Protein AF-A0A521USN4-F1 (afdb_monomer_lite)

pLDDT: mean 89.78, std 14.03, range [25.05, 98.94]

Radius of gyration: 35.13 Å; chains: 1; bounding box: 88×109×79 Å

Structure (mmCIF, N/CA/C/O backbone):
data_AF-A0A521USN4-F1
#
_entry.id   AF-A0A521USN4-F1
#
loop_
_atom_site.group_PDB
_atom_site.id
_atom_site.type_symbol
_atom_site.label_atom_id
_atom_site.label_alt_id
_atom_site.label_comp_id
_atom_site.label_asym_id
_atom_site.label_entity_id
_atom_site.label_seq_id
_atom_site.pdbx_PDB_ins_code
_atom_site.Cartn_x
_atom_site.Cartn_y
_atom_site.Cartn_z
_atom_site.occupancy
_atom_site.B_iso_or_equiv
_atom_site.auth_seq_id
_atom_site.auth_comp_id
_atom_site.auth_asym_id
_atom_site.auth_atom_id
_atom_site.pdbx_PDB_model_num
ATOM 1 N N . MET A 1 1 ? -50.699 -48.872 31.062 1.00 31.91 1 MET A N 1
ATOM 2 C CA . MET A 1 1 ? -50.151 -48.509 32.383 1.00 31.91 1 MET A CA 1
ATOM 3 C C . MET A 1 1 ? -49.277 -47.285 32.178 1.00 31.91 1 MET A C 1
ATOM 5 O O . MET A 1 1 ? -48.330 -47.391 31.420 1.00 31.91 1 MET A O 1
ATOM 9 N N . ASN A 1 2 ? -49.696 -46.182 32.805 1.00 30.45 2 ASN A N 1
ATOM 10 C CA . ASN A 1 2 ? -48.983 -44.952 33.186 1.00 30.45 2 ASN A CA 1
ATOM 11 C C . ASN A 1 2 ? -48.237 -44.115 32.123 1.00 30.45 2 ASN A C 1
ATOM 13 O O . ASN A 1 2 ? -47.092 -44.393 31.802 1.00 30.45 2 ASN A O 1
ATOM 17 N N . ASP A 1 3 ? -48.957 -43.113 31.604 1.00 34.69 3 ASP A N 1
ATOM 18 C CA . ASP A 1 3 ? -48.807 -41.648 31.800 1.00 34.69 3 ASP A CA 1
ATOM 19 C C . ASP A 1 3 ? -47.428 -40.933 31.844 1.00 34.69 3 ASP A C 1
ATOM 21 O O . ASP A 1 3 ? -46.483 -41.421 32.460 1.00 34.69 3 ASP A O 1
ATOM 25 N N . ALA A 1 4 ? -47.447 -39.692 31.312 1.00 32.06 4 ALA A N 1
ATOM 26 C CA . ALA A 1 4 ? -46.415 -38.640 31.146 1.00 32.06 4 ALA A CA 1
ATOM 27 C C . ALA A 1 4 ? -45.389 -38.851 29.996 1.00 32.06 4 ALA A C 1
ATOM 29 O O . ALA A 1 4 ? -44.797 -39.912 29.873 1.00 32.06 4 ALA A O 1
ATOM 30 N N . SER A 1 5 ? -45.138 -37.893 29.089 1.00 29.30 5 SER A N 1
ATOM 31 C CA . SER A 1 5 ? -44.662 -36.540 29.400 1.00 29.30 5 SER A CA 1
ATOM 32 C C . SER A 1 5 ? -45.128 -35.434 28.436 1.00 29.30 5 SER A C 1
ATOM 34 O O . SER A 1 5 ? -45.090 -35.574 27.215 1.00 29.30 5 SER A O 1
ATOM 36 N N . GLU A 1 6 ? -45.494 -34.313 29.055 1.00 32.50 6 GLU A N 1
ATOM 37 C CA . GLU A 1 6 ? -45.453 -32.920 28.597 1.00 32.50 6 GLU A CA 1
ATOM 38 C C . GLU A 1 6 ? -44.482 -32.631 27.439 1.00 32.50 6 GLU A C 1
ATOM 40 O O . GLU A 1 6 ? -43.382 -33.181 27.381 1.00 32.50 6 GLU A O 1
ATOM 45 N N . GLY A 1 7 ? -44.864 -31.706 26.549 1.00 40.09 7 GLY A N 1
ATOM 46 C CA . GLY A 1 7 ? -43.957 -31.142 25.550 1.00 40.09 7 GLY A CA 1
ATOM 47 C C . GLY A 1 7 ? -42.698 -30.616 26.235 1.00 40.09 7 GLY A C 1
ATOM 48 O O . GLY A 1 7 ? -42.749 -29.599 26.924 1.00 40.09 7 GLY A O 1
ATOM 49 N N . ALA A 1 8 ? -41.592 -31.346 26.084 1.00 50.34 8 ALA A N 1
ATOM 50 C CA . ALA A 1 8 ? -40.338 -31.034 26.746 1.00 50.34 8 ALA A CA 1
ATOM 51 C C . ALA A 1 8 ? -39.885 -29.632 26.325 1.00 50.34 8 ALA A C 1
ATOM 53 O O . ALA A 1 8 ? -39.522 -29.401 25.163 1.00 50.34 8 ALA A O 1
ATOM 54 N N . VAL A 1 9 ? -39.955 -28.702 27.278 1.00 65.38 9 VAL A N 1
ATOM 55 C CA . VAL A 1 9 ? -39.498 -27.320 27.135 1.00 65.38 9 VAL A CA 1
ATOM 56 C C . VAL A 1 9 ? -38.045 -27.346 26.673 1.00 65.38 9 VAL A C 1
ATOM 58 O O . VAL A 1 9 ? -37.218 -28.068 27.231 1.00 65.38 9 VAL A O 1
ATOM 61 N N . MET A 1 10 ? -37.748 -26.597 25.613 1.00 79.25 10 MET A N 1
ATOM 62 C CA . MET A 1 10 ? -36.393 -26.500 25.076 1.00 79.25 10 MET A CA 1
ATOM 63 C C . MET A 1 10 ? -35.467 -25.891 26.145 1.00 79.25 10 MET A C 1
ATOM 65 O O . MET A 1 10 ? -35.863 -24.914 26.787 1.00 79.25 10 MET A O 1
ATOM 69 N N . PRO A 1 11 ? -34.270 -26.460 26.381 1.00 85.06 11 PRO A N 1
ATOM 70 C CA . PRO A 1 11 ? -33.346 -25.969 27.399 1.00 85.06 11 PRO A CA 1
ATOM 71 C C . PRO A 1 11 ? -33.044 -24.474 27.255 1.00 85.06 11 PRO A C 1
ATOM 73 O O . PRO A 1 11 ? -32.921 -23.965 26.142 1.00 85.06 11 PRO A O 1
ATOM 76 N N . ALA A 1 12 ? -32.879 -23.774 28.380 1.00 80.44 12 ALA A N 1
ATOM 77 C CA . ALA A 1 12 ? -32.628 -22.330 28.394 1.00 80.44 12 ALA A CA 1
ATOM 78 C C . ALA A 1 12 ? -31.400 -21.925 27.554 1.00 80.44 12 ALA A C 1
ATOM 80 O O . ALA A 1 12 ? -31.422 -20.888 26.896 1.00 80.44 12 ALA A O 1
ATOM 81 N N . ASP A 1 13 ? -30.379 -22.783 27.497 1.00 82.38 13 ASP A N 1
ATOM 82 C CA . ASP A 1 13 ? -29.128 -22.541 26.767 1.00 82.38 13 ASP A CA 1
ATOM 83 C C . ASP A 1 13 ? -29.318 -22.404 25.246 1.00 82.38 13 ASP A C 1
ATOM 85 O O . ASP A 1 13 ? -28.495 -21.787 24.568 1.00 82.38 13 ASP A O 1
ATOM 89 N N . ILE A 1 14 ? -30.421 -22.938 24.706 1.00 90.56 14 ILE A N 1
ATOM 90 C CA . ILE A 1 14 ? -30.793 -22.820 23.288 1.00 90.56 14 ILE A CA 1
ATOM 91 C C . ILE A 1 14 ? -31.979 -21.867 23.058 1.00 90.56 14 ILE A C 1
ATOM 93 O O . ILE A 1 14 ? -32.424 -21.693 21.924 1.00 90.56 14 ILE A O 1
ATOM 97 N N . MET A 1 15 ? -32.476 -21.203 24.110 1.00 89.69 15 MET A N 1
ATOM 98 C CA . MET A 1 15 ? -33.532 -20.177 24.056 1.00 89.69 15 MET A CA 1
ATOM 99 C C . MET A 1 15 ? -32.970 -18.778 23.736 1.00 89.69 15 MET A C 1
ATOM 101 O O . MET A 1 15 ? -33.425 -17.773 24.280 1.00 89.69 15 MET A O 1
ATOM 105 N N . ARG A 1 16 ? -31.983 -18.703 22.840 1.00 91.31 16 ARG A N 1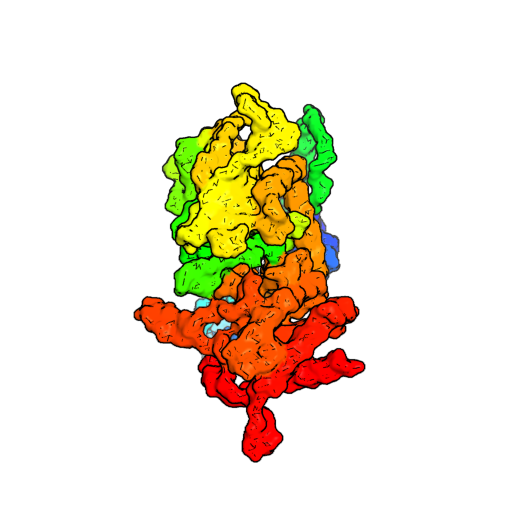
ATOM 106 C CA . ARG A 1 16 ? -31.381 -17.460 22.334 1.00 91.31 16 ARG A CA 1
ATOM 107 C C . ARG A 1 16 ? -31.164 -17.549 20.820 1.00 91.31 16 ARG A C 1
ATOM 109 O O . ARG A 1 16 ? -31.024 -18.668 20.319 1.00 91.31 16 ARG A O 1
ATOM 116 N N . PRO A 1 17 ? -31.171 -16.421 20.090 1.00 93.88 17 PRO A N 1
ATOM 117 C CA . PRO A 1 17 ? -30.853 -16.433 18.669 1.00 93.88 17 PRO A CA 1
ATOM 118 C C . PRO A 1 17 ? -29.375 -16.784 18.461 1.00 93.88 17 PRO A C 1
ATOM 120 O O . PRO A 1 17 ? -28.505 -16.222 19.123 1.00 93.88 17 PRO A O 1
ATOM 123 N N . PHE A 1 18 ? -29.098 -17.702 17.536 1.00 96.94 18 PHE A N 1
ATOM 124 C CA . PHE A 1 18 ? -27.741 -17.997 17.069 1.00 96.94 18 PHE A CA 1
ATOM 125 C C . PHE A 1 18 ? -27.511 -17.389 15.685 1.00 96.94 18 PHE A C 1
ATOM 127 O O . PHE A 1 18 ? -28.355 -17.519 14.794 1.00 96.94 18 PHE A O 1
ATOM 134 N N . SER A 1 19 ? -26.364 -16.741 15.505 1.00 96.38 19 SER A N 1
ATOM 135 C CA . SER A 1 19 ? -25.973 -16.084 14.251 1.00 96.38 19 SER A CA 1
ATOM 136 C C . SER A 1 19 ? -25.435 -17.077 13.218 1.00 96.38 19 SER A C 1
ATOM 138 O O . SER A 1 19 ? -25.495 -16.812 12.013 1.00 96.38 19 SER A O 1
ATOM 140 N N . LEU A 1 20 ? -24.949 -18.237 13.672 1.00 98.25 20 LEU A N 1
ATOM 141 C CA . LEU A 1 20 ? -24.483 -19.330 12.824 1.00 98.25 20 LEU A CA 1
ATOM 142 C C . LEU A 1 20 ? -25.002 -20.675 13.339 1.00 98.25 20 LEU A C 1
ATOM 144 O O . LEU A 1 20 ? -24.865 -20.993 14.519 1.00 98.25 20 LEU A O 1
ATOM 148 N N . ILE A 1 21 ? -25.556 -21.486 12.436 1.00 98.31 21 ILE A N 1
ATOM 149 C CA . ILE A 1 21 ? -26.008 -22.849 12.723 1.00 98.31 21 ILE A CA 1
ATOM 150 C C . ILE A 1 21 ? -25.279 -23.819 11.793 1.00 98.31 21 ILE A C 1
ATOM 152 O O . ILE A 1 21 ? -25.450 -23.780 10.573 1.00 98.31 21 ILE A O 1
ATOM 156 N N . ALA A 1 22 ? -24.486 -24.709 12.379 1.00 98.06 22 ALA A N 1
ATOM 157 C CA . ALA A 1 22 ? -23.833 -25.812 11.696 1.00 98.06 22 ALA A CA 1
ATOM 158 C C . ALA A 1 22 ? -24.490 -27.135 12.082 1.00 98.06 22 ALA A C 1
ATOM 160 O O . ALA A 1 22 ? -24.839 -27.330 13.245 1.00 98.06 22 ALA A O 1
ATOM 161 N N . PHE A 1 23 ? -24.672 -28.058 11.143 1.00 97.38 23 PHE A N 1
ATOM 162 C CA . PHE A 1 23 ? -25.257 -29.353 11.483 1.00 97.38 23 PHE A CA 1
ATOM 163 C C . PHE A 1 23 ? -24.863 -30.477 10.533 1.00 97.38 23 PHE A C 1
ATOM 165 O O . PHE A 1 23 ? -24.560 -30.235 9.362 1.00 97.38 23 PHE A O 1
ATOM 172 N N . ASP A 1 24 ? -24.891 -31.712 11.038 1.00 94.62 24 ASP A N 1
ATOM 173 C CA . ASP A 1 24 ? -24.753 -32.894 10.191 1.00 94.62 24 ASP A CA 1
ATOM 174 C C . ASP A 1 24 ? -25.992 -33.104 9.315 1.00 94.62 24 ASP A C 1
ATOM 176 O O . ASP A 1 24 ? -27.122 -32.910 9.747 1.00 94.62 24 ASP A O 1
ATOM 180 N N . TRP A 1 25 ? -25.814 -33.510 8.063 1.00 93.25 25 TRP A N 1
ATOM 181 C CA . TRP A 1 25 ? -26.953 -33.720 7.169 1.00 93.25 25 TRP A CA 1
ATOM 182 C C . TRP A 1 25 ? -27.672 -35.049 7.434 1.00 93.25 25 TRP A C 1
ATOM 184 O O . TRP A 1 25 ? -28.890 -35.094 7.627 1.00 93.25 25 TRP A O 1
ATOM 194 N N . ASP A 1 26 ? -26.918 -36.148 7.402 1.00 85.25 26 ASP A N 1
ATOM 195 C CA . ASP A 1 26 ? -27.457 -37.503 7.360 1.00 85.25 26 ASP A CA 1
ATOM 196 C C . ASP A 1 26 ? -27.798 -37.993 8.777 1.00 85.25 26 ASP A C 1
ATOM 198 O O . ASP A 1 26 ? -26.909 -38.423 9.494 1.00 85.25 26 ASP A O 1
ATOM 202 N N . GLY A 1 27 ? -29.079 -38.102 9.131 1.00 78.44 27 GLY A N 1
ATOM 203 C CA . GLY A 1 27 ? -29.556 -38.597 10.434 1.00 78.44 27 GLY A CA 1
ATOM 204 C C . GLY A 1 27 ? -30.070 -37.492 11.361 1.00 78.44 27 GLY A C 1
ATOM 205 O O . GLY A 1 27 ? -31.069 -37.691 12.053 1.00 78.44 27 GLY A O 1
ATOM 206 N N . THR A 1 28 ? -29.490 -36.297 11.260 1.00 87.56 28 THR A N 1
ATOM 207 C CA . THR A 1 28 ? -29.962 -35.087 11.947 1.00 87.56 28 THR A CA 1
ATOM 208 C C . THR A 1 28 ? -31.041 -34.351 11.149 1.00 87.56 28 THR A C 1
ATOM 210 O O . THR A 1 28 ? -32.119 -34.092 11.677 1.00 87.56 28 THR A O 1
ATOM 213 N N . ALA A 1 29 ? -30.791 -34.027 9.874 1.00 87.38 29 ALA A N 1
ATOM 214 C CA . ALA A 1 29 ? -31.736 -33.262 9.052 1.00 87.38 29 ALA A CA 1
ATOM 215 C C . ALA A 1 29 ? -32.694 -34.150 8.248 1.00 87.38 29 ALA A C 1
ATOM 217 O O . ALA A 1 29 ? -33.861 -33.804 8.070 1.00 87.38 29 ALA A O 1
ATOM 218 N N . VAL A 1 30 ? -32.210 -35.299 7.774 1.00 85.44 30 VAL A N 1
ATOM 219 C CA . VAL A 1 30 ? -32.991 -36.285 7.012 1.00 85.44 30 VAL A CA 1
ATOM 220 C C . VAL A 1 30 ? -32.639 -37.704 7.458 1.00 85.44 30 VAL A C 1
ATOM 222 O O . VAL A 1 30 ? -31.483 -38.006 7.738 1.00 85.44 30 VAL A O 1
ATOM 225 N N . THR A 1 31 ? -33.612 -38.610 7.493 1.00 76.06 31 THR A N 1
ATOM 226 C CA . THR A 1 31 ? -33.414 -40.033 7.828 1.00 76.06 31 THR A CA 1
ATOM 227 C C . THR A 1 31 ? -32.753 -40.820 6.694 1.00 76.06 31 THR A C 1
ATOM 229 O O . THR A 1 31 ? -32.118 -41.851 6.930 1.00 76.06 31 THR A O 1
ATOM 232 N N . SER A 1 32 ? -32.880 -40.345 5.450 1.00 71.06 32 SER A N 1
ATOM 233 C CA . SER A 1 32 ? -32.235 -40.943 4.281 1.00 71.06 32 SER A CA 1
ATOM 234 C C . SER A 1 32 ? -31.993 -39.928 3.159 1.00 71.06 32 SER A C 1
ATOM 236 O O . SER A 1 32 ? -32.643 -38.888 3.069 1.00 71.06 32 SER A O 1
ATOM 238 N N . ARG A 1 33 ? -31.095 -40.275 2.231 1.00 67.12 33 ARG A N 1
ATOM 239 C CA . ARG A 1 33 ? -30.746 -39.451 1.055 1.00 67.12 33 ARG A CA 1
ATOM 240 C C . ARG A 1 33 ? -31.872 -39.303 0.021 1.00 67.12 33 ARG A C 1
ATOM 242 O O . ARG A 1 33 ? -31.719 -38.551 -0.935 1.00 67.12 33 ARG A O 1
ATOM 249 N N . TRP A 1 34 ? -32.968 -40.042 0.190 1.00 67.88 34 TRP A N 1
ATOM 250 C CA . TRP A 1 34 ? -34.129 -40.043 -0.706 1.00 67.88 34 TRP A CA 1
ATOM 251 C C . TRP A 1 34 ? -35.366 -39.405 -0.071 1.00 67.88 34 TRP A C 1
ATOM 253 O O . TRP A 1 34 ? -36.409 -39.323 -0.715 1.00 67.88 34 TRP A O 1
ATOM 263 N N . GLU A 1 35 ? -35.267 -38.983 1.189 1.00 76.38 35 GLU A N 1
ATOM 264 C CA . GLU A 1 35 ? -36.361 -38.324 1.891 1.00 76.38 35 GLU A CA 1
ATOM 265 C C . GLU A 1 35 ? -36.576 -36.902 1.358 1.00 76.38 35 GLU A C 1
ATOM 267 O O . GLU A 1 35 ? -35.627 -36.219 0.952 1.00 76.38 35 GLU A O 1
ATOM 272 N N . ASP A 1 36 ? -37.837 -36.463 1.363 1.00 80.50 36 ASP A N 1
ATOM 273 C CA . ASP A 1 36 ? -38.212 -35.105 0.987 1.00 80.50 36 ASP A CA 1
ATOM 274 C C . ASP A 1 36 ? -37.627 -34.097 1.985 1.00 80.50 36 ASP A C 1
ATOM 276 O O . ASP A 1 36 ? -38.101 -33.953 3.110 1.00 80.50 36 ASP A O 1
ATOM 280 N N . ALA A 1 37 ? -36.602 -33.363 1.552 1.00 88.25 37 ALA A N 1
ATOM 281 C CA . ALA A 1 37 ? -35.961 -32.329 2.355 1.00 88.25 37 ALA A CA 1
ATOM 282 C C . ALA A 1 37 ? -36.737 -30.997 2.364 1.00 88.25 37 ALA A C 1
ATOM 284 O O . ALA A 1 37 ? -36.256 -30.015 2.931 1.00 88.25 37 ALA A O 1
ATOM 285 N N . THR A 1 38 ? -37.933 -30.922 1.763 1.00 87.81 38 THR A N 1
ATOM 286 C CA . THR A 1 38 ? -38.750 -29.698 1.721 1.00 87.81 38 THR A CA 1
ATOM 287 C C . THR A 1 38 ? -39.015 -29.083 3.101 1.00 87.81 38 THR A C 1
ATOM 289 O O . THR A 1 38 ? -38.838 -27.865 3.218 1.00 87.81 38 THR A O 1
ATOM 292 N N . PRO A 1 39 ? -39.370 -29.846 4.157 1.00 91.44 39 PRO A N 1
ATOM 293 C CA . PRO A 1 39 ? -39.597 -29.271 5.483 1.00 91.44 39 PRO A CA 1
ATOM 294 C C . PRO A 1 39 ? -38.356 -28.583 6.063 1.00 91.44 39 PRO A C 1
ATOM 296 O O . PRO A 1 39 ? -38.468 -27.489 6.620 1.00 91.44 39 PRO A O 1
ATOM 299 N N . VAL A 1 40 ? -37.175 -29.187 5.897 1.00 93.31 40 VAL A N 1
ATOM 300 C CA . VAL A 1 40 ? -35.894 -28.607 6.331 1.00 93.31 40 VAL A CA 1
ATOM 301 C C . VAL A 1 40 ? -35.566 -27.382 5.479 1.00 93.31 40 VAL A C 1
ATOM 303 O O . VAL A 1 40 ? -35.283 -26.313 6.015 1.00 93.31 40 VAL A O 1
ATOM 306 N N . ARG A 1 41 ? -35.684 -27.502 4.150 1.00 93.88 41 ARG A N 1
ATOM 307 C CA . ARG A 1 41 ? -35.405 -26.429 3.186 1.00 93.88 41 ARG A CA 1
ATOM 308 C C . ARG A 1 41 ? -36.134 -25.136 3.524 1.00 93.88 41 ARG A C 1
ATOM 310 O O . ARG A 1 41 ? -35.502 -24.088 3.554 1.00 93.88 41 ARG A O 1
ATOM 317 N N . GLN A 1 42 ? -37.439 -25.210 3.789 1.00 93.25 42 GLN A N 1
ATOM 318 C CA . GLN A 1 42 ? -38.258 -24.032 4.093 1.00 93.25 42 GLN A CA 1
ATOM 319 C C . GLN A 1 42 ? -37.740 -23.269 5.319 1.00 93.25 42 GLN A C 1
ATOM 321 O O . GLN A 1 42 ? -37.717 -22.040 5.318 1.00 93.25 42 GLN A O 1
ATOM 326 N N . ARG A 1 43 ? -37.279 -23.992 6.345 1.00 97.00 43 ARG A N 1
ATOM 327 C CA . ARG A 1 43 ? -36.740 -23.403 7.577 1.00 97.00 43 ARG A CA 1
ATOM 328 C C . ARG A 1 43 ? -35.351 -22.817 7.374 1.00 97.00 43 ARG A C 1
ATOM 330 O O . ARG A 1 43 ? -35.092 -21.706 7.826 1.00 97.00 43 ARG A O 1
ATOM 337 N N . LEU A 1 44 ? -34.478 -23.521 6.651 1.00 96.50 44 LEU A N 1
ATOM 338 C CA . LEU A 1 44 ? -33.160 -22.991 6.297 1.00 96.50 44 LEU A CA 1
ATOM 339 C C . LEU A 1 44 ? -33.292 -21.721 5.456 1.00 96.50 44 LEU A C 1
ATOM 341 O O . LEU A 1 44 ? -32.611 -20.740 5.722 1.00 96.50 44 LEU A O 1
ATOM 345 N N . GLU A 1 45 ? -34.201 -21.704 4.482 1.00 95.00 45 GLU A N 1
ATOM 346 C CA . GLU A 1 45 ? -34.447 -20.524 3.656 1.00 95.00 45 GLU A CA 1
ATOM 347 C C . GLU A 1 45 ? -34.959 -19.338 4.489 1.00 95.00 45 GLU A C 1
ATOM 349 O O . GLU A 1 45 ? -34.489 -18.214 4.306 1.00 95.00 45 GLU A O 1
ATOM 354 N N . ALA A 1 46 ? -35.861 -19.580 5.446 1.00 95.56 46 ALA A N 1
ATOM 355 C CA . ALA A 1 46 ? -36.318 -18.552 6.380 1.00 95.56 46 ALA A CA 1
ATOM 356 C C . ALA A 1 46 ? -35.159 -17.980 7.218 1.00 95.56 46 ALA A C 1
ATOM 358 O O . ALA A 1 46 ? -34.984 -16.764 7.274 1.00 95.56 46 ALA A O 1
ATOM 359 N N . LEU A 1 47 ? -34.314 -18.838 7.795 1.00 96.94 47 LEU A N 1
ATOM 360 C CA . LEU A 1 47 ? -33.150 -18.425 8.590 1.00 96.94 47 LEU A CA 1
ATOM 361 C C . LEU A 1 47 ? -32.111 -17.655 7.759 1.00 96.94 47 LEU A C 1
ATOM 363 O O . LEU A 1 47 ? -31.637 -16.602 8.182 1.00 96.94 47 LEU A O 1
ATOM 367 N N . LEU A 1 48 ? -31.813 -18.115 6.540 1.00 96.38 48 LEU A N 1
ATOM 368 C CA . LEU A 1 48 ? -30.905 -17.427 5.615 1.00 96.38 48 LEU A CA 1
ATOM 369 C C . LEU A 1 48 ? -31.407 -16.013 5.270 1.00 96.38 48 LEU A C 1
ATOM 371 O O . LEU A 1 48 ? -30.608 -15.077 5.153 1.00 96.38 48 LEU A O 1
ATOM 375 N N . ARG A 1 49 ? -32.729 -15.841 5.111 1.00 94.25 49 ARG A N 1
ATOM 376 C CA . ARG A 1 49 ? -33.366 -14.529 4.885 1.00 94.25 49 ARG A CA 1
ATOM 377 C C . ARG A 1 49 ? -33.312 -13.634 6.121 1.00 94.25 49 ARG A C 1
ATOM 379 O O . ARG A 1 49 ? -33.133 -12.431 5.961 1.00 94.25 49 ARG A O 1
ATOM 386 N N . LEU A 1 50 ? -33.399 -14.215 7.317 1.00 93.88 50 LEU A N 1
ATOM 387 C CA . LEU A 1 50 ? -33.210 -13.523 8.599 1.00 93.88 50 LEU A CA 1
ATOM 388 C C . LEU A 1 50 ? -31.735 -13.189 8.893 1.00 93.88 50 LEU A C 1
ATOM 390 O O . LEU A 1 50 ? -31.443 -12.531 9.883 1.00 93.88 50 LEU A O 1
ATOM 394 N N . GLY A 1 51 ? -30.806 -13.584 8.016 1.00 94.25 51 GLY A N 1
ATOM 395 C CA . GLY A 1 51 ? -29.389 -13.229 8.109 1.00 94.25 51 GLY A CA 1
ATOM 396 C C . GLY A 1 51 ? -28.510 -14.270 8.801 1.00 94.25 51 GLY A C 1
ATOM 397 O O . GLY A 1 51 ? -27.307 -14.039 8.912 1.00 94.25 51 GLY A O 1
ATOM 398 N N . VAL A 1 52 ? -29.072 -15.414 9.194 1.00 97.19 52 VAL A N 1
ATOM 399 C CA . VAL A 1 52 ? -28.349 -16.510 9.852 1.00 97.19 52 VAL A CA 1
ATOM 400 C C . VAL A 1 52 ? -27.459 -17.241 8.849 1.00 97.19 52 VAL A C 1
ATOM 402 O O . VAL A 1 52 ? -27.874 -17.532 7.723 1.00 97.19 52 VAL A O 1
ATOM 405 N N . TRP A 1 53 ? -26.234 -17.558 9.261 1.00 97.94 53 TRP A N 1
ATOM 406 C CA . TRP A 1 53 ? -25.313 -18.389 8.488 1.00 97.94 53 TRP A CA 1
ATOM 407 C C . TRP A 1 53 ? -25.607 -19.866 8.718 1.00 97.94 53 TRP A C 1
ATOM 409 O O . TRP A 1 53 ? -25.739 -20.305 9.857 1.00 97.94 53 TRP A O 1
ATOM 419 N N . ILE A 1 54 ? -25.691 -20.639 7.638 1.00 98.38 54 ILE A N 1
ATOM 420 C CA . ILE A 1 54 ? -25.976 -22.072 7.694 1.00 98.38 54 ILE A CA 1
ATOM 421 C C . ILE A 1 54 ? -24.788 -22.852 7.141 1.00 98.38 54 ILE A C 1
ATOM 423 O O . ILE A 1 54 ? -24.356 -22.602 6.016 1.00 98.38 54 ILE A O 1
ATOM 427 N N . VAL A 1 55 ? -24.300 -23.831 7.901 1.00 98.31 55 VAL A N 1
ATOM 428 C CA . VAL A 1 55 ? -23.228 -24.741 7.480 1.00 98.31 55 VAL A CA 1
ATOM 429 C C . VAL A 1 55 ? -23.717 -26.183 7.550 1.00 98.31 55 VAL A C 1
ATOM 431 O O . VAL A 1 55 ? -23.979 -26.718 8.622 1.00 98.31 55 VAL A O 1
ATOM 434 N N . ILE A 1 56 ? -23.824 -26.836 6.400 1.00 97.81 56 ILE A N 1
ATOM 435 C CA . ILE A 1 56 ? -24.186 -28.251 6.310 1.00 97.81 56 ILE A CA 1
ATOM 436 C C . ILE A 1 56 ? -22.908 -29.073 6.268 1.00 97.81 56 ILE A C 1
ATOM 438 O O . ILE A 1 56 ? -22.073 -28.870 5.390 1.00 97.81 56 ILE A O 1
ATOM 442 N N . ILE A 1 57 ? -22.769 -30.024 7.180 1.00 96.19 57 ILE A N 1
ATOM 443 C CA . ILE A 1 57 ? -21.641 -30.951 7.245 1.00 96.19 57 ILE A CA 1
ATOM 444 C C . ILE A 1 57 ? -22.139 -32.324 6.801 1.00 96.19 57 ILE A C 1
ATOM 446 O O . ILE A 1 57 ? -23.196 -32.782 7.218 1.00 96.19 57 ILE A O 1
ATOM 450 N N . THR A 1 58 ? -21.417 -32.987 5.900 1.00 91.88 58 THR A N 1
ATOM 451 C CA . THR A 1 58 ? -21.792 -34.331 5.447 1.00 91.88 58 THR A CA 1
ATOM 452 C C . THR A 1 58 ? -20.590 -35.159 4.993 1.00 91.88 58 THR A C 1
ATOM 454 O O . THR A 1 58 ? -19.560 -34.659 4.527 1.00 91.88 58 THR A O 1
ATOM 457 N N . GLY A 1 59 ? -20.737 -36.481 5.093 1.00 87.06 59 GLY A N 1
ATOM 458 C CA . GLY A 1 59 ? -19.813 -37.443 4.499 1.00 87.06 59 GLY A CA 1
ATOM 459 C C . GLY A 1 59 ? -20.041 -37.714 3.008 1.00 87.06 59 GLY A C 1
ATOM 460 O O . GLY A 1 59 ? -19.235 -38.420 2.401 1.00 87.06 59 GLY A O 1
ATOM 461 N N . THR A 1 60 ? -21.120 -37.200 2.411 1.00 87.12 60 THR A N 1
ATOM 462 C CA . THR A 1 60 ? -21.444 -37.412 0.991 1.00 87.12 60 THR A CA 1
ATOM 463 C C . THR A 1 60 ? -20.809 -36.353 0.078 1.00 87.12 60 THR A C 1
ATOM 465 O O . THR A 1 60 ? -20.163 -35.424 0.558 1.00 87.12 60 THR A O 1
ATOM 468 N N . ASN A 1 61 ? -20.950 -36.508 -1.243 1.00 88.62 61 ASN A N 1
ATOM 469 C CA . ASN A 1 61 ? -20.481 -35.521 -2.223 1.00 88.62 61 ASN A CA 1
ATOM 470 C C . ASN A 1 61 ? -21.484 -34.370 -2.411 1.00 88.62 61 ASN A C 1
ATOM 472 O O . ASN A 1 61 ? -22.667 -34.493 -2.089 1.00 88.62 61 ASN A O 1
ATOM 476 N N . PHE A 1 62 ? -21.016 -33.261 -2.980 1.00 92.50 62 PHE A N 1
ATOM 477 C CA . PHE A 1 62 ? -21.837 -32.071 -3.193 1.00 92.50 62 PHE A CA 1
ATOM 478 C C . PHE A 1 62 ? -23.095 -32.331 -4.030 1.00 92.50 62 PHE A C 1
ATOM 480 O O . PHE A 1 62 ? -24.169 -31.869 -3.659 1.00 92.50 62 PHE A O 1
ATOM 487 N N . GLN A 1 63 ? -23.006 -33.121 -5.107 1.00 89.56 63 GLN A N 1
ATOM 488 C CA . GLN A 1 63 ? -24.140 -33.347 -6.015 1.00 89.56 63 GLN A CA 1
ATOM 489 C C . GLN A 1 63 ? -25.352 -33.977 -5.316 1.00 89.56 63 GLN A C 1
ATOM 491 O O . GLN A 1 63 ? -26.488 -33.747 -5.732 1.00 89.56 63 GLN A O 1
ATOM 496 N N . ASN A 1 64 ? -25.124 -34.767 -4.265 1.00 88.31 64 ASN A N 1
ATOM 497 C CA . ASN A 1 64 ? -26.205 -35.366 -3.490 1.00 88.31 64 ASN A CA 1
ATOM 498 C C . ASN A 1 64 ? -26.962 -34.315 -2.668 1.00 88.31 64 ASN A C 1
ATOM 500 O O . ASN A 1 64 ? -28.191 -34.297 -2.709 1.00 88.31 64 ASN A O 1
ATOM 504 N N . ILE A 1 65 ? -26.248 -33.413 -1.987 1.00 92.19 65 ILE A N 1
ATOM 505 C CA . ILE A 1 65 ? -26.882 -32.319 -1.236 1.00 92.19 65 ILE A CA 1
ATOM 506 C C . ILE A 1 65 ? -27.510 -31.304 -2.188 1.00 92.19 65 ILE A C 1
ATOM 508 O O . ILE A 1 65 ? -28.597 -30.796 -1.921 1.00 92.19 65 ILE A O 1
ATOM 512 N N . ASP A 1 66 ? -26.874 -31.047 -3.329 1.00 92.00 66 ASP A N 1
ATOM 513 C CA . ASP A 1 66 ? -27.386 -30.084 -4.293 1.00 92.00 66 ASP A CA 1
ATOM 514 C C . ASP A 1 66 ? -28.715 -30.515 -4.897 1.00 92.00 66 ASP A C 1
ATOM 516 O O . ASP A 1 66 ? -29.686 -29.757 -4.862 1.00 92.00 66 ASP A O 1
ATOM 520 N N . ARG A 1 67 ? -28.804 -31.777 -5.326 1.00 88.25 67 ARG A N 1
ATOM 521 C CA . ARG A 1 67 ? -30.053 -32.361 -5.820 1.00 88.25 67 ARG A CA 1
ATOM 522 C C . ARG A 1 67 ? -31.152 -32.370 -4.757 1.00 88.25 67 ARG A C 1
ATOM 524 O O . ARG A 1 67 ? -32.311 -32.159 -5.100 1.00 88.25 67 ARG A O 1
ATOM 531 N N . GLN A 1 68 ? -30.805 -32.663 -3.504 1.00 87.25 68 GLN A N 1
ATOM 532 C CA . GLN A 1 68 ? -31.786 -32.842 -2.434 1.00 87.25 68 GLN A CA 1
ATOM 533 C C . GLN A 1 68 ? -32.251 -31.510 -1.825 1.00 87.25 68 GLN A C 1
ATOM 535 O O . GLN A 1 68 ? -33.405 -31.395 -1.420 1.00 87.25 68 GLN A O 1
ATOM 540 N N . LEU A 1 69 ? -31.376 -30.502 -1.766 1.00 91.38 69 LEU A N 1
ATOM 541 C CA . LEU A 1 69 ? -31.611 -29.261 -1.033 1.00 91.38 69 LEU A CA 1
ATOM 542 C C . LEU A 1 69 ? -31.222 -28.014 -1.835 1.00 91.38 69 LEU A C 1
ATOM 544 O O . LEU A 1 69 ? -32.093 -27.198 -2.154 1.00 91.38 69 LEU A O 1
ATOM 548 N N . SER A 1 70 ? -29.926 -27.807 -2.095 1.00 88.25 70 SER A N 1
ATOM 549 C CA . SER A 1 70 ? -29.449 -26.459 -2.427 1.00 88.25 70 SER A CA 1
ATOM 550 C C . SER A 1 70 ? -29.861 -25.978 -3.809 1.00 88.25 70 SER A C 1
ATOM 552 O O . SER A 1 70 ? -30.067 -24.777 -3.962 1.00 88.25 70 SER A O 1
ATOM 554 N N . ALA A 1 71 ? -30.082 -26.856 -4.791 1.00 88.38 71 ALA A N 1
ATOM 555 C CA . ALA A 1 71 ? -30.566 -26.456 -6.115 1.00 88.38 71 ALA A CA 1
ATOM 556 C C . ALA A 1 71 ? -31.945 -25.771 -6.061 1.00 88.38 71 ALA A C 1
ATOM 558 O O . ALA A 1 71 ? -32.278 -24.970 -6.931 1.00 88.38 71 ALA A O 1
ATOM 559 N N . SER A 1 72 ? -32.735 -26.053 -5.019 1.00 87.44 72 SER A N 1
ATOM 560 C CA . SER A 1 72 ? -34.086 -25.510 -4.839 1.00 87.44 72 SER A CA 1
ATOM 561 C C . SER A 1 72 ? -34.144 -24.236 -3.985 1.00 87.44 72 SER A C 1
ATOM 563 O O . SER A 1 72 ? -35.239 -23.716 -3.769 1.00 87.44 72 SER A O 1
ATOM 565 N N . ILE A 1 73 ? -33.006 -23.756 -3.472 1.00 89.69 73 ILE A N 1
ATOM 566 C CA . ILE A 1 73 ? -32.883 -22.467 -2.775 1.00 89.69 73 ILE A CA 1
ATOM 567 C C . ILE A 1 73 ? -32.332 -21.457 -3.782 1.00 89.69 73 ILE A C 1
ATOM 569 O O . ILE A 1 73 ? -31.297 -21.706 -4.410 1.00 89.69 73 ILE A O 1
ATOM 573 N N . VAL A 1 74 ? -33.016 -20.323 -3.939 1.00 87.75 74 VAL A N 1
ATOM 574 C CA . VAL A 1 74 ? -32.670 -19.286 -4.920 1.00 87.75 74 VAL A CA 1
ATOM 575 C C . VAL A 1 74 ? -32.724 -17.894 -4.303 1.00 87.75 74 VAL A C 1
ATOM 577 O O . VAL A 1 74 ? -33.600 -17.583 -3.501 1.00 87.75 74 VAL A O 1
ATOM 580 N N . GLY A 1 75 ? -31.806 -17.032 -4.729 1.00 85.44 75 GLY A N 1
ATOM 581 C CA . GLY A 1 75 ? -31.747 -15.630 -4.333 1.00 85.44 75 GLY A CA 1
ATOM 582 C C . GLY A 1 75 ? -30.511 -15.279 -3.499 1.00 85.44 75 GLY A C 1
ATOM 583 O O . GLY A 1 75 ? -29.756 -16.154 -3.073 1.00 85.44 75 GLY A O 1
ATOM 584 N N . PRO A 1 76 ? -30.297 -13.980 -3.230 1.00 81.12 76 PRO A N 1
ATOM 585 C CA . PRO A 1 76 ? -29.037 -13.474 -2.681 1.00 81.12 76 PRO A CA 1
ATOM 586 C C . PRO A 1 76 ? -28.751 -13.945 -1.250 1.00 81.12 76 PRO A C 1
ATOM 588 O O . PRO A 1 76 ? -27.602 -13.932 -0.819 1.00 81.12 76 PRO A O 1
ATOM 591 N N . HIS A 1 77 ? -29.769 -14.381 -0.502 1.00 89.44 77 HIS A N 1
ATOM 592 C CA . HIS A 1 77 ? -29.606 -14.918 0.852 1.00 89.44 77 HIS A CA 1
ATOM 593 C C . HIS A 1 77 ? -28.870 -16.268 0.867 1.00 89.44 77 HIS A C 1
ATOM 595 O O . HIS A 1 77 ? -28.248 -16.606 1.872 1.00 89.44 77 HIS A O 1
ATOM 601 N N . LYS A 1 78 ? -28.866 -17.004 -0.256 1.00 93.88 78 LYS A N 1
ATOM 602 C CA . LYS A 1 78 ? -28.181 -18.295 -0.399 1.00 93.88 78 LYS A CA 1
ATOM 603 C C . LYS A 1 78 ? -26.664 -18.202 -0.207 1.00 93.88 78 LYS A C 1
ATOM 605 O O . LYS A 1 78 ? -26.057 -19.185 0.192 1.00 93.88 78 LYS A O 1
ATOM 610 N N . ARG A 1 79 ? -26.057 -17.021 -0.378 1.00 93.25 79 ARG A N 1
ATOM 611 C CA . ARG A 1 79 ? -24.626 -16.783 -0.086 1.00 93.25 79 ARG A CA 1
ATOM 612 C C . ARG A 1 79 ? -24.231 -17.062 1.371 1.00 93.25 79 ARG A C 1
ATOM 614 O O . ARG A 1 79 ? -23.051 -17.131 1.689 1.00 93.25 79 ARG A O 1
ATOM 621 N N . ARG A 1 80 ? -25.222 -17.173 2.266 1.00 96.00 80 ARG A N 1
ATOM 622 C CA . ARG A 1 80 ? -25.032 -17.539 3.674 1.00 96.00 80 ARG A CA 1
ATOM 623 C C . ARG A 1 80 ? -25.083 -19.048 3.938 1.00 96.00 80 ARG A C 1
ATOM 625 O O . ARG A 1 80 ? -24.978 -19.454 5.090 1.00 96.00 80 ARG A O 1
ATOM 632 N N . LEU A 1 81 ? -25.250 -19.866 2.896 1.00 97.56 81 LEU A N 1
ATOM 633 C CA . LEU A 1 81 ? -25.264 -21.323 2.969 1.00 97.56 81 LEU A CA 1
ATOM 634 C C . LEU A 1 81 ? -23.916 -21.894 2.522 1.00 97.56 81 LEU A C 1
ATOM 636 O O . LEU A 1 81 ? -23.517 -21.714 1.373 1.00 97.56 81 LEU A O 1
ATOM 640 N N . TYR A 1 82 ? -23.275 -22.651 3.408 1.00 98.00 82 TYR A N 1
ATOM 641 C CA . TYR A 1 82 ? -22.072 -23.422 3.119 1.00 98.00 82 TYR A CA 1
ATOM 642 C C . TYR A 1 82 ? -22.335 -24.916 3.254 1.00 98.00 82 TYR A C 1
ATOM 644 O O . TYR A 1 82 ? -23.096 -25.350 4.117 1.00 98.00 82 TYR A O 1
ATOM 652 N N . ILE A 1 83 ? -21.697 -25.711 2.397 1.00 97.69 83 ILE A N 1
ATOM 653 C CA . ILE A 1 83 ? -21.847 -27.167 2.367 1.00 97.69 83 ILE A CA 1
ATOM 654 C C . ILE A 1 83 ? -20.461 -27.811 2.400 1.00 97.69 83 ILE A C 1
ATOM 656 O O . ILE A 1 83 ? -19.741 -27.832 1.400 1.00 97.69 83 ILE A O 1
ATOM 660 N N . CYS A 1 84 ? -20.097 -28.336 3.566 1.00 97.00 84 CYS A N 1
ATOM 661 C CA . CYS A 1 84 ? -18.877 -29.080 3.837 1.00 97.00 84 CYS A CA 1
ATOM 662 C C . CYS A 1 84 ? -19.106 -30.560 3.513 1.00 97.00 84 CYS A C 1
ATOM 664 O O . CYS A 1 84 ? -19.876 -31.255 4.174 1.00 97.00 84 CYS A O 1
ATOM 666 N N . THR A 1 85 ? -18.435 -31.053 2.480 1.00 93.75 85 THR A N 1
ATOM 667 C CA . THR A 1 85 ? -18.676 -32.375 1.891 1.00 93.75 85 THR A CA 1
ATOM 668 C C . THR A 1 85 ? -17.461 -33.283 2.024 1.00 93.75 85 THR A C 1
ATOM 670 O O . THR A 1 85 ? -16.357 -32.850 2.377 1.00 93.75 85 THR A O 1
ATOM 673 N N . ASN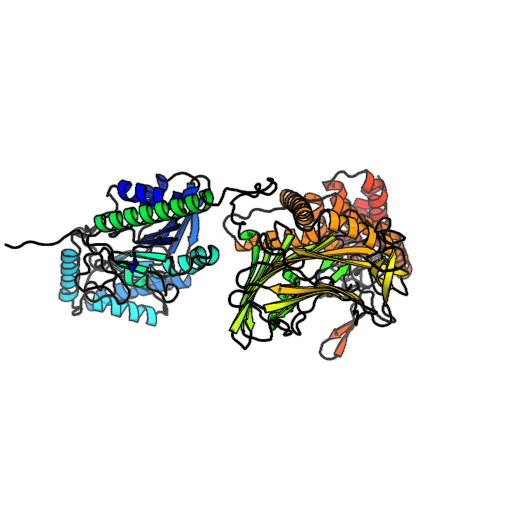 A 1 86 ? -17.665 -34.574 1.749 1.00 89.44 86 ASN A N 1
ATOM 674 C CA . ASN A 1 86 ? -16.617 -35.592 1.778 1.00 89.44 86 ASN A CA 1
ATOM 675 C C . ASN A 1 86 ? -15.845 -35.614 3.117 1.00 89.44 86 ASN A C 1
ATOM 677 O O . ASN A 1 86 ? -14.627 -35.809 3.135 1.00 89.44 86 ASN A O 1
ATOM 681 N N . ARG A 1 87 ? -16.573 -35.415 4.233 1.00 88.12 87 ARG A N 1
ATOM 682 C CA . ARG A 1 87 ? -16.043 -35.302 5.606 1.00 88.12 87 ARG A CA 1
ATOM 683 C C . ARG A 1 87 ? -14.927 -34.253 5.689 1.00 88.12 87 ARG A C 1
ATOM 685 O O . ARG A 1 87 ? -13.772 -34.584 5.957 1.00 88.12 87 ARG A O 1
ATOM 692 N N . GLY A 1 88 ? -15.275 -33.010 5.364 1.00 90.25 88 GLY A N 1
ATOM 693 C CA . GLY A 1 88 ? -14.354 -31.879 5.428 1.00 90.25 88 GLY A CA 1
ATOM 694 C C . GLY A 1 88 ? -13.233 -31.943 4.403 1.00 90.25 88 GLY A C 1
ATOM 695 O O . GLY A 1 88 ? -12.140 -31.507 4.710 1.00 90.25 88 GLY A O 1
ATOM 696 N N . SER A 1 89 ? -13.457 -32.513 3.215 1.00 92.44 89 SER A N 1
ATOM 697 C CA . SER A 1 89 ? -12.481 -32.464 2.110 1.00 92.44 89 SER A CA 1
ATOM 698 C C . SER A 1 89 ? -12.781 -31.361 1.100 1.00 92.44 89 SER A C 1
ATOM 700 O O . SER A 1 89 ? -11.878 -30.948 0.377 1.00 92.44 89 SER A O 1
ATOM 702 N N . GLU A 1 90 ? -14.020 -30.877 1.043 1.00 95.06 90 GLU A N 1
ATOM 703 C CA . GLU A 1 90 ? -14.430 -29.792 0.151 1.00 95.06 90 GLU A CA 1
ATOM 704 C C . GLU A 1 90 ? -15.503 -28.928 0.809 1.00 95.06 90 GLU A C 1
ATOM 706 O O . GLU A 1 90 ? -16.351 -29.453 1.532 1.00 95.06 90 GLU A O 1
ATOM 711 N N . VAL A 1 91 ? -15.506 -27.629 0.519 1.00 96.69 91 VAL A N 1
ATOM 712 C CA . VAL A 1 91 ? -16.528 -26.686 0.984 1.00 96.69 91 VAL A CA 1
ATOM 713 C C . VAL A 1 91 ? -17.075 -25.909 -0.207 1.00 96.69 91 VAL A C 1
ATOM 715 O O . VAL A 1 91 ? -16.314 -25.368 -1.013 1.00 96.69 91 VAL A O 1
ATOM 718 N N . TYR A 1 92 ? -18.400 -25.841 -0.295 1.00 96.69 92 TYR A N 1
ATOM 719 C CA . TYR A 1 92 ? -19.123 -25.123 -1.338 1.00 96.69 92 TYR A CA 1
ATOM 720 C C . TYR A 1 92 ? -19.949 -23.981 -0.740 1.00 96.69 92 TYR A C 1
ATOM 722 O O . TYR A 1 92 ? -20.526 -24.142 0.331 1.00 96.69 92 TYR A O 1
ATOM 730 N N . THR A 1 93 ? -20.028 -22.858 -1.451 1.00 96.56 93 THR A N 1
ATOM 731 C CA . THR A 1 93 ? -20.969 -21.747 -1.223 1.00 96.56 93 THR A CA 1
ATOM 732 C C . THR A 1 93 ? -21.702 -21.422 -2.525 1.00 96.56 93 THR A C 1
ATOM 734 O O . THR A 1 93 ? -21.597 -22.179 -3.493 1.00 96.56 93 THR A O 1
ATOM 737 N N . PHE A 1 94 ? -22.443 -20.315 -2.574 1.00 93.94 94 PHE A N 1
ATOM 738 C CA . PHE A 1 94 ? -23.194 -19.896 -3.753 1.00 93.94 94 PHE A CA 1
ATOM 739 C C . PHE A 1 94 ? -22.965 -18.426 -4.103 1.00 93.94 94 PHE A C 1
ATOM 741 O O . PHE A 1 94 ? -22.901 -17.573 -3.217 1.00 93.94 94 PHE A O 1
ATOM 748 N N . ASP A 1 95 ? -22.876 -18.134 -5.402 1.00 83.44 95 ASP A N 1
ATOM 749 C CA . ASP A 1 95 ? -22.773 -16.768 -5.920 1.00 83.44 95 ASP A CA 1
ATOM 750 C C . ASP A 1 95 ? -24.121 -16.014 -5.892 1.00 83.44 95 ASP A C 1
ATOM 752 O O . ASP A 1 95 ? -25.158 -16.526 -5.450 1.00 83.44 95 ASP A O 1
ATOM 756 N N . ALA A 1 96 ? -24.124 -14.769 -6.379 1.00 78.00 96 ALA A N 1
ATOM 757 C CA . ALA A 1 96 ? -25.328 -13.938 -6.442 1.00 78.00 96 ALA A CA 1
ATOM 758 C C . ALA A 1 96 ? -26.434 -14.536 -7.339 1.00 78.00 96 ALA A C 1
ATOM 760 O O . ALA A 1 96 ? -27.615 -14.248 -7.138 1.00 78.00 96 ALA A O 1
ATOM 761 N N . GLN A 1 97 ? -26.069 -15.399 -8.291 1.00 79.88 97 GLN A N 1
ATOM 762 C CA . GLN A 1 97 ? -26.954 -16.123 -9.204 1.00 79.88 97 GLN A CA 1
ATOM 763 C C . GLN A 1 97 ? -27.312 -17.525 -8.677 1.00 79.88 97 GLN A C 1
ATOM 765 O O . GLN A 1 97 ? -27.904 -18.334 -9.398 1.00 79.88 97 GLN A O 1
ATOM 770 N N . SER A 1 98 ? -27.009 -17.809 -7.404 1.00 87.62 98 SER A N 1
ATOM 771 C CA . SER A 1 98 ? -27.275 -19.084 -6.731 1.00 87.62 98 SER A CA 1
ATOM 772 C C . SER A 1 98 ? -26.538 -20.292 -7.326 1.00 87.62 98 SER A C 1
ATOM 774 O O . SER A 1 98 ? -26.939 -21.428 -7.042 1.00 87.62 98 SER A O 1
ATOM 776 N N . GLN A 1 99 ? -25.474 -20.066 -8.107 1.00 87.38 99 GLN A N 1
ATOM 777 C CA . GLN A 1 99 ? -24.622 -21.116 -8.664 1.00 87.38 99 GLN A CA 1
ATOM 778 C C . GLN A 1 99 ? -23.597 -21.596 -7.634 1.00 87.38 99 GLN A C 1
ATOM 780 O O . GLN A 1 99 ? -23.086 -20.784 -6.860 1.00 87.38 99 GLN A O 1
ATOM 785 N N . PRO A 1 100 ? -23.291 -22.904 -7.599 1.00 92.56 100 PRO A N 1
ATOM 786 C CA . PRO A 1 100 ? -22.356 -23.459 -6.632 1.00 92.56 100 PRO A CA 1
ATOM 787 C C . PRO A 1 100 ? -20.909 -23.052 -6.927 1.00 92.56 100 PRO A C 1
ATOM 789 O O . PRO A 1 100 ? -20.421 -23.196 -8.046 1.00 92.56 100 PRO A O 1
ATOM 792 N N . LEU A 1 101 ? -20.201 -22.618 -5.887 1.00 91.50 101 LEU A N 1
ATOM 793 C CA . LEU A 1 101 ? -18.792 -22.239 -5.908 1.00 91.50 101 LEU A CA 1
ATOM 794 C C . LEU A 1 101 ? -18.021 -23.092 -4.894 1.00 91.50 101 LEU A C 1
ATOM 796 O O . LEU A 1 101 ? -18.299 -23.031 -3.699 1.00 91.50 101 LEU A O 1
ATOM 800 N N . ALA A 1 102 ? -17.032 -23.864 -5.349 1.00 92.62 102 ALA A N 1
ATOM 801 C CA . ALA A 1 102 ? -16.108 -24.561 -4.455 1.00 92.62 102 ALA A CA 1
ATOM 802 C C . ALA A 1 102 ? -15.094 -23.555 -3.886 1.00 92.62 102 ALA A C 1
ATOM 804 O O . ALA A 1 102 ? -14.225 -23.083 -4.615 1.00 92.62 102 ALA A O 1
ATOM 805 N N . VAL A 1 103 ? -15.209 -23.223 -2.600 1.00 90.75 103 VAL A N 1
ATOM 806 C CA . VAL A 1 103 ? -14.340 -22.236 -1.925 1.00 90.75 103 VAL A CA 1
ATOM 807 C C . VAL A 1 103 ? -13.152 -22.871 -1.223 1.00 90.75 103 VAL A C 1
ATOM 809 O O . VAL A 1 103 ? -12.180 -22.190 -0.911 1.00 90.75 103 VAL A O 1
ATOM 812 N N . TRP A 1 104 ? -13.207 -24.179 -0.976 1.00 91.69 104 TRP A N 1
ATOM 813 C CA . TRP A 1 104 ? -12.096 -24.903 -0.383 1.00 91.69 104 TRP A CA 1
ATOM 814 C C . TRP A 1 104 ? -12.091 -26.366 -0.820 1.00 91.69 104 TRP A C 1
ATOM 816 O O . TRP A 1 104 ? -13.142 -26.998 -0.939 1.00 91.69 104 TRP A O 1
ATOM 826 N N . ARG A 1 105 ? -10.893 -26.912 -1.041 1.00 93.44 105 ARG A N 1
ATOM 827 C CA . ARG A 1 105 ? -10.664 -28.332 -1.314 1.00 93.44 105 ARG A CA 1
ATOM 828 C C . ARG A 1 105 ? -9.321 -28.751 -0.730 1.00 93.44 105 ARG A C 1
ATOM 830 O O . ARG A 1 105 ? -8.288 -28.197 -1.099 1.00 93.44 105 ARG A O 1
ATOM 837 N N . ARG A 1 106 ? -9.311 -29.779 0.118 1.00 91.31 106 ARG A N 1
ATOM 838 C CA . ARG A 1 106 ? -8.068 -30.457 0.493 1.00 91.31 106 ARG A CA 1
ATOM 839 C C . ARG A 1 106 ? -7.600 -31.300 -0.687 1.00 91.31 106 ARG A C 1
ATOM 841 O O . ARG A 1 106 ? -8.326 -32.177 -1.147 1.00 91.31 106 ARG A O 1
ATOM 848 N N . VAL A 1 107 ? -6.390 -31.044 -1.167 1.00 89.19 107 VAL A N 1
ATOM 849 C CA . VAL A 1 107 ? -5.748 -31.848 -2.213 1.00 89.19 107 VAL A CA 1
ATOM 850 C C . VAL A 1 107 ? -4.628 -32.649 -1.566 1.00 89.19 107 VAL A C 1
ATOM 852 O O . VAL A 1 107 ? -3.679 -32.052 -1.066 1.00 89.19 107 VAL A O 1
ATOM 855 N N . ALA A 1 108 ? -4.756 -33.976 -1.520 1.00 88.81 108 ALA A N 1
ATOM 856 C CA . ALA A 1 108 ? -3.687 -34.861 -1.060 1.00 88.81 108 ALA A CA 1
ATOM 857 C C . ALA A 1 108 ? -2.450 -34.735 -1.963 1.00 88.81 108 ALA A C 1
ATOM 859 O O . ALA A 1 108 ? -2.574 -34.767 -3.191 1.00 88.81 108 ALA A O 1
ATOM 860 N N . THR A 1 109 ? -1.258 -34.648 -1.371 1.00 91.75 109 THR A N 1
ATOM 861 C CA . THR A 1 109 ? -0.009 -34.748 -2.137 1.00 91.75 109 THR A CA 1
ATOM 862 C C . THR A 1 109 ? 0.130 -36.152 -2.745 1.00 91.75 109 THR A C 1
ATOM 864 O O . THR A 1 109 ? -0.502 -37.104 -2.269 1.00 91.75 109 THR A O 1
ATOM 867 N N . PRO A 1 110 ? 0.963 -36.339 -3.789 1.00 90.56 110 PRO A N 1
ATOM 868 C CA . PRO A 1 110 ? 1.228 -37.670 -4.334 1.00 90.56 110 PRO A CA 1
ATOM 869 C C . PRO A 1 110 ? 1.697 -38.667 -3.266 1.00 90.56 110 PRO A C 1
ATOM 871 O O . PRO A 1 110 ? 1.259 -39.816 -3.273 1.00 90.56 110 PRO A O 1
ATOM 874 N N . GLU A 1 111 ? 2.522 -38.210 -2.323 1.00 92.19 111 GLU A N 1
ATOM 875 C CA . GLU A 1 111 ? 3.006 -39.003 -1.192 1.00 92.19 111 GLU A CA 1
ATOM 876 C C . GLU A 1 111 ? 1.872 -39.373 -0.229 1.00 92.19 111 GLU A C 1
ATOM 878 O O . GLU A 1 111 ? 1.679 -40.550 0.061 1.00 92.19 111 GLU A O 1
ATOM 883 N N . GLU A 1 112 ? 1.050 -38.412 0.203 1.00 92.88 112 GLU A N 1
ATOM 884 C CA . GLU A 1 112 ? -0.105 -38.683 1.070 1.00 92.88 112 GLU A CA 1
ATOM 885 C C . GLU A 1 112 ? -1.078 -39.676 0.420 1.00 92.88 112 GLU A C 1
ATOM 887 O O . GLU A 1 112 ? -1.581 -40.595 1.067 1.00 92.88 112 GLU A O 1
ATOM 892 N N . ASN A 1 113 ? -1.319 -39.533 -0.884 1.00 91.75 113 ASN A N 1
ATOM 893 C CA . ASN A 1 113 ? -2.202 -40.418 -1.634 1.00 91.75 113 ASN A CA 1
ATOM 894 C C . ASN A 1 113 ? -1.629 -41.844 -1.763 1.00 91.75 113 ASN A C 1
ATOM 896 O O . ASN A 1 113 ? -2.373 -42.832 -1.679 1.00 91.75 113 ASN A O 1
ATOM 900 N N . GLN A 1 114 ? -0.309 -41.963 -1.937 1.00 92.69 114 GLN A N 1
ATOM 901 C CA . GLN A 1 114 ? 0.404 -43.241 -1.892 1.00 92.69 114 GLN A CA 1
ATOM 902 C C . GLN A 1 114 ? 0.332 -43.862 -0.496 1.00 92.69 114 GLN A C 1
ATOM 904 O O . GLN A 1 114 ? 0.004 -45.041 -0.386 1.00 92.69 114 GLN A O 1
ATOM 909 N N . LEU A 1 115 ? 0.541 -43.079 0.565 1.00 94.62 115 LEU A N 1
ATOM 910 C CA . LEU A 1 115 ? 0.463 -43.535 1.953 1.00 94.62 115 LEU A CA 1
ATOM 911 C C . LEU A 1 115 ? -0.937 -44.033 2.323 1.00 94.62 115 LEU A C 1
ATOM 913 O O . LEU A 1 115 ? -1.063 -45.130 2.860 1.00 94.62 115 LEU A O 1
ATOM 917 N N . LEU A 1 116 ? -1.997 -43.297 1.975 1.00 94.62 116 LEU A N 1
ATOM 918 C CA . LEU A 1 116 ? -3.385 -43.738 2.174 1.00 94.62 116 LEU A CA 1
ATOM 919 C C . LEU A 1 116 ? -3.647 -45.104 1.525 1.00 94.62 116 LEU A C 1
ATOM 921 O O . LEU A 1 116 ? -4.272 -45.983 2.121 1.00 94.62 116 LEU A O 1
ATOM 925 N N . THR A 1 117 ? -3.154 -45.278 0.299 1.00 94.56 117 THR A N 1
ATOM 926 C CA . THR A 1 117 ? -3.286 -46.525 -0.465 1.00 94.56 117 THR A CA 1
ATOM 927 C C . THR A 1 117 ? -2.480 -47.648 0.187 1.00 94.56 117 THR A C 1
ATOM 929 O O . THR A 1 117 ? -3.018 -48.726 0.420 1.00 94.56 117 THR A O 1
ATOM 932 N N . ALA A 1 118 ? -1.230 -47.373 0.567 1.00 95.00 118 ALA A N 1
ATOM 933 C CA . ALA A 1 118 ? -0.341 -48.328 1.216 1.00 95.00 118 ALA A CA 1
ATOM 934 C C . ALA A 1 118 ? -0.881 -48.804 2.571 1.00 95.00 118 ALA A C 1
ATOM 936 O O . ALA A 1 118 ? -0.782 -49.990 2.880 1.00 95.00 118 ALA A O 1
ATOM 937 N N . VAL A 1 119 ? -1.482 -47.910 3.363 1.00 96.06 119 VAL A N 1
ATOM 938 C CA . VAL A 1 119 ? -2.133 -48.263 4.632 1.00 96.06 119 VAL A CA 1
ATOM 939 C C . VAL A 1 119 ? -3.332 -49.173 4.376 1.00 96.06 119 VAL A C 1
ATOM 941 O O . VAL A 1 119 ? -3.404 -50.254 4.955 1.00 96.06 119 VAL A O 1
ATOM 944 N N . ALA A 1 120 ? -4.247 -48.791 3.479 1.00 94.81 120 ALA A N 1
ATOM 945 C CA . ALA A 1 120 ? -5.431 -49.599 3.185 1.00 94.81 120 ALA A CA 1
ATOM 946 C C . ALA A 1 120 ? -5.071 -50.991 2.627 1.00 94.81 120 ALA A C 1
ATOM 948 O O . ALA A 1 120 ? -5.655 -51.998 3.036 1.00 94.81 120 ALA A O 1
ATOM 949 N N . ASP A 1 121 ? -4.070 -51.064 1.746 1.00 95.25 121 ASP A N 1
ATOM 950 C CA . ASP A 1 121 ? -3.571 -52.324 1.198 1.00 95.25 121 ASP A CA 1
ATOM 951 C C . ASP A 1 121 ? -2.904 -53.199 2.257 1.00 95.25 121 ASP A C 1
ATOM 953 O O . ASP A 1 121 ? -3.160 -54.403 2.292 1.00 95.25 121 ASP A O 1
ATOM 957 N N . ALA A 1 122 ? -2.104 -52.607 3.147 1.00 94.94 122 ALA A N 1
ATOM 958 C CA . ALA A 1 122 ? -1.480 -53.326 4.250 1.00 94.94 122 ALA A CA 1
ATOM 959 C C . ALA A 1 122 ? -2.525 -53.908 5.213 1.00 94.94 122 ALA A C 1
ATOM 961 O O . ALA A 1 122 ? -2.374 -55.050 5.643 1.00 94.94 122 ALA A O 1
ATOM 962 N N . ILE A 1 123 ? -3.615 -53.187 5.502 1.00 93.75 123 ILE A N 1
ATOM 963 C CA . ILE A 1 123 ? -4.712 -53.715 6.328 1.00 93.75 123 ILE A CA 1
ATOM 964 C C . ILE A 1 123 ? -5.399 -54.893 5.647 1.00 93.75 123 ILE A C 1
ATOM 966 O O . ILE A 1 123 ? -5.545 -55.951 6.262 1.00 93.75 123 ILE A O 1
ATOM 970 N N . ARG A 1 124 ? -5.759 -54.749 4.366 1.00 94.12 124 ARG A N 1
ATOM 971 C CA . ARG A 1 124 ? -6.354 -55.838 3.582 1.00 94.12 124 ARG A CA 1
ATOM 972 C C . ARG A 1 124 ? -5.457 -57.078 3.585 1.00 94.12 124 ARG A C 1
ATOM 974 O O . ARG A 1 124 ? -5.941 -58.164 3.887 1.00 94.12 124 ARG A O 1
ATOM 981 N N . GLN A 1 125 ? -4.168 -56.914 3.281 1.00 92.69 125 GLN A N 1
ATOM 982 C CA . GLN A 1 125 ? -3.196 -58.011 3.243 1.00 92.69 125 GLN A CA 1
ATOM 983 C C . GLN A 1 125 ? -3.023 -58.663 4.614 1.00 92.69 125 GLN A C 1
ATOM 985 O O . GLN A 1 125 ? -3.012 -59.886 4.709 1.00 92.69 125 GLN A O 1
ATOM 990 N N . THR A 1 126 ? -2.933 -57.860 5.676 1.00 91.12 126 THR A N 1
ATOM 991 C CA . THR A 1 126 ? -2.777 -58.359 7.046 1.00 91.12 126 THR A CA 1
ATOM 992 C C . THR A 1 126 ? -3.985 -59.194 7.450 1.00 91.12 126 THR A C 1
ATOM 994 O O . THR A 1 126 ? -3.816 -60.345 7.844 1.00 91.12 126 THR A O 1
ATOM 997 N N . ILE A 1 127 ? -5.205 -58.676 7.285 1.00 90.50 127 ILE A N 1
ATOM 998 C CA . ILE A 1 127 ? -6.427 -59.411 7.635 1.00 90.50 127 ILE A CA 1
ATOM 999 C C . ILE A 1 127 ? -6.548 -60.682 6.788 1.00 90.50 127 ILE A C 1
ATOM 1001 O O . ILE A 1 127 ? -6.744 -61.761 7.344 1.00 90.50 127 ILE A O 1
ATOM 1005 N N . GLN A 1 128 ? -6.352 -60.599 5.469 1.00 90.88 128 GLN A N 1
ATOM 1006 C CA . GLN A 1 128 ? -6.416 -61.761 4.575 1.00 90.88 128 GLN A CA 1
ATOM 1007 C C . GLN A 1 128 ? -5.388 -62.841 4.931 1.00 90.88 128 GLN A C 1
ATOM 1009 O O . GLN A 1 128 ? -5.735 -64.019 4.946 1.00 90.88 128 GLN A O 1
ATOM 1014 N N . ALA A 1 129 ? -4.146 -62.466 5.247 1.00 88.81 129 ALA A N 1
ATOM 1015 C CA . ALA A 1 129 ? -3.093 -63.419 5.592 1.00 88.81 129 ALA A CA 1
ATOM 1016 C C . ALA A 1 129 ? -3.341 -64.119 6.938 1.00 88.81 129 ALA A C 1
ATOM 1018 O O . ALA A 1 129 ? -3.036 -65.302 7.069 1.00 88.81 129 ALA A O 1
ATOM 1019 N N . HIS A 1 130 ? -3.901 -63.410 7.923 1.00 87.00 130 HIS A N 1
ATOM 1020 C CA . HIS A 1 130 ? -4.140 -63.958 9.262 1.00 87.00 130 HIS A CA 1
ATOM 1021 C C . HIS A 1 130 ? -5.438 -64.769 9.363 1.00 87.00 130 HIS A C 1
ATOM 1023 O O . HIS A 1 130 ? -5.507 -65.703 10.155 1.00 87.00 130 HIS A O 1
ATOM 1029 N N . THR A 1 131 ? -6.460 -64.420 8.577 1.00 88.12 131 THR A N 1
ATOM 1030 C CA . THR A 1 131 ? -7.835 -64.925 8.769 1.00 88.12 131 THR A CA 1
ATOM 1031 C C . THR A 1 131 ? -8.436 -65.598 7.533 1.00 88.12 131 THR A C 1
ATOM 1033 O O . THR A 1 131 ? -9.454 -66.277 7.624 1.00 88.12 131 THR A O 1
ATOM 1036 N N . GLY A 1 132 ? -7.855 -65.380 6.347 1.00 85.44 132 GLY A N 1
ATOM 1037 C CA . GLY A 1 132 ? -8.460 -65.757 5.065 1.00 85.44 132 GLY A CA 1
ATOM 1038 C C . GLY A 1 132 ? -9.684 -64.916 4.669 1.00 85.44 132 GLY A C 1
ATOM 1039 O O . GLY A 1 132 ? -10.292 -65.175 3.627 1.00 85.44 132 GLY A O 1
ATOM 1040 N N . LEU A 1 133 ? -10.066 -63.909 5.464 1.00 88.62 133 LEU A N 1
ATOM 1041 C CA . LEU A 1 133 ? -11.263 -63.107 5.233 1.00 88.62 133 LEU A CA 1
ATOM 1042 C C . LEU A 1 133 ? -11.099 -62.199 4.011 1.00 88.62 133 LEU A C 1
ATOM 1044 O O . LEU A 1 133 ? -10.179 -61.385 3.937 1.00 88.62 133 LEU A O 1
ATOM 1048 N N . ARG A 1 134 ? -12.035 -62.280 3.058 1.00 88.75 134 ARG A N 1
ATOM 1049 C CA . ARG A 1 134 ? -12.074 -61.341 1.931 1.00 88.75 134 ARG A CA 1
ATOM 1050 C C . ARG A 1 134 ? -12.484 -59.943 2.408 1.00 88.75 134 ARG A C 1
ATOM 1052 O O . ARG A 1 134 ? -13.593 -59.775 2.919 1.00 88.75 134 ARG A O 1
ATOM 1059 N N . ILE A 1 135 ? -11.599 -58.986 2.133 1.00 90.88 135 ILE A N 1
ATOM 1060 C CA . ILE A 1 135 ? -11.714 -57.544 2.355 1.00 90.88 135 ILE A CA 1
ATOM 1061 C C . ILE A 1 135 ? -11.472 -56.839 1.016 1.00 90.88 135 ILE A C 1
ATOM 1063 O O . ILE A 1 135 ? -10.473 -57.128 0.348 1.00 90.88 135 ILE A O 1
ATOM 1067 N N . ASP A 1 136 ? -12.352 -55.911 0.649 1.00 91.69 136 ASP A N 1
ATOM 1068 C CA . ASP A 1 136 ? -12.208 -55.082 -0.553 1.00 91.69 136 ASP A CA 1
ATOM 1069 C C . ASP A 1 136 ? -11.860 -53.634 -0.141 1.00 91.69 136 ASP A C 1
ATOM 1071 O O . ASP A 1 136 ? -12.165 -53.201 0.971 1.00 91.69 136 ASP A O 1
ATOM 1075 N N . VAL A 1 137 ? -11.183 -52.876 -1.011 1.00 91.50 137 VAL A N 1
ATOM 1076 C CA . VAL A 1 137 ? -10.811 -51.473 -0.749 1.00 91.50 137 VAL A CA 1
ATOM 1077 C C . VAL A 1 137 ? -11.377 -50.581 -1.845 1.00 91.50 137 VAL A C 1
ATOM 1079 O O . VAL A 1 137 ? -11.210 -50.852 -3.034 1.00 91.50 137 VAL A O 1
ATOM 1082 N N . ILE A 1 138 ? -12.031 -49.494 -1.441 1.00 89.56 138 ILE A N 1
ATOM 1083 C CA . ILE A 1 138 ? -12.547 -48.463 -2.341 1.00 89.56 138 ILE A CA 1
ATOM 1084 C C . ILE A 1 138 ? -11.526 -47.328 -2.400 1.00 89.56 138 ILE A C 1
ATOM 1086 O O . ILE A 1 138 ? -11.308 -46.621 -1.409 1.00 89.56 138 ILE A O 1
ATOM 1090 N N . TYR A 1 139 ? -10.916 -47.160 -3.574 1.00 86.88 139 TYR A N 1
ATOM 1091 C CA . TYR A 1 139 ? -9.841 -46.190 -3.800 1.00 86.88 139 TYR A CA 1
ATOM 1092 C C . TYR A 1 139 ? -10.324 -44.840 -4.331 1.00 86.88 139 TYR A C 1
ATOM 1094 O O . TYR A 1 139 ? -9.699 -43.823 -4.041 1.00 86.88 139 TYR A O 1
ATOM 1102 N N . ASP A 1 140 ? -11.428 -44.823 -5.084 1.00 79.50 140 ASP A N 1
ATOM 1103 C CA . ASP A 1 140 ? -11.936 -43.628 -5.767 1.00 79.50 140 ASP A CA 1
ATOM 1104 C C . ASP A 1 140 ? -12.705 -42.708 -4.809 1.00 79.50 140 ASP A C 1
ATOM 1106 O O . ASP A 1 140 ? -13.936 -42.611 -4.826 1.00 79.50 140 ASP A O 1
ATOM 1110 N N . ARG A 1 141 ? -11.965 -42.105 -3.873 1.00 79.62 141 ARG A N 1
ATOM 1111 C CA . ARG A 1 141 ? -12.471 -41.113 -2.927 1.00 79.62 141 ARG A CA 1
ATOM 1112 C C . ARG A 1 141 ? -11.414 -40.036 -2.657 1.00 79.62 141 ARG A C 1
ATOM 1114 O O . ARG A 1 141 ? -10.275 -40.379 -2.323 1.00 79.62 141 ARG A O 1
ATOM 1121 N N . PRO A 1 142 ? -11.779 -38.742 -2.727 1.00 81.56 142 PRO A N 1
ATOM 1122 C CA . PRO A 1 142 ? -10.880 -37.656 -2.354 1.00 81.56 142 PRO A CA 1
ATOM 1123 C C . PRO A 1 142 ? -10.357 -37.828 -0.924 1.00 81.56 142 PRO A C 1
ATOM 1125 O O . PRO A 1 142 ? -11.141 -37.993 0.012 1.00 81.56 142 PRO A O 1
ATOM 1128 N N . ASN A 1 143 ? -9.030 -37.800 -0.771 1.00 91.06 143 ASN A N 1
ATOM 1129 C CA . ASN A 1 143 ? -8.309 -37.811 0.509 1.00 91.06 143 ASN A CA 1
ATOM 1130 C C . ASN A 1 143 ? -8.602 -38.993 1.452 1.00 91.06 143 ASN A C 1
ATOM 1132 O O . ASN A 1 143 ? -8.344 -38.876 2.652 1.00 91.06 143 ASN A O 1
ATOM 1136 N N . ARG A 1 144 ? -9.150 -40.115 0.959 1.00 91.69 144 ARG A N 1
ATOM 1137 C CA . ARG A 1 144 ? -9.480 -41.276 1.806 1.00 91.69 144 ARG A CA 1
ATOM 1138 C C . ARG A 1 144 ? -9.520 -42.607 1.065 1.00 91.69 144 ARG A C 1
ATOM 1140 O O . ARG A 1 144 ? -9.651 -42.655 -0.157 1.00 91.69 144 ARG A O 1
ATOM 1147 N N . ARG A 1 145 ? -9.456 -43.697 1.827 1.00 93.38 145 ARG A N 1
ATOM 1148 C CA . ARG A 1 145 ? -9.706 -45.076 1.382 1.00 93.38 145 ARG A CA 1
ATOM 1149 C C . ARG A 1 145 ? -10.708 -45.729 2.321 1.00 93.38 145 ARG A C 1
ATOM 1151 O O . ARG A 1 145 ? -10.569 -45.599 3.536 1.00 93.38 145 ARG A O 1
ATOM 1158 N N . LYS A 1 146 ? -11.704 -46.428 1.767 1.00 91.06 146 LYS A N 1
ATOM 1159 C CA . LYS A 1 146 ? -12.635 -47.240 2.566 1.00 91.06 146 LYS A CA 1
ATOM 1160 C C . LYS A 1 146 ? -12.238 -48.706 2.492 1.00 91.06 146 LYS A C 1
ATOM 1162 O O . LYS A 1 146 ? -12.099 -49.237 1.393 1.00 91.06 146 LYS A O 1
ATOM 1167 N N . ILE A 1 147 ? -12.095 -49.346 3.641 1.00 92.62 147 ILE A N 1
ATOM 1168 C CA . ILE A 1 147 ? -11.816 -50.773 3.782 1.00 92.62 147 ILE A CA 1
ATOM 1169 C C . ILE A 1 147 ? -13.155 -51.457 4.071 1.00 92.62 147 ILE A C 1
ATOM 1171 O O . ILE A 1 147 ? -13.697 -51.278 5.158 1.00 92.62 147 ILE A O 1
ATOM 1175 N N . ASP A 1 148 ? -13.713 -52.177 3.097 1.00 91.12 148 ASP A N 1
ATOM 1176 C CA . ASP A 1 148 ? -15.001 -52.875 3.211 1.00 91.12 148 ASP A CA 1
ATOM 1177 C C . ASP A 1 148 ? -14.814 -54.218 3.929 1.00 91.12 148 ASP A C 1
ATOM 1179 O O . ASP A 1 148 ? -14.169 -55.138 3.411 1.00 91.12 148 ASP A O 1
ATOM 1183 N N . LEU A 1 149 ? -15.377 -54.320 5.135 1.00 89.50 149 LEU A N 1
ATOM 1184 C CA . LEU A 1 149 ? -15.264 -55.500 5.992 1.00 89.50 149 LEU A CA 1
ATOM 1185 C C . LEU A 1 149 ? -16.260 -56.604 5.620 1.00 89.50 149 LEU A C 1
ATOM 1187 O O . LEU A 1 149 ? -16.084 -57.769 5.996 1.00 89.50 149 LEU A O 1
ATOM 1191 N N . ILE A 1 150 ? -17.299 -56.267 4.855 1.00 87.69 150 ILE A N 1
ATOM 1192 C CA . ILE A 1 150 ? -18.348 -57.194 4.437 1.00 87.69 150 ILE A CA 1
ATOM 1193 C C . ILE A 1 150 ? -18.752 -56.941 2.972 1.00 87.69 150 ILE A C 1
ATOM 1195 O O . ILE A 1 150 ? -19.897 -56.579 2.694 1.00 87.69 150 ILE A O 1
ATOM 1199 N N . PRO A 1 151 ? -17.852 -57.209 1.998 1.00 85.19 151 PRO A N 1
ATOM 1200 C CA . PRO A 1 151 ? -18.110 -57.013 0.567 1.00 85.19 151 PRO A CA 1
ATOM 1201 C C . PRO A 1 151 ? -19.005 -58.131 -0.005 1.00 85.19 151 PRO A C 1
ATOM 1203 O O . PRO A 1 151 ? -18.667 -58.824 -0.966 1.00 85.19 151 PRO A O 1
ATOM 1206 N N . LEU A 1 152 ? -20.147 -58.368 0.641 1.00 84.75 152 LEU A N 1
ATOM 1207 C CA . LEU A 1 152 ? -21.158 -59.344 0.261 1.00 84.75 152 LEU A CA 1
ATOM 1208 C C . LEU A 1 152 ? -22.323 -58.615 -0.426 1.00 84.75 152 LEU A C 1
ATOM 1210 O O . LEU A 1 152 ? -22.759 -57.581 0.080 1.00 84.75 152 LEU A O 1
ATOM 1214 N N . PRO A 1 153 ? -22.899 -59.156 -1.518 1.00 79.38 153 PRO A N 1
ATOM 1215 C CA . PRO A 1 153 ? -24.006 -58.511 -2.232 1.00 79.38 153 PRO A CA 1
ATOM 1216 C C . PRO A 1 153 ? -25.210 -58.148 -1.349 1.00 79.38 153 PRO A C 1
ATOM 1218 O O . PRO A 1 153 ? -25.838 -57.119 -1.569 1.00 79.38 153 PRO A O 1
ATOM 1221 N N . ALA A 1 154 ? -25.495 -58.954 -0.317 1.00 79.62 154 ALA A N 1
ATOM 1222 C CA . ALA A 1 154 ? -26.574 -58.706 0.644 1.00 79.62 154 ALA A CA 1
ATOM 1223 C C . ALA A 1 154 ? -26.388 -57.417 1.472 1.00 79.62 154 ALA A C 1
ATOM 1225 O O . ALA A 1 154 ? -27.357 -56.891 2.006 1.00 79.62 154 ALA A O 1
ATOM 1226 N N . TRP A 1 155 ? -25.158 -56.901 1.551 1.00 79.81 155 TRP A N 1
ATOM 1227 C CA . TRP A 1 155 ? -24.779 -55.717 2.322 1.00 79.81 155 TRP A CA 1
ATOM 1228 C C . TRP A 1 155 ? -24.257 -54.585 1.429 1.00 79.81 155 TRP A C 1
ATOM 1230 O O . TRP A 1 155 ? -23.501 -53.732 1.890 1.00 79.81 155 TRP A O 1
ATOM 1240 N N . ALA A 1 156 ? -24.612 -54.564 0.139 1.00 67.06 156 ALA A N 1
ATOM 1241 C CA . ALA A 1 156 ? -24.116 -53.555 -0.798 1.00 67.06 156 ALA A CA 1
ATOM 1242 C C . ALA A 1 156 ? -24.508 -52.117 -0.394 1.00 67.06 156 ALA A C 1
ATOM 1244 O O . ALA A 1 156 ? -23.639 -51.245 -0.415 1.00 67.06 156 ALA A O 1
ATOM 1245 N N . ASP A 1 157 ? -25.756 -51.902 0.044 1.00 64.81 157 ASP A N 1
ATOM 1246 C CA . ASP A 1 157 ? -26.294 -50.600 0.480 1.00 64.81 157 ASP A CA 1
ATOM 1247 C C . ASP A 1 157 ? -27.290 -50.769 1.654 1.00 64.81 157 ASP A C 1
ATOM 1249 O O . ASP A 1 157 ? -28.506 -50.815 1.446 1.00 64.81 157 ASP A O 1
ATOM 1253 N N . PRO A 1 158 ? -26.805 -50.986 2.891 1.00 65.94 158 PRO A N 1
ATOM 1254 C CA . PRO A 1 158 ? -27.678 -51.233 4.033 1.00 65.94 158 PRO A CA 1
ATOM 1255 C C . PRO A 1 158 ? -28.414 -49.959 4.482 1.00 65.94 158 PRO A C 1
ATOM 1257 O O . PRO A 1 158 ? -27.780 -48.915 4.651 1.00 65.94 158 PRO A O 1
ATOM 1260 N N . PRO A 1 159 ? -29.730 -50.019 4.755 1.00 59.16 159 PRO A N 1
ATOM 1261 C CA . PRO A 1 159 ? -30.460 -48.881 5.306 1.00 59.16 159 PRO A CA 1
ATOM 1262 C C . PRO A 1 159 ? -29.979 -48.552 6.730 1.00 59.16 159 PRO A C 1
ATOM 1264 O O . PRO A 1 159 ? -29.756 -49.461 7.530 1.00 59.16 159 PRO A O 1
ATOM 1267 N N . LYS A 1 160 ? -29.893 -47.257 7.088 1.00 56.12 160 LYS A N 1
ATOM 1268 C CA . LYS A 1 160 ? -29.475 -46.794 8.434 1.00 56.12 160 LYS A CA 1
ATOM 1269 C C . LYS A 1 160 ? -30.275 -47.449 9.576 1.00 56.12 160 LYS A C 1
ATOM 1271 O O . LYS A 1 160 ? -29.716 -47.731 10.628 1.00 56.12 160 LYS A O 1
ATOM 1276 N N . ALA A 1 161 ? -31.553 -47.771 9.357 1.00 54.59 161 ALA A N 1
ATOM 1277 C CA . ALA A 1 161 ? -32.402 -48.462 10.336 1.00 54.59 161 ALA A CA 1
ATOM 1278 C C . ALA A 1 161 ? -31.912 -49.880 10.713 1.00 54.59 161 ALA A C 1
ATOM 1280 O O . ALA A 1 161 ? -32.295 -50.403 11.756 1.00 54.59 161 ALA A O 1
ATOM 1281 N N . ALA A 1 162 ? -31.049 -50.490 9.895 1.00 64.75 162 ALA A N 1
ATOM 1282 C CA . ALA A 1 162 ? -30.474 -51.814 10.117 1.00 64.75 162 ALA A CA 1
ATOM 1283 C C . ALA A 1 162 ? -29.055 -51.768 10.723 1.00 64.75 162 ALA A C 1
ATOM 1285 O O . ALA A 1 162 ? -28.372 -52.791 10.733 1.00 64.75 162 ALA A O 1
ATOM 1286 N N . LEU A 1 163 ? -28.590 -50.623 11.252 1.00 67.06 163 LEU A N 1
ATOM 1287 C CA . LEU A 1 163 ? -27.222 -50.472 11.784 1.00 67.06 163 LEU A CA 1
ATOM 1288 C C . LEU A 1 163 ? -26.868 -51.539 12.837 1.00 67.06 163 LEU A C 1
ATOM 1290 O O . LEU A 1 163 ? -25.756 -52.057 12.851 1.00 67.06 163 LEU A O 1
ATOM 1294 N N . GLY A 1 164 ? -27.828 -51.909 13.693 1.00 72.94 164 GLY A N 1
ATOM 1295 C CA . GLY A 1 164 ? -27.640 -52.947 14.712 1.00 72.94 164 GLY A CA 1
ATOM 1296 C C . GLY A 1 164 ? -27.595 -54.377 14.157 1.00 72.94 164 GLY A C 1
ATOM 1297 O O . GLY A 1 164 ? -27.001 -55.260 14.773 1.00 72.94 164 GLY A O 1
ATOM 1298 N N . GLU A 1 165 ? -28.215 -54.640 13.006 1.00 78.81 165 GLU A N 1
ATOM 1299 C CA . GLU A 1 165 ? -28.082 -55.915 12.285 1.00 78.81 165 GLU A CA 1
ATOM 1300 C C . GLU A 1 165 ? -26.766 -55.967 11.512 1.00 78.81 165 GLU A C 1
ATOM 1302 O O . GLU A 1 165 ? -26.051 -56.962 11.601 1.00 78.81 165 GLU A O 1
ATOM 1307 N N . LEU A 1 166 ? -26.405 -54.867 10.846 1.00 80.62 166 LEU A N 1
ATOM 1308 C CA . LEU A 1 166 ? -25.127 -54.702 10.159 1.00 80.62 166 LEU A CA 1
ATOM 1309 C C . LEU A 1 166 ? -23.949 -54.864 11.126 1.00 80.62 166 LEU A C 1
ATOM 1311 O O . LEU A 1 166 ? -23.018 -55.605 10.830 1.00 80.62 166 LEU A O 1
ATOM 1315 N N . LEU A 1 167 ? -24.006 -54.228 12.300 1.00 82.75 167 LEU A N 1
ATOM 1316 C CA . LEU A 1 167 ? -22.972 -54.355 13.326 1.00 82.75 167 LEU A CA 1
ATOM 1317 C C . LEU A 1 167 ? -22.839 -55.791 13.808 1.00 82.75 167 LEU A C 1
ATOM 1319 O O . LEU A 1 167 ? -21.723 -56.291 13.891 1.00 82.75 167 LEU A O 1
ATOM 1323 N N . ARG A 1 168 ? -23.957 -56.476 14.076 1.00 83.69 168 ARG A N 1
ATOM 1324 C CA . ARG A 1 168 ? -23.927 -57.895 14.451 1.00 83.69 168 ARG A CA 1
ATOM 1325 C C . ARG A 1 168 ? -23.294 -58.748 13.355 1.00 83.69 168 ARG A C 1
ATOM 1327 O O . ARG A 1 168 ? -22.417 -59.541 13.670 1.00 83.69 168 ARG A O 1
ATOM 1334 N N . ALA A 1 169 ? -23.668 -58.535 12.094 1.00 86.44 169 ALA A N 1
ATOM 1335 C CA . ALA A 1 169 ? -23.126 -59.281 10.962 1.00 86.44 169 ALA A CA 1
ATOM 1336 C C . ALA A 1 169 ? -21.624 -59.030 10.742 1.00 86.44 169 ALA A C 1
ATOM 1338 O O . ALA A 1 169 ? -20.880 -59.969 10.466 1.00 86.44 169 ALA A O 1
ATOM 1339 N N . VAL A 1 170 ? -21.159 -57.782 10.877 1.00 86.38 170 VAL A N 1
ATOM 1340 C CA . VAL A 1 170 ? -19.730 -57.436 10.783 1.00 86.38 170 VAL A CA 1
ATOM 1341 C C . VAL A 1 170 ? -18.954 -58.024 11.964 1.00 86.38 170 VAL A C 1
ATOM 1343 O O . VAL A 1 170 ? -17.923 -58.654 11.755 1.00 86.38 170 VAL A O 1
ATOM 1346 N N . GLU A 1 171 ? -19.452 -57.876 13.192 1.00 87.19 171 GLU A N 1
ATOM 1347 C CA . GLU A 1 171 ? -18.819 -58.422 14.399 1.00 87.19 171 GLU A CA 1
ATOM 1348 C C . GLU A 1 171 ? -18.732 -59.953 14.370 1.00 87.19 171 GLU A C 1
ATOM 1350 O O . GLU A 1 171 ? -17.681 -60.511 14.679 1.00 87.19 171 GLU A O 1
ATOM 1355 N N . GLU A 1 172 ? -19.804 -60.640 13.971 1.00 87.81 172 GLU A N 1
ATOM 1356 C CA . GLU A 1 172 ? -19.832 -62.098 13.813 1.00 87.81 172 GLU A CA 1
ATOM 1357 C C . GLU A 1 172 ? -18.825 -62.545 12.750 1.00 87.81 172 GLU A C 1
ATOM 1359 O O . GLU A 1 172 ? -17.950 -63.360 13.040 1.00 87.81 172 GLU A O 1
ATOM 1364 N N . ARG A 1 173 ? -18.842 -61.906 11.573 1.00 89.69 173 ARG A N 1
ATOM 1365 C CA . ARG A 1 173 ? -17.895 -62.175 10.482 1.00 89.69 173 ARG A CA 1
ATOM 1366 C C . ARG A 1 173 ? -16.436 -61.997 10.907 1.00 89.69 173 ARG A C 1
ATOM 1368 O O . ARG A 1 173 ? -15.590 -62.811 10.540 1.00 89.69 173 ARG A O 1
ATOM 1375 N N . LEU A 1 174 ? -16.125 -60.941 11.659 1.00 89.62 174 LEU A N 1
ATOM 1376 C CA . LEU A 1 174 ? -14.771 -60.687 12.151 1.00 89.62 174 LEU A CA 1
ATOM 1377 C C . LEU A 1 174 ? -14.359 -61.739 13.192 1.00 89.62 174 LEU A C 1
ATOM 1379 O O . LEU A 1 174 ? -13.287 -62.335 13.061 1.00 89.62 174 LEU A O 1
ATOM 1383 N N . ARG A 1 175 ? -15.221 -62.046 14.168 1.00 88.69 175 ARG A N 1
ATOM 1384 C CA . ARG A 1 175 ? -14.918 -63.018 15.233 1.00 88.69 175 ARG A CA 1
ATOM 1385 C C . ARG A 1 175 ? -14.765 -64.442 14.714 1.00 88.69 175 ARG A C 1
ATOM 1387 O O . ARG A 1 175 ? -13.821 -65.117 15.114 1.00 88.69 175 ARG A O 1
ATOM 1394 N N . GLU A 1 176 ? -15.632 -64.882 13.803 1.00 88.38 176 GLU A N 1
ATOM 1395 C CA . GLU A 1 176 ? -15.533 -66.204 13.165 1.00 88.38 176 GLU A CA 1
ATOM 1396 C C . GLU A 1 176 ? -14.235 -66.370 12.368 1.00 88.38 176 GLU A C 1
ATOM 1398 O O . GLU A 1 176 ? -13.694 -67.471 12.277 1.00 88.38 176 GLU A O 1
ATOM 1403 N N . SER A 1 177 ? -13.705 -65.270 11.828 1.00 85.38 177 SER A N 1
ATOM 1404 C CA . SER A 1 177 ? -12.447 -65.258 11.079 1.00 85.38 177 SER A CA 1
ATOM 1405 C C . SER A 1 177 ? -11.191 -65.214 11.968 1.00 85.38 177 SER A C 1
ATOM 1407 O O . SER A 1 177 ? -10.080 -65.351 11.465 1.00 85.38 177 SER A O 1
ATOM 1409 N N . GLY A 1 178 ? -11.344 -65.060 13.289 1.00 83.62 178 GLY A N 1
ATOM 1410 C CA . GLY A 1 178 ? -10.234 -65.012 14.249 1.00 83.62 178 GLY A CA 1
ATOM 1411 C C . GLY A 1 178 ? -9.904 -63.620 14.802 1.00 83.62 178 GLY A C 1
ATOM 1412 O O . GLY A 1 178 ? -9.004 -63.507 15.630 1.00 83.62 178 GLY A O 1
ATOM 1413 N N . ILE A 1 179 ? -10.645 -62.575 14.416 1.00 87.38 179 ILE A N 1
ATOM 1414 C CA . ILE A 1 179 ? -10.515 -61.205 14.949 1.00 87.38 179 ILE A CA 1
ATOM 1415 C C . ILE A 1 179 ? -11.432 -61.076 16.171 1.00 87.38 179 ILE A C 1
ATOM 1417 O O . ILE A 1 179 ? -12.581 -60.633 16.091 1.00 87.38 179 ILE A O 1
ATOM 1421 N N . SER A 1 180 ? -10.942 -61.558 17.313 1.00 82.69 180 SER A N 1
ATOM 1422 C CA . SER A 1 180 ? -11.737 -61.749 18.535 1.00 82.69 180 SER A CA 1
ATOM 1423 C C . SER A 1 180 ? -12.302 -60.454 19.133 1.00 82.69 180 SER A C 1
ATOM 1425 O O . SER A 1 180 ? -13.392 -60.480 19.710 1.00 82.69 180 SER A O 1
ATOM 1427 N N . ALA A 1 181 ? -11.614 -59.319 18.960 1.00 82.88 181 ALA A N 1
ATOM 1428 C CA . ALA A 1 181 ? -12.083 -58.008 19.411 1.00 82.88 181 ALA A CA 1
ATOM 1429 C C . ALA A 1 181 ? -12.890 -57.250 18.334 1.00 82.88 181 ALA A C 1
ATOM 1431 O O . ALA A 1 181 ? -13.186 -56.065 18.507 1.00 82.88 181 ALA A O 1
ATOM 1432 N N . GLY A 1 182 ? -13.271 -57.929 17.244 1.00 87.25 182 GLY A N 1
ATOM 1433 C CA . GLY A 1 182 ? -14.204 -57.426 16.239 1.00 87.25 182 GLY A CA 1
ATOM 1434 C C . GLY A 1 182 ? -13.724 -56.157 15.539 1.00 87.25 182 GLY A C 1
ATOM 1435 O O . GLY A 1 182 ? -12.540 -56.001 15.228 1.00 87.25 182 GLY A O 1
ATOM 1436 N N . LEU A 1 183 ? -14.641 -55.216 15.301 1.00 86.06 183 LEU A N 1
ATOM 1437 C CA . LEU A 1 183 ? -14.353 -53.963 14.595 1.00 86.06 183 LEU A CA 1
ATOM 1438 C C . LEU A 1 183 ? -13.282 -53.126 15.315 1.00 86.06 183 LEU A C 1
ATOM 1440 O O . LEU A 1 183 ? -12.513 -52.394 14.686 1.00 86.06 183 LEU A O 1
ATOM 1444 N N . ARG A 1 184 ? -13.189 -53.267 16.643 1.00 85.94 184 ARG A N 1
ATOM 1445 C CA . ARG A 1 184 ? -12.240 -52.513 17.471 1.00 85.94 184 ARG A CA 1
ATOM 1446 C C . ARG A 1 184 ? -10.808 -52.901 17.164 1.00 85.94 184 ARG A C 1
ATOM 1448 O O . ARG A 1 184 ? -9.943 -52.030 17.101 1.00 85.94 184 ARG A O 1
ATOM 1455 N N . GLU A 1 185 ? -10.576 -54.186 16.944 1.00 88.56 185 GLU A N 1
ATOM 1456 C CA . GLU A 1 185 ? -9.273 -54.710 16.554 1.00 88.56 185 GLU A CA 1
ATOM 1457 C C . GLU A 1 185 ? -8.837 -54.141 15.202 1.00 88.56 185 GLU A C 1
ATOM 1459 O O . GLU A 1 185 ? -7.713 -53.666 15.069 1.00 88.56 185 GLU A O 1
ATOM 1464 N N . VAL A 1 186 ? -9.755 -54.081 14.231 1.00 90.56 186 VAL A N 1
ATOM 1465 C CA . VAL A 1 186 ? -9.479 -53.543 12.889 1.00 90.56 186 VAL A CA 1
ATOM 1466 C C . VAL A 1 186 ? -9.134 -52.053 12.935 1.00 90.56 186 VAL A C 1
ATOM 1468 O O . VAL A 1 186 ? -8.199 -51.612 12.266 1.00 90.56 186 VAL A O 1
ATOM 1471 N N . ILE A 1 187 ? -9.837 -51.259 13.746 1.00 89.12 187 ILE A N 1
ATOM 1472 C CA . ILE A 1 187 ? -9.537 -49.827 13.911 1.00 89.12 187 ILE A CA 1
ATOM 1473 C C . ILE A 1 187 ? -8.177 -49.619 14.589 1.00 89.12 187 ILE A C 1
ATOM 1475 O O . ILE A 1 187 ? -7.410 -48.756 14.160 1.00 89.12 187 ILE A O 1
ATOM 1479 N N . GLN A 1 188 ? -7.847 -50.412 15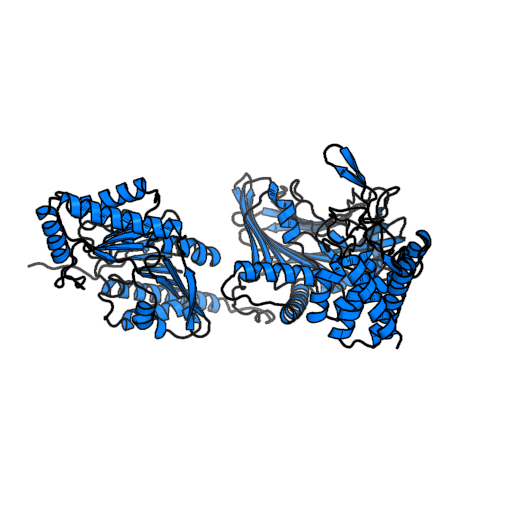.614 1.00 89.25 188 GLN A N 1
ATOM 1480 C CA . GLN A 1 188 ? -6.537 -50.337 16.273 1.00 89.25 188 GLN A CA 1
ATOM 1481 C C . GLN A 1 188 ? -5.406 -50.767 15.341 1.00 89.25 188 GLN A C 1
ATOM 1483 O O . GLN A 1 188 ? -4.376 -50.096 15.276 1.00 89.25 188 GLN A O 1
ATOM 1488 N N . LEU A 1 189 ? -5.627 -51.820 14.555 1.00 91.38 189 LEU A N 1
ATOM 1489 C CA . LEU A 1 189 ? -4.704 -52.243 13.511 1.00 91.38 189 LEU A CA 1
ATOM 1490 C C . LEU A 1 189 ? -4.502 -51.126 12.476 1.00 91.38 189 LEU A C 1
ATOM 1492 O O . LEU A 1 189 ? -3.369 -50.809 12.132 1.00 91.38 189 LEU A O 1
ATOM 1496 N N . THR A 1 190 ? -5.580 -50.468 12.042 1.00 92.75 190 THR A N 1
ATOM 1497 C CA . THR A 1 190 ? -5.516 -49.338 11.097 1.00 92.75 190 THR A CA 1
ATOM 1498 C C . THR A 1 190 ? -4.693 -48.179 11.658 1.00 92.75 190 THR A C 1
ATOM 1500 O O . THR A 1 190 ? -3.851 -47.635 10.946 1.00 92.75 190 THR A O 1
ATOM 1503 N N . LYS A 1 191 ? -4.860 -47.842 12.945 1.00 91.25 191 LYS A N 1
ATOM 1504 C CA . LYS A 1 191 ? -4.049 -46.822 13.634 1.00 91.25 191 LYS A CA 1
ATOM 1505 C C . LYS A 1 191 ? -2.569 -47.204 13.686 1.00 91.25 191 LYS A C 1
ATOM 1507 O O . LYS A 1 191 ? -1.716 -46.378 13.369 1.00 91.25 191 LYS A O 1
ATOM 1512 N N . ALA A 1 192 ? -2.267 -48.449 14.053 1.00 92.44 192 ALA A N 1
ATOM 1513 C CA . ALA A 1 192 ? -0.896 -48.942 14.149 1.00 92.44 192 ALA A CA 1
ATOM 1514 C C . ALA A 1 192 ? -0.188 -48.938 12.785 1.00 92.44 192 ALA A C 1
ATOM 1516 O O . ALA A 1 192 ? 0.917 -48.411 12.668 1.00 92.44 192 ALA A O 1
ATOM 1517 N N . VAL A 1 193 ? -0.852 -49.443 11.742 1.00 94.94 193 VAL A N 1
ATOM 1518 C CA . VAL A 1 193 ? -0.308 -49.477 10.376 1.00 94.94 193 VAL A CA 1
ATOM 1519 C C . VAL A 1 193 ? -0.150 -48.069 9.804 1.00 94.94 193 VAL A C 1
ATOM 1521 O O . VAL A 1 193 ? 0.855 -47.791 9.156 1.00 94.94 193 VAL A O 1
ATOM 1524 N N . ALA A 1 194 ? -1.093 -47.154 10.056 1.00 93.75 194 ALA A N 1
ATOM 1525 C CA . ALA A 1 194 ? -0.952 -45.760 9.635 1.00 93.75 194 ALA A CA 1
ATOM 1526 C C . ALA A 1 194 ? 0.305 -45.113 10.234 1.00 93.75 194 ALA A C 1
ATOM 1528 O O . ALA A 1 194 ? 1.083 -44.497 9.507 1.00 93.75 194 ALA A O 1
ATOM 1529 N N . LEU A 1 195 ? 0.548 -45.323 11.532 1.00 92.25 195 LEU A N 1
ATOM 1530 C CA . LEU A 1 195 ? 1.738 -44.819 12.210 1.00 92.25 195 LEU A CA 1
ATOM 1531 C C . LEU A 1 195 ? 3.029 -45.451 11.666 1.00 92.25 195 LEU A C 1
ATOM 1533 O O . LEU A 1 195 ? 3.987 -44.728 11.400 1.00 92.25 195 LEU A O 1
ATOM 1537 N N . GLU A 1 196 ? 3.042 -46.772 11.457 1.00 94.00 196 GLU A N 1
ATOM 1538 C CA . GLU A 1 196 ? 4.182 -47.511 10.891 1.00 94.00 196 GLU A CA 1
ATOM 1539 C C . GLU A 1 196 ? 4.549 -47.009 9.489 1.00 94.00 196 GLU A C 1
ATOM 1541 O O . GLU A 1 196 ? 5.723 -46.809 9.181 1.00 94.00 196 GLU A O 1
ATOM 1546 N N . LYS A 1 197 ? 3.544 -46.763 8.641 1.00 91.81 197 LYS A N 1
ATOM 1547 C CA . LYS A 1 197 ? 3.738 -46.258 7.275 1.00 91.81 197 LYS A CA 1
ATOM 1548 C C . LYS A 1 197 ? 4.062 -44.764 7.218 1.00 91.81 197 LYS A C 1
ATOM 1550 O O . LYS A 1 197 ? 4.384 -44.275 6.144 1.00 91.81 197 LYS A O 1
ATOM 1555 N N . GLY A 1 198 ? 4.005 -44.045 8.340 1.00 91.19 198 GLY A N 1
ATOM 1556 C CA . GLY A 1 198 ? 4.343 -42.621 8.418 1.00 91.19 198 GLY A CA 1
ATOM 1557 C C . GLY A 1 198 ? 3.159 -41.658 8.275 1.00 91.19 198 GLY A C 1
ATOM 1558 O O . GLY A 1 198 ? 3.363 -40.448 8.323 1.00 91.19 198 GLY A O 1
ATOM 1559 N N . LEU A 1 199 ? 1.919 -42.149 8.186 1.00 90.50 199 LEU A N 1
ATOM 1560 C CA . LEU A 1 199 ? 0.709 -41.320 8.168 1.00 90.50 199 LEU A CA 1
ATOM 1561 C C . LEU A 1 199 ? 0.269 -40.970 9.604 1.00 90.50 199 LEU A C 1
ATOM 1563 O O . LEU A 1 199 ? -0.726 -41.481 10.119 1.00 90.50 199 LEU A O 1
ATOM 1567 N N . ARG A 1 200 ? 1.049 -40.109 10.270 1.00 83.44 200 ARG A N 1
ATOM 1568 C CA . ARG A 1 200 ? 0.924 -39.811 11.714 1.00 83.44 200 ARG A CA 1
ATOM 1569 C C . ARG A 1 200 ? -0.402 -39.166 12.122 1.00 83.44 200 ARG A C 1
ATOM 1571 O O . ARG A 1 200 ? -0.861 -39.393 13.235 1.00 83.44 200 ARG A O 1
ATOM 1578 N N . GLU A 1 201 ? -1.022 -38.398 11.231 1.00 85.25 201 GLU A N 1
ATOM 1579 C CA . GLU A 1 201 ? -2.270 -37.669 11.497 1.00 85.25 201 GLU A CA 1
ATOM 1580 C C . GLU A 1 201 ? -3.504 -38.297 10.824 1.00 85.25 201 GLU A C 1
ATOM 1582 O O . GLU A 1 201 ? -4.504 -37.620 10.581 1.00 85.25 201 GLU A O 1
ATOM 1587 N N . ALA A 1 202 ? -3.459 -39.595 10.510 1.00 89.62 202 ALA A N 1
ATOM 1588 C CA . ALA A 1 202 ? -4.569 -40.292 9.865 1.00 89.62 202 ALA A CA 1
ATOM 1589 C C . ALA A 1 202 ? -5.900 -40.114 10.623 1.00 89.62 202 ALA A C 1
ATOM 1591 O O . ALA A 1 202 ? -6.034 -40.500 11.787 1.00 89.62 202 ALA A O 1
ATOM 1592 N N . ARG A 1 203 ? -6.919 -39.593 9.933 1.00 89.94 203 ARG A N 1
ATOM 1593 C CA . ARG A 1 203 ? -8.302 -39.553 10.416 1.00 89.94 203 ARG A CA 1
ATOM 1594 C C . ARG A 1 203 ? -8.941 -40.908 10.150 1.00 89.94 203 ARG A C 1
ATOM 1596 O O . ARG A 1 203 ? -9.218 -41.256 9.001 1.00 89.94 203 ARG A O 1
ATOM 1603 N N . ILE A 1 204 ? -9.127 -41.695 11.207 1.00 88.25 204 ILE A N 1
ATOM 1604 C CA . ILE A 1 204 ? -9.686 -43.047 11.116 1.00 88.25 204 ILE A CA 1
ATOM 1605 C C . ILE A 1 204 ? -11.115 -43.033 11.646 1.00 88.25 204 ILE A C 1
ATOM 1607 O O . ILE A 1 204 ? -11.344 -42.695 12.806 1.00 88.25 204 ILE A O 1
ATOM 1611 N N . THR A 1 205 ? -12.067 -43.402 10.791 1.00 82.44 205 THR A N 1
ATOM 1612 C CA . THR A 1 205 ? -13.506 -43.419 11.107 1.00 82.44 205 THR A CA 1
ATOM 1613 C C . THR A 1 205 ? -14.133 -44.743 10.685 1.00 82.44 205 THR A C 1
ATOM 1615 O O . THR A 1 205 ? -13.511 -45.520 9.960 1.00 82.44 205 THR A O 1
ATOM 1618 N N . SER A 1 206 ? -15.349 -45.029 11.147 1.00 81.88 206 SER A N 1
ATOM 1619 C CA . SER A 1 206 ? -16.082 -46.225 10.734 1.00 81.88 206 SER A CA 1
ATOM 1620 C C . SER A 1 206 ? -17.574 -45.947 10.614 1.00 81.88 206 SER A C 1
ATOM 1622 O O . SER A 1 206 ? -18.133 -45.232 11.439 1.00 81.88 206 SER A O 1
ATOM 1624 N N . ASP A 1 207 ? -18.205 -46.520 9.588 1.00 73.25 207 ASP A N 1
ATOM 1625 C CA . ASP A 1 207 ? -19.665 -46.597 9.428 1.00 73.25 207 ASP A CA 1
ATOM 1626 C C . ASP A 1 207 ? -20.177 -48.030 9.668 1.00 73.25 207 ASP A C 1
ATOM 1628 O O . ASP A 1 207 ? -21.185 -48.453 9.104 1.00 73.25 207 ASP A O 1
ATOM 1632 N N . VAL A 1 208 ? -19.456 -48.789 10.505 1.00 79.88 208 VAL A N 1
ATOM 1633 C CA . VAL A 1 208 ? -19.625 -50.224 10.780 1.00 79.88 208 VAL A CA 1
ATOM 1634 C C . VAL A 1 208 ? -19.170 -51.108 9.620 1.00 79.88 208 VAL A C 1
ATOM 1636 O O . VAL A 1 208 ? -18.296 -51.953 9.810 1.00 79.88 208 VAL A O 1
ATOM 1639 N N . LYS A 1 209 ? -19.729 -50.916 8.420 1.00 84.69 209 LYS A N 1
ATOM 1640 C CA . LYS A 1 209 ? -19.361 -51.698 7.228 1.00 84.69 209 LYS A CA 1
ATOM 1641 C C . LYS A 1 209 ? -17.927 -51.407 6.788 1.00 84.69 209 LYS A C 1
ATOM 1643 O O . LYS A 1 209 ? -17.199 -52.331 6.418 1.00 84.69 209 LYS A O 1
ATOM 1648 N N . HIS A 1 210 ? -17.541 -50.136 6.806 1.00 87.75 210 HIS A N 1
ATOM 1649 C CA . HIS A 1 210 ? -16.233 -49.691 6.365 1.00 87.75 210 HIS A CA 1
ATOM 1650 C C . HIS A 1 210 ? -15.428 -49.114 7.515 1.00 87.75 210 HIS A C 1
ATOM 1652 O O . HIS A 1 210 ? -15.935 -48.310 8.292 1.00 87.75 210 HIS A O 1
ATOM 1658 N N . VAL A 1 211 ? -14.134 -49.426 7.530 1.00 89.25 211 VAL A N 1
ATOM 1659 C CA . VAL A 1 211 ? -13.139 -48.605 8.226 1.00 89.25 211 VAL A CA 1
ATOM 1660 C C . VAL A 1 211 ? -12.521 -47.667 7.199 1.00 89.25 211 VAL A C 1
ATOM 1662 O O . VAL A 1 211 ? -11.997 -48.104 6.175 1.00 89.25 211 VAL A O 1
ATOM 1665 N N . GLU A 1 212 ? -12.614 -46.366 7.439 1.00 89.56 212 GLU A N 1
ATOM 1666 C CA . GLU A 1 212 ? -12.029 -45.350 6.573 1.00 89.56 212 GLU A CA 1
ATOM 1667 C C . GLU A 1 212 ? -10.716 -44.847 7.158 1.00 89.56 212 GLU A C 1
ATOM 1669 O O . GLU A 1 212 ? -10.655 -44.494 8.334 1.00 89.56 212 GLU A O 1
ATOM 1674 N N . VAL A 1 213 ? -9.697 -44.739 6.309 1.00 92.44 213 VAL A N 1
ATOM 1675 C CA . VAL A 1 213 ? -8.483 -43.967 6.582 1.00 92.44 213 VAL A CA 1
ATOM 1676 C C . VAL A 1 213 ? -8.484 -42.747 5.669 1.00 92.44 213 VAL A C 1
ATOM 1678 O O . VAL A 1 213 ? -8.622 -42.882 4.451 1.00 92.44 213 VAL A O 1
ATOM 1681 N N . GLY A 1 214 ? -8.376 -41.550 6.240 1.00 93.06 214 GLY A N 1
ATOM 1682 C CA . GLY A 1 214 ? -8.396 -40.303 5.482 1.00 93.06 214 GLY A CA 1
ATOM 1683 C C . GLY A 1 214 ? -7.512 -39.211 6.069 1.00 93.06 214 GLY A C 1
ATOM 1684 O O . GLY A 1 214 ? -6.931 -39.369 7.140 1.00 93.06 214 GLY A O 1
ATOM 1685 N N . LEU A 1 215 ? -7.411 -38.099 5.341 1.00 92.88 215 LEU A N 1
ATOM 1686 C CA . LEU A 1 215 ? -6.686 -36.897 5.779 1.00 92.88 215 LEU A CA 1
ATOM 1687 C C . LEU A 1 215 ? -7.591 -35.883 6.489 1.00 92.88 215 LEU A C 1
ATOM 1689 O O . LEU A 1 215 ? -7.077 -34.999 7.161 1.00 92.88 215 LEU A O 1
ATOM 1693 N N . THR A 1 216 ? -8.914 -35.998 6.322 1.00 92.88 216 THR A N 1
ATOM 1694 C CA . THR A 1 216 ? -9.900 -35.056 6.875 1.00 92.88 216 THR A CA 1
ATOM 1695 C C . THR A 1 216 ? -11.097 -35.771 7.505 1.00 92.88 216 THR A C 1
ATOM 1697 O O . THR A 1 216 ? -11.469 -36.876 7.076 1.00 92.88 216 THR A O 1
ATOM 1700 N N . ASP A 1 217 ? -11.737 -35.124 8.478 1.00 90.88 217 ASP A N 1
ATOM 1701 C CA . ASP A 1 217 ? -13.008 -35.526 9.085 1.00 90.88 217 ASP A CA 1
ATOM 1702 C C . ASP A 1 217 ? -13.982 -34.340 9.315 1.00 90.88 217 ASP A C 1
ATOM 1704 O O . ASP A 1 217 ? -13.842 -33.261 8.735 1.00 90.88 217 ASP A O 1
ATOM 1708 N N . LYS A 1 218 ? -15.054 -34.551 10.099 1.00 91.88 218 LYS A N 1
ATOM 1709 C CA . LYS A 1 218 ? -16.043 -33.494 10.394 1.00 91.88 218 LYS A CA 1
ATOM 1710 C C . LYS A 1 218 ? -15.434 -32.346 11.218 1.00 91.88 218 LYS A C 1
ATOM 1712 O O . LYS A 1 218 ? -15.875 -31.209 11.074 1.00 91.88 218 LYS A O 1
ATOM 1717 N N . GLY A 1 219 ? -14.391 -32.607 12.006 1.00 93.06 219 GLY A N 1
ATOM 1718 C CA . GLY A 1 219 ? -13.653 -31.589 12.749 1.00 93.06 219 GLY A CA 1
ATOM 1719 C C . GLY A 1 219 ? -12.942 -30.601 11.832 1.00 93.06 219 GLY A C 1
ATOM 1720 O O . GLY A 1 219 ? -12.963 -29.406 12.105 1.00 93.06 219 GLY A O 1
ATOM 1721 N N . ASP A 1 220 ? -12.422 -31.050 10.686 1.00 94.25 220 ASP A N 1
ATOM 1722 C CA . ASP A 1 220 ? -11.855 -30.147 9.672 1.00 94.25 220 ASP A CA 1
ATOM 1723 C C . ASP A 1 220 ? -12.913 -29.197 9.086 1.00 94.25 220 ASP A C 1
ATOM 1725 O O . ASP A 1 220 ? -12.606 -28.049 8.767 1.00 94.25 220 ASP A O 1
ATOM 1729 N N . SER A 1 221 ? -14.179 -29.631 9.012 1.00 95.94 221 SER A N 1
ATOM 1730 C CA . SER A 1 221 ? -15.293 -28.765 8.588 1.00 95.94 221 SER A CA 1
ATOM 1731 C C . SER A 1 221 ? -15.571 -27.666 9.614 1.00 95.94 221 SER A C 1
ATOM 1733 O O . SER A 1 221 ? -15.782 -26.516 9.236 1.00 95.94 221 SER A O 1
ATOM 1735 N N . ILE A 1 222 ? -15.523 -27.999 10.908 1.00 96.88 222 ILE A N 1
ATOM 1736 C CA . ILE A 1 222 ? -15.667 -27.023 11.996 1.00 96.88 222 ILE A CA 1
ATOM 1737 C C . ILE A 1 222 ? -14.447 -26.102 12.067 1.00 96.88 222 ILE A C 1
ATOM 1739 O O . ILE A 1 222 ? -14.611 -24.898 12.218 1.00 96.88 222 ILE A O 1
ATOM 1743 N N . ALA A 1 223 ? -13.230 -26.620 11.900 1.00 95.38 223 ALA A N 1
ATOM 1744 C CA . ALA A 1 223 ? -12.015 -25.808 11.885 1.00 95.38 223 ALA A CA 1
ATOM 1745 C C . ALA A 1 223 ? -12.034 -24.796 10.733 1.00 95.38 223 ALA A C 1
ATOM 1747 O O . ALA A 1 223 ? -11.721 -23.622 10.936 1.00 95.38 223 ALA A O 1
ATOM 1748 N N . TRP A 1 224 ? -12.444 -25.243 9.541 1.00 96.81 224 TRP A N 1
ATOM 1749 C CA . TRP A 1 224 ? -12.667 -24.370 8.393 1.00 96.81 224 TRP A CA 1
ATOM 1750 C C . TRP A 1 224 ? -13.743 -23.326 8.703 1.00 96.81 224 TRP A C 1
ATOM 1752 O O . TRP A 1 224 ? -13.495 -22.140 8.534 1.00 96.81 224 TRP A O 1
ATOM 1762 N N . MET A 1 225 ? -14.896 -23.738 9.236 1.00 97.31 225 MET A N 1
ATOM 1763 C CA . MET A 1 225 ? -15.981 -22.825 9.597 1.00 97.31 225 MET A CA 1
ATOM 1764 C C . MET A 1 225 ? -15.525 -21.765 10.605 1.00 97.31 225 MET A C 1
ATOM 1766 O O . MET A 1 225 ? -15.784 -20.587 10.397 1.00 97.31 225 MET A O 1
ATOM 1770 N N . MET A 1 226 ? -14.834 -22.149 11.679 1.00 96.69 226 MET A N 1
ATOM 1771 C CA . MET A 1 226 ? -14.375 -21.201 12.697 1.00 96.69 226 MET A CA 1
ATOM 1772 C C . MET A 1 226 ? -13.400 -20.174 12.109 1.00 96.69 226 MET A C 1
ATOM 1774 O O . MET A 1 226 ? -13.517 -18.982 12.388 1.00 96.69 226 MET A O 1
ATOM 1778 N N . ARG A 1 227 ? -12.455 -20.625 11.275 1.00 93.69 227 ARG A N 1
ATOM 1779 C CA . ARG A 1 227 ? -11.374 -19.784 10.745 1.00 93.69 227 ARG A CA 1
ATOM 1780 C C . ARG A 1 227 ? -11.784 -18.943 9.538 1.00 93.69 227 ARG A C 1
ATOM 1782 O O . ARG A 1 227 ? -11.406 -17.783 9.459 1.00 93.69 227 ARG A O 1
ATOM 1789 N N . GLU A 1 228 ? -12.515 -19.532 8.601 1.00 93.81 228 GLU A N 1
ATOM 1790 C CA . GLU A 1 228 ? -12.800 -18.941 7.286 1.00 93.81 228 GLU A CA 1
ATOM 1791 C C . GLU A 1 228 ? -14.199 -18.320 7.209 1.00 93.81 228 GLU A C 1
ATOM 1793 O O . GLU A 1 228 ? -14.458 -17.505 6.326 1.00 93.81 228 GLU A O 1
ATOM 1798 N N . LEU A 1 229 ? -15.109 -18.690 8.120 1.00 92.94 229 LEU A N 1
ATOM 1799 C CA . LEU A 1 229 ? -16.470 -18.155 8.156 1.00 92.94 229 LEU A CA 1
ATOM 1800 C C . LEU A 1 229 ? -16.757 -17.358 9.431 1.00 92.94 229 LEU A C 1
ATOM 1802 O O . LEU A 1 229 ? -17.103 -16.191 9.331 1.00 92.94 229 LEU A O 1
ATOM 1806 N N . ALA A 1 230 ? -16.618 -17.932 10.624 1.00 90.94 230 ALA A N 1
ATOM 1807 C CA . ALA A 1 230 ? -16.996 -17.241 11.856 1.00 90.94 230 ALA A CA 1
ATOM 1808 C C . ALA A 1 230 ? -16.084 -16.037 12.144 1.00 90.94 230 ALA A C 1
ATOM 1810 O O . ALA A 1 230 ? -16.588 -14.927 12.309 1.00 90.94 230 ALA A O 1
ATOM 1811 N N . ALA A 1 231 ? -14.758 -16.230 12.126 1.00 85.06 231 ALA A N 1
ATOM 1812 C CA . ALA A 1 231 ? -13.803 -15.163 12.430 1.00 85.06 231 ALA A CA 1
ATOM 1813 C C . ALA A 1 231 ? -13.884 -13.964 11.458 1.00 85.06 231 ALA A C 1
ATOM 1815 O O . ALA A 1 231 ? -13.981 -12.841 11.940 1.00 85.06 231 ALA A O 1
ATOM 1816 N N . PRO A 1 232 ? -13.947 -14.133 10.120 1.00 84.56 232 PRO A N 1
ATOM 1817 C CA . PRO A 1 232 ? -14.067 -12.993 9.204 1.00 84.56 232 PRO A CA 1
ATOM 1818 C C . PRO A 1 232 ? -15.427 -12.287 9.252 1.00 84.56 232 PRO A C 1
ATOM 1820 O O . PRO A 1 232 ? -15.569 -11.203 8.693 1.00 84.56 232 PRO A O 1
ATOM 1823 N N . GLN A 1 233 ? -16.450 -12.920 9.834 1.00 83.00 233 GLN A N 1
ATOM 1824 C CA . GLN A 1 233 ? -17.779 -12.329 10.002 1.00 83.00 233 GLN A CA 1
ATOM 1825 C C . GLN A 1 233 ? -18.004 -11.769 11.420 1.00 83.00 233 GLN A C 1
ATOM 1827 O O . GLN A 1 233 ? -19.133 -11.349 11.697 1.00 83.00 233 GLN A O 1
ATOM 1832 N N . ASP A 1 234 ? -16.962 -11.773 12.267 1.00 87.31 234 ASP A N 1
ATOM 1833 C CA . ASP A 1 234 ? -16.963 -11.387 13.686 1.00 87.31 234 ASP A CA 1
ATOM 1834 C C . ASP A 1 234 ? -18.032 -12.122 14.517 1.00 87.31 234 ASP A C 1
ATOM 1836 O O . ASP A 1 234 ? -18.651 -11.549 15.409 1.00 87.31 234 ASP A O 1
ATOM 1840 N N . ILE A 1 235 ? -18.280 -13.404 14.215 1.00 90.50 235 ILE A N 1
ATOM 1841 C CA . ILE A 1 235 ? -19.255 -14.226 14.947 1.00 90.50 235 ILE A CA 1
ATOM 1842 C C . ILE A 1 235 ? -18.545 -14.893 16.134 1.00 90.50 235 ILE A C 1
ATOM 1844 O O . ILE A 1 235 ? -17.719 -15.790 15.918 1.00 90.50 235 ILE A O 1
ATOM 1848 N N . PRO A 1 236 ? -18.845 -14.502 17.385 1.00 91.62 236 PRO A N 1
ATOM 1849 C CA . PRO A 1 236 ? -18.218 -15.103 18.552 1.00 91.62 236 PRO A CA 1
ATOM 1850 C C . PRO A 1 236 ? -18.708 -16.544 18.739 1.00 91.62 236 PRO A C 1
ATOM 1852 O O . PRO A 1 236 ? -19.837 -16.886 18.388 1.00 91.62 236 PRO A O 1
ATOM 1855 N N . ALA A 1 237 ? -17.880 -17.403 19.343 1.00 92.38 237 ALA A N 1
ATOM 1856 C CA . ALA A 1 237 ? -18.203 -18.823 19.502 1.00 92.38 237 ALA A CA 1
ATOM 1857 C C . ALA A 1 237 ? -19.545 -19.057 20.223 1.00 92.38 237 ALA A C 1
ATOM 1859 O O . ALA A 1 237 ? -20.257 -19.995 19.890 1.00 92.38 237 ALA A O 1
ATOM 1860 N N . GLN A 1 238 ? -19.941 -18.180 21.153 1.00 94.00 238 GLN A N 1
ATOM 1861 C CA . GLN A 1 238 ? -21.207 -18.286 21.889 1.00 94.00 238 GLN A CA 1
ATOM 1862 C C . GLN A 1 238 ? -22.455 -18.091 21.012 1.00 94.00 238 GLN A C 1
ATOM 1864 O O . GLN A 1 238 ? -23.546 -18.487 21.421 1.00 94.00 238 GLN A O 1
ATOM 1869 N N . GLU A 1 239 ? -22.308 -17.510 19.820 1.00 96.00 239 GLU A N 1
ATOM 1870 C CA . GLU A 1 239 ? -23.375 -17.331 18.829 1.00 96.00 239 GLU A CA 1
ATOM 1871 C C . GLU A 1 239 ? -23.418 -18.454 17.781 1.00 96.00 239 GLU A C 1
ATOM 1873 O O . GLU A 1 239 ? -24.165 -18.370 16.801 1.00 96.00 239 GLU A O 1
ATOM 1878 N N . ILE A 1 240 ? -22.659 -19.530 18.006 1.00 97.88 240 ILE A N 1
ATOM 1879 C CA . ILE A 1 240 ? -22.583 -20.696 17.128 1.00 97.88 240 ILE A CA 1
ATOM 1880 C C . ILE A 1 240 ? -23.331 -21.872 17.758 1.00 97.88 240 ILE A C 1
ATOM 1882 O O . ILE A 1 240 ? -23.038 -22.293 18.881 1.00 97.88 240 ILE A O 1
ATOM 1886 N N . LEU A 1 241 ? -24.268 -22.433 16.998 1.00 98.06 241 LEU A N 1
ATOM 1887 C CA . LEU A 1 241 ? -24.980 -23.667 17.320 1.00 98.06 241 LEU A CA 1
ATOM 1888 C C . LEU A 1 241 ? -24.496 -24.796 16.406 1.00 98.06 241 LEU A C 1
ATOM 1890 O O . LEU A 1 241 ? -24.543 -24.655 15.187 1.00 98.06 241 LEU A O 1
ATOM 1894 N N . VAL A 1 242 ? -24.071 -25.919 16.983 1.00 97.88 242 VAL A N 1
ATOM 1895 C CA . VAL A 1 242 ? -23.656 -27.125 16.249 1.00 97.88 242 VAL A CA 1
ATOM 1896 C C . VAL A 1 242 ? -24.594 -28.282 16.592 1.00 97.88 242 VAL A C 1
ATOM 1898 O O . VAL A 1 242 ? -24.739 -28.621 17.766 1.00 97.88 242 VAL A O 1
ATOM 1901 N N . VAL A 1 243 ? -25.231 -28.894 15.590 1.00 97.50 243 VAL A N 1
ATOM 1902 C CA . VAL A 1 243 ? -26.233 -29.959 15.782 1.00 97.50 243 VAL A CA 1
ATOM 1903 C C . VAL A 1 243 ? -25.834 -31.260 15.080 1.00 97.50 243 VAL A C 1
ATOM 1905 O O . VAL A 1 243 ? -25.345 -31.245 13.954 1.00 97.50 243 VAL A O 1
ATOM 1908 N N . GLY A 1 244 ? -26.060 -32.394 15.733 1.00 94.88 244 GLY A N 1
ATOM 1909 C CA . GLY A 1 244 ? -25.729 -33.729 15.228 1.00 94.88 244 GLY A CA 1
ATOM 1910 C C . GLY A 1 244 ? -26.638 -34.807 15.819 1.00 94.88 244 GLY A C 1
ATOM 1911 O O . GLY A 1 244 ? -27.520 -34.512 16.631 1.00 94.88 244 GLY A O 1
ATOM 1912 N N . ASP A 1 245 ? -26.424 -36.058 15.428 1.00 90.38 245 ASP A N 1
ATOM 1913 C CA . ASP A 1 245 ? -27.188 -37.226 15.885 1.00 90.38 245 ASP A CA 1
ATOM 1914 C C . ASP A 1 245 ? -26.311 -38.386 16.376 1.00 90.38 245 ASP A C 1
ATOM 1916 O O . ASP A 1 245 ? -26.834 -39.352 16.935 1.00 90.38 245 ASP A O 1
ATOM 1920 N N . GLU A 1 246 ? -24.989 -38.277 16.225 1.00 87.94 246 GLU A N 1
ATOM 1921 C CA . GLU A 1 246 ? -24.021 -39.302 16.621 1.00 87.94 246 GLU A CA 1
ATOM 1922 C C . GLU A 1 246 ? -22.849 -38.691 17.418 1.00 87.94 246 GLU A C 1
ATOM 1924 O O . GLU A 1 246 ? -21.682 -38.848 17.044 1.00 87.94 246 GLU A O 1
ATOM 1929 N N . PHE A 1 247 ? -23.135 -37.951 18.496 1.00 89.62 247 PHE A N 1
ATOM 1930 C CA . PHE A 1 247 ? -22.117 -37.427 19.423 1.00 89.62 247 PHE A CA 1
ATOM 1931 C C . PHE A 1 247 ? -21.685 -38.468 20.457 1.00 89.62 247 PHE A C 1
ATOM 1933 O O . PHE A 1 247 ? -20.532 -38.471 20.882 1.00 89.62 247 PHE A O 1
ATOM 1940 N N . GLY A 1 248 ? -22.608 -39.315 20.905 1.00 83.31 248 GLY A N 1
ATOM 1941 C CA . GLY A 1 248 ? -22.349 -40.366 21.877 1.00 83.31 248 GLY A CA 1
ATOM 1942 C C . GLY A 1 248 ? -21.610 -41.561 21.274 1.00 83.31 248 GLY A C 1
ATOM 1943 O O . GLY A 1 248 ? -21.633 -41.782 20.060 1.00 83.31 248 GLY A O 1
ATOM 1944 N N . PRO A 1 249 ? -20.956 -42.382 22.112 1.00 78.94 249 PRO A N 1
ATOM 1945 C CA . PRO A 1 249 ? -20.193 -43.509 21.617 1.00 78.94 249 PRO A CA 1
ATOM 1946 C C . PRO A 1 249 ? -21.106 -44.616 21.075 1.00 78.94 249 PRO A C 1
ATOM 1948 O O . PRO A 1 249 ? -22.029 -45.082 21.754 1.00 78.94 249 PRO A O 1
ATOM 1951 N N . ILE A 1 250 ? -20.800 -45.117 19.879 1.00 66.75 250 ILE A N 1
ATOM 1952 C CA . ILE A 1 250 ? -21.511 -46.229 19.235 1.00 66.75 250 ILE A CA 1
ATOM 1953 C C . ILE A 1 250 ? -20.584 -47.441 19.201 1.00 66.75 250 ILE A C 1
ATOM 1955 O O . ILE A 1 250 ? -19.462 -47.370 18.711 1.00 66.75 250 ILE A O 1
ATOM 1959 N N . ALA A 1 251 ? -21.047 -48.575 19.735 1.00 61.62 251 ALA A N 1
ATOM 1960 C CA . ALA A 1 251 ? -20.308 -49.844 19.723 1.00 61.62 251 ALA A CA 1
ATOM 1961 C C . ALA A 1 251 ? -18.880 -49.775 20.319 1.00 61.62 251 ALA A C 1
ATOM 1963 O O . ALA A 1 251 ? -18.005 -50.550 19.941 1.00 61.62 251 ALA A O 1
ATOM 1964 N N . GLY A 1 252 ? -18.646 -48.868 21.276 1.00 63.41 252 GLY A N 1
ATOM 1965 C CA . GLY A 1 252 ? -17.338 -48.680 21.915 1.00 63.41 252 GLY A CA 1
ATOM 1966 C C . GLY A 1 252 ? -16.368 -47.770 21.150 1.00 63.41 252 GLY A C 1
ATOM 1967 O O . GLY A 1 252 ? -15.179 -47.770 21.476 1.00 63.41 252 GLY A O 1
ATOM 1968 N N . PHE A 1 253 ? -16.861 -47.012 20.166 1.00 68.81 253 PHE A N 1
ATOM 1969 C CA . PHE A 1 253 ? -16.130 -45.970 19.441 1.00 68.81 253 PHE A CA 1
ATOM 1970 C C . PHE A 1 253 ? -16.740 -44.600 19.699 1.00 68.81 253 PHE A C 1
ATOM 1972 O O . PHE A 1 253 ? -17.956 -44.508 19.841 1.00 68.81 253 PHE A O 1
ATOM 1979 N N . ASP A 1 254 ? -15.900 -43.567 19.692 1.00 75.62 254 ASP A N 1
ATOM 1980 C CA . ASP A 1 254 ? -16.299 -42.159 19.617 1.00 75.62 254 ASP A CA 1
ATOM 1981 C C . ASP A 1 254 ? -17.342 -41.960 18.506 1.00 75.62 254 ASP A C 1
ATOM 1983 O O . ASP A 1 254 ? -17.198 -42.515 17.406 1.00 75.62 254 ASP A O 1
ATOM 1987 N N . GLY A 1 255 ? -18.373 -41.167 18.787 1.00 79.25 255 GLY A N 1
ATOM 1988 C CA . GLY A 1 255 ? -19.405 -40.840 17.808 1.00 79.25 255 GLY A CA 1
ATOM 1989 C C . GLY A 1 255 ? -18.823 -40.089 16.603 1.00 79.25 255 GLY A C 1
ATOM 1990 O O . GLY A 1 255 ? -17.806 -39.395 16.712 1.00 79.25 255 GLY A O 1
ATOM 1991 N N . SER A 1 256 ? -19.435 -40.203 15.416 1.00 82.06 256 SER A N 1
ATOM 1992 C CA . SER A 1 256 ? -18.915 -39.480 14.244 1.00 82.06 256 SER A CA 1
ATOM 1993 C C . SER A 1 256 ? -19.004 -37.959 14.414 1.00 82.06 256 SER A C 1
ATOM 1995 O O . SER A 1 256 ? -18.188 -37.254 13.810 1.00 82.06 256 SER A O 1
ATOM 1997 N N . ASP A 1 257 ? -19.972 -37.464 15.184 1.00 88.62 257 ASP A N 1
ATOM 1998 C CA . ASP A 1 257 ? -20.205 -36.037 15.423 1.00 88.62 257 ASP A CA 1
ATOM 1999 C C . ASP A 1 257 ? -19.386 -35.498 16.589 1.00 88.62 257 ASP A C 1
ATOM 2001 O O . ASP A 1 257 ? -19.102 -34.304 16.631 1.00 88.62 257 ASP A O 1
ATOM 2005 N N . GLU A 1 258 ? -18.877 -36.372 17.460 1.00 89.06 258 GLU A N 1
ATOM 2006 C CA . GLU A 1 258 ? -17.917 -36.000 18.504 1.00 89.06 258 GLU A CA 1
ATOM 2007 C C . GLU A 1 258 ? -16.685 -35.294 17.911 1.00 89.06 258 GLU A C 1
ATOM 2009 O O . GLU A 1 258 ? -16.131 -34.376 18.508 1.00 89.06 258 GLU A O 1
ATOM 2014 N N . ARG A 1 259 ? -16.305 -35.629 16.668 1.00 89.25 259 ARG A N 1
ATOM 2015 C CA . ARG A 1 259 ? -15.211 -34.968 15.931 1.00 89.25 259 ARG A CA 1
ATOM 2016 C C . ARG A 1 259 ? -15.459 -33.485 15.657 1.00 89.25 259 ARG A C 1
ATOM 2018 O O . ARG A 1 259 ? -14.502 -32.762 15.406 1.00 89.25 259 ARG A O 1
ATOM 2025 N N . MET A 1 260 ? -16.707 -33.022 15.699 1.00 93.19 260 MET A N 1
ATOM 2026 C CA . MET A 1 260 ? -17.035 -31.601 15.571 1.00 93.19 260 MET A CA 1
ATOM 2027 C C . MET A 1 260 ? -16.658 -30.801 16.828 1.00 93.19 260 MET A C 1
ATOM 2029 O O . MET A 1 260 ? -16.519 -29.580 16.758 1.00 93.19 260 MET A O 1
ATOM 2033 N N . MET A 1 261 ? -16.423 -31.471 17.962 1.00 93.38 261 MET A N 1
ATOM 2034 C CA . MET A 1 261 ? -15.970 -30.852 19.208 1.00 93.38 261 MET A CA 1
ATOM 2035 C C . MET A 1 261 ? -14.449 -30.668 19.204 1.00 93.38 261 MET A C 1
ATOM 2037 O O . MET A 1 261 ? -13.695 -31.433 19.804 1.00 93.38 261 MET A O 1
ATOM 2041 N N . ILE A 1 262 ? -13.986 -29.634 18.506 1.00 93.56 262 ILE A N 1
ATOM 2042 C CA . ILE A 1 262 ? -12.566 -29.266 18.454 1.00 93.56 262 ILE A CA 1
ATOM 2043 C C . ILE A 1 262 ? -12.258 -28.092 19.398 1.00 93.56 262 ILE A C 1
ATOM 2045 O O . ILE A 1 262 ? -13.136 -27.259 19.634 1.00 93.56 262 ILE A O 1
ATOM 2049 N N . PRO A 1 263 ? -11.005 -27.931 19.871 1.00 91.69 263 PRO A N 1
ATOM 2050 C CA . PRO A 1 263 ? -10.627 -26.813 20.741 1.00 91.69 263 PRO A CA 1
ATOM 2051 C C . PRO A 1 263 ? -10.977 -25.431 20.171 1.00 91.69 263 PRO A C 1
ATOM 2053 O O . PRO A 1 263 ? -11.379 -24.541 20.915 1.00 91.69 263 PRO A O 1
ATOM 2056 N N . ALA A 1 264 ? -10.888 -25.263 18.847 1.00 88.75 264 ALA A N 1
ATOM 2057 C CA . ALA A 1 264 ? -11.216 -24.007 18.172 1.00 88.75 264 ALA A CA 1
ATOM 2058 C C . ALA A 1 264 ? -12.703 -23.617 18.269 1.00 88.75 264 ALA A C 1
ATOM 2060 O O . ALA A 1 264 ? -13.020 -22.450 18.086 1.00 88.75 264 ALA A O 1
ATOM 2061 N N . ALA A 1 265 ? -13.599 -24.563 18.567 1.00 91.88 265 ALA A N 1
ATOM 2062 C CA . ALA A 1 265 ? -15.033 -24.328 18.744 1.00 91.88 265 ALA A CA 1
ATOM 2063 C C . ALA A 1 265 ? -15.441 -24.224 20.227 1.00 91.88 265 ALA A C 1
ATOM 2065 O O . ALA A 1 265 ? -16.623 -24.313 20.564 1.00 91.88 265 ALA A O 1
ATOM 2066 N N . THR A 1 266 ? -14.475 -24.036 21.134 1.00 92.31 266 THR A N 1
ATOM 2067 C CA . THR A 1 266 ? -14.756 -23.833 22.561 1.00 92.31 266 THR A CA 1
ATOM 2068 C C . THR A 1 266 ? -15.640 -22.598 22.749 1.00 92.31 266 THR A C 1
ATOM 2070 O O . THR A 1 266 ? -15.275 -21.499 22.342 1.00 92.31 266 THR A O 1
ATOM 2073 N N . GLY A 1 267 ? -16.801 -22.779 23.383 1.00 90.94 267 GLY A N 1
ATOM 2074 C CA . GLY A 1 267 ? -17.804 -21.729 23.590 1.00 90.94 267 GLY A CA 1
ATOM 2075 C C . GLY A 1 267 ? -19.042 -21.855 22.698 1.00 90.94 267 GLY A C 1
ATOM 2076 O O . GLY A 1 267 ? -20.064 -21.262 23.040 1.00 90.94 267 GLY A O 1
ATOM 2077 N N . ALA A 1 268 ? -18.982 -22.656 21.628 1.00 95.88 268 ALA A N 1
ATOM 2078 C CA . ALA A 1 268 ? -20.156 -23.017 20.836 1.00 95.88 268 ALA A CA 1
ATOM 2079 C C . ALA A 1 268 ? -21.114 -23.923 21.616 1.00 95.88 268 ALA A C 1
ATOM 2081 O O . ALA A 1 268 ? -20.713 -24.674 22.509 1.00 95.88 268 ALA A O 1
ATOM 2082 N N . THR A 1 269 ? -22.398 -23.851 21.272 1.00 97.31 269 THR A N 1
ATOM 2083 C CA . THR A 1 269 ? -23.433 -24.711 21.849 1.00 97.31 269 THR A CA 1
ATOM 2084 C C . THR A 1 269 ? -23.586 -25.964 20.990 1.00 97.31 269 THR A C 1
ATOM 2086 O O . THR A 1 269 ? -23.942 -25.865 19.819 1.00 97.31 269 THR A O 1
ATOM 2089 N N . PHE A 1 270 ? -23.336 -27.142 21.566 1.00 97.06 270 PHE A N 1
ATOM 2090 C CA . PHE A 1 270 ? -23.465 -28.431 20.879 1.00 97.06 270 PHE A CA 1
ATOM 2091 C C . PHE A 1 270 ? -24.758 -29.136 21.289 1.00 97.06 270 PHE A C 1
ATOM 2093 O O . PHE A 1 270 ? -25.070 -29.228 22.477 1.00 97.06 270 PHE A O 1
ATOM 2100 N N . VAL A 1 271 ? -25.505 -29.652 20.315 1.00 96.62 271 VAL A N 1
ATOM 2101 C CA . VAL A 1 271 ? -26.802 -30.305 20.526 1.00 96.62 271 VAL A CA 1
ATOM 2102 C C . VAL A 1 271 ? -26.846 -31.640 19.791 1.00 96.62 271 VAL A C 1
ATOM 2104 O O . VAL A 1 271 ? -26.611 -31.689 18.587 1.00 96.62 271 VAL A O 1
ATOM 2107 N N . SER A 1 272 ? -27.225 -32.710 20.490 1.00 95.06 272 SER A N 1
ATOM 2108 C CA . SER A 1 272 ? -27.570 -33.987 19.861 1.00 95.06 272 SER A CA 1
ATOM 2109 C C . SER A 1 272 ? -29.085 -34.179 19.795 1.00 95.06 272 SER A C 1
ATOM 2111 O O . SER A 1 272 ? -29.769 -34.144 20.823 1.00 95.06 272 SER A O 1
ATOM 2113 N N . VAL A 1 273 ? -29.618 -34.432 18.598 1.00 94.56 273 VAL A N 1
ATOM 2114 C CA . VAL A 1 273 ? -31.008 -34.884 18.383 1.00 94.56 273 VAL A CA 1
ATOM 2115 C C . VAL A 1 273 ? -31.105 -36.408 18.244 1.00 94.56 273 VAL A C 1
ATOM 2117 O O . VAL A 1 273 ? -32.199 -36.951 18.094 1.00 94.56 273 VAL A O 1
ATOM 2120 N N . GLY A 1 274 ? -29.976 -37.114 18.307 1.00 87.75 274 GLY A N 1
ATOM 2121 C CA . GLY A 1 274 ? -29.900 -38.555 18.110 1.00 87.75 274 GLY A CA 1
ATOM 2122 C C . GLY A 1 274 ? -30.462 -39.391 19.266 1.00 87.75 274 GLY A C 1
ATOM 2123 O O . GLY A 1 274 ? -30.741 -38.879 20.354 1.00 87.75 274 GLY A O 1
ATOM 2124 N N . PRO A 1 275 ? -30.625 -40.711 19.063 1.00 82.38 275 PRO A N 1
ATOM 2125 C CA . PRO A 1 275 ? -31.087 -41.624 20.108 1.00 82.38 275 PRO A CA 1
ATOM 2126 C C . PRO A 1 275 ? -30.074 -41.812 21.251 1.00 82.38 275 PRO A C 1
ATOM 2128 O O . PRO A 1 275 ? -30.499 -42.086 22.368 1.00 82.38 275 PRO A O 1
ATOM 2131 N N . GLU A 1 276 ? -28.770 -41.671 20.983 1.00 84.31 276 GLU A N 1
ATOM 2132 C CA . GLU A 1 276 ? -27.660 -41.650 21.959 1.00 84.31 276 GLU A CA 1
ATOM 2133 C C . GLU A 1 276 ? -27.805 -42.642 23.135 1.00 84.31 276 GLU A C 1
ATOM 2135 O O . GLU A 1 276 ? -27.794 -42.248 24.304 1.00 84.31 276 GLU A O 1
ATOM 2140 N N . PRO A 1 277 ? -27.941 -43.957 22.865 1.00 78.19 277 PRO A N 1
ATOM 2141 C CA . PRO A 1 277 ? -28.276 -44.960 23.884 1.00 78.19 277 PRO A CA 1
ATOM 2142 C C . PRO A 1 277 ? -27.228 -45.095 25.000 1.00 78.19 277 PRO A C 1
ATOM 2144 O O . PRO A 1 277 ? -27.532 -45.635 26.062 1.00 78.19 277 PRO A O 1
ATOM 2147 N N . ASN A 1 278 ? -26.006 -44.611 24.762 1.00 81.19 278 ASN A N 1
ATOM 2148 C CA . ASN A 1 278 ? -24.898 -44.616 25.716 1.00 81.19 278 ASN A CA 1
ATOM 2149 C C . ASN A 1 278 ? -24.626 -43.226 26.329 1.00 81.19 278 ASN A C 1
ATOM 2151 O O . ASN A 1 278 ? -23.611 -43.050 27.002 1.00 81.19 278 ASN A O 1
ATOM 2155 N N . GLY A 1 279 ? -25.523 -42.255 26.116 1.00 85.88 279 GLY A N 1
ATOM 2156 C CA . GLY A 1 279 ? -25.361 -40.860 26.526 1.00 85.88 279 GLY A CA 1
ATOM 2157 C C . GLY A 1 279 ? -24.488 -40.039 25.572 1.00 85.88 279 GLY A C 1
ATOM 2158 O O . GLY A 1 279 ? -23.884 -40.575 24.647 1.00 85.88 279 GLY A O 1
ATOM 2159 N N . VAL A 1 280 ? -24.426 -38.726 25.815 1.00 91.12 280 VAL A N 1
ATOM 2160 C CA . VAL A 1 280 ? -23.618 -37.764 25.044 1.00 91.12 280 VAL A CA 1
ATOM 2161 C C . VAL A 1 280 ? -22.392 -37.284 25.840 1.00 91.12 280 VAL A C 1
ATOM 2163 O O . VAL A 1 280 ? -22.419 -37.327 27.075 1.00 91.12 280 VAL A O 1
ATOM 2166 N N . PRO A 1 281 ? -21.322 -36.807 25.176 1.00 90.62 281 PRO A N 1
ATOM 2167 C CA . PRO A 1 281 ? -20.153 -36.235 25.842 1.00 90.62 281 PRO A CA 1
ATOM 2168 C C . PRO A 1 281 ? -20.481 -34.990 26.693 1.00 90.62 281 PRO A C 1
ATOM 2170 O O . PRO A 1 281 ? -21.459 -34.287 26.419 1.00 90.62 281 PRO A O 1
ATOM 2173 N N . PRO A 1 282 ? -19.650 -34.656 27.703 1.00 88.56 282 PRO A N 1
ATOM 2174 C CA . PRO A 1 282 ? -19.801 -33.419 28.468 1.00 88.56 282 PRO A CA 1
ATOM 2175 C C . PRO A 1 282 ? -19.812 -32.179 27.563 1.00 88.56 282 PRO A C 1
ATOM 2177 O O . PRO A 1 282 ? -18.949 -32.028 26.703 1.00 88.56 282 PRO A O 1
ATOM 2180 N N . GLY A 1 283 ? -20.767 -31.272 27.785 1.00 87.75 283 GLY A N 1
ATOM 2181 C CA . GLY A 1 283 ? -20.926 -30.051 26.983 1.00 87.75 283 GLY A CA 1
ATOM 2182 C C . GLY A 1 283 ? -21.854 -30.190 25.770 1.00 87.75 283 GLY A C 1
ATOM 2183 O O . GLY A 1 283 ? -22.114 -29.188 25.108 1.00 87.75 283 GLY A O 1
ATOM 2184 N N . VAL A 1 284 ? -22.393 -31.387 25.507 1.00 94.12 284 VAL A N 1
ATOM 2185 C CA . VAL A 1 284 ? -23.433 -31.615 24.492 1.00 94.12 284 VAL A CA 1
ATOM 2186 C C . VAL A 1 284 ? -24.807 -31.699 25.157 1.00 94.12 284 VAL A C 1
ATOM 2188 O O . VAL A 1 284 ? -25.012 -32.449 26.110 1.00 94.12 284 VAL A O 1
ATOM 2191 N N . ILE A 1 285 ? -25.773 -30.944 24.639 1.00 94.56 285 ILE A N 1
ATOM 2192 C CA . ILE A 1 285 ? -27.169 -30.979 25.080 1.00 94.56 285 ILE A CA 1
ATOM 2193 C C . ILE A 1 285 ? -27.889 -32.103 24.331 1.00 94.56 285 ILE A C 1
ATOM 2195 O O . ILE A 1 285 ? -28.030 -32.047 23.111 1.00 94.56 285 ILE A O 1
ATOM 2199 N N . HIS A 1 286 ? -28.380 -33.119 25.041 1.00 94.31 286 HIS A N 1
ATOM 2200 C CA . HIS A 1 286 ? -29.165 -34.198 24.433 1.00 94.31 286 HIS A CA 1
ATOM 2201 C C . HIS A 1 286 ? -30.654 -33.832 24.381 1.00 94.31 286 HIS A C 1
ATOM 2203 O O . HIS A 1 286 ? -31.323 -33.794 25.411 1.00 94.31 286 HIS A O 1
ATOM 2209 N N . LEU A 1 287 ? -31.173 -33.556 23.182 1.00 92.06 287 LEU A N 1
ATOM 2210 C CA . LEU A 1 287 ? -32.602 -33.317 22.943 1.00 92.06 287 LEU A CA 1
ATOM 2211 C C . LEU A 1 287 ? -33.358 -34.591 22.548 1.00 92.06 287 LEU A C 1
ATOM 2213 O O . LEU A 1 287 ? -34.540 -34.713 22.871 1.00 92.06 287 LEU A O 1
ATOM 2217 N N . GLY A 1 288 ? -32.697 -35.514 21.842 1.00 87.88 288 GLY A N 1
ATOM 2218 C CA . GLY A 1 288 ? -33.329 -36.705 21.270 1.00 87.88 288 GLY A CA 1
ATOM 2219 C C . GLY A 1 288 ? -34.410 -36.386 20.225 1.00 87.88 288 GLY A C 1
ATOM 2220 O O . GLY A 1 288 ? -34.640 -35.236 19.877 1.00 87.88 288 GLY A O 1
ATOM 2221 N N . GLY A 1 289 ? -35.094 -37.407 19.703 1.00 87.19 289 GLY A N 1
ATOM 2222 C CA . GLY A 1 289 ? -36.261 -37.225 18.821 1.00 87.19 289 GLY A CA 1
ATOM 2223 C C . GLY A 1 289 ? -35.977 -37.076 17.319 1.00 87.19 289 GLY A C 1
ATOM 2224 O O . GLY A 1 289 ? -36.927 -37.002 16.542 1.00 87.19 289 GLY A O 1
ATOM 2225 N N . GLY A 1 290 ? -34.712 -37.098 16.893 1.00 89.12 290 GLY A N 1
ATOM 2226 C CA . GLY A 1 290 ? -34.293 -37.171 15.489 1.00 89.12 290 GLY A CA 1
ATOM 2227 C C . GLY A 1 290 ? -34.689 -35.952 14.640 1.00 89.12 290 GLY A C 1
ATOM 2228 O O . GLY A 1 290 ? -34.871 -34.854 15.178 1.00 89.12 290 GLY A O 1
ATOM 2229 N N . PRO A 1 291 ? -34.871 -36.129 13.315 1.00 91.31 291 PRO A N 1
ATOM 2230 C CA . PRO A 1 291 ? -35.210 -35.033 12.405 1.00 91.31 291 PRO A CA 1
ATOM 2231 C C . PRO A 1 291 ? -36.445 -34.201 12.787 1.00 91.31 291 PRO A C 1
ATOM 2233 O O . PRO A 1 291 ? -36.384 -32.978 12.660 1.00 91.31 291 PRO A O 1
ATOM 2236 N N . PRO A 1 292 ? -37.544 -34.774 13.325 1.00 91.44 292 PRO A N 1
ATOM 2237 C CA . PRO A 1 292 ? -38.656 -33.971 13.836 1.00 91.44 292 PRO A CA 1
ATOM 2238 C C . PRO A 1 292 ? -38.236 -32.966 14.916 1.00 91.44 292 PRO A C 1
ATOM 2240 O O . PRO A 1 292 ? -38.641 -31.805 14.860 1.00 91.44 292 PRO A O 1
ATOM 2243 N N . ARG A 1 293 ? -37.373 -33.370 15.859 1.00 92.88 293 ARG A N 1
ATOM 2244 C CA . ARG A 1 293 ? -36.889 -32.468 16.913 1.00 92.88 293 ARG A CA 1
ATOM 2245 C C . ARG A 1 293 ? -35.936 -31.407 16.368 1.00 92.88 293 ARG A C 1
ATOM 2247 O O . ARG A 1 293 ? -35.956 -30.270 16.836 1.00 92.88 293 ARG A O 1
ATOM 2254 N N . PHE A 1 294 ? -35.145 -31.742 15.350 1.00 95.50 294 PHE A N 1
ATOM 2255 C CA . PHE A 1 294 ? -34.322 -30.762 14.642 1.00 95.50 294 PHE A CA 1
ATOM 2256 C C . PHE A 1 294 ? -35.175 -29.686 13.950 1.00 95.50 294 PHE A C 1
ATOM 2258 O O . PHE A 1 294 ? -34.868 -28.499 14.049 1.00 95.50 294 PHE A O 1
ATOM 2265 N N . LEU A 1 295 ? -36.293 -30.062 13.320 1.00 95.25 295 LEU A N 1
ATOM 2266 C CA . LEU A 1 295 ? -37.229 -29.095 12.731 1.00 95.25 295 LEU A CA 1
ATOM 2267 C C . LEU A 1 295 ? -37.839 -28.162 13.787 1.00 95.25 295 LEU A C 1
ATOM 2269 O O . LEU A 1 295 ? -37.926 -26.958 13.547 1.00 95.25 295 LEU A O 1
ATOM 2273 N N . GLU A 1 296 ? -38.207 -28.689 14.959 1.00 94.44 296 GLU A N 1
ATOM 2274 C CA . GLU A 1 296 ? -38.708 -27.879 16.081 1.00 94.44 296 GLU A CA 1
ATOM 2275 C C . GLU A 1 296 ? -37.667 -26.864 16.578 1.00 94.44 296 GLU A C 1
ATOM 2277 O O . GLU A 1 296 ? -38.019 -25.720 16.884 1.00 94.44 296 GLU A O 1
ATOM 2282 N N . LEU A 1 297 ? -36.389 -27.259 16.620 1.00 95.44 297 LEU A N 1
ATOM 2283 C CA . LEU A 1 297 ? -35.269 -26.382 16.964 1.00 95.44 297 LEU A CA 1
ATOM 2284 C C . LEU A 1 297 ? -35.102 -25.247 15.941 1.00 95.44 297 LEU A C 1
ATOM 2286 O O . LEU A 1 297 ? -34.954 -24.087 16.328 1.00 95.44 297 LEU A O 1
ATOM 2290 N N . LEU A 1 298 ? -35.178 -25.548 14.642 1.00 96.88 298 LEU A N 1
ATOM 2291 C CA . LEU A 1 298 ? -35.123 -24.519 13.599 1.00 96.88 298 LEU A CA 1
ATOM 2292 C C . LEU A 1 298 ? -36.332 -23.571 13.670 1.00 96.88 298 LEU A C 1
ATOM 2294 O O . LEU A 1 298 ? -36.157 -22.357 13.586 1.00 96.88 298 LEU A O 1
ATOM 2298 N N . ASP A 1 299 ? -37.540 -24.098 13.893 1.00 96.25 299 ASP A N 1
ATOM 2299 C CA . ASP A 1 299 ? -38.756 -23.288 14.067 1.00 96.25 299 ASP A CA 1
ATOM 2300 C C . ASP A 1 299 ? -38.642 -22.342 15.270 1.00 96.25 299 ASP A C 1
ATOM 2302 O O . ASP A 1 299 ? -39.132 -21.211 15.247 1.00 96.25 299 ASP A O 1
ATOM 2306 N N . GLN A 1 300 ? -37.987 -22.789 16.339 1.00 94.56 300 GLN A N 1
ATOM 2307 C CA . GLN A 1 300 ? -37.699 -21.956 17.498 1.00 94.56 300 GLN A CA 1
ATOM 2308 C C . GLN A 1 300 ? -36.686 -20.851 17.182 1.00 94.56 300 GLN A C 1
ATOM 2310 O O . GLN A 1 300 ? -36.914 -19.709 17.576 1.00 94.56 300 GLN A O 1
ATOM 2315 N N . GLN A 1 301 ? -35.604 -21.159 16.464 1.00 96.44 301 GLN A N 1
ATOM 2316 C CA . GLN A 1 301 ? -34.611 -20.158 16.062 1.00 96.44 301 GLN A CA 1
ATOM 2317 C C . GLN A 1 301 ? -35.217 -19.086 15.150 1.00 96.44 301 GLN A C 1
ATOM 2319 O O . GLN A 1 301 ? -34.950 -17.903 15.348 1.00 96.44 301 GLN A O 1
ATOM 2324 N N . ILE A 1 302 ? -36.109 -19.469 14.230 1.00 96.12 302 ILE A N 1
ATOM 2325 C CA . ILE A 1 302 ? -36.868 -18.519 13.403 1.00 96.12 302 ILE A CA 1
ATOM 2326 C C . ILE A 1 302 ? -37.661 -17.554 14.293 1.00 96.12 302 ILE A C 1
ATOM 2328 O O . ILE A 1 302 ? -37.498 -16.343 14.167 1.00 96.12 302 ILE A O 1
ATOM 2332 N N . ARG A 1 303 ? -38.444 -18.068 15.255 1.00 94.00 303 ARG A N 1
ATOM 2333 C CA . ARG A 1 303 ? -39.229 -17.223 16.176 1.00 94.00 303 ARG A CA 1
ATOM 2334 C C . ARG A 1 303 ? -38.360 -16.268 16.996 1.00 94.00 303 ARG A C 1
ATOM 2336 O O . ARG A 1 303 ? -38.762 -15.129 17.231 1.00 94.00 303 ARG A O 1
ATOM 2343 N N . LEU A 1 304 ? -37.192 -16.722 17.454 1.00 93.25 304 LEU A N 1
ATOM 2344 C CA . LEU A 1 304 ? -36.260 -15.900 18.233 1.00 93.25 304 LEU A CA 1
ATOM 2345 C C . LEU A 1 304 ? -35.693 -14.748 17.393 1.00 93.25 304 LEU A C 1
ATOM 2347 O O . LEU A 1 304 ? -35.684 -13.610 17.860 1.00 93.25 304 LEU A O 1
ATOM 2351 N N . HIS A 1 305 ? -35.305 -15.020 16.145 1.00 93.38 305 HIS A N 1
ATOM 2352 C CA . HIS A 1 305 ? -34.811 -14.003 15.210 1.00 93.38 305 HIS A CA 1
ATOM 2353 C C . HIS A 1 305 ? -35.902 -13.025 14.760 1.00 93.38 305 HIS A C 1
ATOM 2355 O O . HIS A 1 305 ? -35.666 -11.820 14.729 1.00 93.38 305 HIS A O 1
ATOM 2361 N N . GLU A 1 306 ? -37.121 -13.498 14.492 1.00 90.25 306 GLU A N 1
ATOM 2362 C CA . GLU A 1 306 ? -38.267 -12.628 14.185 1.00 90.25 306 GLU A CA 1
ATOM 2363 C C . GLU A 1 306 ? -38.616 -11.709 15.365 1.00 90.25 306 GLU A C 1
ATOM 2365 O O . GLU A 1 306 ? -38.886 -10.520 15.180 1.00 90.25 306 GLU A O 1
ATOM 2370 N N . THR A 1 307 ? -38.561 -12.237 16.592 1.00 85.56 307 THR A N 1
ATOM 2371 C CA . THR A 1 307 ? -38.801 -11.448 17.806 1.00 85.56 307 THR A CA 1
ATOM 2372 C C . THR A 1 307 ? -37.708 -10.396 17.989 1.00 85.56 307 THR A C 1
ATOM 2374 O O . THR A 1 307 ? -38.037 -9.225 18.175 1.00 85.56 307 THR A O 1
ATOM 2377 N N . ALA A 1 308 ? -36.431 -10.771 17.861 1.00 80.00 308 ALA A N 1
ATOM 2378 C CA . ALA A 1 308 ? -35.304 -9.843 17.953 1.00 80.00 308 ALA A CA 1
ATOM 2379 C C . ALA A 1 308 ? -35.381 -8.729 16.892 1.00 80.00 308 ALA A C 1
ATOM 2381 O O . ALA A 1 308 ? -35.224 -7.554 17.222 1.00 80.00 308 ALA A O 1
ATOM 2382 N N . ALA A 1 309 ? -35.728 -9.072 15.648 1.00 72.81 309 ALA A N 1
ATOM 2383 C CA . ALA A 1 309 ? -35.941 -8.098 14.579 1.00 72.81 309 ALA A CA 1
ATOM 2384 C C . ALA A 1 309 ? -37.115 -7.149 14.884 1.00 72.81 309 ALA A C 1
ATOM 2386 O O . ALA A 1 309 ? -37.024 -5.947 14.647 1.00 72.81 309 ALA A O 1
ATOM 2387 N N . SER A 1 310 ? -38.212 -7.658 15.457 1.00 68.19 310 SER A N 1
ATOM 2388 C CA . SER A 1 310 ? -39.367 -6.830 15.831 1.00 68.19 310 SER A CA 1
ATOM 2389 C C . SER A 1 310 ? -39.092 -5.884 17.008 1.00 68.19 310 SER A C 1
ATOM 2391 O O . SER A 1 310 ? -39.658 -4.790 17.048 1.00 68.19 310 SER A O 1
ATOM 2393 N N . VAL A 1 311 ? -38.218 -6.277 17.943 1.00 61.00 311 VAL A N 1
ATOM 2394 C CA . VAL A 1 311 ? -37.759 -5.432 19.057 1.00 61.00 311 VAL A CA 1
ATOM 2395 C C . VAL A 1 311 ? -36.831 -4.339 18.533 1.00 61.00 311 VAL A C 1
ATOM 2397 O O . VAL A 1 311 ? -37.088 -3.175 18.812 1.00 61.00 311 VAL A O 1
ATOM 2400 N N . ALA A 1 312 ? -35.875 -4.669 17.658 1.00 54.66 312 ALA A N 1
ATOM 2401 C CA . ALA A 1 312 ? -35.006 -3.678 17.017 1.00 54.66 312 ALA A CA 1
ATOM 2402 C C . ALA A 1 312 ? -35.798 -2.620 16.217 1.00 54.66 312 ALA A C 1
ATOM 2404 O O . ALA A 1 312 ? -35.481 -1.433 16.257 1.00 54.66 312 ALA A O 1
ATOM 2405 N N . VAL A 1 313 ? -36.884 -3.024 15.541 1.00 49.12 313 VAL A N 1
ATOM 2406 C CA . VAL A 1 313 ? -37.786 -2.097 14.831 1.00 49.12 313 VAL A CA 1
ATOM 2407 C C . VAL A 1 313 ? -38.651 -1.274 15.799 1.00 49.12 313 VAL A C 1
ATOM 2409 O O . VAL A 1 313 ? -38.935 -0.115 15.515 1.00 49.12 313 VAL A O 1
ATOM 2412 N N . ARG A 1 314 ? -39.068 -1.819 16.950 1.00 40.16 314 ARG A N 1
ATOM 2413 C CA . ARG A 1 314 ? -39.831 -1.068 17.968 1.00 40.16 314 ARG A CA 1
ATOM 2414 C C . ARG A 1 314 ? -38.971 -0.070 18.737 1.00 40.16 314 ARG A C 1
ATOM 2416 O O . ARG A 1 314 ? -39.448 1.039 18.961 1.00 40.16 314 ARG A O 1
ATOM 2423 N N . ASP A 1 315 ? -37.727 -0.418 19.046 1.00 39.81 315 ASP A N 1
ATOM 2424 C CA . ASP A 1 315 ? -36.756 0.496 19.657 1.00 39.81 315 ASP A CA 1
ATOM 2425 C C . ASP A 1 315 ? -36.387 1.638 18.688 1.00 39.81 315 ASP A C 1
ATOM 2427 O O . ASP A 1 315 ? -36.158 2.767 19.115 1.00 39.81 315 ASP A O 1
ATOM 2431 N N . HIS A 1 316 ? -36.460 1.396 17.371 1.00 38.22 316 HIS A N 1
ATOM 2432 C CA . HIS A 1 316 ? -36.406 2.445 16.343 1.00 38.22 316 HIS A CA 1
ATOM 2433 C C . HIS A 1 316 ? -37.678 3.310 16.237 1.00 38.22 316 HIS A C 1
ATOM 2435 O O . HIS A 1 316 ? -37.587 4.463 15.823 1.00 38.22 316 HIS A O 1
ATOM 2441 N N . VAL A 1 317 ? -38.861 2.811 16.618 1.00 34.19 317 VAL A N 1
ATOM 2442 C CA . VAL A 1 317 ? -40.137 3.557 16.520 1.00 34.19 317 VAL A CA 1
ATOM 2443 C C . VAL A 1 317 ? -40.477 4.322 17.811 1.00 34.19 317 VAL A C 1
ATOM 2445 O O . VAL A 1 317 ? -41.180 5.328 17.749 1.00 34.19 317 VAL A O 1
ATOM 2448 N N . SER A 1 318 ? -39.952 3.934 18.980 1.00 29.41 318 SER A N 1
ATOM 2449 C CA . SER A 1 318 ? -40.134 4.699 20.229 1.00 29.41 318 SER A CA 1
ATOM 2450 C C . SER A 1 318 ? -39.143 5.854 20.422 1.00 29.41 318 SER A C 1
ATOM 2452 O O . SER A 1 318 ? -39.296 6.617 21.373 1.00 29.41 318 SER A O 1
ATOM 2454 N N . ALA A 1 319 ? -38.165 6.012 19.527 1.00 31.78 319 ALA A N 1
ATOM 2455 C CA . ALA A 1 319 ? -37.191 7.106 19.544 1.00 31.78 319 ALA A CA 1
ATOM 2456 C C . ALA A 1 319 ? -37.540 8.271 18.589 1.00 31.78 319 ALA A C 1
ATOM 2458 O O . ALA A 1 319 ? -36.740 9.188 18.426 1.00 31.78 319 ALA A O 1
ATOM 2459 N N . SER A 1 320 ? -38.729 8.289 17.965 1.00 29.48 320 SER A N 1
ATOM 2460 C CA . SER A 1 320 ? -39.129 9.372 17.051 1.00 29.48 320 SER A CA 1
ATOM 2461 C C . SER A 1 320 ? -40.062 10.400 17.710 1.00 29.48 320 SER A C 1
ATOM 2463 O O . SER A 1 320 ? -41.268 10.420 17.463 1.00 29.48 320 SER A O 1
ATOM 2465 N N . SER A 1 321 ? -39.508 11.310 18.510 1.00 28.86 321 SER A N 1
ATOM 2466 C CA . SER A 1 321 ? -40.037 12.680 18.586 1.00 28.86 321 SER A CA 1
ATOM 2467 C C . SER A 1 321 ? -38.968 13.649 19.092 1.00 28.86 321 SER A C 1
ATOM 2469 O O . SER A 1 321 ? -38.958 13.955 20.276 1.00 28.86 321 SER A O 1
ATOM 2471 N N . THR A 1 322 ? -38.071 14.085 18.199 1.00 28.20 322 THR A N 1
ATOM 2472 C CA . THR A 1 322 ? -37.667 15.487 17.927 1.00 28.20 322 THR A CA 1
ATOM 2473 C C . THR A 1 322 ? -36.325 15.531 17.175 1.00 28.20 322 THR A C 1
ATOM 2475 O O . THR A 1 322 ? -35.345 15.015 17.694 1.00 28.20 322 THR A O 1
ATOM 2478 N N . SER A 1 323 ? -36.308 16.252 16.035 1.00 25.05 323 SER A N 1
ATOM 2479 C CA . SER A 1 323 ? -35.134 16.814 15.304 1.00 25.05 323 SER A CA 1
ATOM 2480 C C . SER A 1 323 ? -34.318 15.858 14.389 1.00 25.05 323 SER A C 1
ATOM 2482 O O . SER A 1 323 ? -34.451 14.651 14.541 1.00 25.05 323 SER A O 1
ATOM 2484 N N . PRO A 1 324 ? -33.399 16.347 13.513 1.00 27.81 324 PRO A N 1
ATOM 2485 C CA . PRO A 1 324 ? -33.525 17.278 12.366 1.00 27.81 324 PRO A CA 1
ATOM 2486 C C . PRO A 1 324 ? -32.884 16.654 11.059 1.00 27.81 324 PRO A C 1
ATOM 2488 O O . PRO A 1 324 ? -32.923 15.433 10.960 1.00 27.81 324 PRO A O 1
ATOM 2491 N N . PRO A 1 325 ? -32.463 17.377 9.981 1.00 26.39 325 PRO A N 1
ATOM 2492 C CA . PRO A 1 325 ? -32.661 16.943 8.586 1.00 26.39 325 PRO A CA 1
ATOM 2493 C C . PRO A 1 325 ? -31.690 15.870 8.040 1.00 26.39 325 PRO A C 1
ATOM 2495 O O . PRO A 1 325 ? -30.491 15.882 8.305 1.00 26.39 325 PRO A O 1
ATOM 2498 N N . ASP A 1 326 ? -32.250 15.019 7.172 1.00 33.69 326 ASP A N 1
ATOM 2499 C CA . ASP A 1 326 ? -31.616 14.005 6.321 1.00 33.69 326 ASP A CA 1
ATOM 2500 C C . ASP A 1 326 ? -30.445 14.536 5.480 1.00 33.69 326 ASP A C 1
ATOM 2502 O O . ASP A 1 326 ? -30.682 15.164 4.455 1.00 33.69 326 ASP A O 1
ATOM 2506 N N . HIS A 1 327 ? -29.207 14.169 5.818 1.00 27.97 327 HIS A N 1
ATOM 2507 C CA . HIS A 1 327 ? -28.115 13.989 4.851 1.00 27.97 327 HIS A CA 1
ATOM 2508 C C . HIS A 1 327 ? -27.072 13.028 5.435 1.00 27.97 327 HIS A C 1
ATOM 2510 O O . HIS A 1 327 ? -26.102 13.482 6.015 1.00 27.97 327 HIS A O 1
ATOM 2516 N N . MET A 1 328 ? -27.290 11.709 5.318 1.00 28.42 328 MET A N 1
ATOM 2517 C CA . MET A 1 328 ? -26.223 10.676 5.323 1.00 28.42 328 MET A CA 1
ATOM 2518 C C . MET A 1 328 ? -26.723 9.236 5.069 1.00 28.42 328 MET A C 1
ATOM 2520 O O . MET A 1 328 ? -25.955 8.283 5.147 1.00 28.42 328 MET A O 1
ATOM 2524 N N . ALA A 1 329 ? -27.988 9.029 4.691 1.00 28.44 329 ALA A N 1
ATOM 2525 C CA . ALA A 1 329 ? -28.505 7.700 4.357 1.00 28.44 329 ALA A CA 1
ATOM 2526 C C . ALA A 1 329 ? -28.405 7.384 2.852 1.00 28.44 329 ALA A C 1
ATOM 2528 O O . ALA A 1 329 ? -29.408 7.104 2.204 1.00 28.44 329 ALA A O 1
ATOM 2529 N N . THR A 1 330 ? -27.194 7.399 2.286 1.00 29.31 330 THR A N 1
ATOM 2530 C CA . THR A 1 330 ? -26.896 6.647 1.048 1.00 29.31 330 THR A CA 1
ATOM 2531 C C . THR A 1 330 ? -25.503 6.018 1.113 1.00 29.31 330 THR A C 1
ATOM 2533 O O . THR A 1 330 ? -24.621 6.326 0.326 1.00 29.31 330 THR A O 1
ATOM 2536 N N . ALA A 1 331 ? -25.305 5.087 2.046 1.00 30.17 331 ALA A N 1
ATOM 2537 C CA . ALA A 1 331 ? -24.222 4.112 1.964 1.00 30.17 331 ALA A CA 1
ATOM 2538 C C . ALA A 1 331 ? -24.817 2.704 2.096 1.00 30.17 331 ALA A C 1
ATOM 2540 O O . ALA A 1 331 ? -25.471 2.357 3.077 1.00 30.17 331 ALA A O 1
ATOM 2541 N N . SER A 1 332 ? -24.658 1.926 1.029 1.00 27.88 332 SER A N 1
ATOM 2542 C CA . SER A 1 332 ? -25.095 0.540 0.868 1.00 27.88 332 SER A CA 1
ATOM 2543 C C . SER A 1 332 ? -24.697 -0.354 2.052 1.00 27.88 332 SER A C 1
ATOM 2545 O O . SER A 1 332 ? -23.555 -0.342 2.497 1.00 27.88 332 SER A O 1
ATOM 2547 N N . THR A 1 333 ? -25.608 -1.224 2.492 1.00 26.16 333 THR A N 1
ATOM 2548 C CA . THR A 1 333 ? -25.400 -2.307 3.475 1.00 26.16 333 THR A CA 1
ATOM 2549 C C . THR A 1 333 ? -24.539 -3.472 2.939 1.00 26.16 333 THR A C 1
ATOM 2551 O O . THR A 1 333 ? -24.781 -4.646 3.237 1.00 26.16 333 THR A O 1
ATOM 2554 N N . HIS A 1 334 ? -23.526 -3.188 2.116 1.00 32.44 334 HIS A N 1
ATOM 2555 C CA . HIS A 1 334 ? -22.526 -4.166 1.683 1.00 32.44 334 HIS A CA 1
ATOM 2556 C C . HIS A 1 334 ? -21.355 -4.193 2.669 1.00 32.44 334 HIS A C 1
ATOM 2558 O O . HIS A 1 334 ? -20.655 -3.200 2.829 1.00 32.44 334 HIS A O 1
ATOM 2564 N N . ARG A 1 335 ? -21.111 -5.352 3.303 1.00 39.62 335 ARG A N 1
ATOM 2565 C CA . ARG A 1 335 ? -19.814 -5.624 3.944 1.00 39.62 335 ARG A CA 1
ATOM 2566 C C . ARG A 1 335 ? -18.715 -5.431 2.882 1.00 39.62 335 ARG A C 1
ATOM 2568 O O . ARG A 1 335 ? -18.898 -5.951 1.776 1.00 39.62 335 ARG A O 1
ATOM 2575 N N . PRO A 1 336 ? -17.623 -4.704 3.182 1.00 56.31 336 PRO A N 1
ATOM 2576 C CA . PRO A 1 336 ? -16.542 -4.493 2.227 1.00 56.31 336 PRO A CA 1
ATOM 2577 C C . PRO A 1 336 ? -15.956 -5.842 1.796 1.00 56.31 336 PRO A C 1
ATOM 2579 O O . PRO A 1 336 ? -15.776 -6.750 2.609 1.00 56.31 336 PRO A O 1
ATOM 2582 N N . ASP A 1 337 ? -15.719 -5.998 0.495 1.00 79.31 337 ASP A N 1
ATOM 2583 C CA . ASP A 1 337 ? -15.134 -7.207 -0.082 1.00 79.31 337 ASP A CA 1
ATOM 2584 C C . ASP A 1 337 ? -13.720 -7.416 0.490 1.00 79.31 337 ASP A C 1
ATOM 2586 O O . ASP A 1 337 ? -12.823 -6.603 0.279 1.00 79.31 337 ASP A O 1
ATOM 2590 N N . ALA A 1 338 ? -13.526 -8.521 1.219 1.00 84.69 338 ALA A N 1
ATOM 2591 C CA . ALA A 1 338 ? -12.299 -8.823 1.960 1.00 84.69 338 ALA A CA 1
ATOM 2592 C C . ALA A 1 338 ? -11.043 -8.908 1.078 1.00 84.69 338 ALA A C 1
ATOM 2594 O O . ALA A 1 338 ? -9.924 -8.826 1.581 1.00 84.69 338 ALA A O 1
ATOM 2595 N N . SER A 1 339 ? -11.199 -9.072 -0.234 1.00 92.00 339 SER A N 1
ATOM 2596 C CA . SER A 1 339 ? -10.069 -9.062 -1.164 1.00 92.00 339 SER A CA 1
ATOM 2597 C C . SER A 1 339 ? -9.526 -7.655 -1.465 1.00 92.00 339 SER A C 1
ATOM 2599 O O . SER A 1 339 ? -8.429 -7.541 -2.007 1.00 92.00 339 SER A O 1
ATOM 2601 N N . TRP A 1 340 ? -10.239 -6.596 -1.063 1.00 95.56 340 TRP A N 1
ATOM 2602 C CA . TRP A 1 340 ? -9.770 -5.203 -1.074 1.00 95.56 340 TRP A CA 1
ATOM 2603 C C . TRP A 1 340 ? -9.100 -4.765 0.229 1.00 95.56 340 TRP A C 1
ATOM 2605 O O . TRP A 1 340 ? -8.575 -3.656 0.305 1.00 95.56 340 TRP A O 1
ATOM 2615 N N . LEU A 1 341 ? -9.111 -5.618 1.252 1.00 96.25 341 LEU A N 1
ATOM 2616 C CA . LEU A 1 341 ? -8.592 -5.286 2.570 1.00 96.25 341 LEU A CA 1
ATOM 2617 C C . LEU A 1 341 ? -7.269 -6.012 2.807 1.00 96.25 341 LEU A C 1
ATOM 2619 O O . LEU A 1 341 ? -7.207 -7.244 2.770 1.00 96.25 341 LEU A O 1
ATOM 2623 N N . LEU A 1 342 ? -6.214 -5.255 3.100 1.00 97.38 342 LEU A N 1
ATOM 2624 C CA . LEU A 1 342 ? -5.003 -5.796 3.710 1.00 97.38 342 LEU A CA 1
ATOM 2625 C C . LEU A 1 342 ? -5.099 -5.579 5.221 1.00 97.38 342 LEU A C 1
ATOM 2627 O O . LEU A 1 342 ? -5.197 -4.445 5.678 1.00 97.38 342 LEU A O 1
ATOM 2631 N N . VAL A 1 343 ? -5.106 -6.666 5.991 1.00 96.06 343 VAL A N 1
ATOM 2632 C CA . VAL A 1 343 ? -5.323 -6.630 7.443 1.00 96.06 343 VAL A CA 1
ATOM 2633 C C . VAL A 1 343 ? -4.093 -7.164 8.161 1.00 96.06 343 VAL A C 1
ATOM 2635 O O . VAL A 1 343 ? -3.678 -8.289 7.897 1.00 96.06 343 VAL A O 1
ATOM 2638 N N . GLU A 1 344 ? -3.569 -6.385 9.103 1.00 96.62 344 GLU A N 1
ATOM 2639 C CA . GLU A 1 344 ? -2.537 -6.818 10.045 1.00 96.62 344 GLU A CA 1
ATOM 2640 C C . GLU A 1 344 ? -3.136 -6.867 11.453 1.00 96.62 344 GLU A C 1
ATOM 2642 O O . GLU A 1 344 ? -3.760 -5.904 11.912 1.00 96.62 344 GLU A O 1
ATOM 2647 N N . GLN A 1 345 ? -2.955 -8.003 12.126 1.00 93.94 345 GLN A N 1
ATOM 2648 C CA . GLN A 1 345 ? -3.476 -8.262 13.467 1.00 93.94 345 GLN A CA 1
ATOM 2649 C C . GLN A 1 345 ? -2.352 -8.173 14.497 1.00 93.94 345 GLN A C 1
ATOM 2651 O O . GLN A 1 345 ? -1.297 -8.779 14.336 1.00 93.94 345 GLN A O 1
ATOM 2656 N N . GLY A 1 346 ? -2.612 -7.482 15.601 1.00 91.56 346 GLY A N 1
ATOM 2657 C CA . GLY A 1 346 ? -1.649 -7.282 16.675 1.00 91.56 346 GLY A CA 1
ATOM 2658 C C . GLY A 1 346 ? -0.572 -6.252 16.337 1.00 91.56 346 GLY A C 1
ATOM 2659 O O . GLY A 1 346 ? -0.688 -5.468 15.393 1.00 91.56 346 GLY A O 1
ATOM 2660 N N . PHE A 1 347 ? 0.459 -6.214 17.174 1.00 90.62 347 PHE A N 1
ATOM 2661 C CA . PHE A 1 347 ? 1.612 -5.332 17.035 1.00 90.62 347 PHE A CA 1
ATOM 2662 C C . PHE A 1 347 ? 2.881 -6.155 17.258 1.00 90.62 347 PHE A C 1
ATOM 2664 O O . PHE A 1 347 ? 3.103 -6.663 18.358 1.00 90.62 347 PHE A O 1
ATOM 2671 N N . ASP A 1 348 ? 3.684 -6.302 16.205 1.00 90.06 348 ASP A N 1
ATOM 2672 C CA . ASP A 1 348 ? 4.988 -6.961 16.242 1.00 90.06 348 ASP A CA 1
ATOM 2673 C C . ASP A 1 348 ? 6.086 -5.931 15.928 1.00 90.06 348 ASP A C 1
ATOM 2675 O O . ASP A 1 348 ? 6.275 -5.573 14.760 1.00 90.06 348 ASP A O 1
ATOM 2679 N N . PRO A 1 349 ? 6.844 -5.472 16.944 1.00 91.00 349 PRO A N 1
ATOM 2680 C CA . PRO A 1 349 ? 7.939 -4.526 16.759 1.00 91.00 349 PRO A CA 1
ATOM 2681 C C . PRO A 1 349 ? 8.972 -4.940 15.703 1.00 91.00 349 PRO A C 1
ATOM 2683 O O . PRO A 1 349 ? 9.585 -4.072 15.089 1.00 91.00 349 PRO A O 1
ATOM 2686 N N . ALA A 1 350 ? 9.187 -6.242 15.480 1.00 92.69 350 ALA A N 1
ATOM 2687 C CA . ALA A 1 350 ? 10.171 -6.722 14.511 1.00 92.69 350 ALA A CA 1
ATOM 2688 C C . ALA A 1 350 ? 9.696 -6.576 13.057 1.00 92.69 350 ALA A C 1
ATOM 2690 O O . ALA A 1 350 ? 10.522 -6.472 12.150 1.00 92.69 350 ALA A O 1
ATOM 2691 N N . ARG A 1 351 ? 8.376 -6.555 12.836 1.00 94.44 351 ARG A N 1
ATOM 2692 C CA . ARG A 1 351 ? 7.749 -6.413 11.513 1.00 94.44 351 ARG A CA 1
ATOM 2693 C C . ARG A 1 351 ? 7.245 -5.002 11.231 1.00 94.44 351 ARG A C 1
ATOM 2695 O O . ARG A 1 351 ? 6.794 -4.733 10.123 1.00 94.44 351 ARG A O 1
ATOM 2702 N N . GLU A 1 352 ? 7.342 -4.087 12.192 1.00 93.88 352 GLU A N 1
ATOM 2703 C CA . GLU A 1 352 ? 6.722 -2.763 12.090 1.00 93.88 352 GLU A CA 1
ATOM 2704 C C . GLU A 1 352 ? 7.151 -2.001 10.831 1.00 93.88 352 GLU A C 1
ATOM 2706 O O . GLU A 1 352 ? 6.307 -1.465 10.122 1.00 93.88 352 GLU A O 1
ATOM 2711 N N . HIS A 1 353 ? 8.435 -2.041 10.468 1.00 93.56 353 HIS A N 1
ATOM 2712 C CA . HIS A 1 353 ? 8.916 -1.359 9.263 1.00 93.56 353 HIS A CA 1
ATOM 2713 C C . HIS A 1 353 ? 8.335 -1.944 7.959 1.00 93.56 353 HIS A C 1
ATOM 2715 O O . HIS A 1 353 ? 8.110 -1.204 7.000 1.00 93.56 353 HIS A O 1
ATOM 2721 N N . GLU A 1 354 ? 8.116 -3.262 7.901 1.00 95.19 354 GLU A N 1
ATOM 2722 C CA . GLU A 1 354 ? 7.479 -3.940 6.762 1.00 95.19 354 GLU A CA 1
ATOM 2723 C C . GLU A 1 354 ? 6.013 -3.506 6.659 1.00 95.19 354 GLU A C 1
ATOM 2725 O O . GLU A 1 354 ? 5.557 -3.083 5.594 1.00 95.19 354 GLU A O 1
ATOM 2730 N N . ILE A 1 355 ? 5.296 -3.552 7.785 1.00 96.69 355 ILE A N 1
ATOM 2731 C CA . ILE A 1 355 ? 3.876 -3.202 7.864 1.00 96.69 355 ILE A CA 1
ATOM 2732 C C . ILE A 1 355 ? 3.671 -1.732 7.482 1.00 96.69 355 ILE A C 1
ATOM 2734 O O . ILE A 1 355 ? 2.832 -1.415 6.649 1.00 96.69 355 ILE A O 1
ATOM 2738 N N . GLU A 1 356 ? 4.484 -0.826 8.009 1.00 96.75 356 GLU A N 1
ATOM 2739 C CA . GLU A 1 356 ? 4.449 0.593 7.659 1.00 96.75 356 GLU A CA 1
ATOM 2740 C C . GLU A 1 356 ? 4.617 0.860 6.157 1.00 96.75 356 GLU A C 1
ATOM 2742 O O . GLU A 1 356 ? 3.928 1.721 5.611 1.00 96.75 356 GLU A O 1
ATOM 2747 N N . SER A 1 357 ? 5.508 0.123 5.481 1.00 97.06 357 SER A N 1
ATOM 2748 C CA . SER A 1 357 ? 5.661 0.210 4.024 1.00 97.06 357 SER A CA 1
ATOM 2749 C C . SER A 1 357 ? 4.396 -0.266 3.312 1.00 97.06 357 SER A C 1
ATOM 2751 O O . SER A 1 357 ? 3.869 0.451 2.461 1.00 97.06 357 SER A O 1
ATOM 2753 N N . LEU A 1 358 ? 3.889 -1.448 3.675 1.00 97.56 358 LEU A N 1
ATOM 2754 C CA . LEU A 1 358 ? 2.709 -2.054 3.049 1.00 97.56 358 LEU A CA 1
ATOM 2755 C C . LEU A 1 358 ? 1.450 -1.187 3.199 1.00 97.56 358 LEU A C 1
ATOM 2757 O O . LEU A 1 358 ? 0.650 -1.120 2.268 1.00 97.56 358 LEU A O 1
ATOM 2761 N N . PHE A 1 359 ? 1.309 -0.510 4.340 1.00 98.38 359 PHE A N 1
ATOM 2762 C CA . PHE A 1 359 ? 0.153 0.308 4.714 1.00 98.38 359 PHE A CA 1
ATOM 2763 C C . PHE A 1 359 ? 0.346 1.806 4.397 1.00 98.38 359 PHE A C 1
ATOM 2765 O O . PHE A 1 359 ? -0.376 2.647 4.928 1.00 98.38 359 PHE A O 1
ATOM 2772 N N . THR A 1 360 ? 1.316 2.154 3.541 1.00 98.56 360 THR A N 1
ATOM 2773 C CA . THR A 1 360 ? 1.515 3.534 3.060 1.00 98.56 360 THR A CA 1
ATOM 2774 C C . THR A 1 360 ? 0.249 4.054 2.368 1.00 98.56 360 THR A C 1
ATOM 2776 O O . THR A 1 360 ? -0.336 3.365 1.526 1.00 98.56 360 THR A O 1
ATOM 2779 N N . VAL A 1 361 ? -0.137 5.294 2.672 1.00 98.50 361 VAL A N 1
ATOM 2780 C CA . VAL A 1 361 ? -1.141 6.052 1.910 1.00 98.50 361 VAL A CA 1
ATOM 2781 C C . VAL A 1 361 ? -0.436 7.132 1.092 1.00 98.50 361 VAL A C 1
ATOM 2783 O O . VAL A 1 361 ? 0.393 7.876 1.618 1.00 98.50 361 VAL A O 1
ATOM 2786 N N . ALA A 1 362 ? -0.711 7.178 -0.212 1.00 98.19 362 ALA A N 1
ATOM 2787 C CA . ALA A 1 362 ? -0.040 8.074 -1.150 1.00 98.19 362 ALA A CA 1
ATOM 2788 C C . ALA A 1 362 ? -0.979 8.524 -2.277 1.00 98.19 362 ALA A C 1
ATOM 2790 O O . ALA A 1 362 ? -1.872 7.782 -2.684 1.00 98.19 362 ALA A O 1
ATOM 2791 N N . ASN A 1 363 ? -0.751 9.731 -2.795 1.00 98.06 363 ASN A N 1
ATOM 2792 C CA . ASN A 1 363 ? -1.533 10.333 -3.880 1.00 98.06 363 ASN A CA 1
ATOM 2793 C C . ASN A 1 363 ? -0.635 10.895 -4.996 1.00 98.06 363 ASN A C 1
ATOM 2795 O O . ASN A 1 363 ? -0.980 11.883 -5.634 1.00 98.06 363 ASN A O 1
ATOM 2799 N N . GLY A 1 364 ? 0.561 10.344 -5.200 1.00 97.00 364 GLY A N 1
ATOM 2800 C CA . GLY A 1 364 ? 1.527 10.758 -6.224 1.00 97.00 364 GLY A CA 1
ATOM 2801 C C . GLY A 1 364 ? 2.207 12.115 -6.000 1.00 97.00 364 GLY A C 1
ATOM 2802 O O . GLY A 1 364 ? 3.250 12.362 -6.597 1.00 97.00 364 GLY A O 1
ATOM 2803 N N . TYR A 1 365 ? 1.654 12.980 -5.147 1.00 98.19 365 TYR A N 1
ATOM 2804 C CA . TYR A 1 365 ? 2.292 14.215 -4.692 1.00 98.19 365 TYR A CA 1
ATOM 2805 C C . TYR A 1 365 ? 2.981 14.000 -3.343 1.00 98.19 365 TYR A C 1
ATOM 2807 O O . TYR A 1 365 ? 4.146 14.356 -3.172 1.00 98.19 365 TYR A O 1
ATOM 2815 N N . ILE A 1 366 ? 2.290 13.352 -2.405 1.00 98.19 366 ILE A N 1
ATOM 2816 C CA . ILE A 1 366 ? 2.797 13.029 -1.075 1.00 98.19 366 ILE A CA 1
ATOM 2817 C C . ILE A 1 366 ? 2.476 11.577 -0.722 1.00 98.19 366 ILE A C 1
ATOM 2819 O O . ILE A 1 366 ? 1.443 11.032 -1.117 1.00 98.19 366 ILE A O 1
ATOM 2823 N N . GLY A 1 367 ? 3.386 10.937 0.005 1.00 98.06 367 GLY A N 1
ATOM 2824 C CA . GLY A 1 367 ? 3.194 9.609 0.576 1.00 98.06 367 GLY A CA 1
ATOM 2825 C C . GLY A 1 367 ? 3.581 9.609 2.043 1.00 98.06 367 GLY A C 1
ATOM 2826 O O . GLY A 1 367 ? 4.587 10.209 2.422 1.00 98.06 367 GLY A O 1
ATOM 2827 N N . THR A 1 368 ? 2.774 8.957 2.873 1.00 97.38 368 THR A N 1
ATOM 2828 C CA . THR A 1 368 ? 3.071 8.770 4.292 1.00 97.38 368 THR A CA 1
ATOM 2829 C C . THR A 1 368 ? 2.935 7.303 4.661 1.00 97.38 368 THR A C 1
ATOM 2831 O O . THR A 1 368 ? 1.971 6.629 4.283 1.00 97.38 368 THR A O 1
ATOM 2834 N N . ARG A 1 369 ? 3.941 6.785 5.366 1.00 97.44 369 ARG A N 1
ATOM 2835 C CA . ARG A 1 369 ? 3.965 5.393 5.823 1.00 97.44 369 ARG A CA 1
ATOM 2836 C C . ARG A 1 369 ? 2.766 5.103 6.728 1.00 97.44 369 ARG A C 1
ATOM 2838 O O . ARG A 1 369 ? 2.260 5.983 7.424 1.00 97.44 369 ARG A O 1
ATOM 2845 N N . GLY A 1 370 ? 2.354 3.838 6.782 1.00 96.56 370 GLY A N 1
ATOM 2846 C CA . GLY A 1 370 ? 1.295 3.354 7.677 1.00 96.56 370 GLY A CA 1
ATOM 2847 C C . GLY A 1 370 ? 1.714 3.259 9.151 1.00 96.56 370 GLY A C 1
ATOM 2848 O O . GLY A 1 370 ? 1.366 2.288 9.830 1.00 96.56 370 GLY A O 1
ATOM 2849 N N . SER A 1 371 ? 2.512 4.221 9.620 1.00 94.50 371 SER A N 1
ATOM 2850 C CA . SER A 1 371 ? 3.089 4.287 10.962 1.00 94.50 371 SER A CA 1
ATOM 2851 C C . SER A 1 371 ? 2.062 4.641 12.024 1.00 94.50 371 SER A C 1
ATOM 2853 O O . SER A 1 371 ? 1.010 5.229 11.745 1.00 94.50 371 SER A O 1
ATOM 2855 N N . LEU A 1 372 ? 2.398 4.281 13.259 1.00 93.75 372 LEU A N 1
ATOM 2856 C CA . LEU A 1 372 ? 1.596 4.581 14.437 1.00 93.75 372 LEU A CA 1
ATOM 2857 C C . LEU A 1 372 ? 1.490 6.102 14.630 1.00 93.75 372 LEU A C 1
ATOM 2859 O O . LEU A 1 372 ? 2.464 6.826 14.427 1.00 93.75 372 LEU A O 1
ATOM 2863 N N . ALA A 1 373 ? 0.294 6.580 14.980 1.00 92.19 373 ALA A N 1
ATOM 2864 C CA . ALA A 1 373 ? 0.039 8.004 15.218 1.00 92.19 373 ALA A CA 1
ATOM 2865 C C . ALA A 1 373 ? 0.681 8.476 16.535 1.00 92.19 373 ALA A C 1
ATOM 2867 O O . ALA A 1 373 ? 1.161 9.606 16.650 1.00 92.19 373 ALA A O 1
ATOM 2868 N N . GLU A 1 374 ? 0.724 7.586 17.526 1.00 88.62 374 GLU A N 1
ATOM 2869 C CA . GLU A 1 374 ? 1.516 7.724 18.734 1.00 88.62 374 GLU A CA 1
ATOM 2870 C C . GLU A 1 374 ? 2.949 7.255 18.461 1.00 88.62 374 GLU A C 1
ATOM 2872 O O . GLU A 1 374 ? 3.191 6.186 17.896 1.00 88.62 374 GLU A O 1
ATOM 2877 N N . ARG A 1 375 ? 3.936 8.061 18.855 1.00 80.69 375 ARG A N 1
ATOM 2878 C CA . ARG A 1 375 ? 5.347 7.724 18.646 1.00 80.69 375 ARG A CA 1
ATOM 2879 C C . ARG A 1 375 ? 5.690 6.402 19.341 1.00 80.69 375 ARG A C 1
ATOM 2881 O O . ARG A 1 375 ? 5.380 6.202 20.513 1.00 80.69 375 ARG A O 1
ATOM 2888 N N . SER A 1 376 ? 6.439 5.549 18.653 1.00 85.06 376 SER A N 1
ATOM 2889 C CA . SER A 1 376 ? 6.967 4.294 19.193 1.00 85.06 376 SER A CA 1
ATOM 2890 C C . SER A 1 376 ? 8.423 4.126 18.782 1.00 85.06 376 SER A C 1
ATOM 2892 O O . SER A 1 376 ? 8.812 4.547 17.699 1.00 85.06 376 SER A O 1
ATOM 2894 N N . SER A 1 377 ? 9.242 3.493 19.624 1.00 85.75 377 SER A N 1
ATOM 2895 C CA . SER A 1 377 ? 10.641 3.190 19.285 1.00 85.75 377 SER A CA 1
ATOM 2896 C C . SER A 1 377 ? 10.778 2.144 18.173 1.00 85.75 377 SER A C 1
ATOM 2898 O O . SER A 1 377 ? 11.834 2.061 17.548 1.00 85.75 377 SER A O 1
ATOM 2900 N N . ALA A 1 378 ? 9.730 1.349 17.941 1.00 87.88 378 ALA A N 1
ATOM 2901 C CA . ALA A 1 378 ? 9.673 0.361 16.868 1.00 87.88 378 ALA A CA 1
ATOM 2902 C C . ALA A 1 378 ? 9.118 0.928 15.551 1.00 87.88 378 ALA A C 1
ATOM 2904 O O . ALA A 1 378 ? 9.315 0.325 14.503 1.00 87.88 378 ALA A O 1
ATOM 2905 N N . SER A 1 379 ? 8.423 2.068 15.607 1.00 90.38 379 SER A N 1
ATOM 2906 C CA . SER A 1 379 ? 7.815 2.712 14.444 1.00 90.38 379 SER A CA 1
ATOM 2907 C C . SER A 1 379 ? 8.758 3.770 13.874 1.00 90.38 379 SER A C 1
ATOM 2909 O O . SER A 1 379 ? 9.431 4.485 14.619 1.00 90.38 379 SER A O 1
ATOM 2911 N N . ARG A 1 380 ? 8.814 3.876 12.547 1.00 89.12 380 ARG A N 1
ATOM 2912 C CA . ARG A 1 380 ? 9.586 4.888 11.822 1.00 89.12 380 ARG A CA 1
ATOM 2913 C C . ARG A 1 380 ? 8.666 5.627 10.850 1.00 89.12 380 ARG A C 1
ATOM 2915 O O . ARG A 1 380 ? 8.646 5.303 9.657 1.00 89.12 380 ARG A O 1
ATOM 2922 N N . PRO A 1 381 ? 7.903 6.622 11.344 1.00 92.12 381 PRO A N 1
ATOM 2923 C CA . PRO A 1 381 ? 7.125 7.501 10.485 1.00 92.12 381 PRO A CA 1
ATOM 2924 C C . PRO A 1 381 ? 8.010 8.131 9.412 1.00 92.12 381 PRO A C 1
ATOM 2926 O O . PRO A 1 381 ? 9.109 8.607 9.697 1.00 92.12 381 PRO A O 1
ATOM 2929 N N . ALA A 1 382 ? 7.523 8.145 8.177 1.00 93.88 382 ALA A N 1
ATOM 2930 C CA . ALA A 1 382 ? 8.146 8.891 7.096 1.00 93.88 382 ALA A CA 1
ATOM 2931 C C . ALA A 1 382 ? 7.055 9.475 6.211 1.00 93.88 382 ALA A C 1
ATOM 2933 O O . ALA A 1 382 ? 6.148 8.760 5.777 1.00 93.88 382 ALA A O 1
ATOM 2934 N N . THR A 1 383 ? 7.183 10.769 5.937 1.00 96.62 383 THR A N 1
ATOM 2935 C CA . THR A 1 383 ? 6.370 11.487 4.962 1.00 96.62 383 THR A CA 1
ATOM 2936 C C . THR A 1 383 ? 7.300 12.004 3.875 1.00 96.62 383 THR A C 1
ATOM 2938 O O . THR A 1 383 ? 8.333 12.597 4.173 1.00 96.62 383 THR A O 1
ATOM 2941 N N . LEU A 1 384 ? 6.959 11.756 2.617 1.00 96.56 384 LEU A N 1
ATOM 2942 C CA . LEU A 1 384 ? 7.777 12.076 1.452 1.00 96.56 384 LEU A CA 1
ATOM 2943 C C . LEU A 1 384 ? 6.954 12.923 0.487 1.00 96.56 384 LEU A C 1
ATOM 2945 O O . LEU A 1 384 ? 5.830 12.549 0.160 1.00 96.56 384 LEU A O 1
ATOM 2949 N N . VAL A 1 385 ? 7.520 14.031 0.007 1.00 96.75 385 VAL A N 1
ATOM 2950 C CA . VAL A 1 385 ? 6.891 14.899 -1.003 1.00 96.75 385 VAL A CA 1
ATOM 2951 C C . VAL A 1 385 ? 7.656 14.759 -2.313 1.00 96.75 385 VAL A C 1
ATOM 2953 O O . VAL A 1 385 ? 8.869 14.982 -2.356 1.00 96.75 385 VAL A O 1
ATOM 2956 N N . ALA A 1 386 ? 6.958 14.378 -3.379 1.00 96.62 386 ALA A N 1
ATOM 2957 C CA . ALA A 1 386 ? 7.551 14.113 -4.680 1.00 96.62 386 ALA A CA 1
ATOM 2958 C C . ALA A 1 386 ? 8.330 15.331 -5.204 1.00 96.62 386 ALA A C 1
ATOM 2960 O O . ALA A 1 386 ? 7.870 16.471 -5.165 1.00 96.62 386 ALA A O 1
ATOM 2961 N N . GLY A 1 387 ? 9.548 15.093 -5.696 1.00 94.19 387 GLY A N 1
ATOM 2962 C CA . GLY A 1 387 ? 10.397 16.143 -6.263 1.00 94.19 387 GLY A CA 1
ATOM 2963 C C . GLY A 1 387 ? 11.104 17.049 -5.247 1.00 94.19 387 GLY A C 1
ATOM 2964 O O . GLY A 1 387 ? 11.854 17.940 -5.653 1.00 94.19 387 GLY A O 1
ATOM 2965 N N . VAL A 1 388 ? 10.928 16.854 -3.942 1.00 95.12 388 VAL A N 1
ATOM 2966 C CA . VAL A 1 388 ? 11.610 17.670 -2.929 1.00 95.12 388 VAL A CA 1
ATOM 2967 C C . VAL A 1 388 ? 12.878 16.960 -2.472 1.00 95.12 388 VAL A C 1
ATOM 2969 O O . VAL A 1 388 ? 12.860 16.188 -1.521 1.00 95.12 388 VAL A O 1
ATOM 2972 N N . PHE A 1 389 ? 13.992 17.211 -3.158 1.00 93.69 389 PHE A N 1
ATOM 2973 C CA . PHE A 1 389 ? 15.279 16.591 -2.840 1.00 93.69 389 PHE A CA 1
ATOM 2974 C C . PHE A 1 389 ? 16.156 17.489 -1.961 1.00 93.69 389 PHE A C 1
ATOM 2976 O O . PHE A 1 389 ? 16.262 18.702 -2.159 1.00 93.69 389 PHE A O 1
ATOM 2983 N N . LEU A 1 390 ? 16.825 16.860 -0.999 1.00 90.50 390 LEU A N 1
ATOM 2984 C CA . LEU A 1 390 ? 17.962 17.394 -0.269 1.00 90.50 390 LEU A CA 1
ATOM 2985 C C . LEU A 1 390 ? 19.249 17.151 -1.056 1.00 90.50 390 LEU A C 1
ATOM 2987 O O . LEU A 1 390 ? 19.417 16.115 -1.697 1.00 90.50 390 LEU A O 1
ATOM 2991 N N . HIS A 1 391 ? 20.196 18.078 -0.927 1.00 84.81 391 HIS A N 1
ATOM 2992 C CA . HIS A 1 391 ? 21.577 17.878 -1.352 1.00 84.81 391 HIS A CA 1
ATOM 2993 C C . HIS A 1 391 ? 22.499 18.056 -0.138 1.00 84.81 391 HIS A C 1
ATOM 2995 O O . HIS A 1 391 ? 22.890 19.174 0.199 1.00 84.81 391 HIS A O 1
ATOM 3001 N N . PRO A 1 392 ? 22.784 16.978 0.611 1.00 76.88 392 PRO A N 1
ATOM 3002 C CA . PRO A 1 392 ? 23.718 17.064 1.721 1.00 76.88 392 PRO A CA 1
ATOM 3003 C C . PRO A 1 392 ? 25.143 17.317 1.193 1.00 76.88 392 PRO A C 1
ATOM 3005 O O . PRO A 1 392 ? 25.545 16.691 0.208 1.00 76.88 392 PRO A O 1
ATOM 3008 N N . PRO A 1 393 ? 25.946 18.184 1.840 1.00 74.25 393 PRO A N 1
ATOM 3009 C CA . PRO A 1 393 ? 27.327 18.423 1.428 1.00 74.25 393 PRO A CA 1
ATOM 3010 C C . PRO A 1 393 ? 28.141 17.125 1.380 1.00 74.25 393 PRO A C 1
ATOM 3012 O O . PRO A 1 393 ? 28.171 16.379 2.356 1.00 74.25 393 PRO A O 1
ATOM 3015 N N . ASN A 1 394 ? 28.846 16.886 0.270 1.00 72.06 394 ASN A N 1
ATOM 3016 C CA . ASN A 1 394 ? 29.633 15.666 0.027 1.00 72.06 394 ASN A CA 1
ATOM 3017 C C . ASN A 1 394 ? 28.818 14.358 0.085 1.00 72.06 394 ASN A C 1
ATOM 3019 O O . ASN A 1 394 ? 29.388 13.301 0.352 1.00 72.06 394 ASN A O 1
ATOM 3023 N N . SER A 1 395 ? 27.508 14.421 -0.160 1.00 79.81 395 SER A N 1
ATOM 3024 C CA . SER A 1 395 ? 26.628 13.255 -0.221 1.00 79.81 395 SER A CA 1
ATOM 3025 C C . SER A 1 395 ? 25.834 13.229 -1.522 1.00 79.81 395 SER A C 1
ATOM 3027 O O . SER A 1 395 ? 25.794 14.190 -2.292 1.00 79.81 395 SER A O 1
ATOM 3029 N N . ILE A 1 396 ? 25.172 12.102 -1.739 1.00 87.06 396 ILE A N 1
ATOM 3030 C CA . ILE A 1 396 ? 24.215 11.900 -2.814 1.00 87.06 396 ILE A CA 1
ATOM 3031 C C . ILE A 1 396 ? 22.902 12.617 -2.476 1.00 87.06 396 ILE A C 1
ATOM 3033 O O . ILE A 1 396 ? 22.528 12.728 -1.303 1.00 87.06 396 ILE A O 1
ATOM 3037 N N . ARG A 1 397 ? 22.234 13.155 -3.506 1.00 91.12 397 ARG A N 1
ATOM 3038 C CA . ARG A 1 397 ? 20.899 13.755 -3.366 1.00 91.12 397 ARG A CA 1
ATOM 3039 C C . ARG A 1 397 ? 19.933 12.713 -2.805 1.00 91.12 397 ARG A C 1
ATOM 3041 O O . ARG A 1 397 ? 20.093 11.535 -3.064 1.00 91.12 397 ARG A O 1
ATOM 3048 N N . ALA A 1 398 ? 18.958 13.134 -2.013 1.00 92.19 398 ALA A N 1
ATOM 3049 C CA . ALA A 1 398 ? 17.966 12.215 -1.464 1.00 92.19 398 ALA A CA 1
ATOM 3050 C C . ALA A 1 398 ? 16.637 12.927 -1.263 1.00 92.19 398 ALA A C 1
ATOM 3052 O O . ALA A 1 398 ? 16.615 14.115 -0.940 1.00 92.19 398 ALA A O 1
ATOM 3053 N N . LEU A 1 399 ? 15.532 12.219 -1.462 1.00 93.69 399 LEU A N 1
ATOM 3054 C CA . LEU A 1 399 ? 14.204 12.760 -1.214 1.00 93.69 399 LEU A CA 1
ATOM 3055 C C . LEU A 1 399 ? 14.071 13.168 0.263 1.00 93.69 399 LEU A C 1
ATOM 3057 O O . LEU A 1 399 ? 14.504 12.452 1.165 1.00 93.69 399 LEU A O 1
ATOM 3061 N N . LEU A 1 400 ? 13.509 14.349 0.508 1.00 93.31 400 LEU A N 1
ATOM 3062 C CA . LEU A 1 400 ? 13.332 14.899 1.847 1.00 93.31 400 LEU A CA 1
ATOM 3063 C C . LEU A 1 400 ? 12.333 14.053 2.645 1.00 93.31 400 LEU A C 1
ATOM 3065 O O . LEU A 1 400 ? 11.183 13.903 2.232 1.00 93.31 400 LEU A O 1
ATOM 3069 N N . LEU A 1 401 ? 12.738 13.626 3.844 1.00 93.88 401 LEU A N 1
ATOM 3070 C CA . LEU A 1 401 ? 11.795 13.297 4.911 1.00 93.88 401 LEU A CA 1
ATOM 3071 C C . LEU A 1 401 ? 11.120 14.590 5.379 1.00 93.88 401 LEU A C 1
ATOM 3073 O O . LEU A 1 401 ? 11.752 15.441 6.004 1.00 93.88 401 LEU A O 1
ATOM 3077 N N . ALA A 1 402 ? 9.861 14.769 5.003 1.00 95.12 402 ALA A N 1
ATOM 3078 C CA . ALA A 1 402 ? 9.045 15.916 5.367 1.00 95.12 402 ALA A CA 1
ATOM 3079 C C . ALA A 1 402 ? 8.548 15.808 6.826 1.00 95.12 402 ALA A C 1
ATOM 3081 O O . ALA A 1 402 ? 8.624 14.727 7.416 1.00 95.12 402 ALA A O 1
ATOM 3082 N N . PRO A 1 403 ? 8.034 16.909 7.412 1.00 96.06 403 PRO A N 1
ATOM 3083 C CA . PRO A 1 403 ? 7.429 16.898 8.741 1.00 96.06 403 PRO A CA 1
ATOM 3084 C C . PRO A 1 403 ? 6.416 15.764 8.941 1.00 96.06 403 PRO A C 1
ATOM 3086 O O . PRO A 1 403 ? 5.633 15.445 8.041 1.00 96.06 403 PRO A O 1
ATOM 3089 N N . ASP A 1 404 ? 6.413 15.180 10.138 1.00 95.50 404 ASP A N 1
ATOM 3090 C CA . ASP A 1 404 ? 5.447 14.154 10.518 1.00 95.50 404 ASP A CA 1
ATOM 3091 C C . ASP A 1 404 ? 4.106 14.813 10.850 1.00 95.50 404 ASP A C 1
ATOM 3093 O O . ASP A 1 404 ? 3.894 15.383 11.923 1.00 95.50 404 ASP A O 1
ATOM 3097 N N . TRP A 1 405 ? 3.198 14.761 9.881 1.00 96.88 405 TRP A N 1
ATOM 3098 C CA . TRP A 1 405 ? 1.857 15.313 10.001 1.00 96.88 405 TRP A CA 1
ATOM 3099 C C . TRP A 1 405 ? 0.880 14.367 10.699 1.00 96.88 405 TRP A C 1
ATOM 3101 O O . TRP A 1 405 ? -0.200 14.810 11.073 1.00 96.88 405 TRP A O 1
ATOM 3111 N N . ALA A 1 406 ? 1.219 13.091 10.882 1.00 95.94 406 ALA A N 1
ATOM 3112 C CA . ALA A 1 406 ? 0.292 12.047 11.316 1.00 95.94 406 ALA A CA 1
ATOM 3113 C C . ALA A 1 406 ? 0.206 11.901 12.848 1.00 95.94 406 ALA A C 1
ATOM 3115 O O . ALA A 1 406 ? -0.545 11.089 13.385 1.00 95.94 406 ALA A O 1
ATOM 3116 N N . ARG A 1 407 ? 0.982 12.700 13.589 1.00 95.81 407 ARG A N 1
ATOM 3117 C CA . ARG A 1 407 ? 1.082 12.572 15.043 1.00 95.81 407 ARG A CA 1
ATOM 3118 C C . ARG A 1 407 ? -0.226 12.951 15.749 1.00 95.81 407 ARG A C 1
ATOM 3120 O O . ARG A 1 407 ? -0.661 14.110 15.689 1.00 95.81 407 ARG A O 1
ATOM 3127 N N . ILE A 1 408 ? -0.808 11.988 16.464 1.00 97.12 408 ILE A N 1
ATOM 3128 C CA . ILE A 1 408 ? -1.940 12.166 17.385 1.00 97.12 408 ILE A CA 1
ATOM 3129 C C . ILE A 1 408 ? -1.603 11.453 18.694 1.00 97.12 408 ILE A C 1
ATOM 3131 O O . ILE A 1 408 ? -1.351 10.250 18.705 1.00 97.12 408 ILE A O 1
ATOM 3135 N N . MET A 1 409 ? -1.604 12.189 19.804 1.00 96.56 409 MET A N 1
ATOM 3136 C CA . MET A 1 409 ? -1.368 11.627 21.138 1.00 96.56 409 MET A CA 1
ATOM 3137 C C . MET A 1 409 ? -2.645 11.709 21.957 1.00 96.56 409 MET A C 1
ATOM 3139 O O . MET A 1 409 ? -3.256 12.772 22.019 1.00 96.56 409 MET A O 1
ATOM 3143 N N . VAL A 1 410 ? -3.025 10.610 22.607 1.00 97.44 410 VAL A N 1
ATOM 3144 C CA . VAL A 1 410 ? -4.204 10.546 23.478 1.00 97.44 410 VAL A CA 1
ATOM 3145 C C . VAL A 1 410 ? -3.748 10.281 24.907 1.00 97.44 410 VAL A C 1
ATOM 3147 O O . VAL A 1 410 ? -3.041 9.308 25.163 1.00 97.44 410 VAL A O 1
ATOM 3150 N N . CYS A 1 411 ? -4.178 11.125 25.842 1.00 97.00 411 CYS A N 1
ATOM 3151 C CA . CYS A 1 411 ? -3.912 10.973 27.267 1.00 97.00 411 CYS A CA 1
ATOM 3152 C C . CYS A 1 411 ? -5.214 10.789 28.053 1.00 97.00 411 CYS A C 1
ATOM 3154 O O . CYS A 1 411 ? -6.180 11.525 27.844 1.00 97.00 411 CYS A O 1
ATOM 3156 N N . VAL A 1 412 ? -5.211 9.865 29.014 1.00 96.75 412 VAL A N 1
ATOM 3157 C CA . VAL A 1 412 ? -6.328 9.587 29.928 1.00 96.75 412 VAL A CA 1
ATOM 3158 C C . VAL A 1 412 ? -5.889 9.902 31.354 1.00 96.75 412 VAL A C 1
ATOM 3160 O O . VAL A 1 412 ? -4.948 9.302 31.867 1.00 96.75 412 VAL A O 1
ATOM 3163 N N . GLU A 1 413 ? -6.552 10.864 32.004 1.00 95.50 413 GLU A N 1
ATOM 3164 C CA . GLU A 1 413 ? -6.174 11.377 33.337 1.00 95.50 413 GLU A CA 1
ATOM 3165 C C . GLU A 1 413 ? -4.684 11.766 33.443 1.00 95.50 413 GLU A C 1
ATOM 3167 O O . GLU A 1 413 ? -4.039 11.576 34.470 1.00 95.50 413 GLU A O 1
ATOM 3172 N N . GLY A 1 414 ? -4.128 12.318 32.361 1.00 93.50 414 GLY A N 1
ATOM 3173 C CA . GLY A 1 414 ? -2.731 12.761 32.295 1.00 93.50 414 GLY A CA 1
ATOM 3174 C C . GLY A 1 414 ? -1.718 11.690 31.878 1.00 93.50 414 GLY A C 1
ATOM 3175 O O . GLY A 1 414 ? -0.570 12.046 31.630 1.00 93.50 414 GLY A O 1
ATOM 3176 N N . GLU A 1 415 ? -2.128 10.429 31.731 1.00 93.19 415 GLU A N 1
ATOM 3177 C CA . GLU A 1 415 ? -1.261 9.338 31.270 1.00 93.19 415 GLU A CA 1
ATOM 3178 C C . GLU A 1 415 ? -1.429 9.101 29.764 1.00 93.19 415 GLU A C 1
ATOM 3180 O O . GLU A 1 415 ? -2.548 8.926 29.281 1.00 93.19 415 GLU A O 1
ATOM 3185 N N . GLU A 1 416 ? -0.323 9.093 29.017 1.00 93.38 416 GLU A N 1
ATOM 3186 C CA . GLU A 1 416 ? -0.310 8.857 27.566 1.00 93.38 416 GLU A CA 1
ATOM 3187 C C . GLU A 1 416 ? -0.603 7.384 27.245 1.00 93.38 416 GLU A C 1
ATOM 3189 O O . GLU A 1 416 ? 0.064 6.478 27.757 1.00 93.38 416 GLU A O 1
ATOM 3194 N N . LEU A 1 417 ? -1.566 7.145 26.353 1.00 93.12 417 LEU A N 1
ATOM 3195 C CA . LEU A 1 417 ? -1.804 5.824 25.786 1.00 93.12 417 LEU A CA 1
ATOM 3196 C C . LEU A 1 417 ? -0.677 5.485 24.814 1.00 93.12 417 LEU A C 1
ATOM 3198 O O . LEU A 1 417 ? -0.378 6.243 23.892 1.00 93.12 417 LEU A O 1
ATOM 3202 N N . ARG A 1 418 ? -0.052 4.325 25.015 1.00 90.19 418 ARG A N 1
ATOM 3203 C CA . ARG A 1 418 ? 1.036 3.821 24.169 1.00 90.19 418 ARG A CA 1
ATOM 3204 C C . ARG A 1 418 ? 0.956 2.311 24.040 1.00 90.19 418 ARG A C 1
ATOM 3206 O O . ARG A 1 418 ? 0.739 1.639 25.045 1.00 90.19 418 ARG A O 1
ATOM 3213 N N . LEU A 1 419 ? 1.202 1.774 22.845 1.00 89.00 419 LEU A N 1
ATOM 3214 C CA . LEU A 1 419 ? 1.194 0.324 22.602 1.00 89.00 419 LEU A CA 1
ATOM 3215 C C . LEU A 1 419 ? 2.253 -0.459 23.392 1.00 89.00 419 LEU A C 1
ATOM 3217 O O . LEU A 1 419 ? 2.084 -1.656 23.613 1.00 89.00 419 LEU A O 1
ATOM 3221 N N . ASP A 1 420 ? 3.342 0.192 23.804 1.00 82.56 420 ASP A N 1
ATOM 3222 C CA . ASP A 1 420 ? 4.421 -0.415 24.591 1.00 82.56 420 ASP A CA 1
ATOM 3223 C C . ASP A 1 420 ? 4.214 -0.304 26.114 1.00 82.56 420 ASP A C 1
ATOM 3225 O O . ASP A 1 420 ? 5.069 -0.740 26.889 1.00 82.56 420 ASP A O 1
ATOM 3229 N N . ARG A 1 421 ? 3.084 0.265 26.557 1.00 82.81 421 ARG A N 1
ATOM 3230 C CA . ARG A 1 421 ? 2.675 0.368 27.967 1.00 82.81 421 ARG A CA 1
ATOM 3231 C C . ARG A 1 421 ? 1.288 -0.246 28.174 1.00 82.81 421 ARG A C 1
ATOM 3233 O O . ARG A 1 421 ? 0.542 -0.435 27.223 1.00 82.81 421 ARG A O 1
ATOM 3240 N N . GLY A 1 422 ? 0.919 -0.568 29.413 1.00 80.75 422 GLY A N 1
ATOM 3241 C CA . GLY A 1 422 ? -0.379 -1.180 29.724 1.00 80.75 422 GLY A CA 1
ATOM 3242 C C . GLY A 1 422 ? -0.609 -2.534 29.032 1.00 80.75 422 GLY A C 1
ATOM 3243 O O . GLY A 1 422 ? 0.330 -3.245 28.672 1.00 80.75 422 GLY A O 1
ATOM 3244 N N . ARG A 1 423 ? -1.880 -2.913 28.857 1.00 90.56 423 ARG A N 1
ATOM 3245 C CA . ARG A 1 423 ? -2.292 -4.165 28.207 1.00 90.56 423 ARG A CA 1
ATOM 3246 C C . ARG A 1 423 ? -3.136 -3.886 26.967 1.00 90.56 423 ARG A C 1
ATOM 3248 O O . ARG A 1 423 ? -4.313 -3.542 27.078 1.00 90.56 423 ARG A O 1
ATOM 3255 N N . THR A 1 424 ? -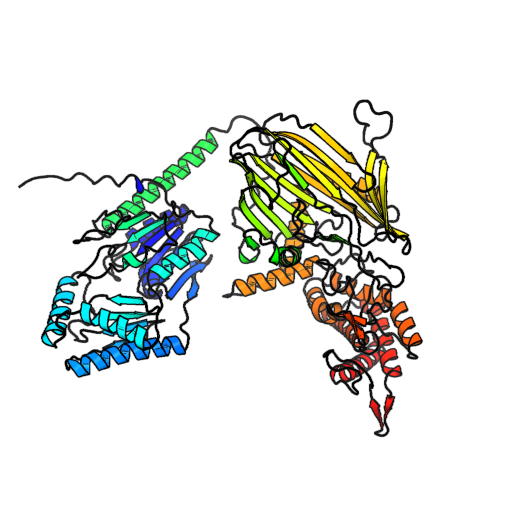2.565 -4.122 25.792 1.00 93.31 424 THR A N 1
ATOM 3256 C CA . THR A 1 424 ? -3.294 -4.119 24.516 1.00 93.31 424 THR A CA 1
ATOM 3257 C C . THR A 1 424 ? -4.296 -5.275 24.486 1.00 93.31 424 THR A C 1
ATOM 3259 O O . THR A 1 424 ? -3.916 -6.438 24.608 1.00 93.31 424 THR A O 1
ATOM 3262 N N . LEU A 1 425 ? -5.582 -4.947 24.371 1.00 93.06 425 LEU A N 1
ATOM 3263 C CA . LEU A 1 425 ? -6.687 -5.906 24.270 1.00 93.06 425 LEU A CA 1
ATOM 3264 C C . LEU A 1 425 ? -6.981 -6.256 22.813 1.00 93.06 425 LEU A C 1
ATOM 3266 O O . LEU A 1 425 ? -7.286 -7.401 22.499 1.00 93.06 425 LEU A O 1
ATOM 3270 N N . GLU A 1 426 ? -6.875 -5.259 21.939 1.00 93.81 426 GLU A N 1
ATOM 3271 C CA . GLU A 1 426 ? -7.044 -5.393 20.500 1.00 93.81 426 GLU A CA 1
ATOM 3272 C C . GLU A 1 426 ? -6.140 -4.382 19.805 1.00 93.81 426 GLU A C 1
ATOM 3274 O O . GLU A 1 426 ? -6.020 -3.233 20.235 1.00 93.81 426 GLU A O 1
ATOM 3279 N N . HIS A 1 427 ? -5.498 -4.811 18.729 1.00 95.62 427 HIS A N 1
ATOM 3280 C CA . HIS A 1 427 ? -4.820 -3.919 17.810 1.00 95.62 427 HIS A CA 1
ATOM 3281 C C . HIS A 1 427 ? -4.938 -4.504 16.414 1.00 95.62 427 HIS A C 1
ATOM 3283 O O . HIS A 1 427 ? -4.592 -5.666 16.205 1.00 95.62 427 HIS A O 1
ATOM 3289 N N . ARG A 1 428 ? -5.432 -3.716 15.470 1.00 95.06 428 ARG A N 1
ATOM 3290 C CA . ARG A 1 428 ? -5.640 -4.139 14.091 1.00 95.06 428 ARG A CA 1
ATOM 3291 C C . ARG A 1 428 ? -5.444 -2.943 13.176 1.00 95.06 428 ARG A C 1
ATOM 3293 O O . ARG A 1 428 ? -6.016 -1.887 13.430 1.00 95.06 428 ARG A O 1
ATOM 3300 N N . ARG A 1 429 ? -4.667 -3.110 12.107 1.00 97.19 429 ARG A N 1
ATOM 3301 C CA . ARG A 1 429 ? -4.562 -2.139 11.006 1.00 97.19 429 ARG A CA 1
ATOM 3302 C C . ARG A 1 429 ? -5.199 -2.717 9.757 1.00 97.19 429 ARG A C 1
ATOM 3304 O O . ARG A 1 429 ? -5.052 -3.908 9.483 1.00 97.19 429 ARG A O 1
ATOM 3311 N N . ILE A 1 430 ? -5.906 -1.882 9.009 1.00 97.94 430 ILE A N 1
ATOM 3312 C CA . ILE A 1 430 ? -6.605 -2.262 7.786 1.00 97.94 430 ILE A CA 1
ATOM 3313 C C . ILE A 1 430 ? -6.283 -1.217 6.727 1.00 97.94 430 ILE A C 1
ATOM 3315 O O . ILE A 1 430 ? -6.642 -0.058 6.880 1.00 97.94 430 ILE A O 1
ATOM 3319 N N . LEU A 1 431 ? -5.623 -1.618 5.648 1.00 98.56 431 LEU A N 1
ATOM 3320 C CA . LEU A 1 431 ? -5.567 -0.805 4.444 1.00 98.56 431 LEU A CA 1
ATOM 3321 C C . LEU A 1 431 ? -6.748 -1.211 3.561 1.00 98.56 431 LEU A C 1
ATOM 3323 O O . LEU A 1 431 ? -6.766 -2.316 3.008 1.00 98.56 431 LEU A O 1
ATOM 3327 N N . ASP A 1 432 ? -7.735 -0.326 3.449 1.00 97.69 432 ASP A N 1
ATOM 3328 C CA . ASP A 1 432 ? -8.792 -0.434 2.455 1.00 97.69 432 ASP A CA 1
ATOM 3329 C C . ASP A 1 432 ? -8.272 0.120 1.131 1.00 97.69 432 ASP A C 1
ATOM 3331 O O . ASP A 1 432 ? -8.281 1.327 0.873 1.00 97.69 432 ASP A O 1
ATOM 3335 N N . MET A 1 433 ? -7.803 -0.792 0.284 1.00 98.00 433 MET A N 1
ATOM 3336 C CA . MET A 1 433 ? -7.200 -0.455 -1.000 1.00 98.00 433 MET A CA 1
ATOM 3337 C C . MET A 1 433 ? -8.219 0.148 -1.963 1.00 98.00 433 MET A C 1
ATOM 3339 O O . MET A 1 433 ? -7.831 0.917 -2.837 1.00 98.00 433 MET A O 1
ATOM 3343 N N . ARG A 1 434 ? -9.510 -0.178 -1.814 1.00 95.75 434 ARG A N 1
ATOM 3344 C CA . ARG A 1 434 ? -10.577 0.325 -2.685 1.00 95.75 434 ARG A CA 1
ATOM 3345 C C . ARG A 1 434 ? -10.856 1.798 -2.418 1.00 95.75 434 ARG A C 1
ATOM 3347 O O . ARG A 1 434 ? -11.063 2.548 -3.362 1.00 95.75 434 ARG A O 1
ATOM 3354 N N . ARG A 1 435 ? -10.886 2.184 -1.141 1.00 96.06 435 ARG A N 1
ATOM 3355 C CA . ARG A 1 435 ? -11.133 3.564 -0.692 1.00 96.06 435 ARG A CA 1
ATOM 3356 C C . ARG A 1 435 ? -9.859 4.405 -0.590 1.00 96.06 435 ARG A C 1
ATOM 3358 O O . ARG A 1 435 ? -9.953 5.624 -0.523 1.00 96.06 435 ARG A O 1
ATOM 3365 N N . GLY A 1 436 ? -8.695 3.759 -0.541 1.00 97.38 436 GLY A N 1
ATOM 3366 C CA . GLY A 1 436 ? -7.410 4.405 -0.283 1.00 97.38 436 GLY A CA 1
ATOM 3367 C C . GLY A 1 436 ? -7.278 4.933 1.143 1.00 97.38 436 GLY A C 1
ATOM 3368 O O . GLY A 1 436 ? -6.752 6.023 1.360 1.00 97.38 436 GLY A O 1
ATOM 3369 N N . VAL A 1 437 ? -7.790 4.168 2.111 1.00 98.06 437 VAL A N 1
ATOM 3370 C CA . VAL A 1 437 ? -7.886 4.565 3.520 1.00 98.06 437 VAL A CA 1
ATOM 3371 C C . VAL A 1 437 ? -7.143 3.572 4.399 1.00 98.06 437 VAL A C 1
ATOM 3373 O O . VAL A 1 437 ? -7.301 2.359 4.261 1.00 98.06 437 VAL A O 1
ATOM 3376 N N . LEU A 1 438 ? -6.367 4.097 5.340 1.00 98.62 438 LEU A N 1
ATOM 3377 C CA . LEU A 1 438 ? -5.776 3.344 6.433 1.00 98.62 438 LEU A CA 1
ATOM 3378 C C . LEU A 1 438 ? -6.661 3.467 7.675 1.00 98.62 438 LEU A C 1
ATOM 3380 O O . LEU A 1 438 ? -6.807 4.552 8.231 1.00 98.62 438 LEU A O 1
ATOM 3384 N N . GLU A 1 439 ? -7.208 2.351 8.135 1.00 97.62 439 GLU A N 1
ATOM 3385 C CA . GLU A 1 439 ? -7.942 2.249 9.393 1.00 97.62 439 GLU A CA 1
ATOM 3386 C C . GLU A 1 439 ? -7.088 1.560 10.454 1.00 97.62 439 GLU A C 1
ATOM 3388 O O . GLU A 1 439 ? -6.284 0.661 10.167 1.00 97.62 439 GLU A O 1
ATOM 3393 N N . ARG A 1 440 ? -7.284 1.944 11.712 1.00 97.25 440 ARG A N 1
ATOM 3394 C CA . ARG A 1 440 ? -6.641 1.283 12.843 1.00 97.25 440 ARG A CA 1
ATOM 3395 C C . ARG A 1 440 ? -7.563 1.235 14.045 1.00 97.25 440 ARG A C 1
ATOM 3397 O O . ARG A 1 440 ? -7.982 2.269 14.552 1.00 97.25 440 ARG A O 1
ATOM 3404 N N . ILE A 1 441 ? -7.800 0.030 14.542 1.00 96.75 441 ILE A N 1
ATOM 3405 C CA . ILE A 1 441 ? -8.563 -0.232 15.758 1.00 96.75 441 ILE A CA 1
ATOM 3406 C C . ILE A 1 441 ? -7.566 -0.582 16.854 1.00 96.75 441 ILE A C 1
ATOM 3408 O O . ILE A 1 441 ? -6.720 -1.461 16.682 1.00 96.75 441 ILE A O 1
ATOM 3412 N N . TRP A 1 442 ? -7.654 0.113 17.979 1.00 96.94 442 TRP A N 1
ATOM 3413 C CA . TRP A 1 442 ? -6.775 -0.081 19.119 1.00 96.94 442 TRP A CA 1
ATOM 3414 C C . TRP A 1 442 ? -7.577 0.008 20.412 1.00 96.94 442 TRP A C 1
ATOM 3416 O O . TRP A 1 442 ? -8.126 1.051 20.752 1.00 96.94 442 TRP A O 1
ATOM 3426 N N . ARG A 1 443 ? -7.636 -1.099 21.152 1.00 97.00 443 ARG A N 1
ATOM 3427 C CA . ARG A 1 443 ? -8.246 -1.162 22.480 1.00 97.00 443 ARG A CA 1
ATOM 3428 C C . ARG A 1 443 ? -7.180 -1.477 23.503 1.00 97.00 443 ARG A C 1
ATOM 3430 O O . ARG A 1 443 ? -6.477 -2.485 23.388 1.00 97.00 443 ARG A O 1
ATOM 3437 N N . GLN A 1 444 ? -7.077 -0.642 24.522 1.00 94.88 444 GLN A N 1
ATOM 3438 C CA . GLN A 1 444 ? -6.064 -0.774 25.558 1.00 94.88 444 GLN A CA 1
ATOM 3439 C C . GLN A 1 444 ? -6.695 -0.693 26.937 1.00 94.88 444 GLN A C 1
ATOM 3441 O O . GLN A 1 444 ? -7.556 0.144 27.183 1.00 94.88 444 GLN A O 1
ATOM 3446 N N . SER A 1 445 ? -6.228 -1.561 27.830 1.00 94.88 445 SER A N 1
ATOM 3447 C CA . SER A 1 445 ? -6.411 -1.424 29.268 1.00 94.88 445 SER A CA 1
ATOM 3448 C C . SER A 1 445 ? -5.162 -0.793 29.865 1.00 94.88 445 SER A C 1
ATOM 3450 O O . SER A 1 445 ? -4.061 -1.306 29.651 1.00 94.88 445 SER A O 1
ATOM 3452 N N . ASP A 1 446 ? -5.317 0.262 30.651 1.00 91.19 446 ASP A N 1
ATOM 3453 C CA . ASP A 1 446 ? -4.214 0.794 31.450 1.00 91.19 446 ASP A CA 1
ATOM 3454 C C . ASP A 1 446 ? -3.971 -0.016 32.740 1.00 91.19 446 ASP A C 1
ATOM 3456 O O . ASP A 1 446 ? -4.651 -1.015 33.005 1.00 91.19 446 ASP A O 1
ATOM 3460 N N . ASP A 1 447 ? -2.993 0.419 33.541 1.00 88.06 447 ASP A N 1
ATOM 3461 C CA . ASP A 1 447 ? -2.520 -0.280 34.744 1.00 88.06 447 ASP A CA 1
ATOM 3462 C C . ASP A 1 447 ? -3.564 -0.374 35.872 1.00 88.06 447 ASP A C 1
ATOM 3464 O O . ASP A 1 447 ? -3.440 -1.228 36.752 1.00 88.06 447 ASP A O 1
ATOM 3468 N N . ILE A 1 448 ? -4.601 0.472 35.855 1.00 89.38 448 ILE A N 1
ATOM 3469 C CA . ILE A 1 448 ? -5.700 0.437 36.833 1.00 89.38 448 ILE A CA 1
ATOM 3470 C C . ILE A 1 448 ? -6.996 -0.151 36.253 1.00 89.38 448 ILE A C 1
ATOM 3472 O O . ILE A 1 448 ? -8.011 -0.203 36.948 1.00 89.38 448 ILE A O 1
ATOM 3476 N N . GLY A 1 449 ? -6.957 -0.651 35.015 1.00 91.31 449 GLY A N 1
ATOM 3477 C CA . GLY A 1 449 ? -8.047 -1.390 34.381 1.00 91.31 449 GLY A CA 1
ATOM 3478 C C . GLY A 1 449 ? -9.045 -0.540 33.595 1.00 91.31 449 GLY A C 1
ATOM 3479 O O . GLY A 1 449 ? -10.098 -1.064 33.220 1.00 91.31 449 GLY A O 1
ATOM 3480 N N . ARG A 1 450 ? -8.757 0.743 33.334 1.00 95.44 450 ARG A N 1
ATOM 3481 C CA . ARG A 1 450 ? -9.580 1.571 32.438 1.00 95.44 450 ARG A CA 1
ATOM 3482 C C . ARG A 1 450 ? -9.345 1.131 31.002 1.00 95.44 450 ARG A C 1
ATOM 3484 O O . ARG A 1 450 ? -8.198 0.960 30.597 1.00 95.44 450 ARG A O 1
ATOM 3491 N N . ILE A 1 451 ? -10.425 0.939 30.255 1.00 97.12 451 ILE A N 1
ATOM 3492 C CA . ILE A 1 451 ? -10.392 0.465 28.876 1.00 97.12 451 ILE A CA 1
ATOM 3493 C C . ILE A 1 451 ? -10.796 1.602 27.947 1.00 97.12 451 ILE A C 1
ATOM 3495 O O . ILE A 1 451 ? -11.912 2.115 28.038 1.00 97.12 451 ILE A O 1
ATOM 3499 N N . THR A 1 452 ? -9.898 1.962 27.036 1.00 97.94 452 THR A N 1
ATOM 3500 C CA . THR A 1 452 ? -10.139 2.965 25.995 1.00 97.94 452 THR A CA 1
ATOM 3501 C C . THR A 1 452 ? -10.093 2.289 24.631 1.00 97.94 452 THR A C 1
ATOM 3503 O O . THR A 1 452 ? -9.123 1.595 24.315 1.00 97.94 452 THR A O 1
ATOM 3506 N N . CYS A 1 453 ? -11.133 2.494 23.822 1.00 98.06 453 CYS A N 1
ATOM 3507 C CA . CYS A 1 453 ? -11.158 2.110 22.414 1.00 98.06 453 CYS A CA 1
ATOM 3508 C C . CYS A 1 453 ? -10.859 3.323 21.539 1.00 98.06 453 CYS A C 1
ATOM 3510 O O . CYS A 1 453 ? -11.486 4.373 21.683 1.00 98.06 453 CYS A O 1
ATOM 3512 N N . LEU A 1 454 ? -9.920 3.151 20.618 1.00 98.31 454 LEU A N 1
ATOM 3513 C CA . LEU A 1 454 ? -9.481 4.136 19.649 1.00 98.31 454 LEU A CA 1
ATOM 3514 C C . LEU A 1 454 ? -9.694 3.571 18.246 1.00 98.31 454 LEU A C 1
ATOM 3516 O O . LEU A 1 454 ? -9.277 2.449 17.955 1.00 98.31 454 LEU A O 1
ATOM 3520 N N . HIS A 1 455 ? -10.325 4.353 17.379 1.00 97.88 455 HIS A N 1
ATOM 3521 C CA . HIS A 1 455 ? -10.472 4.029 15.967 1.00 97.88 455 HIS A CA 1
ATOM 3522 C C . HIS A 1 455 ? -9.928 5.181 15.129 1.00 97.88 455 HIS A C 1
ATOM 3524 O O . HIS A 1 455 ? -10.511 6.262 15.111 1.00 97.88 455 HIS A O 1
ATOM 3530 N N . PHE A 1 456 ? -8.802 4.949 14.464 1.00 98.19 456 PHE A N 1
ATOM 3531 C CA . PHE A 1 456 ? -8.181 5.912 13.567 1.00 98.19 456 PHE A CA 1
ATOM 3532 C C . PHE A 1 456 ? -8.570 5.640 12.123 1.00 98.19 456 PHE A C 1
ATOM 3534 O O . PHE A 1 456 ? -8.655 4.483 11.709 1.00 98.19 456 PHE A O 1
ATOM 3541 N N . TYR A 1 457 ? -8.703 6.717 11.364 1.00 97.00 457 TYR A N 1
ATOM 3542 C CA . TYR A 1 457 ? -8.777 6.711 9.911 1.00 97.00 457 TYR A CA 1
ATOM 3543 C C . TYR A 1 457 ? -7.773 7.722 9.383 1.00 97.00 457 TYR A C 1
ATOM 3545 O O . TYR A 1 457 ? -7.723 8.842 9.883 1.00 97.00 457 TYR A O 1
ATOM 3553 N N . ARG A 1 458 ? -7.002 7.345 8.366 1.00 98.19 458 ARG A N 1
ATOM 3554 C CA . ARG A 1 458 ? -6.022 8.206 7.706 1.00 98.19 458 ARG A CA 1
ATOM 3555 C C . ARG A 1 458 ? -6.104 8.024 6.200 1.00 98.19 458 ARG A C 1
ATOM 3557 O O . ARG A 1 458 ? -6.111 6.897 5.708 1.00 98.19 458 ARG A O 1
ATOM 3564 N N . PHE A 1 459 ? -6.092 9.125 5.464 1.00 98.62 459 PHE A N 1
ATOM 3565 C CA . PHE A 1 459 ? -5.883 9.107 4.022 1.00 98.62 459 PHE A CA 1
ATOM 3566 C C . PHE A 1 459 ? -5.202 10.393 3.556 1.00 98.62 459 PHE A C 1
ATOM 3568 O O . PHE A 1 459 ? -5.223 11.427 4.225 1.00 98.62 459 PHE A O 1
ATOM 3575 N N . VAL A 1 460 ? -4.595 10.311 2.379 1.00 98.44 460 VAL A N 1
ATOM 3576 C CA . VAL A 1 460 ? -4.173 11.479 1.606 1.00 98.44 460 VAL A CA 1
ATOM 3577 C C . VAL A 1 460 ? -5.098 11.565 0.404 1.00 98.44 460 VAL A C 1
ATOM 3579 O O . VAL A 1 460 ? -5.334 10.555 -0.265 1.00 98.44 460 VAL A O 1
ATOM 3582 N N . SER A 1 461 ? -5.713 12.726 0.188 1.00 98.56 461 SER A N 1
ATOM 3583 C CA . SER A 1 461 ? -6.796 12.832 -0.787 1.00 98.56 461 SER A CA 1
ATOM 3584 C C . SER A 1 461 ? -6.257 12.658 -2.205 1.00 98.56 461 SER A C 1
ATOM 3586 O O . SER A 1 461 ? -5.219 13.216 -2.569 1.00 98.56 461 SER A O 1
ATOM 3588 N N . LEU A 1 462 ? -6.935 11.827 -3.000 1.00 97.25 462 LEU A N 1
ATOM 3589 C CA . LEU A 1 462 ? -6.606 11.674 -4.415 1.00 97.25 462 LEU A CA 1
ATOM 3590 C C . LEU A 1 462 ? -7.265 12.761 -5.277 1.00 97.25 462 LEU A C 1
ATOM 3592 O O . LEU A 1 462 ? -6.668 13.162 -6.276 1.00 97.25 462 LEU A O 1
ATOM 3596 N N . ALA A 1 463 ? -8.433 13.247 -4.843 1.00 97.69 463 ALA A N 1
ATOM 3597 C CA . ALA A 1 463 ? -9.182 14.337 -5.472 1.00 97.69 463 ALA A CA 1
ATOM 3598 C C . ALA A 1 463 ? -8.521 15.703 -5.239 1.00 97.69 463 ALA A C 1
ATOM 3600 O O . ALA A 1 463 ? -8.518 16.563 -6.116 1.00 97.69 463 ALA A O 1
ATOM 3601 N N . ASP A 1 464 ? -7.905 15.874 -4.071 1.00 98.12 464 ASP A N 1
ATOM 3602 C CA . ASP A 1 464 ? -7.117 17.047 -3.719 1.00 98.12 464 ASP A CA 1
ATOM 3603 C C . ASP A 1 464 ? -5.757 16.611 -3.178 1.00 98.12 464 ASP A C 1
ATOM 3605 O O . ASP A 1 464 ? -5.601 16.205 -2.025 1.00 98.12 464 ASP A O 1
ATOM 3609 N N . ARG A 1 465 ? -4.737 16.721 -4.027 1.00 97.62 465 ARG A N 1
ATOM 3610 C CA . ARG A 1 465 ? -3.405 16.195 -3.724 1.00 97.62 465 ARG A CA 1
ATOM 3611 C C . ARG A 1 465 ? -2.702 16.915 -2.569 1.00 97.62 465 ARG A C 1
ATOM 3613 O O . ARG A 1 465 ? -1.729 16.375 -2.040 1.00 97.62 465 ARG A O 1
ATOM 3620 N N . HIS A 1 466 ? -3.203 18.080 -2.153 1.00 98.56 466 HIS A N 1
ATOM 3621 C CA . HIS A 1 466 ? -2.642 18.905 -1.085 1.00 98.56 466 HIS A CA 1
ATOM 3622 C C . HIS A 1 466 ? -3.326 18.701 0.278 1.00 98.56 466 HIS A C 1
ATOM 3624 O O . HIS A 1 466 ? -2.860 19.278 1.266 1.00 98.56 466 HIS A O 1
ATOM 3630 N N . ALA A 1 467 ? -4.384 17.882 0.352 1.00 98.69 467 ALA A N 1
ATOM 3631 C CA . ALA A 1 467 ? -5.135 17.600 1.575 1.00 98.69 467 ALA A CA 1
ATOM 3632 C C . ALA A 1 467 ? -4.751 16.255 2.218 1.00 98.69 467 ALA A C 1
ATOM 3634 O O . ALA A 1 467 ? -4.842 15.187 1.603 1.00 98.69 467 ALA A O 1
ATOM 3635 N N . LEU A 1 468 ? -4.373 16.306 3.498 1.00 98.75 468 LEU A N 1
ATOM 3636 C CA . LEU A 1 468 ? -4.099 15.141 4.344 1.00 98.75 468 LEU A CA 1
ATOM 3637 C C . LEU A 1 468 ? -5.082 15.143 5.509 1.00 98.75 468 LEU A C 1
ATOM 3639 O O . LEU A 1 468 ? -5.268 16.168 6.171 1.00 98.75 468 LEU A O 1
ATOM 3643 N N . VAL A 1 469 ? -5.712 13.999 5.752 1.00 98.69 469 VAL A N 1
ATOM 3644 C CA . VAL A 1 469 ? -6.793 13.884 6.727 1.00 98.69 469 VAL A CA 1
ATOM 3645 C C . VAL A 1 469 ? -6.543 12.680 7.618 1.00 98.69 469 VAL A C 1
ATOM 3647 O O . VAL A 1 469 ? -6.293 11.569 7.146 1.00 98.69 469 VAL A O 1
ATOM 3650 N N . GLU A 1 470 ? -6.629 12.907 8.922 1.00 98.25 470 GLU A N 1
ATOM 3651 C CA . GLU A 1 470 ? -6.624 11.854 9.926 1.00 98.25 470 GLU A CA 1
ATOM 3652 C C . GLU A 1 470 ? -7.663 12.175 10.991 1.00 98.25 470 GLU A C 1
ATOM 3654 O O . GLU A 1 470 ? -7.781 13.322 11.408 1.00 98.25 470 GLU A O 1
ATOM 3659 N N . TRP A 1 471 ? -8.413 11.189 11.461 1.00 97.69 471 TRP A N 1
ATOM 3660 C CA . TRP A 1 471 ? -9.252 11.373 12.640 1.00 97.69 471 TRP A CA 1
ATOM 3661 C C . TRP A 1 471 ? -9.156 10.195 13.577 1.00 97.69 471 TRP A C 1
ATOM 3663 O O . TRP A 1 471 ? -8.852 9.073 13.171 1.00 97.69 471 TRP A O 1
ATOM 3673 N N . VAL A 1 472 ? -9.452 10.468 14.844 1.00 98.44 472 VAL A N 1
ATOM 3674 C CA . VAL A 1 472 ? -9.555 9.458 15.888 1.00 98.44 472 VAL A CA 1
ATOM 3675 C C . VAL A 1 472 ? -10.921 9.535 16.546 1.00 98.44 472 VAL A C 1
ATOM 3677 O O . VAL A 1 472 ? -11.384 10.598 16.959 1.00 98.44 472 VAL A O 1
ATOM 3680 N N . THR A 1 473 ? -11.556 8.379 16.662 1.00 98.06 473 THR A N 1
ATOM 3681 C CA . THR A 1 473 ? -12.739 8.172 17.482 1.00 98.06 473 THR A CA 1
ATOM 3682 C C . THR A 1 473 ? -12.332 7.498 18.786 1.00 98.06 473 THR A C 1
ATOM 3684 O O . THR A 1 473 ? -11.649 6.477 18.767 1.00 98.06 473 THR A O 1
ATOM 3687 N N . ILE A 1 474 ? -12.746 8.060 19.918 1.00 98.25 474 ILE A N 1
ATOM 3688 C CA . ILE A 1 474 ? -12.307 7.683 21.262 1.00 98.25 474 ILE A CA 1
ATOM 3689 C C . ILE A 1 474 ? -13.532 7.311 22.091 1.00 98.25 474 ILE A C 1
ATOM 3691 O O . ILE A 1 474 ? -14.451 8.115 22.233 1.00 98.25 474 ILE A O 1
ATOM 3695 N N . THR A 1 475 ? -13.540 6.101 22.649 1.00 97.75 475 THR A N 1
ATOM 3696 C CA . THR A 1 475 ? -14.621 5.602 23.512 1.00 97.75 475 THR A CA 1
ATOM 3697 C C . THR A 1 475 ? -14.049 5.110 24.848 1.00 97.75 475 THR A C 1
ATOM 3699 O O . THR A 1 475 ? -13.334 4.103 24.867 1.00 97.75 475 THR A O 1
ATOM 3702 N N . PRO A 1 476 ? -14.345 5.787 25.972 1.00 96.94 476 PRO A N 1
ATOM 3703 C CA . PRO A 1 476 ? -14.087 5.282 27.322 1.00 96.94 476 PRO A CA 1
ATOM 3704 C C . PRO A 1 476 ? -15.060 4.138 27.639 1.00 96.94 476 PRO A C 1
ATOM 3706 O O . PRO A 1 476 ? -16.242 4.378 27.851 1.00 96.94 476 PRO A O 1
ATOM 3709 N N . GLU A 1 477 ? -14.634 2.878 27.656 1.00 97.19 477 GLU A N 1
ATOM 3710 C CA . GLU A 1 477 ? -15.592 1.759 27.736 1.00 97.19 477 GLU A CA 1
ATOM 3711 C C . GLU A 1 477 ? -16.137 1.515 29.149 1.00 97.19 477 GLU A C 1
ATOM 3713 O O . GLU A 1 477 ? -17.276 1.083 29.313 1.00 97.19 477 GLU A O 1
ATOM 3718 N N . ASN A 1 478 ? -15.325 1.760 30.177 1.00 96.38 478 ASN A N 1
ATOM 3719 C CA . ASN A 1 478 ? -15.651 1.402 31.562 1.00 96.38 478 ASN A CA 1
ATOM 3720 C C . ASN A 1 478 ? -15.304 2.496 32.585 1.00 96.38 478 ASN A C 1
ATOM 3722 O O . ASN A 1 478 ? -15.187 2.209 33.778 1.00 96.38 478 ASN A O 1
ATOM 3726 N N . TYR A 1 479 ? -15.107 3.734 32.131 1.00 97.06 479 TYR A N 1
ATOM 3727 C CA . TYR A 1 479 ? -14.781 4.869 32.989 1.00 97.06 479 TYR A CA 1
ATOM 3728 C C . TYR A 1 479 ? -15.329 6.176 32.417 1.00 97.06 479 TYR A C 1
ATOM 3730 O O . TYR A 1 479 ? -15.474 6.310 31.208 1.00 97.06 479 TYR A O 1
ATOM 3738 N N . SER A 1 480 ? -15.575 7.147 33.295 1.00 96.38 480 SER A N 1
ATOM 3739 C CA . SER A 1 480 ? -15.636 8.565 32.930 1.00 96.38 480 SER A CA 1
ATOM 3740 C C . SER A 1 480 ? -14.359 9.236 33.429 1.00 96.38 480 SER A C 1
ATOM 3742 O O . SER A 1 480 ? -13.828 8.843 34.473 1.00 96.38 480 SER A O 1
ATOM 3744 N N . GLY A 1 481 ? -13.847 10.223 32.703 1.00 95.81 481 GLY A N 1
ATOM 3745 C CA . GLY A 1 481 ? -12.610 10.894 33.088 1.00 95.81 481 GLY A CA 1
ATOM 3746 C C . GLY A 1 481 ? -12.106 11.902 32.069 1.00 95.81 481 GLY A C 1
ATOM 3747 O O . GLY A 1 481 ? -12.629 12.036 30.964 1.00 95.81 481 GLY A O 1
ATOM 3748 N N . LYS A 1 482 ? -11.061 12.623 32.459 1.00 97.81 482 LYS A N 1
ATOM 3749 C CA . LYS A 1 482 ? -10.398 13.621 31.632 1.00 97.81 482 LYS A CA 1
ATOM 3750 C C . LYS A 1 482 ? -9.666 12.950 30.479 1.00 97.81 482 LYS A C 1
ATOM 3752 O O . LYS A 1 482 ? -8.780 12.123 30.708 1.00 97.81 482 LYS A O 1
ATOM 3757 N N . ILE A 1 483 ? -9.972 13.374 29.258 1.00 98.12 483 ILE A N 1
ATOM 3758 C CA . ILE A 1 483 ? -9.209 13.012 28.064 1.00 98.12 483 ILE A CA 1
ATOM 3759 C C . ILE A 1 483 ? -8.560 14.268 27.500 1.00 98.12 483 ILE A C 1
ATOM 3761 O O . ILE A 1 483 ? -9.168 15.338 27.481 1.00 98.12 483 ILE A O 1
ATOM 3765 N N . ALA A 1 484 ? -7.303 14.133 27.086 1.00 98.44 484 ALA A N 1
ATOM 3766 C CA . ALA A 1 484 ? -6.594 15.142 26.319 1.00 98.44 484 ALA A CA 1
ATOM 3767 C C . ALA A 1 484 ? -6.086 14.533 25.012 1.00 98.44 484 ALA A C 1
ATOM 3769 O O . ALA A 1 484 ? -5.580 13.411 25.019 1.00 98.44 484 ALA A O 1
ATOM 3770 N N . VAL A 1 485 ? -6.207 15.266 23.909 1.00 98.50 485 VAL A N 1
ATOM 3771 C CA . VAL A 1 485 ? -5.699 14.845 22.601 1.00 98.50 485 VAL A CA 1
ATOM 3772 C C . VAL A 1 485 ? -4.876 15.952 21.980 1.00 98.50 485 VAL A C 1
ATOM 3774 O O . VAL A 1 485 ? -5.361 17.072 21.832 1.00 98.50 485 VAL A O 1
ATOM 3777 N N . ASP A 1 486 ? -3.659 15.607 21.575 1.00 98.25 486 ASP A N 1
ATOM 3778 C CA . ASP A 1 486 ? -2.746 16.500 20.872 1.00 98.25 486 ASP A CA 1
ATOM 3779 C C . ASP A 1 486 ? -2.642 16.076 19.408 1.00 98.25 486 ASP A C 1
ATOM 3781 O O . ASP A 1 486 ? -2.148 14.990 19.105 1.00 98.25 486 ASP A O 1
ATOM 3785 N N . CYS A 1 487 ? -3.063 16.951 18.500 1.00 97.88 487 CYS A N 1
ATOM 3786 C CA . CYS A 1 487 ? -2.926 16.789 17.057 1.00 97.88 487 CYS A CA 1
ATOM 3787 C C . CYS A 1 487 ? -1.759 17.654 16.576 1.00 97.88 487 CYS A C 1
ATOM 3789 O O . CYS A 1 487 ? -1.899 18.871 16.494 1.00 97.88 487 CYS A O 1
ATOM 3791 N N . VAL A 1 488 ? -0.605 17.053 16.266 1.00 97.44 488 VAL A N 1
ATOM 3792 C CA . VAL A 1 488 ? 0.652 17.796 16.031 1.00 97.44 488 VAL A CA 1
ATOM 3793 C C . VAL A 1 488 ? 1.209 17.536 14.635 1.00 97.44 488 VAL A C 1
ATOM 3795 O O . VAL A 1 488 ? 1.267 16.393 14.199 1.00 97.44 488 VAL A O 1
ATOM 3798 N N . VAL A 1 489 ? 1.641 18.579 13.933 1.00 97.88 489 VAL A N 1
ATOM 3799 C CA . VAL A 1 489 ? 2.569 18.468 12.803 1.00 97.88 489 VAL A CA 1
ATOM 3800 C C . VAL A 1 489 ? 3.968 18.748 13.330 1.00 97.88 489 VAL A C 1
ATOM 3802 O O . VAL A 1 489 ? 4.255 19.843 13.820 1.00 97.88 489 VAL A O 1
ATOM 3805 N N . ASP A 1 490 ? 4.818 17.735 13.252 1.00 95.00 490 ASP A N 1
ATOM 3806 C CA . ASP A 1 490 ? 6.122 17.702 13.891 1.00 95.00 490 ASP A CA 1
ATOM 3807 C C . ASP A 1 490 ? 7.241 17.919 12.875 1.00 95.00 490 ASP A C 1
ATOM 3809 O O . ASP A 1 490 ? 7.482 17.097 11.991 1.00 95.00 490 ASP A O 1
ATOM 3813 N N . GLY A 1 491 ? 7.922 19.055 12.985 1.00 92.25 491 GLY A N 1
ATOM 3814 C CA . GLY A 1 491 ? 9.007 19.444 12.094 1.00 92.25 491 GLY A CA 1
ATOM 3815 C C . GLY A 1 491 ? 10.395 19.035 12.571 1.00 92.25 491 GLY A C 1
ATOM 3816 O O . GLY A 1 491 ? 11.366 19.630 12.101 1.00 92.25 491 GLY A O 1
ATOM 3817 N N . ASN A 1 492 ? 10.543 18.071 13.488 1.00 85.75 492 ASN A N 1
ATOM 3818 C CA . ASN A 1 492 ? 11.874 17.573 13.836 1.00 85.75 492 ASN A CA 1
ATOM 3819 C C . ASN A 1 492 ? 12.477 16.745 12.684 1.00 85.75 492 ASN A C 1
ATOM 3821 O O . ASN A 1 492 ? 12.208 15.554 12.543 1.00 85.75 492 ASN A O 1
ATOM 3825 N N . LEU A 1 493 ? 13.321 17.384 11.870 1.00 80.19 493 LEU A N 1
ATOM 3826 C CA . LEU A 1 493 ? 13.973 16.788 10.700 1.00 80.19 493 LEU A CA 1
ATOM 3827 C C . LEU A 1 493 ? 15.451 16.478 10.978 1.00 80.19 493 LEU A C 1
ATOM 3829 O O . LEU A 1 493 ? 16.345 17.118 10.417 1.00 80.19 493 LEU A O 1
ATOM 3833 N N . GLU A 1 494 ? 15.727 15.506 11.849 1.00 74.25 494 GLU A N 1
ATOM 3834 C CA . GLU A 1 494 ? 17.103 15.170 12.261 1.00 74.25 494 GLU A CA 1
ATOM 3835 C C . GLU A 1 494 ? 18.016 14.832 11.070 1.00 74.25 494 GLU A C 1
ATOM 3837 O O . GLU A 1 494 ? 19.156 15.297 11.011 1.00 74.25 494 GLU A O 1
ATOM 3842 N N . SER A 1 495 ? 17.500 14.108 10.071 1.00 68.62 495 SER A N 1
ATOM 3843 C CA . SER A 1 495 ? 18.241 13.738 8.853 1.00 68.62 495 SER A CA 1
ATOM 3844 C C . SER A 1 495 ? 18.559 14.921 7.927 1.00 68.62 495 SER A C 1
ATOM 3846 O O . SER A 1 495 ? 19.433 14.810 7.069 1.00 68.62 495 SER A O 1
ATOM 3848 N N . ALA A 1 496 ? 17.901 16.071 8.111 1.00 70.56 496 ALA A N 1
ATOM 3849 C CA . ALA A 1 496 ? 18.087 17.281 7.308 1.00 70.56 496 ALA A CA 1
ATOM 3850 C C . ALA A 1 496 ? 18.831 18.401 8.063 1.00 70.56 496 ALA A C 1
ATOM 3852 O O . ALA A 1 496 ? 18.872 19.550 7.597 1.00 70.56 496 ALA A O 1
ATOM 3853 N N . ALA A 1 497 ? 19.418 18.090 9.225 1.00 74.62 497 ALA A N 1
ATOM 3854 C CA . ALA A 1 497 ? 20.102 19.056 10.075 1.00 74.62 497 ALA A CA 1
ATOM 3855 C C . ALA A 1 497 ? 21.191 19.831 9.306 1.00 74.62 497 ALA A C 1
ATOM 3857 O O . ALA A 1 497 ? 22.093 19.265 8.693 1.00 74.62 497 ALA A O 1
ATOM 3858 N N . GLY A 1 498 ? 21.098 21.163 9.331 1.00 75.12 498 GLY A N 1
ATOM 3859 C CA . GLY A 1 498 ? 22.034 22.061 8.642 1.00 75.12 498 GLY A CA 1
ATOM 3860 C C . GLY A 1 498 ? 21.745 22.293 7.152 1.00 75.12 498 GLY A C 1
ATOM 3861 O O . GLY A 1 498 ? 22.226 23.286 6.607 1.00 75.12 498 GLY A O 1
ATOM 3862 N N . ILE A 1 499 ? 20.911 21.464 6.517 1.00 80.81 499 ILE A N 1
ATOM 3863 C CA . ILE A 1 499 ? 20.551 21.549 5.088 1.00 80.81 499 ILE A CA 1
ATOM 3864 C C . ILE A 1 499 ? 19.178 22.210 4.924 1.00 80.81 499 ILE A C 1
ATOM 3866 O O . ILE A 1 499 ? 18.998 23.104 4.091 1.00 80.81 499 ILE A O 1
ATOM 3870 N N . ALA A 1 500 ? 18.229 21.822 5.776 1.00 85.75 500 ALA A N 1
ATOM 3871 C CA . ALA A 1 500 ? 16.919 22.442 5.892 1.00 85.75 500 ALA A CA 1
ATOM 3872 C C . ALA A 1 500 ? 16.876 23.414 7.081 1.00 85.75 500 ALA A C 1
ATOM 3874 O O . ALA A 1 500 ? 17.549 23.237 8.100 1.00 85.75 500 ALA A O 1
ATOM 3875 N N . ARG A 1 501 ? 16.073 24.471 6.952 1.00 90.56 501 ARG A N 1
ATOM 3876 C CA . ARG A 1 501 ? 15.667 25.333 8.064 1.00 90.56 501 ARG A CA 1
ATOM 3877 C C . ARG A 1 501 ? 14.185 25.115 8.322 1.00 90.56 501 ARG A C 1
ATOM 3879 O O . ARG A 1 501 ? 13.382 25.371 7.433 1.00 90.56 501 ARG A O 1
ATOM 3886 N N . VAL A 1 502 ? 13.851 24.720 9.543 1.00 92.12 502 VAL A N 1
ATOM 3887 C CA . VAL A 1 502 ? 12.469 24.611 10.017 1.00 92.12 502 VAL A CA 1
ATOM 3888 C C . VAL A 1 502 ? 12.130 25.854 10.838 1.00 92.12 502 VAL A C 1
ATOM 3890 O O . VAL A 1 502 ? 12.966 26.353 11.597 1.00 92.12 502 VAL A O 1
ATOM 3893 N N . SER A 1 503 ? 10.940 26.406 10.633 1.00 93.50 503 SER A N 1
ATOM 3894 C CA . SER A 1 503 ? 10.423 27.546 11.393 1.00 93.50 503 SER A CA 1
ATOM 3895 C C . SER A 1 503 ? 8.905 27.595 11.338 1.00 93.50 503 SER A C 1
ATOM 3897 O O . SER A 1 503 ? 8.320 27.130 10.365 1.00 93.50 503 SER A O 1
ATOM 3899 N N . VAL A 1 504 ? 8.280 28.242 12.315 1.00 94.38 504 VAL A N 1
ATOM 3900 C CA . VAL A 1 504 ? 6.851 28.569 12.274 1.00 94.38 504 VAL A CA 1
ATOM 3901 C C . VAL A 1 504 ? 6.649 30.024 11.847 1.00 94.38 504 VAL A C 1
ATOM 3903 O O . VAL A 1 504 ? 7.365 30.917 12.305 1.00 94.38 504 VAL A O 1
ATOM 3906 N N . VAL A 1 505 ? 5.689 30.256 10.950 1.00 93.81 505 VAL A N 1
ATOM 3907 C CA . VAL A 1 505 ? 5.301 31.580 10.444 1.00 93.81 505 VAL A CA 1
ATOM 3908 C C . VAL A 1 505 ? 3.818 31.811 10.715 1.00 93.81 505 VAL A C 1
ATOM 3910 O O . VAL A 1 505 ? 2.988 31.006 10.309 1.00 93.81 505 VAL A O 1
ATOM 3913 N N . GLU A 1 506 ? 3.482 32.924 11.367 1.00 91.38 506 GLU A N 1
ATOM 3914 C CA . GLU A 1 506 ? 2.093 33.361 11.551 1.00 91.38 506 GLU A CA 1
ATOM 3915 C C . GLU A 1 506 ? 1.567 34.022 10.273 1.00 91.38 506 GLU A C 1
ATOM 3917 O O . GLU A 1 506 ? 2.132 35.009 9.791 1.00 91.38 506 GLU A O 1
ATOM 3922 N N . VAL A 1 507 ? 0.475 33.485 9.729 1.00 89.56 507 VAL A N 1
ATOM 3923 C CA . VAL A 1 507 ? -0.138 33.960 8.485 1.00 89.56 507 VAL A CA 1
ATOM 3924 C C . VAL A 1 507 ? -1.487 34.617 8.791 1.00 89.56 507 VAL A C 1
ATOM 3926 O O . VAL A 1 507 ? -2.341 33.977 9.406 1.00 89.56 507 VAL A O 1
ATOM 3929 N N . PRO A 1 508 ? -1.728 35.871 8.362 1.00 84.19 508 PRO A N 1
ATOM 3930 C CA . PRO A 1 508 ? -3.025 36.523 8.528 1.00 84.19 508 PRO A CA 1
ATOM 3931 C C . PRO A 1 508 ? -4.142 35.817 7.752 1.00 84.19 508 PRO A C 1
ATOM 3933 O O . PRO A 1 508 ? -4.023 35.585 6.546 1.00 84.19 508 PRO A O 1
ATOM 3936 N N . LEU A 1 509 ? -5.258 35.549 8.428 1.00 79.62 509 LEU A N 1
ATOM 3937 C CA . LEU A 1 509 ? -6.477 35.015 7.833 1.00 79.62 509 LEU A CA 1
ATOM 3938 C C . LEU A 1 509 ? -7.304 36.166 7.261 1.00 79.62 509 LEU A C 1
ATOM 3940 O O . LEU A 1 509 ? -7.845 37.009 7.981 1.00 79.62 509 LEU A O 1
ATOM 3944 N N . LEU A 1 510 ? -7.401 36.215 5.935 1.00 65.88 510 LEU A N 1
ATOM 3945 C CA . LEU A 1 510 ? -8.252 37.185 5.259 1.00 65.88 510 LEU A CA 1
ATOM 3946 C C . LEU A 1 510 ? -9.714 36.835 5.582 1.00 65.88 510 LEU A C 1
ATOM 3948 O O . LEU A 1 510 ? -10.163 35.752 5.228 1.00 65.88 510 LEU A O 1
ATOM 3952 N N . HIS A 1 511 ? -10.443 37.771 6.202 1.00 64.19 511 HIS A N 1
ATOM 3953 C CA . HIS A 1 511 ? -11.873 37.689 6.569 1.00 64.19 511 HIS A CA 1
ATOM 3954 C C . HIS A 1 511 ? -12.234 36.979 7.889 1.00 64.19 511 HIS A C 1
ATOM 3956 O O . HIS A 1 511 ? -13.420 36.885 8.200 1.00 64.19 511 HIS A O 1
ATOM 3962 N N . ALA A 1 512 ? -11.265 36.573 8.715 1.00 60.62 512 ALA A N 1
ATOM 3963 C CA . ALA A 1 512 ? -11.547 36.055 10.058 1.00 60.62 512 ALA A CA 1
ATOM 3964 C C . ALA A 1 512 ? -11.543 37.175 11.119 1.00 60.62 512 ALA A C 1
ATOM 3966 O O . ALA A 1 512 ? -10.673 38.052 11.117 1.00 60.62 512 ALA A O 1
ATOM 3967 N N . GLN A 1 513 ? -12.523 37.151 12.029 1.00 56.41 513 GLN A N 1
ATOM 3968 C CA . GLN A 1 513 ? -12.520 38.010 13.219 1.00 56.41 513 GLN A CA 1
ATOM 3969 C C . GLN A 1 513 ? -11.470 37.487 14.215 1.00 56.41 513 GLN A C 1
ATOM 3971 O O . GLN A 1 513 ? -11.336 36.268 14.343 1.00 56.41 513 GLN A O 1
ATOM 3976 N N . PRO A 1 514 ? -10.715 38.360 14.908 1.00 57.91 514 PRO A N 1
ATOM 3977 C CA . PRO A 1 514 ? -9.839 37.924 15.992 1.00 57.91 514 PRO A CA 1
ATOM 3978 C C . PRO A 1 514 ? -10.635 37.200 17.081 1.00 57.91 514 PRO A C 1
ATOM 3980 O O . PRO A 1 514 ? -11.812 37.492 17.295 1.00 57.91 514 PRO A O 1
ATOM 3983 N N . ALA A 1 515 ? -9.976 36.275 17.779 1.00 58.97 515 ALA A N 1
ATOM 3984 C CA . ALA A 1 515 ? -10.535 35.671 18.982 1.00 58.97 515 ALA A CA 1
ATOM 3985 C C . ALA A 1 515 ? -10.841 36.757 20.032 1.00 58.97 515 ALA A C 1
ATOM 3987 O O . ALA A 1 515 ? -10.157 37.786 20.088 1.00 58.97 515 ALA A O 1
ATOM 3988 N N . ASP A 1 516 ? -11.869 36.532 20.855 1.00 54.75 516 ASP A N 1
ATOM 3989 C CA . ASP A 1 516 ? -12.334 37.500 21.852 1.00 54.75 516 ASP A CA 1
ATOM 3990 C C . ASP A 1 516 ? -11.177 38.012 22.731 1.00 54.75 516 ASP A C 1
ATOM 3992 O O . ASP A 1 516 ? -10.595 37.277 23.526 1.00 54.75 516 ASP A O 1
ATOM 3996 N N . GLY A 1 517 ? -10.860 39.306 22.601 1.00 53.88 517 GLY A N 1
ATOM 3997 C CA . GLY A 1 517 ? -9.868 40.000 23.430 1.00 53.88 517 GLY A CA 1
ATOM 3998 C C . GLY A 1 517 ? -8.468 40.183 22.827 1.00 53.88 517 GLY A C 1
ATOM 3999 O O . GLY A 1 517 ? -7.660 40.873 23.451 1.00 53.88 517 GLY A O 1
ATOM 4000 N N . GLU A 1 518 ? -8.173 39.661 21.630 1.00 52.84 518 GLU A N 1
ATOM 4001 C CA . GLU A 1 518 ? -6.862 39.849 20.982 1.00 52.84 518 GLU A CA 1
ATOM 4002 C C . GLU A 1 518 ? -6.836 41.044 19.999 1.00 52.84 518 GLU A C 1
ATOM 4004 O O . GLU A 1 518 ? -7.672 41.136 19.095 1.00 52.84 518 GLU A O 1
ATOM 4009 N N . PRO A 1 519 ? -5.876 41.985 20.122 1.00 50.34 519 PRO A N 1
ATOM 4010 C CA . PRO A 1 519 ? -5.717 43.072 19.161 1.00 50.34 519 PRO A CA 1
ATOM 4011 C C . PRO A 1 519 ? -4.974 42.607 17.893 1.00 50.34 519 PRO A C 1
ATOM 4013 O O . PRO A 1 519 ? -3.768 42.384 17.927 1.00 50.34 519 PRO A O 1
ATOM 4016 N N . GLY A 1 520 ? -5.663 42.547 16.748 1.00 58.88 520 GLY A N 1
ATOM 4017 C CA . GLY A 1 520 ? -5.052 42.260 15.438 1.00 58.88 520 GLY A CA 1
ATOM 4018 C C . GLY A 1 520 ? -5.973 41.474 14.495 1.00 58.88 520 GLY A C 1
ATOM 4019 O O . GLY A 1 520 ? -7.099 41.166 14.872 1.00 58.88 520 GLY A O 1
ATOM 4020 N N . PRO A 1 521 ? -5.550 41.175 13.252 1.00 62.31 521 PRO A N 1
ATOM 4021 C CA . PRO A 1 521 ? -6.234 40.189 12.413 1.00 62.31 521 PRO A CA 1
ATOM 4022 C C . PRO A 1 521 ? -6.013 38.777 12.975 1.00 62.31 521 PRO A C 1
ATOM 4024 O O . PRO A 1 521 ? -4.931 38.493 13.487 1.00 62.31 521 PRO A O 1
ATOM 4027 N N . ALA A 1 522 ? -6.995 37.880 12.849 1.00 75.81 522 ALA A N 1
ATOM 4028 C CA . ALA A 1 522 ? -6.797 36.477 13.211 1.00 75.81 522 ALA A CA 1
ATOM 4029 C C . ALA A 1 522 ? -5.666 35.858 12.371 1.00 75.81 522 ALA A C 1
ATOM 4031 O O . ALA A 1 522 ? -5.563 36.126 11.171 1.00 75.81 522 ALA A O 1
ATOM 4032 N N . THR A 1 523 ? -4.824 35.028 12.987 1.00 83.25 523 THR A N 1
ATOM 4033 C CA . THR A 1 523 ? -3.712 34.349 12.308 1.00 83.25 523 THR A CA 1
ATOM 4034 C C . THR A 1 523 ? -3.796 32.832 12.450 1.00 83.25 523 THR A C 1
ATOM 4036 O O . THR A 1 523 ? -4.382 32.289 13.395 1.00 83.25 523 THR A O 1
ATOM 4039 N N . CYS A 1 524 ? -3.184 32.137 11.496 1.00 89.75 524 CYS A N 1
ATOM 4040 C CA . CYS A 1 524 ? -2.943 30.703 11.545 1.00 89.75 524 CYS A CA 1
ATOM 4041 C C . CYS A 1 524 ? -1.436 30.447 11.402 1.00 89.75 524 CYS A C 1
ATOM 4043 O O . CYS A 1 524 ? -0.836 30.962 10.450 1.00 89.75 524 CYS A O 1
ATOM 4045 N N . PRO A 1 525 ? -0.809 29.665 12.297 1.00 93.38 525 PRO A N 1
ATOM 4046 C CA . PRO A 1 525 ? 0.574 29.272 12.119 1.00 93.38 525 PRO A CA 1
ATOM 4047 C C . PRO A 1 525 ? 0.693 28.301 10.945 1.00 93.38 525 PRO A C 1
ATOM 4049 O O . PRO A 1 525 ? -0.147 27.421 10.744 1.00 93.38 525 PRO A O 1
ATOM 4052 N N . ALA A 1 526 ? 1.785 28.432 10.209 1.00 96.94 526 ALA A N 1
ATOM 4053 C CA . ALA A 1 526 ? 2.240 27.460 9.236 1.00 96.94 526 ALA A CA 1
ATOM 4054 C C . ALA A 1 526 ? 3.645 26.993 9.618 1.00 96.94 526 ALA A C 1
ATOM 4056 O O . ALA A 1 526 ? 4.524 27.805 9.920 1.00 96.94 526 ALA A O 1
ATOM 4057 N N . LEU A 1 527 ? 3.870 25.684 9.580 1.00 98.25 527 LEU A N 1
ATOM 4058 C CA . LEU A 1 527 ? 5.190 25.091 9.705 1.00 98.25 527 LEU A CA 1
ATOM 4059 C C . LEU A 1 527 ? 5.866 25.169 8.341 1.00 98.25 527 LEU A C 1
ATOM 4061 O O . LEU A 1 527 ? 5.323 24.710 7.337 1.00 98.25 527 LEU A O 1
ATOM 4065 N N . VAL A 1 528 ? 7.047 25.769 8.301 1.00 97.56 528 VAL A N 1
ATOM 4066 C CA . VAL A 1 528 ? 7.774 26.068 7.072 1.00 97.56 528 VAL A CA 1
ATOM 4067 C C . VAL A 1 528 ? 9.127 25.383 7.100 1.00 97.56 528 VAL A C 1
ATOM 4069 O O . VAL A 1 528 ? 9.923 25.593 8.016 1.00 97.56 528 VAL A O 1
ATOM 4072 N N . VAL A 1 529 ? 9.410 24.613 6.053 1.00 96.44 529 VAL A N 1
ATOM 4073 C CA . VAL A 1 529 ? 10.710 23.993 5.803 1.00 96.44 529 VAL A CA 1
ATOM 4074 C C . VAL A 1 529 ? 11.328 24.668 4.585 1.00 96.44 529 VAL A C 1
ATOM 4076 O O . VAL A 1 529 ? 10.794 24.593 3.486 1.00 96.44 529 VAL A O 1
ATOM 4079 N N . SER A 1 530 ? 12.448 25.362 4.768 1.00 94.62 530 SER A N 1
ATOM 4080 C CA . SER A 1 530 ? 13.189 26.020 3.686 1.00 94.62 530 SER A CA 1
ATOM 4081 C C . SER A 1 530 ? 14.494 25.285 3.409 1.00 94.62 530 SER A C 1
ATOM 4083 O O . SER A 1 530 ? 15.351 25.177 4.292 1.00 94.62 530 SER A O 1
ATOM 4085 N N . LEU A 1 531 ? 14.669 24.809 2.180 1.00 92.31 531 LEU A N 1
ATOM 4086 C CA . LEU A 1 531 ? 15.887 24.142 1.734 1.00 92.31 531 LEU A CA 1
ATOM 4087 C C . LEU A 1 531 ? 16.906 25.181 1.270 1.00 92.31 531 LEU A C 1
ATOM 4089 O O . LEU A 1 531 ? 16.638 25.977 0.372 1.00 92.31 531 LEU A O 1
ATOM 4093 N N . ARG A 1 532 ? 18.087 25.192 1.898 1.00 86.00 532 ARG A N 1
ATOM 4094 C CA . ARG A 1 532 ? 19.079 26.262 1.694 1.00 86.00 532 ARG A CA 1
ATOM 4095 C C . ARG A 1 532 ? 19.647 26.302 0.280 1.00 86.00 532 ARG A C 1
ATOM 4097 O O . ARG A 1 532 ? 19.921 27.386 -0.220 1.00 86.00 532 ARG A O 1
ATOM 4104 N N . GLU A 1 533 ? 19.857 25.139 -0.324 1.00 84.31 533 GLU A N 1
ATOM 4105 C CA . GLU A 1 533 ? 20.548 25.030 -1.608 1.00 84.31 533 GLU A CA 1
ATOM 4106 C C . GLU A 1 533 ? 19.605 25.164 -2.802 1.00 84.31 533 GLU A C 1
ATOM 4108 O O . GLU A 1 533 ? 19.859 25.962 -3.698 1.00 84.31 533 GLU A O 1
ATOM 4113 N N . SER A 1 534 ? 18.499 24.416 -2.805 1.00 86.69 534 SER A N 1
ATOM 4114 C CA . SER A 1 534 ? 17.513 24.475 -3.888 1.00 86.69 534 SER A CA 1
ATOM 4115 C C . SER A 1 534 ? 16.605 25.703 -3.801 1.00 86.69 534 SER A C 1
ATOM 4117 O O . SER A 1 534 ? 15.954 26.052 -4.782 1.00 86.69 534 SER A O 1
ATOM 4119 N N . GLY A 1 535 ? 16.527 26.352 -2.633 1.00 90.31 535 GLY A N 1
ATOM 4120 C CA . GLY A 1 535 ? 15.589 27.445 -2.373 1.00 90.31 535 GLY A CA 1
ATOM 4121 C C . GLY A 1 535 ? 14.131 26.992 -2.267 1.00 90.31 535 GLY A C 1
ATOM 4122 O O . GLY A 1 535 ? 13.246 27.838 -2.154 1.00 90.31 535 GLY A O 1
ATOM 4123 N N . ILE A 1 536 ? 13.869 25.680 -2.301 1.00 94.44 536 ILE A N 1
ATOM 4124 C CA . ILE A 1 536 ? 12.517 25.134 -2.190 1.00 94.44 536 ILE A CA 1
ATOM 4125 C C . ILE A 1 536 ? 11.967 25.411 -0.788 1.00 94.44 536 ILE A C 1
ATOM 4127 O O . ILE A 1 536 ? 12.643 25.180 0.218 1.00 94.44 536 ILE A O 1
ATOM 4131 N N . VAL A 1 537 ? 10.722 25.877 -0.731 1.00 96.69 537 VAL A N 1
ATOM 4132 C CA . VAL A 1 537 ? 9.976 26.103 0.509 1.00 96.69 537 VAL A CA 1
ATOM 4133 C C . VAL A 1 537 ? 8.804 25.136 0.561 1.00 96.69 537 VAL A C 1
ATOM 4135 O O . VAL A 1 537 ? 8.005 25.111 -0.366 1.00 96.69 537 VAL A O 1
ATOM 4138 N N . LEU A 1 538 ? 8.692 24.365 1.638 1.00 97.56 538 LEU A N 1
ATOM 4139 C CA . LEU A 1 538 ? 7.533 23.536 1.969 1.00 97.56 538 LEU A CA 1
ATOM 4140 C C . LEU A 1 538 ? 6.768 24.188 3.112 1.00 97.56 538 LEU A C 1
ATOM 4142 O O . LEU A 1 538 ? 7.378 24.692 4.057 1.00 97.56 538 LEU A O 1
ATOM 4146 N N . SER A 1 539 ? 5.444 24.145 3.046 1.00 98.31 539 SER A N 1
ATOM 4147 C CA . SER A 1 539 ? 4.560 24.649 4.086 1.00 98.31 539 SER A CA 1
ATOM 4148 C C . SER A 1 539 ? 3.523 23.603 4.466 1.00 98.31 539 SER A C 1
ATOM 4150 O O . SER A 1 539 ? 2.923 22.985 3.591 1.00 98.31 539 SER A O 1
ATOM 4152 N N . PHE A 1 540 ? 3.308 23.443 5.769 1.00 98.62 540 PHE A N 1
ATOM 4153 C CA . PHE A 1 540 ? 2.221 22.673 6.358 1.00 98.62 540 PHE A CA 1
ATOM 4154 C C . PHE A 1 540 ? 1.381 23.610 7.223 1.00 98.62 540 PHE A C 1
ATOM 4156 O O . PHE A 1 540 ? 1.913 24.286 8.106 1.00 98.62 540 PHE A O 1
ATOM 4163 N N . ALA A 1 541 ? 0.077 23.637 6.986 1.00 98.31 541 ALA A N 1
ATOM 4164 C CA . ALA A 1 541 ? -0.903 24.286 7.846 1.00 98.31 541 ALA A CA 1
ATOM 4165 C C . ALA A 1 541 ? -1.844 23.204 8.389 1.00 98.31 541 ALA A C 1
ATOM 4167 O O . ALA A 1 541 ? -2.216 22.298 7.647 1.00 98.31 541 ALA A O 1
ATOM 4168 N N . THR A 1 542 ? -2.213 23.274 9.669 1.00 98.31 542 THR A N 1
ATOM 4169 C CA . THR A 1 542 ? -3.063 22.262 10.313 1.00 98.31 542 THR A CA 1
ATOM 4170 C C . THR A 1 542 ? -4.157 22.906 11.148 1.00 98.31 542 THR A C 1
ATOM 4172 O O . THR A 1 542 ? -3.950 23.957 11.753 1.00 98.31 542 THR A O 1
ATOM 4175 N N . THR A 1 543 ? -5.309 22.247 11.201 1.00 97.06 543 THR A N 1
ATOM 4176 C CA . THR A 1 543 ? -6.355 22.509 12.190 1.00 97.06 543 THR A CA 1
ATOM 4177 C C . THR A 1 543 ? -6.974 21.191 12.631 1.00 97.06 543 THR A C 1
ATOM 4179 O O . THR A 1 543 ? -6.790 20.160 11.976 1.00 97.06 543 THR A O 1
ATOM 4182 N N . SER A 1 544 ? -7.707 21.218 13.735 1.00 97.25 544 SER A N 1
ATOM 4183 C CA . SER A 1 544 ? -8.484 20.087 14.207 1.00 97.25 544 SER A CA 1
ATOM 4184 C C . SER A 1 544 ? -9.874 20.509 14.658 1.00 97.25 544 SER A C 1
ATOM 4186 O O . SER A 1 544 ? -10.080 21.629 15.125 1.00 97.25 544 SER A O 1
ATOM 4188 N N . VAL A 1 545 ? -10.832 19.600 14.504 1.00 95.56 545 VAL A N 1
ATOM 4189 C CA . VAL A 1 545 ? -12.244 19.819 14.820 1.00 95.56 545 VAL A CA 1
ATOM 4190 C C . VAL A 1 545 ? -12.684 18.760 15.819 1.00 95.56 545 VAL A C 1
ATOM 4192 O O . VAL A 1 545 ? -12.565 17.564 15.554 1.00 95.56 545 VAL A O 1
ATOM 4195 N N . PHE A 1 546 ? -13.174 19.202 16.976 1.00 95.88 546 PHE A N 1
ATOM 4196 C CA . PHE A 1 546 ? -13.751 18.329 17.993 1.00 95.88 546 PHE A CA 1
ATOM 4197 C C . PHE A 1 546 ? -15.248 18.138 17.753 1.00 95.88 546 PHE A C 1
ATOM 4199 O O . PHE A 1 546 ? -16.000 19.108 17.661 1.00 95.88 546 PHE A O 1
ATOM 4206 N N . HIS A 1 547 ? -15.675 16.879 17.722 1.00 93.50 547 HIS A N 1
ATOM 4207 C CA . HIS A 1 547 ? -17.068 16.472 17.600 1.00 93.50 547 HIS A CA 1
ATOM 4208 C C . HIS A 1 547 ? -17.491 15.739 18.882 1.00 93.50 547 HIS A C 1
ATOM 4210 O O . HIS A 1 547 ? -17.016 14.620 19.134 1.00 93.50 547 HIS A O 1
ATOM 4216 N N . PRO A 1 548 ? -18.352 16.347 19.721 1.00 87.56 548 PRO A N 1
ATOM 4217 C CA . PRO A 1 548 ? -18.865 15.690 20.915 1.00 87.56 548 PRO A CA 1
ATOM 4218 C C . PRO A 1 548 ? -19.782 14.519 20.538 1.00 87.56 548 PRO A C 1
ATOM 4220 O O . PRO A 1 548 ? -20.501 14.562 19.541 1.00 87.56 548 PRO A O 1
ATOM 4223 N N . GLY A 1 549 ? -19.756 13.455 21.339 1.00 73.38 549 GLY A N 1
ATOM 4224 C CA . GLY A 1 549 ? -20.656 12.320 21.154 1.00 73.38 549 GLY A CA 1
ATOM 4225 C C . GLY A 1 549 ? -22.080 12.615 21.616 1.00 73.38 549 GLY A C 1
ATOM 4226 O O . GLY A 1 549 ? -22.283 12.968 22.776 1.00 73.38 549 GLY A O 1
ATOM 4227 N N . GLY A 1 550 ? -23.066 12.386 20.742 1.00 63.50 550 GLY A N 1
ATOM 4228 C CA . GLY A 1 550 ? -24.496 12.557 21.042 1.00 63.50 550 GLY A CA 1
ATOM 4229 C C . GLY A 1 550 ? -24.960 14.021 21.100 1.00 63.50 550 GLY A C 1
ATOM 4230 O O . GLY A 1 550 ? -24.204 14.931 20.785 1.00 63.50 550 GLY A O 1
ATOM 4231 N N . ASP A 1 551 ? -26.202 14.259 21.540 1.00 57.22 551 ASP A N 1
ATOM 4232 C CA . ASP A 1 551 ? -26.797 15.606 21.709 1.00 57.22 551 ASP A CA 1
ATOM 4233 C C . ASP A 1 551 ? -26.262 16.366 22.950 1.00 57.22 551 ASP A C 1
ATOM 4235 O O . ASP A 1 551 ? -26.933 17.234 23.515 1.00 57.22 551 ASP A O 1
ATOM 4239 N N . LEU A 1 552 ? -25.077 16.005 23.447 1.00 60.31 552 LEU A N 1
ATOM 4240 C CA . LEU A 1 552 ? -24.516 16.559 24.675 1.00 60.31 552 LEU A 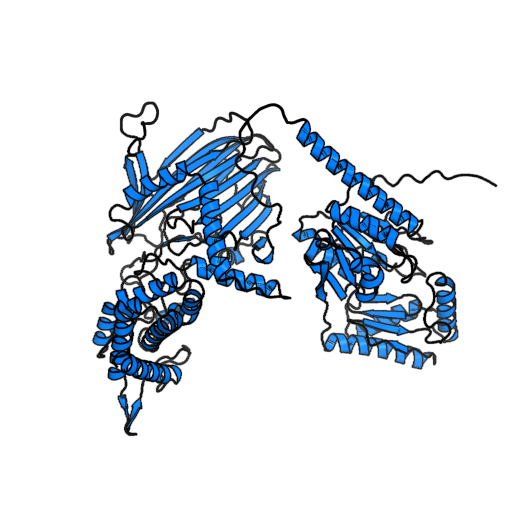CA 1
ATOM 4241 C C . LEU A 1 552 ? -23.745 17.853 24.384 1.00 60.31 552 LEU A C 1
ATOM 4243 O O . LEU A 1 552 ? -22.831 17.877 23.562 1.00 60.31 552 LEU A O 1
ATOM 4247 N N . ASP A 1 553 ? -24.061 18.914 25.128 1.00 70.88 553 ASP A N 1
ATOM 4248 C CA . ASP A 1 553 ? -23.276 20.155 25.173 1.00 70.88 553 ASP A CA 1
ATOM 4249 C C . ASP A 1 553 ? -22.005 19.924 26.014 1.00 70.88 553 ASP A C 1
ATOM 4251 O O . ASP A 1 553 ? -21.907 20.307 27.184 1.00 70.88 553 ASP A O 1
ATOM 4255 N N . VAL A 1 554 ? -21.055 19.172 25.448 1.00 80.94 554 VAL A N 1
ATOM 4256 C CA . VAL A 1 554 ? -19.759 18.898 26.076 1.00 80.94 554 VAL A CA 1
ATOM 4257 C C . VAL A 1 554 ? -18.828 20.069 25.804 1.00 80.94 554 VAL A C 1
ATOM 4259 O O . VAL A 1 554 ? -18.391 20.294 24.677 1.00 80.94 554 VAL A O 1
ATOM 4262 N N . GLN A 1 555 ? -18.477 20.789 26.864 1.00 86.06 555 GLN A N 1
ATOM 4263 C CA . GLN A 1 555 ? -17.465 21.837 26.804 1.00 86.06 555 GLN A CA 1
ATOM 4264 C C . GLN A 1 555 ? -16.074 21.196 26.700 1.00 86.06 555 GLN A C 1
ATOM 4266 O O . GLN A 1 555 ? -15.636 20.492 27.614 1.00 86.06 555 GLN A O 1
ATOM 4271 N N . ALA A 1 556 ? -15.386 21.446 25.586 1.00 92.00 556 ALA A N 1
ATOM 4272 C CA . ALA A 1 556 ? -13.999 21.054 25.375 1.00 92.00 556 ALA A CA 1
ATOM 4273 C C . ALA A 1 556 ? -13.101 22.298 25.359 1.00 92.00 556 ALA A C 1
ATOM 4275 O O . ALA A 1 556 ? -13.374 23.275 24.664 1.00 92.00 556 ALA A O 1
ATOM 4276 N N . GLU A 1 557 ? -12.018 22.260 26.127 1.00 96.06 557 GLU A N 1
ATOM 4277 C CA . GLU A 1 557 ? -10.981 23.283 26.106 1.00 96.06 557 GLU A CA 1
ATOM 4278 C C . GLU A 1 557 ? -10.078 23.051 24.890 1.00 96.06 557 GLU A C 1
ATOM 4280 O O . GLU A 1 557 ? -9.448 21.998 24.766 1.00 96.06 557 GLU A O 1
ATOM 4285 N N . HIS A 1 558 ? -9.998 24.045 24.006 1.00 95.25 558 HIS A N 1
ATOM 4286 C CA . HIS A 1 558 ? -9.085 24.063 22.863 1.00 95.25 558 HIS A CA 1
ATOM 4287 C C . HIS A 1 558 ? -7.886 24.958 23.159 1.00 95.25 558 HIS A C 1
ATOM 4289 O O . HIS A 1 558 ? -8.019 26.063 23.683 1.00 95.25 558 HIS A O 1
ATOM 4295 N N . THR A 1 559 ? -6.686 24.491 22.836 1.00 95.50 559 THR A N 1
ATOM 4296 C CA . THR A 1 559 ? -5.462 25.290 22.924 1.00 95.50 559 THR A CA 1
ATOM 4297 C C . THR A 1 559 ? -4.573 24.994 21.732 1.00 95.50 559 THR A C 1
ATOM 4299 O O . THR A 1 559 ? -4.250 23.841 21.461 1.00 95.50 559 THR A O 1
ATOM 4302 N N . ARG A 1 560 ? -4.111 26.037 21.046 1.00 94.50 560 ARG A N 1
ATOM 4303 C CA . ARG A 1 560 ? -3.141 25.892 19.962 1.00 94.50 560 ARG A CA 1
ATOM 4304 C C . ARG A 1 560 ? -1.764 25.525 20.522 1.00 94.50 560 ARG A C 1
ATOM 4306 O O . ARG A 1 560 ? -1.272 26.161 21.454 1.00 94.50 560 ARG A O 1
ATOM 4313 N N . LEU A 1 561 ? -1.127 24.521 19.933 1.00 94.62 561 LEU A N 1
ATOM 4314 C CA . LEU A 1 561 ? 0.235 24.103 20.247 1.00 94.62 561 LEU A CA 1
ATOM 4315 C C . LEU A 1 561 ? 1.183 24.706 19.208 1.00 94.62 561 LEU A C 1
ATOM 4317 O O . LEU A 1 561 ? 1.116 24.356 18.034 1.00 94.62 561 LEU A O 1
ATOM 4321 N N . VAL A 1 562 ? 2.069 25.611 19.625 1.00 95.00 562 VAL A N 1
ATOM 4322 C CA . VAL A 1 562 ? 3.086 26.203 18.742 1.00 95.00 562 VAL A CA 1
ATOM 4323 C C . VAL A 1 562 ? 4.441 26.175 19.433 1.00 95.00 562 VAL A C 1
ATOM 4325 O O . VAL A 1 562 ? 4.604 26.714 20.529 1.00 95.00 562 VAL A O 1
ATOM 4328 N N . THR A 1 563 ? 5.423 25.562 18.780 1.00 93.69 563 THR A N 1
ATOM 4329 C CA . THR A 1 563 ? 6.840 25.629 19.156 1.00 93.69 563 THR A CA 1
ATOM 4330 C C . THR A 1 563 ? 7.640 26.262 18.018 1.00 93.69 563 THR A C 1
ATOM 4332 O O . THR A 1 563 ? 7.090 26.783 17.051 1.00 93.69 563 THR A O 1
ATOM 4335 N N . THR A 1 564 ? 8.968 26.253 18.120 1.00 89.75 564 THR A N 1
ATOM 4336 C CA . THR A 1 564 ? 9.845 26.730 17.041 1.00 89.75 564 THR A CA 1
ATOM 4337 C C . THR A 1 564 ? 9.797 25.861 15.784 1.00 89.75 564 THR A C 1
ATOM 4339 O O . THR A 1 564 ? 10.152 26.335 14.705 1.00 89.75 564 THR A O 1
ATOM 4342 N N . ASP A 1 565 ? 9.392 24.602 15.929 1.00 92.06 565 ASP A N 1
ATOM 4343 C CA . ASP A 1 565 ? 9.530 23.529 14.945 1.00 92.06 565 ASP A CA 1
ATOM 4344 C C . ASP A 1 565 ? 8.295 22.622 14.837 1.00 92.06 565 ASP A C 1
ATOM 4346 O O . ASP A 1 565 ? 8.318 21.665 14.075 1.00 92.06 565 ASP A O 1
ATOM 4350 N N . SER A 1 566 ? 7.214 22.897 15.566 1.00 95.94 566 SER A N 1
ATOM 4351 C CA . SER A 1 566 ? 5.971 22.123 15.518 1.00 95.94 566 SER A CA 1
ATOM 4352 C C . SER A 1 566 ? 4.756 23.033 15.669 1.00 95.94 566 SER A C 1
ATOM 4354 O O . SER A 1 566 ? 4.811 24.068 16.340 1.00 95.94 566 SER A O 1
ATOM 4356 N N . ILE A 1 567 ? 3.648 22.624 15.058 1.00 97.94 567 ILE A N 1
ATOM 4357 C CA . ILE A 1 567 ? 2.342 23.290 15.157 1.00 97.94 567 ILE A CA 1
ATOM 4358 C C . ILE A 1 567 ? 1.256 22.252 15.432 1.00 97.94 567 ILE A C 1
ATOM 4360 O O . ILE A 1 567 ? 1.438 21.074 15.133 1.00 97.94 567 ILE A O 1
ATOM 4364 N N . GLY A 1 568 ? 0.118 22.664 15.970 1.00 97.19 568 GLY A N 1
ATOM 4365 C CA . GLY A 1 568 ? -0.981 21.750 16.232 1.00 97.19 568 GLY A CA 1
ATOM 4366 C C . GLY A 1 568 ? -2.023 22.320 17.172 1.00 97.19 568 GLY A C 1
ATOM 4367 O O . GLY A 1 568 ? -2.032 23.511 17.479 1.00 97.19 568 GLY A O 1
ATOM 4368 N N . ASP A 1 569 ? -2.853 21.424 17.679 1.00 97.69 569 ASP A N 1
ATOM 4369 C CA . ASP A 1 569 ? -3.949 21.722 18.589 1.00 97.69 569 ASP A CA 1
ATOM 4370 C C . ASP A 1 569 ? -3.991 20.699 19.723 1.00 97.69 569 ASP A C 1
ATOM 4372 O O . ASP A 1 569 ? -3.666 19.524 19.537 1.00 97.69 569 ASP A O 1
ATOM 4376 N N . ARG A 1 570 ? -4.432 21.153 20.892 1.00 98.12 570 ARG A N 1
ATOM 4377 C CA . ARG A 1 570 ? -4.768 20.339 22.053 1.00 98.12 570 ARG A CA 1
ATOM 4378 C C . ARG A 1 570 ? -6.239 20.518 22.382 1.00 98.12 570 ARG A C 1
ATOM 4380 O O . ARG A 1 570 ? -6.700 21.648 22.534 1.00 98.12 570 ARG A O 1
ATOM 4387 N N . TRP A 1 571 ? -6.924 19.401 22.574 1.00 98.31 571 TRP A N 1
ATOM 4388 C CA . TRP A 1 571 ? -8.297 19.344 23.063 1.00 98.31 571 TRP A CA 1
ATOM 4389 C C . TRP A 1 571 ? -8.336 18.641 24.405 1.00 98.31 571 TRP A C 1
ATOM 4391 O O . TRP A 1 571 ? -7.722 17.588 24.561 1.00 98.31 571 TRP A O 1
ATOM 4401 N N . ILE A 1 572 ? -9.051 19.208 25.371 1.00 98.19 572 ILE A N 1
ATOM 4402 C CA . ILE A 1 572 ? -9.248 18.617 26.693 1.00 98.19 572 ILE A CA 1
ATOM 4403 C C . ILE A 1 572 ? -10.731 18.650 27.028 1.00 98.19 572 ILE A C 1
ATOM 4405 O O . ILE A 1 572 ? -11.355 19.703 26.971 1.00 98.19 572 ILE A O 1
ATOM 4409 N N . TRP A 1 573 ? -11.293 17.521 27.439 1.00 97.06 573 TRP A N 1
ATOM 4410 C CA . TRP A 1 573 ? -12.685 17.468 27.874 1.00 97.06 573 TRP A CA 1
ATOM 4411 C C . TRP A 1 573 ? -12.886 16.432 28.973 1.00 97.06 573 TRP A C 1
ATOM 4413 O O . TRP A 1 573 ? -11.999 15.631 29.291 1.00 97.06 573 TRP A O 1
ATOM 4423 N N . MET A 1 574 ? -14.075 16.471 29.568 1.00 96.25 574 MET A N 1
ATOM 4424 C CA . MET A 1 574 ? -14.549 15.423 30.458 1.00 96.25 574 MET A CA 1
ATOM 4425 C C . MET A 1 574 ? -15.354 14.410 29.660 1.00 96.25 574 MET A C 1
ATOM 4427 O O . MET A 1 574 ? -16.397 14.746 29.105 1.00 96.25 574 MET A O 1
ATOM 4431 N N . ALA A 1 575 ? -14.827 13.195 29.563 1.00 95.06 575 ALA A N 1
ATOM 4432 C CA . ALA A 1 575 ? -15.419 12.124 28.788 1.00 95.06 575 ALA A CA 1
ATOM 4433 C C . ALA A 1 575 ? -16.320 11.256 29.669 1.00 95.06 575 ALA A C 1
ATOM 4435 O O . ALA A 1 575 ? -15.942 10.889 30.785 1.00 95.06 575 ALA A O 1
ATOM 4436 N N . ASP A 1 576 ? -17.482 10.895 29.140 1.00 93.75 576 ASP A N 1
ATOM 4437 C CA . ASP A 1 576 ? -18.423 9.989 29.779 1.00 93.75 576 ASP A CA 1
ATOM 4438 C C . ASP A 1 576 ? -18.230 8.552 29.296 1.00 93.75 576 ASP A C 1
ATOM 4440 O O . ASP A 1 576 ? -17.946 8.293 28.123 1.00 93.75 576 ASP A O 1
ATOM 4444 N N . MET A 1 577 ? -18.420 7.608 30.216 1.00 95.00 577 MET A N 1
ATOM 4445 C CA . MET A 1 577 ? -18.390 6.181 29.922 1.00 95.00 577 MET A CA 1
ATOM 4446 C C . MET A 1 577 ? -19.385 5.818 28.811 1.00 95.00 577 MET A C 1
ATOM 4448 O O . MET A 1 577 ? -20.574 6.118 28.899 1.00 95.00 577 MET A O 1
ATOM 4452 N N . GLY A 1 578 ? -18.897 5.112 27.795 1.00 92.62 578 GLY A N 1
ATOM 4453 C CA . GLY A 1 578 ? -19.656 4.642 26.640 1.00 92.62 578 GLY A CA 1
ATOM 4454 C C . GLY A 1 578 ? -19.889 5.699 25.558 1.00 92.62 578 GLY A C 1
ATOM 4455 O O . GLY A 1 578 ? -20.335 5.341 24.469 1.00 92.62 578 GLY A O 1
ATOM 4456 N N . THR A 1 579 ? -19.574 6.972 25.814 1.00 93.62 579 THR A N 1
ATOM 4457 C CA . THR A 1 579 ? -19.747 8.048 24.833 1.00 93.62 579 THR A CA 1
ATOM 4458 C C . THR A 1 579 ? -18.587 8.065 23.843 1.00 93.62 579 THR A C 1
ATOM 4460 O O . THR A 1 579 ? -17.417 7.956 24.210 1.00 93.62 579 THR A O 1
ATOM 4463 N N . MET A 1 580 ? -18.925 8.215 22.566 1.00 94.44 580 MET A N 1
ATOM 4464 C CA . MET A 1 580 ? -17.979 8.234 21.460 1.00 94.44 580 MET A CA 1
ATOM 4465 C C . MET A 1 580 ? -17.623 9.675 21.087 1.00 94.44 580 MET A C 1
ATOM 4467 O O . MET A 1 580 ? -18.488 10.421 20.649 1.00 94.44 580 MET A O 1
ATOM 4471 N N . TYR A 1 581 ? -16.356 10.055 21.207 1.00 96.31 581 TYR A N 1
ATOM 4472 C CA . TYR A 1 581 ? -15.856 11.380 20.826 1.00 96.31 581 TYR A CA 1
ATOM 4473 C C . TYR A 1 581 ? -15.025 11.276 19.552 1.00 96.31 581 TYR A C 1
ATOM 4475 O O . TYR A 1 581 ? -14.300 10.295 19.394 1.00 96.31 581 TYR A O 1
ATOM 4483 N N . ARG A 1 582 ? -15.082 12.266 18.658 1.00 96.50 582 ARG A N 1
ATOM 4484 C CA . ARG A 1 582 ? -14.269 12.282 17.431 1.00 96.50 582 ARG A CA 1
ATOM 4485 C C . ARG A 1 582 ? -13.461 13.571 17.336 1.00 96.50 582 ARG A C 1
ATOM 4487 O O . ARG A 1 582 ? -13.975 14.646 17.624 1.00 96.50 582 ARG A O 1
ATOM 4494 N N . ILE A 1 583 ? -12.201 13.455 16.925 1.00 98.12 583 ILE A N 1
ATOM 4495 C CA . ILE A 1 583 ? -11.358 14.598 16.562 1.00 98.12 583 ILE A CA 1
ATOM 4496 C C . ILE A 1 583 ? -10.863 14.393 15.145 1.00 98.12 583 ILE A C 1
ATOM 4498 O O . ILE A 1 583 ? -10.147 13.426 14.883 1.00 98.12 583 ILE A O 1
ATOM 4502 N N . ASP A 1 584 ? -11.226 15.321 14.267 1.00 98.31 584 ASP A N 1
ATOM 4503 C CA . ASP A 1 584 ? -10.674 15.410 12.922 1.00 98.31 584 ASP A CA 1
ATOM 4504 C C . ASP A 1 584 ? -9.421 16.269 12.940 1.00 98.31 584 ASP A C 1
ATOM 4506 O O . ASP A 1 584 ? -9.401 17.321 13.570 1.00 98.31 584 ASP A O 1
ATOM 4510 N N . LYS A 1 585 ? -8.394 15.853 12.212 1.00 98.50 585 LYS A N 1
ATOM 4511 C CA . LYS A 1 585 ? -7.180 16.611 11.943 1.00 98.50 585 LYS A CA 1
ATOM 4512 C C . LYS A 1 585 ? -7.051 16.787 10.439 1.00 98.50 585 LYS A C 1
ATOM 4514 O O . LYS A 1 585 ? -6.960 15.817 9.687 1.00 98.50 585 LYS A O 1
ATOM 4519 N N . LEU A 1 586 ? -7.025 18.043 10.018 1.00 98.69 586 LEU A N 1
ATOM 4520 C CA . LEU A 1 586 ? -6.908 18.444 8.624 1.00 98.69 586 LEU A CA 1
ATOM 4521 C C . LEU A 1 586 ? -5.564 19.133 8.429 1.00 98.69 586 LEU A C 1
ATOM 4523 O O . LEU A 1 586 ? -5.191 20.013 9.213 1.00 98.69 586 LEU A O 1
ATOM 4527 N N . VAL A 1 587 ? -4.844 18.740 7.383 1.00 98.75 587 VAL A N 1
ATOM 4528 C CA . VAL A 1 587 ? -3.550 19.315 7.022 1.00 98.75 587 VAL A CA 1
ATOM 4529 C C . VAL A 1 587 ? -3.554 19.691 5.549 1.00 98.75 587 VAL A C 1
ATOM 4531 O O . VAL A 1 587 ? -3.901 18.887 4.689 1.00 98.75 587 VAL A O 1
ATOM 4534 N N . SER A 1 588 ? -3.125 20.917 5.271 1.00 98.69 588 SER A N 1
ATOM 4535 C CA . SER A 1 588 ? -2.870 21.423 3.926 1.00 98.69 588 SER A CA 1
ATOM 4536 C C . SER A 1 588 ? -1.368 21.572 3.724 1.00 98.69 588 SER A C 1
ATOM 4538 O O . SER A 1 588 ? -0.681 22.146 4.580 1.00 98.69 588 SER A O 1
ATOM 4540 N N . THR A 1 589 ? -0.846 21.071 2.604 1.00 98.44 589 THR A N 1
ATOM 4541 C CA . THR A 1 589 ? 0.587 21.140 2.303 1.00 98.44 589 THR A CA 1
ATOM 4542 C C . THR A 1 589 ? 0.889 21.587 0.878 1.00 98.44 589 THR A C 1
ATOM 4544 O O . THR A 1 589 ? 0.368 21.047 -0.091 1.00 98.44 589 THR A O 1
ATOM 4547 N N . TYR A 1 590 ? 1.782 22.566 0.750 1.00 98.38 590 TYR A N 1
ATOM 4548 C CA . TYR A 1 590 ? 2.232 23.112 -0.531 1.00 98.38 590 TYR A CA 1
ATOM 4549 C C . TYR A 1 590 ? 3.739 23.303 -0.537 1.00 98.38 590 TYR A C 1
ATOM 4551 O O . TYR A 1 590 ? 4.363 23.567 0.496 1.00 98.38 590 TYR A O 1
ATOM 4559 N N . THR A 1 591 ? 4.315 23.259 -1.730 1.00 97.81 591 THR A N 1
ATOM 4560 C CA . THR A 1 591 ? 5.703 23.608 -1.989 1.00 97.81 591 THR A CA 1
ATOM 4561 C C . THR A 1 591 ? 5.807 24.825 -2.905 1.00 97.81 591 THR A C 1
ATOM 4563 O O . THR A 1 591 ? 4.898 25.165 -3.664 1.00 97.81 591 THR A O 1
ATOM 4566 N N . SER A 1 592 ? 6.976 25.461 -2.912 1.00 96.88 592 SER A N 1
ATOM 4567 C CA . SER A 1 592 ? 7.296 26.513 -3.875 1.00 96.88 592 SER A CA 1
ATOM 4568 C C . SER A 1 592 ? 7.408 26.008 -5.321 1.00 96.88 592 SER A C 1
ATOM 4570 O O . SER A 1 592 ? 7.564 26.822 -6.230 1.00 96.88 592 SER A O 1
ATOM 4572 N N . ARG A 1 593 ? 7.375 24.683 -5.550 1.00 95.00 593 ARG A N 1
ATOM 4573 C CA . ARG A 1 593 ? 7.278 24.093 -6.895 1.00 95.00 593 ARG A CA 1
ATOM 4574 C C . ARG A 1 593 ? 5.855 24.180 -7.444 1.00 95.00 593 ARG A C 1
ATOM 4576 O O . ARG A 1 593 ? 5.710 24.202 -8.667 1.00 95.00 593 ARG A O 1
ATOM 4583 N N . ASP A 1 594 ? 4.857 24.241 -6.566 1.00 95.56 594 ASP A N 1
ATOM 4584 C CA . ASP A 1 594 ? 3.437 24.313 -6.922 1.00 95.56 594 ASP A CA 1
ATOM 4585 C C . ASP A 1 594 ? 3.034 25.767 -7.164 1.00 95.56 594 ASP A C 1
ATOM 4587 O O . ASP A 1 594 ? 2.491 26.122 -8.209 1.00 95.56 594 ASP A O 1
ATOM 4591 N N . VAL A 1 595 ? 3.354 26.635 -6.200 1.00 96.00 595 VAL A N 1
ATOM 4592 C CA . VAL A 1 595 ? 2.970 28.051 -6.190 1.00 96.00 595 VAL A CA 1
ATOM 4593 C C . VAL A 1 595 ? 4.057 28.907 -5.544 1.00 96.00 595 VAL A C 1
ATOM 4595 O O . VAL A 1 595 ? 4.733 28.484 -4.613 1.00 96.00 595 VAL A O 1
ATOM 4598 N N . SER A 1 596 ? 4.213 30.159 -5.982 1.00 93.19 596 SER A N 1
ATOM 4599 C CA . SER A 1 596 ? 5.289 31.031 -5.482 1.00 93.19 596 SER A CA 1
ATOM 4600 C C . SER A 1 596 ? 5.179 31.382 -3.990 1.00 93.19 596 SER A C 1
ATOM 4602 O O . SER A 1 596 ? 6.194 31.636 -3.350 1.00 93.19 596 SER A O 1
ATOM 4604 N N . ASP A 1 597 ? 3.960 31.434 -3.442 1.00 95.56 597 ASP A N 1
ATOM 4605 C CA . ASP A 1 597 ? 3.680 31.754 -2.033 1.00 95.56 597 ASP A CA 1
ATOM 4606 C C . ASP A 1 597 ? 2.992 30.568 -1.341 1.00 95.56 597 ASP A C 1
ATOM 4608 O O . ASP A 1 597 ? 1.823 30.626 -0.954 1.00 95.56 597 ASP A O 1
ATOM 4612 N N . ALA A 1 598 ? 3.728 29.458 -1.236 1.00 97.00 598 ALA A N 1
ATOM 4613 C CA . ALA A 1 598 ? 3.243 28.205 -0.656 1.00 97.00 598 ALA A CA 1
ATOM 4614 C C . ALA A 1 598 ? 2.736 28.358 0.787 1.00 97.00 598 ALA A C 1
ATOM 4616 O O . ALA A 1 598 ? 1.808 27.665 1.186 1.00 97.00 598 ALA A O 1
ATOM 4617 N N . ILE A 1 599 ? 3.315 29.289 1.555 1.00 97.19 599 ILE A N 1
ATOM 4618 C CA . ILE A 1 599 ? 2.957 29.535 2.958 1.00 97.19 599 ILE A CA 1
ATOM 4619 C C . ILE A 1 599 ? 1.552 30.129 3.064 1.00 97.19 599 ILE A C 1
ATOM 4621 O O . ILE A 1 599 ? 0.739 29.678 3.866 1.00 97.19 599 ILE A O 1
ATOM 4625 N N . ARG A 1 600 ? 1.243 31.151 2.258 1.00 95.44 600 ARG A N 1
ATOM 4626 C CA . ARG A 1 600 ? -0.090 31.758 2.285 1.00 95.44 600 ARG A CA 1
ATOM 4627 C C . ARG A 1 600 ? -1.144 30.824 1.697 1.00 95.44 600 ARG A C 1
ATOM 4629 O O . ARG A 1 600 ? -2.246 30.749 2.234 1.00 95.44 600 ARG A O 1
ATOM 4636 N N . VAL A 1 601 ? -0.816 30.144 0.596 1.00 96.94 601 VAL A N 1
ATOM 4637 C CA . VAL A 1 601 ? -1.755 29.247 -0.091 1.00 96.94 601 VAL A CA 1
ATOM 4638 C C . VAL A 1 601 ? -2.114 28.050 0.787 1.00 96.94 601 VAL A C 1
ATOM 4640 O O . VAL A 1 601 ? -3.295 27.734 0.875 1.00 96.94 601 VAL A O 1
ATOM 4643 N N . SER A 1 602 ? -1.160 27.451 1.512 1.00 97.88 602 SER A N 1
ATOM 4644 C CA . SER A 1 602 ? -1.458 26.331 2.418 1.00 97.88 602 SER A CA 1
ATOM 4645 C C . SER A 1 602 ? -2.464 26.714 3.505 1.00 97.88 602 SER A C 1
ATOM 4647 O O . SER A 1 602 ? -3.413 25.971 3.748 1.00 97.88 602 SER A O 1
ATOM 4649 N N . VAL A 1 603 ? -2.320 27.903 4.099 1.00 96.88 603 VAL A N 1
ATOM 4650 C CA . VAL A 1 603 ? -3.234 28.424 5.125 1.00 96.88 603 VAL A CA 1
ATOM 4651 C C . VAL A 1 603 ? -4.611 28.766 4.555 1.00 96.88 603 VAL A C 1
ATOM 4653 O O . VAL A 1 603 ? -5.619 28.443 5.175 1.00 96.88 603 VAL A O 1
ATOM 4656 N N . GLN A 1 604 ? -4.680 29.390 3.376 1.00 95.00 604 GLN A N 1
ATOM 4657 C CA . GLN A 1 604 ? -5.960 29.680 2.713 1.00 95.00 604 GLN A CA 1
ATOM 4658 C C . GLN A 1 604 ? -6.708 28.398 2.349 1.00 95.00 604 GLN A C 1
ATOM 4660 O O . GLN A 1 604 ? -7.913 28.296 2.564 1.00 95.00 604 GLN A O 1
ATOM 4665 N N . HIS A 1 605 ? -5.974 27.419 1.829 1.00 97.56 605 HIS A N 1
ATOM 4666 C CA . HIS A 1 605 ? -6.509 26.118 1.485 1.00 97.56 605 HIS A CA 1
ATOM 4667 C C . HIS A 1 605 ? -7.011 25.367 2.725 1.00 97.56 605 HIS A C 1
ATOM 4669 O O . HIS A 1 605 ? -8.108 24.827 2.708 1.00 97.56 605 HIS A O 1
ATOM 4675 N N . LEU A 1 606 ? -6.286 25.427 3.850 1.00 97.62 606 LEU A N 1
ATOM 4676 C CA . LEU A 1 606 ? -6.731 24.827 5.111 1.00 97.62 606 LEU A CA 1
ATOM 4677 C C . LEU A 1 606 ? -8.107 25.344 5.559 1.00 97.62 606 LEU A C 1
ATOM 4679 O O . LEU A 1 606 ? -8.911 24.565 6.062 1.00 97.62 606 LEU A O 1
ATOM 4683 N N . SER A 1 607 ? -8.392 26.639 5.378 1.00 93.62 607 SER A N 1
ATOM 4684 C CA . SER A 1 607 ? -9.718 27.191 5.686 1.00 93.62 607 SER A CA 1
ATOM 4685 C C . SER A 1 607 ? -10.816 26.560 4.825 1.00 93.62 607 SER A C 1
ATOM 4687 O O . SER A 1 607 ? -11.879 26.249 5.347 1.00 93.62 607 SER A O 1
ATOM 4689 N N . GLN A 1 608 ? -10.541 26.299 3.544 1.00 95.44 608 GLN A N 1
ATOM 4690 C CA . GLN A 1 608 ? -11.478 25.618 2.642 1.00 95.44 608 GLN A CA 1
ATOM 4691 C C . GLN A 1 608 ? -11.697 24.161 3.067 1.00 95.44 608 GLN A C 1
ATOM 4693 O O . GLN A 1 608 ? -12.840 23.719 3.152 1.00 95.44 608 GLN A O 1
ATOM 4698 N N . LEU A 1 609 ? -10.624 23.445 3.427 1.00 96.88 609 LEU A N 1
ATOM 4699 C CA . LEU A 1 609 ? -10.717 22.077 3.951 1.00 96.88 609 LEU A CA 1
ATOM 4700 C C . LEU A 1 609 ? -11.563 22.014 5.230 1.00 96.88 609 LEU A C 1
ATOM 4702 O O . LEU A 1 609 ? -12.370 21.103 5.394 1.00 96.88 609 LEU A O 1
ATOM 4706 N N . ALA A 1 610 ? -11.396 22.985 6.132 1.00 94.00 610 ALA A N 1
ATOM 4707 C CA . ALA A 1 610 ? -12.166 23.066 7.370 1.00 94.00 610 ALA A CA 1
ATOM 4708 C C . ALA A 1 610 ? -13.655 23.364 7.126 1.00 94.00 610 ALA A C 1
ATOM 4710 O O . ALA A 1 610 ? -14.502 22.805 7.818 1.00 94.00 610 ALA A O 1
ATOM 4711 N N . GLU A 1 611 ? -13.978 24.211 6.144 1.00 93.94 611 GLU A N 1
ATOM 4712 C CA . GLU A 1 611 ? -15.361 24.488 5.728 1.00 93.94 611 GLU A CA 1
ATOM 4713 C C . GLU A 1 611 ? -16.025 23.272 5.065 1.00 93.94 611 GLU A C 1
ATOM 4715 O O . GLU A 1 611 ? -17.213 23.028 5.276 1.00 93.94 611 GLU A O 1
ATOM 4720 N N . GLN A 1 612 ? -15.265 22.506 4.279 1.00 95.50 612 GLN A N 1
ATOM 4721 C CA . GLN A 1 612 ? -15.736 21.306 3.586 1.00 95.50 612 GLN A CA 1
ATOM 4722 C C . GLN A 1 612 ? -15.925 20.111 4.537 1.00 95.50 612 GLN A C 1
ATOM 4724 O O . GLN A 1 612 ? -16.899 19.367 4.416 1.00 95.50 612 GLN A O 1
ATOM 4729 N N . GLY A 1 613 ? -15.016 19.944 5.500 1.00 94.06 613 GLY A N 1
ATOM 4730 C CA . GLY A 1 613 ? -15.067 18.903 6.524 1.00 94.06 613 GLY A CA 1
ATOM 4731 C C . GLY A 1 613 ? -14.520 17.539 6.078 1.00 94.06 613 GLY A C 1
ATOM 4732 O O . GLY A 1 613 ? -14.503 17.184 4.898 1.00 94.06 613 GLY A O 1
ATOM 4733 N N . ALA A 1 614 ? -14.076 16.745 7.059 1.00 95.69 614 ALA A N 1
ATOM 4734 C CA . ALA A 1 614 ? -13.365 15.484 6.834 1.00 95.69 614 ALA A CA 1
ATOM 4735 C C . ALA A 1 614 ? -14.188 14.433 6.066 1.00 95.69 614 ALA A C 1
ATOM 4737 O O . ALA A 1 614 ? -13.645 13.729 5.215 1.00 95.69 614 ALA A O 1
ATOM 4738 N N . ASP A 1 615 ? -15.492 14.334 6.339 1.00 93.88 615 ASP A N 1
ATOM 4739 C CA . ASP A 1 615 ? -16.358 13.330 5.709 1.00 93.88 615 ASP A CA 1
ATOM 4740 C C . ASP A 1 615 ? -16.581 13.609 4.211 1.00 93.88 615 ASP A C 1
ATOM 4742 O O . ASP A 1 615 ? -16.541 12.681 3.401 1.00 93.88 615 ASP A O 1
ATOM 4746 N N . SER A 1 616 ? -16.744 14.881 3.817 1.00 95.75 616 SER A N 1
ATOM 4747 C CA . SER A 1 616 ? -16.867 15.262 2.400 1.00 95.75 616 SER A CA 1
ATOM 4748 C C . SER A 1 616 ? -15.550 15.049 1.652 1.00 95.75 616 SER A C 1
ATOM 4750 O O . SER A 1 616 ? -15.553 14.503 0.550 1.00 95.75 616 SER A O 1
ATOM 4752 N N . LEU A 1 617 ? -14.418 15.405 2.275 1.00 98.00 617 LEU A N 1
ATOM 4753 C CA . LEU A 1 617 ? -13.083 15.153 1.721 1.00 98.00 617 LEU A CA 1
ATOM 4754 C C . LEU A 1 617 ? -12.832 13.655 1.494 1.00 98.00 617 LEU A C 1
ATOM 4756 O O . LEU A 1 617 ? -12.271 13.263 0.469 1.00 98.00 617 LEU A O 1
ATOM 4760 N N . LEU A 1 618 ? -13.275 12.802 2.427 1.00 97.88 618 LEU A N 1
ATOM 4761 C CA . LEU A 1 618 ? -13.199 11.352 2.259 1.00 97.88 618 LEU A CA 1
ATOM 4762 C C . LEU A 1 618 ? -14.048 10.896 1.068 1.00 97.88 618 LEU A C 1
ATOM 4764 O O . LEU A 1 618 ? -13.567 10.118 0.247 1.00 97.88 618 LEU A O 1
ATOM 4768 N N . GLN A 1 619 ? -15.297 11.359 0.969 1.00 96.44 619 GLN A N 1
ATOM 4769 C CA . GLN A 1 619 ? -16.207 10.953 -0.102 1.00 96.44 619 GLN A CA 1
ATOM 4770 C C . GLN A 1 619 ? -15.639 11.277 -1.492 1.00 96.44 619 GLN A C 1
ATOM 4772 O O . GLN A 1 619 ? -15.689 10.428 -2.384 1.00 96.44 619 GLN A O 1
ATOM 4777 N N . GLU A 1 620 ? -15.073 12.470 -1.670 1.00 97.06 620 GLU A N 1
ATOM 4778 C CA . GLU A 1 620 ? -14.448 12.887 -2.931 1.00 97.06 620 GLU A CA 1
ATOM 4779 C C . GLU A 1 620 ? -13.208 12.048 -3.258 1.00 97.06 620 GLU A C 1
ATOM 4781 O O . GLU A 1 620 ? -13.091 11.525 -4.366 1.00 97.06 620 GLU A O 1
ATOM 4786 N N . SER A 1 621 ? -12.327 11.823 -2.278 1.00 98.06 621 SER A N 1
ATOM 4787 C CA . SER A 1 621 ? -11.152 10.962 -2.461 1.00 98.06 621 SER A CA 1
ATOM 4788 C C . SER A 1 621 ? -11.542 9.528 -2.843 1.00 98.06 621 SER A C 1
ATOM 4790 O O . SER A 1 621 ? -10.963 8.948 -3.763 1.00 98.06 621 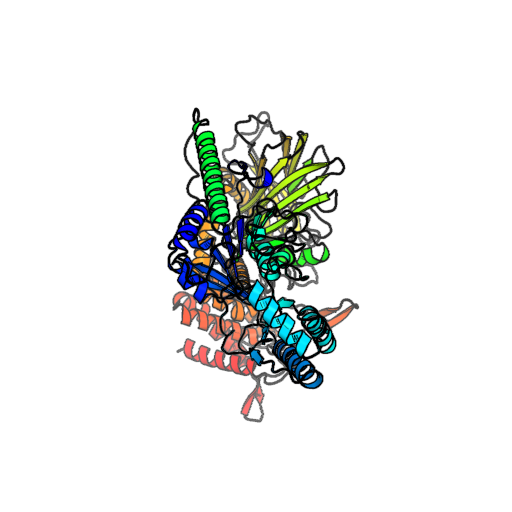SER A O 1
ATOM 4792 N N . VAL A 1 622 ? -12.553 8.954 -2.180 1.00 97.62 622 VAL A N 1
ATOM 4793 C CA . VAL A 1 622 ? -13.059 7.606 -2.483 1.00 97.62 622 VAL A CA 1
ATOM 4794 C C . VAL A 1 622 ? -13.601 7.530 -3.906 1.00 97.62 622 VAL A C 1
ATOM 4796 O O . VAL A 1 622 ? -13.331 6.552 -4.599 1.00 97.62 622 VAL A O 1
ATOM 4799 N N . GLN A 1 623 ? -14.330 8.548 -4.364 1.00 96.44 623 GLN A N 1
ATOM 4800 C CA . GLN A 1 623 ? -14.864 8.579 -5.724 1.00 96.44 623 GLN A CA 1
ATOM 4801 C C . GLN A 1 623 ? -13.748 8.539 -6.779 1.00 96.44 623 GLN A C 1
ATOM 4803 O O . GLN A 1 623 ? -13.869 7.835 -7.792 1.00 96.44 623 GLN A O 1
ATOM 4808 N N . ASP A 1 624 ? -12.650 9.248 -6.530 1.00 96.62 624 ASP A N 1
ATOM 4809 C CA . ASP A 1 624 ? -11.478 9.213 -7.396 1.00 96.62 624 ASP A CA 1
ATOM 4810 C C . ASP A 1 624 ? -10.804 7.845 -7.347 1.00 96.62 624 ASP A C 1
ATOM 4812 O O . ASP A 1 624 ? -10.600 7.244 -8.401 1.00 96.62 624 ASP A O 1
ATOM 4816 N N . TRP A 1 625 ? -10.552 7.286 -6.159 1.00 97.88 625 TRP A N 1
ATOM 4817 C CA . TRP A 1 625 ? -10.007 5.931 -6.015 1.00 97.88 625 TRP A CA 1
ATOM 4818 C C . TRP A 1 625 ? -10.844 4.876 -6.744 1.00 97.88 625 TRP A C 1
ATOM 4820 O O . TRP A 1 625 ? -10.290 4.064 -7.490 1.00 97.88 625 TRP A O 1
ATOM 4830 N N . GLU A 1 626 ? -12.170 4.909 -6.605 1.00 95.31 626 GLU A N 1
ATOM 4831 C CA . GLU A 1 626 ? -13.062 4.000 -7.325 1.00 95.31 626 GLU A CA 1
ATOM 4832 C C . GLU A 1 626 ? -12.946 4.171 -8.841 1.00 95.31 626 GLU A C 1
ATOM 4834 O O . GLU A 1 626 ? -12.917 3.175 -9.564 1.00 95.31 626 GLU A O 1
ATOM 4839 N N . THR A 1 627 ? -12.811 5.403 -9.333 1.00 96.00 627 THR A N 1
ATOM 4840 C CA . THR A 1 627 ? -12.612 5.680 -10.763 1.00 96.00 627 THR A CA 1
ATOM 4841 C C . THR A 1 627 ? -11.282 5.111 -11.264 1.00 96.00 627 THR A C 1
ATOM 4843 O O . THR A 1 627 ? -11.237 4.482 -12.324 1.00 96.00 627 THR A O 1
ATOM 4846 N N . ARG A 1 628 ? -10.193 5.265 -10.496 1.00 97.31 628 ARG A N 1
ATOM 4847 C CA . ARG A 1 628 ? -8.887 4.679 -10.848 1.00 97.31 628 ARG A CA 1
ATOM 4848 C C . ARG A 1 628 ? -8.946 3.152 -10.862 1.00 97.31 628 ARG A C 1
ATOM 4850 O O . ARG A 1 628 ? -8.447 2.542 -11.803 1.00 97.31 628 ARG A O 1
ATOM 4857 N N . HIS A 1 629 ? -9.581 2.539 -9.863 1.00 96.56 629 HIS A N 1
ATOM 4858 C CA . HIS A 1 629 ? -9.731 1.082 -9.783 1.00 96.56 629 HIS A CA 1
ATOM 4859 C C . HIS A 1 629 ? -10.615 0.525 -10.892 1.00 96.56 629 HIS A C 1
ATOM 4861 O O . HIS A 1 629 ? -10.277 -0.504 -11.460 1.00 96.56 629 HIS A O 1
ATOM 4867 N N . GLN A 1 630 ? -11.695 1.207 -11.277 1.00 95.69 630 GLN A N 1
ATOM 4868 C CA . GLN A 1 630 ? -12.534 0.777 -12.404 1.00 95.69 630 GLN A CA 1
ATOM 4869 C C . GLN A 1 630 ? -11.742 0.635 -13.713 1.00 95.69 630 GLN A C 1
ATOM 4871 O O . GLN A 1 630 ? -12.050 -0.242 -14.517 1.00 95.69 630 GLN A O 1
ATOM 4876 N N . ALA A 1 631 ? -10.720 1.469 -13.921 1.00 95.19 631 ALA A N 1
ATOM 4877 C CA . ALA A 1 631 ? -9.850 1.399 -15.093 1.00 95.19 631 ALA A CA 1
ATOM 4878 C C . ALA A 1 631 ? -8.715 0.362 -14.969 1.00 95.19 631 ALA A C 1
ATOM 4880 O O . ALA A 1 631 ? -8.111 0.010 -15.982 1.00 95.19 631 ALA A O 1
ATOM 4881 N N . ALA A 1 632 ? -8.399 -0.099 -13.755 1.00 97.38 632 ALA A N 1
ATOM 4882 C CA . ALA A 1 632 ? -7.162 -0.822 -13.456 1.00 97.38 632 ALA A CA 1
ATOM 4883 C C . ALA A 1 632 ? -7.342 -2.193 -12.776 1.00 97.38 632 ALA A C 1
ATOM 4885 O O . ALA A 1 632 ? -6.382 -2.964 -12.736 1.00 97.38 632 ALA A O 1
ATOM 4886 N N . ASP A 1 633 ? -8.517 -2.503 -12.218 1.00 96.38 633 ASP A N 1
ATOM 4887 C CA . ASP A 1 633 ? -8.740 -3.735 -11.454 1.00 96.38 633 ASP A CA 1
ATOM 4888 C C . ASP A 1 633 ? -8.641 -4.979 -12.344 1.00 96.38 633 ASP A C 1
ATOM 4890 O O . ASP A 1 633 ? -9.091 -5.016 -13.492 1.00 96.38 633 ASP A O 1
ATOM 4894 N N . VAL A 1 634 ? -8.062 -6.031 -11.771 1.00 95.38 634 VAL A N 1
ATOM 4895 C CA . VAL A 1 634 ? -7.889 -7.332 -12.411 1.00 95.38 634 VAL A CA 1
ATOM 4896 C C . VAL A 1 634 ? -8.559 -8.375 -11.531 1.00 95.38 634 VAL A C 1
ATOM 4898 O O . VAL A 1 634 ? -8.101 -8.654 -10.423 1.00 95.38 634 VAL A O 1
ATOM 4901 N N . GLU A 1 635 ? -9.633 -8.985 -12.034 1.00 94.75 635 GLU A N 1
ATOM 4902 C CA . GLU A 1 635 ? -10.351 -10.038 -11.316 1.00 94.75 635 GLU A CA 1
ATOM 4903 C C . GLU A 1 635 ? -9.707 -11.418 -11.529 1.00 94.75 635 GLU A C 1
ATOM 4905 O O . GLU A 1 635 ? -9.686 -11.960 -12.637 1.00 94.75 635 GLU A O 1
ATOM 4910 N N . ILE A 1 636 ? -9.240 -12.033 -10.442 1.00 91.38 636 ILE A N 1
ATOM 4911 C CA . ILE A 1 636 ? -8.684 -13.386 -10.407 1.00 91.38 636 ILE A CA 1
ATOM 4912 C C . ILE A 1 636 ? -9.693 -14.318 -9.736 1.00 91.38 636 ILE A C 1
ATOM 4914 O O . ILE A 1 636 ? -9.958 -14.253 -8.536 1.00 91.38 636 ILE A O 1
ATOM 4918 N N . ARG A 1 637 ? -10.258 -15.239 -10.520 1.00 89.25 637 ARG A N 1
ATOM 4919 C CA . ARG A 1 637 ? -11.229 -16.222 -10.024 1.00 89.25 637 ARG A CA 1
ATOM 4920 C C . ARG A 1 637 ? -10.522 -17.454 -9.472 1.00 89.25 637 ARG A C 1
ATOM 4922 O O . ARG A 1 637 ? -9.693 -18.051 -10.150 1.00 89.25 637 ARG A O 1
ATOM 4929 N N . GLY A 1 638 ? -10.922 -17.880 -8.276 1.00 84.38 638 GLY A N 1
ATOM 4930 C CA . GLY A 1 638 ? -10.431 -19.112 -7.650 1.00 84.38 638 GLY A CA 1
ATOM 4931 C C . GLY A 1 638 ? -9.158 -18.960 -6.812 1.00 84.38 638 GLY A C 1
ATOM 4932 O O . GLY A 1 638 ? -8.739 -19.946 -6.214 1.00 84.38 638 GLY A O 1
ATOM 4933 N N . ASP A 1 639 ? -8.582 -17.757 -6.716 1.00 89.56 639 ASP A N 1
ATOM 4934 C CA . ASP A 1 639 ? -7.430 -17.467 -5.854 1.00 89.56 639 ASP A CA 1
ATOM 4935 C C . ASP A 1 639 ? -7.566 -16.081 -5.200 1.00 89.56 639 ASP A C 1
ATOM 4937 O O . ASP A 1 639 ? -7.230 -15.047 -5.778 1.00 89.56 639 ASP A O 1
ATOM 4941 N N . SER A 1 640 ? -8.083 -16.059 -3.969 1.00 88.62 640 SER A N 1
ATOM 4942 C CA . SER A 1 640 ? -8.293 -14.824 -3.204 1.00 88.62 640 SER A CA 1
ATOM 4943 C C . SER A 1 640 ? -6.989 -14.182 -2.725 1.00 88.62 640 SER A C 1
ATOM 4945 O O . SER A 1 640 ? -6.947 -12.970 -2.505 1.00 88.62 640 SER A O 1
ATOM 4947 N N . THR A 1 641 ? -5.918 -14.966 -2.577 1.00 89.81 641 THR A N 1
ATOM 4948 C CA . THR A 1 641 ? -4.604 -14.448 -2.187 1.00 89.81 641 THR A CA 1
ATOM 4949 C C . THR A 1 641 ? -3.976 -13.711 -3.358 1.00 89.81 641 THR A C 1
ATOM 4951 O O . THR A 1 641 ? -3.553 -12.568 -3.189 1.00 89.81 641 THR A O 1
ATOM 4954 N N . ALA A 1 642 ? -3.992 -14.311 -4.552 1.00 94.75 642 ALA A N 1
ATOM 4955 C CA . ALA A 1 642 ? -3.560 -13.639 -5.771 1.00 94.75 642 ALA A CA 1
ATOM 4956 C C . ALA A 1 642 ? -4.420 -12.399 -6.064 1.00 94.75 642 ALA A C 1
ATOM 4958 O O . ALA A 1 642 ? -3.866 -11.348 -6.379 1.00 94.75 642 ALA A O 1
ATOM 4959 N N . GLN A 1 643 ? -5.747 -12.479 -5.879 1.00 96.19 643 GLN A N 1
ATOM 4960 C CA . GLN A 1 643 ? -6.651 -11.332 -6.040 1.00 96.19 643 GLN A CA 1
ATOM 4961 C C . GLN A 1 643 ? -6.262 -10.147 -5.146 1.00 96.19 643 GLN A C 1
ATOM 4963 O O . GLN A 1 643 ? -6.237 -9.003 -5.602 1.00 96.19 643 GLN A O 1
ATOM 4968 N N . ARG A 1 644 ? -5.959 -10.403 -3.870 1.00 96.31 644 ARG A N 1
ATOM 4969 C CA . ARG A 1 644 ? -5.537 -9.351 -2.940 1.00 96.31 644 ARG A CA 1
ATOM 4970 C C . ARG A 1 644 ? -4.145 -8.822 -3.286 1.00 96.31 644 ARG A C 1
ATOM 4972 O O . ARG A 1 644 ? -3.928 -7.618 -3.224 1.00 96.31 644 ARG A O 1
ATOM 4979 N N . ALA A 1 645 ? -3.218 -9.696 -3.683 1.00 97.31 645 ALA A N 1
ATOM 4980 C CA . ALA A 1 645 ? -1.864 -9.302 -4.066 1.00 97.31 645 ALA A CA 1
ATOM 4981 C C . ALA A 1 645 ? -1.847 -8.394 -5.308 1.00 97.31 645 ALA A C 1
ATOM 4983 O O . ALA A 1 645 ? -1.156 -7.376 -5.300 1.00 97.31 645 ALA A O 1
ATOM 4984 N N . ILE A 1 646 ? -2.635 -8.710 -6.347 1.00 97.94 646 ILE A N 1
ATOM 4985 C CA . ILE A 1 646 ? -2.709 -7.856 -7.541 1.00 97.94 646 ILE A CA 1
ATOM 4986 C C . ILE A 1 646 ? -3.369 -6.510 -7.227 1.00 97.94 646 ILE A C 1
ATOM 4988 O O . ILE A 1 646 ? -2.867 -5.477 -7.660 1.00 97.94 646 ILE A O 1
ATOM 4992 N N . ARG A 1 647 ? -4.423 -6.491 -6.399 1.00 98.12 647 ARG A N 1
ATOM 4993 C CA . ARG A 1 647 ? -5.065 -5.245 -5.950 1.00 98.12 647 ARG A CA 1
ATOM 4994 C C . ARG A 1 647 ? -4.132 -4.378 -5.111 1.00 98.12 647 ARG A C 1
ATOM 4996 O O . ARG A 1 647 ? -4.150 -3.164 -5.272 1.00 98.12 647 ARG A O 1
ATOM 5003 N N . LEU A 1 648 ? -3.269 -4.983 -4.293 1.00 98.31 648 LEU A N 1
ATOM 5004 C CA . LEU A 1 648 ? -2.235 -4.261 -3.548 1.00 98.31 648 LEU A CA 1
ATOM 5005 C C . LEU A 1 648 ? -1.199 -3.622 -4.477 1.00 98.31 648 LEU A C 1
ATOM 5007 O O . LEU A 1 648 ? -0.842 -2.462 -4.284 1.00 98.31 648 LEU A O 1
ATOM 5011 N N . ALA A 1 649 ? -0.745 -4.344 -5.505 1.00 98.06 649 ALA A N 1
ATOM 5012 C CA . ALA A 1 649 ? 0.162 -3.788 -6.506 1.00 98.06 649 ALA A CA 1
ATOM 5013 C C . ALA A 1 649 ? -0.488 -2.625 -7.280 1.00 98.06 649 ALA A C 1
ATOM 5015 O O . ALA A 1 649 ? 0.116 -1.563 -7.414 1.00 98.06 649 ALA A O 1
ATOM 5016 N N . VAL A 1 650 ? -1.739 -2.795 -7.725 1.00 98.44 650 VAL A N 1
ATOM 5017 C CA . VAL A 1 650 ? -2.518 -1.755 -8.422 1.00 98.44 650 VAL A CA 1
ATOM 5018 C C . VAL A 1 650 ? -2.745 -0.531 -7.532 1.00 98.44 650 VAL A C 1
ATOM 5020 O O . VAL A 1 650 ? -2.554 0.592 -7.990 1.00 98.44 650 VAL A O 1
ATOM 5023 N N . TYR A 1 651 ? -3.085 -0.728 -6.256 1.00 98.62 651 TYR A N 1
ATOM 5024 C CA . TYR A 1 651 ? -3.239 0.351 -5.278 1.00 98.62 651 TYR A CA 1
ATOM 5025 C C . TYR A 1 651 ? -1.971 1.210 -5.170 1.00 98.62 651 TYR A C 1
ATOM 5027 O O . TYR A 1 651 ? -2.039 2.432 -5.322 1.00 98.62 651 TYR A O 1
ATOM 5035 N N . HIS A 1 652 ? -0.808 0.577 -4.986 1.00 98.56 652 HIS A N 1
ATOM 5036 C CA . HIS A 1 652 ? 0.465 1.298 -4.881 1.00 98.56 652 HIS A CA 1
ATOM 5037 C C . HIS A 1 652 ? 0.849 2.004 -6.188 1.00 98.56 652 HIS A C 1
ATOM 5039 O O . HIS A 1 652 ? 1.376 3.113 -6.134 1.00 98.56 652 HIS A O 1
ATOM 5045 N N . LEU A 1 653 ? 0.539 1.426 -7.355 1.00 98.50 653 LEU A N 1
ATOM 5046 C CA . LEU A 1 653 ? 0.744 2.087 -8.652 1.00 98.50 653 LEU A CA 1
ATOM 5047 C C . LEU A 1 653 ? -0.156 3.321 -8.819 1.00 98.50 653 LEU A C 1
ATOM 5049 O O . LEU A 1 653 ? 0.308 4.380 -9.232 1.00 98.50 653 LEU A O 1
ATOM 5053 N N . ILE A 1 654 ? -1.440 3.231 -8.470 1.00 98.12 654 ILE A N 1
ATOM 5054 C CA . ILE A 1 654 ? -2.356 4.380 -8.551 1.00 98.12 654 ILE A CA 1
ATOM 5055 C C . ILE A 1 654 ? -1.856 5.532 -7.668 1.00 98.12 654 ILE A C 1
ATOM 5057 O O . ILE A 1 654 ? -1.828 6.679 -8.121 1.00 98.12 654 ILE A O 1
ATOM 5061 N N . GLY A 1 655 ? -1.426 5.218 -6.443 1.00 97.56 655 GLY A N 1
ATOM 5062 C CA . GLY A 1 655 ? -0.932 6.189 -5.469 1.00 97.56 655 GLY A CA 1
ATOM 5063 C C . GLY A 1 655 ? 0.472 6.738 -5.746 1.00 97.56 655 GLY A C 1
ATOM 5064 O O . GLY A 1 655 ? 0.918 7.617 -5.011 1.00 97.56 655 GLY A O 1
ATOM 5065 N N . SER A 1 656 ? 1.193 6.262 -6.771 1.00 97.50 656 SER A N 1
ATOM 5066 C CA . SER A 1 656 ? 2.592 6.655 -6.998 1.00 97.50 656 SER A CA 1
ATOM 5067 C C . SER A 1 656 ? 2.793 7.789 -8.004 1.00 97.50 656 SER A C 1
ATOM 5069 O O . SER A 1 656 ? 3.870 8.377 -8.019 1.00 97.50 656 SER A O 1
ATOM 5071 N N . ALA A 1 657 ? 1.810 8.091 -8.860 1.00 96.44 657 ALA A N 1
ATOM 5072 C CA . ALA A 1 657 ? 1.978 9.030 -9.974 1.00 96.44 657 ALA A CA 1
ATOM 5073 C C . ALA A 1 657 ? 1.079 10.272 -9.864 1.00 96.44 657 ALA A C 1
ATOM 5075 O O . ALA A 1 657 ? -0.118 10.180 -9.571 1.00 96.44 657 ALA A O 1
ATOM 5076 N N . ASN A 1 658 ? 1.649 11.436 -10.187 1.00 96.38 658 ASN A N 1
ATOM 5077 C CA . ASN A 1 658 ? 0.922 12.692 -10.338 1.00 96.38 658 ASN A CA 1
ATOM 5078 C C . ASN A 1 658 ? 0.859 13.103 -11.826 1.00 96.38 658 ASN A C 1
ATOM 5080 O O . ASN A 1 658 ? 1.895 13.431 -12.410 1.00 96.38 658 ASN A O 1
ATOM 5084 N N . PRO A 1 659 ? -0.326 13.084 -12.465 1.00 96.44 659 PRO A N 1
ATOM 5085 C CA . PRO A 1 659 ? -0.478 13.497 -13.859 1.00 96.44 659 PRO A CA 1
ATOM 5086 C C . PRO A 1 659 ? -0.319 15.015 -14.072 1.00 96.44 659 PRO A C 1
ATOM 5088 O O . PRO A 1 659 ? -0.214 15.440 -15.217 1.00 96.44 659 PRO A O 1
ATOM 5091 N N . GLU A 1 660 ? -0.314 15.825 -13.007 1.00 95.56 660 GLU A N 1
ATOM 5092 C CA . GLU A 1 660 ? -0.330 17.294 -13.094 1.00 95.56 660 GLU A CA 1
ATOM 5093 C C . GLU A 1 660 ? 1.058 17.942 -13.023 1.00 95.56 660 GLU A C 1
ATOM 5095 O O . GLU A 1 660 ? 1.206 19.099 -13.415 1.00 95.56 660 GLU A O 1
ATOM 5100 N N . ASP A 1 661 ? 2.084 17.221 -12.554 1.00 96.31 661 ASP A N 1
ATOM 5101 C CA . ASP A 1 661 ? 3.451 17.747 -12.476 1.00 96.31 661 ASP A CA 1
ATOM 5102 C C . ASP A 1 661 ? 4.408 16.967 -13.397 1.00 96.31 661 ASP A C 1
ATOM 5104 O O . ASP A 1 661 ? 4.929 15.923 -12.999 1.00 96.31 661 ASP A O 1
ATOM 5108 N N . PRO A 1 662 ? 4.710 17.487 -14.604 1.00 96.69 662 PRO A N 1
ATOM 5109 C CA . PRO A 1 662 ? 5.639 16.854 -15.538 1.00 96.69 662 PRO A CA 1
ATOM 5110 C C . PRO A 1 662 ? 7.106 16.948 -15.092 1.00 96.69 662 PRO A C 1
ATOM 5112 O O . PRO A 1 662 ? 7.987 16.492 -15.807 1.00 96.69 662 PRO A O 1
ATOM 5115 N N . ARG A 1 663 ? 7.414 17.567 -13.944 1.00 96.38 663 ARG A N 1
ATOM 5116 C CA . ARG A 1 663 ? 8.783 17.727 -13.420 1.00 96.38 663 ARG A CA 1
ATOM 5117 C C . ARG A 1 663 ? 9.124 16.686 -12.350 1.00 96.38 663 ARG A C 1
ATOM 5119 O O . ARG A 1 663 ? 10.152 16.824 -11.678 1.00 96.38 663 ARG A O 1
ATOM 5126 N N . ILE A 1 664 ? 8.261 15.694 -12.128 1.00 95.50 664 ILE A N 1
ATOM 5127 C CA . ILE A 1 664 ? 8.489 14.582 -11.199 1.00 95.50 664 ILE A CA 1
ATOM 5128 C C . ILE A 1 664 ? 8.217 13.244 -11.876 1.00 95.50 664 ILE A C 1
ATOM 5130 O O . ILE A 1 664 ? 7.444 13.144 -12.823 1.00 95.50 664 ILE A O 1
ATOM 5134 N N . SER A 1 665 ? 8.855 12.204 -11.354 1.00 97.56 665 SER A N 1
ATOM 5135 C CA . SER A 1 665 ? 8.626 10.826 -11.762 1.00 97.56 665 SER A CA 1
ATOM 5136 C C . SER A 1 665 ? 8.651 9.909 -10.543 1.00 97.56 665 SER A C 1
ATOM 5138 O O . SER A 1 665 ? 8.907 10.359 -9.423 1.00 97.56 665 SER A O 1
ATOM 5140 N N . VAL A 1 666 ? 8.326 8.636 -10.744 1.00 97.88 666 VAL A N 1
ATOM 5141 C CA . VAL A 1 666 ? 8.220 7.662 -9.658 1.00 97.88 666 VAL A CA 1
ATOM 5142 C C . VAL A 1 666 ? 9.593 7.073 -9.358 1.00 97.88 666 VAL A C 1
ATOM 5144 O O . VAL A 1 666 ? 10.267 6.605 -10.270 1.00 97.88 666 VAL A O 1
ATOM 5147 N N . GLY A 1 667 ? 10.017 7.103 -8.094 1.00 97.12 667 GLY A N 1
ATOM 5148 C CA . GLY A 1 667 ? 11.248 6.435 -7.671 1.00 97.12 667 GLY A CA 1
ATOM 5149 C C . GLY A 1 667 ? 11.073 4.923 -7.486 1.00 97.12 667 GLY A C 1
ATOM 5150 O O . GLY A 1 667 ? 9.948 4.440 -7.362 1.00 97.12 667 GLY A O 1
ATOM 5151 N N . ALA A 1 668 ? 12.174 4.173 -7.366 1.00 96.50 668 ALA A N 1
ATOM 5152 C CA . ALA A 1 668 ? 12.159 2.702 -7.247 1.00 96.50 668 ALA A CA 1
ATOM 5153 C C . ALA A 1 668 ? 11.329 2.155 -6.059 1.00 96.50 668 ALA A C 1
ATOM 5155 O O . ALA A 1 668 ? 10.906 0.998 -6.046 1.00 96.50 668 ALA A O 1
ATOM 5156 N N . ARG A 1 669 ? 11.080 2.983 -5.034 1.00 96.38 669 ARG A N 1
ATOM 5157 C CA . ARG A 1 669 ? 10.220 2.672 -3.872 1.00 96.38 669 ARG A CA 1
ATOM 5158 C C . ARG A 1 669 ? 9.023 3.617 -3.741 1.00 96.38 669 ARG A C 1
ATOM 5160 O O . ARG A 1 669 ? 8.467 3.760 -2.648 1.00 96.38 669 ARG A O 1
ATOM 5167 N N . ALA A 1 670 ? 8.631 4.246 -4.849 1.00 96.12 670 ALA A N 1
ATOM 5168 C CA . ALA A 1 670 ? 7.611 5.285 -4.921 1.00 96.12 670 ALA A CA 1
ATOM 5169 C C . ALA A 1 670 ? 7.782 6.309 -3.782 1.00 96.12 670 ALA A C 1
ATOM 5171 O O . ALA A 1 670 ? 8.852 6.897 -3.645 1.00 96.12 670 ALA A O 1
ATOM 5172 N N . LEU A 1 671 ? 6.757 6.488 -2.946 1.00 96.69 671 LEU A N 1
ATOM 5173 C CA . LEU A 1 671 ? 6.778 7.352 -1.761 1.00 96.69 671 LEU A CA 1
ATOM 5174 C C . LEU A 1 671 ? 6.575 6.543 -0.465 1.00 96.69 671 LEU A C 1
ATOM 5176 O O . LEU A 1 671 ? 5.905 6.995 0.458 1.00 96.69 671 LEU A O 1
ATOM 5180 N N . THR A 1 672 ? 7.126 5.325 -0.401 1.00 96.06 672 THR A N 1
ATOM 5181 C CA . THR A 1 672 ? 6.907 4.385 0.720 1.00 96.06 672 THR A CA 1
ATOM 5182 C C . THR A 1 672 ? 8.051 4.330 1.743 1.00 96.06 672 THR A C 1
ATOM 5184 O O . THR A 1 672 ? 7.920 3.693 2.794 1.00 96.06 672 THR A O 1
ATOM 5187 N N . GLY A 1 673 ? 9.192 4.969 1.464 1.00 91.88 673 GLY A N 1
ATOM 5188 C CA . GLY A 1 673 ? 10.356 4.963 2.351 1.00 91.88 673 GLY A CA 1
ATOM 5189 C C . GLY A 1 673 ? 11.639 5.487 1.704 1.00 91.88 673 GLY A C 1
ATOM 5190 O O . GLY A 1 673 ? 11.648 5.908 0.553 1.00 91.88 673 GLY A O 1
ATOM 5191 N N . GLU A 1 674 ? 12.730 5.447 2.468 1.00 90.75 674 GLU A N 1
ATOM 5192 C CA . GLU A 1 674 ? 14.013 6.090 2.134 1.00 90.75 674 GLU A CA 1
ATOM 5193 C C . GLU A 1 674 ? 14.936 5.253 1.235 1.00 90.75 674 GLU A C 1
ATOM 5195 O O . GLU A 1 674 ? 15.929 5.761 0.714 1.00 90.75 674 GLU A O 1
ATOM 5200 N N . ALA A 1 675 ? 14.658 3.956 1.073 1.00 91.06 675 ALA A N 1
ATOM 5201 C CA . ALA A 1 675 ? 15.499 3.078 0.265 1.00 91.06 675 ALA A CA 1
ATOM 5202 C C . ALA A 1 675 ? 15.556 3.561 -1.196 1.00 91.06 675 ALA A C 1
ATOM 5204 O O . ALA A 1 675 ? 14.544 3.978 -1.757 1.00 91.06 675 ALA A O 1
ATOM 5205 N N . TYR A 1 676 ? 16.751 3.499 -1.793 1.00 93.88 676 TYR A N 1
ATOM 5206 C CA . TYR A 1 676 ? 17.075 4.115 -3.089 1.00 93.88 676 TYR A CA 1
ATOM 5207 C C . TYR A 1 676 ? 16.872 5.636 -3.147 1.00 93.88 676 TYR A C 1
ATOM 5209 O O . TYR A 1 676 ? 16.792 6.201 -4.229 1.00 93.88 676 TYR A O 1
ATOM 5217 N N . LEU A 1 677 ? 16.785 6.316 -1.996 1.00 94.31 677 LEU A N 1
ATOM 5218 C CA . LEU A 1 677 ? 16.832 7.779 -1.875 1.00 94.31 677 LEU A CA 1
ATOM 5219 C C . LEU A 1 677 ? 15.737 8.532 -2.663 1.00 94.31 677 LEU A C 1
ATOM 5221 O O . LEU A 1 677 ? 15.837 9.741 -2.867 1.00 94.31 677 LEU A O 1
ATOM 5225 N N . GLY A 1 678 ? 14.681 7.836 -3.097 1.00 95.62 678 GLY A N 1
ATOM 5226 C CA . GLY A 1 678 ? 13.648 8.370 -3.992 1.00 95.62 678 GLY A CA 1
ATOM 5227 C C . GLY A 1 678 ? 14.099 8.549 -5.449 1.00 95.62 678 GLY A C 1
ATOM 5228 O O . GLY A 1 678 ? 13.452 9.283 -6.193 1.00 95.62 678 GLY A O 1
ATOM 5229 N N . HIS A 1 679 ? 15.199 7.915 -5.856 1.00 98.06 679 HIS A N 1
ATOM 5230 C CA . HIS A 1 679 ? 15.753 8.010 -7.204 1.00 98.06 679 HIS A CA 1
ATOM 5231 C C . HIS A 1 679 ? 14.926 7.255 -8.240 1.00 98.06 679 HIS A C 1
ATOM 5233 O O . HIS A 1 679 ? 14.287 6.240 -7.946 1.00 98.06 679 HIS A O 1
ATOM 5239 N N . ILE A 1 680 ? 14.960 7.781 -9.463 1.00 98.50 680 ILE A N 1
ATOM 5240 C CA . ILE A 1 680 ? 14.196 7.313 -10.619 1.00 98.50 680 ILE A CA 1
ATOM 5241 C C . ILE A 1 680 ? 15.133 6.553 -11.562 1.00 98.50 680 ILE A C 1
ATOM 5243 O O . ILE A 1 680 ? 16.119 7.116 -12.043 1.00 98.50 680 ILE A O 1
ATOM 5247 N N . PHE A 1 681 ? 14.781 5.301 -11.842 1.00 98.69 681 PHE A N 1
ATOM 5248 C CA . PHE A 1 681 ? 15.551 4.330 -12.626 1.00 98.69 681 PHE A CA 1
ATOM 5249 C C . PHE A 1 681 ? 14.798 3.955 -13.911 1.00 98.69 681 PHE A C 1
ATOM 5251 O O . PHE A 1 681 ? 13.717 4.483 -14.182 1.00 98.69 681 PHE A O 1
ATOM 5258 N N . TRP A 1 682 ? 15.343 3.016 -14.688 1.00 98.62 682 TRP A N 1
ATOM 5259 C CA . TRP A 1 682 ? 14.644 2.376 -15.809 1.00 98.62 682 TRP A CA 1
ATOM 5260 C C . TRP A 1 682 ? 13.369 1.621 -15.379 1.00 98.62 682 TRP A C 1
ATOM 5262 O O . TRP A 1 682 ? 12.475 1.419 -16.203 1.00 98.62 682 TRP A O 1
ATOM 5272 N N . ASP A 1 683 ? 13.247 1.270 -14.090 1.00 98.62 683 ASP A N 1
ATOM 5273 C CA . ASP A 1 683 ? 12.061 0.696 -13.446 1.00 98.62 683 ASP A CA 1
ATOM 5274 C C . ASP A 1 683 ? 10.783 1.437 -13.842 1.00 98.62 683 ASP A C 1
ATOM 5276 O O . ASP A 1 683 ? 9.769 0.826 -14.194 1.00 98.62 683 ASP A O 1
ATOM 5280 N N . THR A 1 684 ? 10.840 2.769 -13.838 1.00 98.50 684 THR A N 1
ATOM 5281 C CA . THR A 1 684 ? 9.690 3.604 -14.161 1.00 98.50 684 THR A CA 1
ATOM 5282 C C . THR A 1 684 ? 9.243 3.373 -15.592 1.00 98.50 684 THR A C 1
ATOM 5284 O O . THR A 1 684 ? 8.070 3.100 -15.817 1.00 98.50 684 THR A O 1
ATOM 5287 N N . GLU A 1 685 ? 10.154 3.448 -16.559 1.00 98.69 685 GLU A N 1
ATOM 5288 C CA . GLU A 1 685 ? 9.829 3.332 -17.979 1.00 98.69 685 GLU A CA 1
ATOM 5289 C C . GLU A 1 685 ? 9.471 1.905 -18.411 1.00 98.69 685 GLU A C 1
ATOM 5291 O O . GLU A 1 685 ? 8.581 1.727 -19.244 1.00 98.69 685 GLU A O 1
ATOM 5296 N N . ILE A 1 686 ? 10.132 0.891 -17.850 1.00 98.62 686 ILE A N 1
ATOM 5297 C CA . ILE A 1 686 ? 9.991 -0.498 -18.306 1.00 98.62 686 ILE A CA 1
ATOM 5298 C C . ILE A 1 686 ? 8.952 -1.282 -17.503 1.00 98.62 686 ILE A C 1
ATOM 5300 O O . ILE A 1 686 ? 8.196 -2.056 -18.093 1.00 98.62 686 ILE A O 1
ATOM 5304 N N . TYR A 1 687 ? 8.861 -1.075 -16.187 1.00 98.50 687 TYR A N 1
ATOM 5305 C CA . TYR A 1 687 ? 7.965 -1.852 -15.322 1.00 98.50 687 TYR A CA 1
ATOM 5306 C C . TYR A 1 687 ? 6.679 -1.100 -14.983 1.00 98.50 687 TYR A C 1
ATOM 5308 O O . TYR A 1 687 ? 5.595 -1.684 -15.026 1.00 98.50 687 TYR A O 1
ATOM 5316 N N . MET A 1 688 ? 6.772 0.191 -14.653 1.00 98.56 688 MET A N 1
ATOM 5317 C CA . MET A 1 688 ? 5.623 0.951 -14.144 1.00 98.56 688 MET A CA 1
ATOM 5318 C C . MET A 1 688 ? 4.815 1.620 -15.258 1.00 98.56 688 MET A C 1
ATOM 5320 O O . MET A 1 688 ? 3.585 1.594 -15.242 1.00 98.56 688 MET A O 1
ATOM 5324 N N . LEU A 1 689 ? 5.486 2.212 -16.246 1.00 98.62 689 LEU A N 1
ATOM 5325 C CA . LEU A 1 689 ? 4.850 2.976 -17.314 1.00 98.62 689 LEU A CA 1
ATOM 5326 C C . LEU A 1 689 ? 3.809 2.170 -18.103 1.00 98.62 689 LEU A C 1
ATOM 5328 O O . LEU A 1 689 ? 2.743 2.736 -18.348 1.00 98.62 689 LEU A O 1
ATOM 5332 N N . PRO A 1 690 ? 4.018 0.878 -18.453 1.00 98.62 690 PRO A N 1
ATOM 5333 C CA . PRO A 1 690 ? 3.007 0.102 -19.169 1.00 98.62 690 PRO A CA 1
ATOM 5334 C C . PRO A 1 690 ? 1.652 0.074 -18.455 1.00 98.62 690 PRO A C 1
ATOM 5336 O O . PRO A 1 690 ? 0.617 0.211 -19.104 1.00 98.62 690 PRO A O 1
ATOM 5339 N N . PHE A 1 691 ? 1.639 -0.017 -17.120 1.00 98.62 691 PHE A N 1
ATOM 5340 C CA . PHE A 1 691 ? 0.400 0.066 -16.348 1.00 98.62 691 PHE A CA 1
ATOM 5341 C C . PHE A 1 691 ? -0.324 1.391 -16.607 1.00 98.62 691 PHE A C 1
ATOM 5343 O O . PHE A 1 691 ? -1.513 1.392 -16.928 1.00 98.62 691 PHE A O 1
ATOM 5350 N N . PHE A 1 692 ? 0.381 2.521 -16.527 1.00 98.69 692 PHE A N 1
ATOM 5351 C CA . PHE A 1 692 ? -0.225 3.832 -16.759 1.00 98.69 692 PHE A CA 1
ATOM 5352 C C . PHE A 1 692 ? -0.602 4.052 -18.222 1.00 98.69 692 PHE A C 1
ATOM 5354 O O . PHE A 1 692 ? -1.626 4.667 -18.479 1.00 98.69 692 PHE A O 1
ATOM 5361 N N . VAL A 1 693 ? 0.149 3.523 -19.188 1.00 98.62 693 VAL A N 1
ATOM 5362 C CA . VAL A 1 693 ? -0.210 3.615 -20.613 1.00 98.62 693 VAL A CA 1
ATOM 5363 C C . VAL A 1 693 ? -1.607 3.042 -20.857 1.00 98.62 693 VAL A C 1
ATOM 5365 O O . VAL A 1 693 ? -2.390 3.645 -21.584 1.00 98.62 693 VAL A O 1
ATOM 5368 N N . PHE A 1 694 ? -1.945 1.917 -20.219 1.00 98.12 694 PHE A N 1
ATOM 5369 C CA . PHE A 1 694 ? -3.222 1.235 -20.451 1.00 98.12 694 PHE A CA 1
ATOM 5370 C C . PHE A 1 694 ? -4.339 1.607 -19.471 1.00 98.12 694 PHE A C 1
ATOM 5372 O O . PHE A 1 694 ? -5.507 1.448 -19.816 1.00 98.12 694 PHE A O 1
ATOM 5379 N N . THR A 1 695 ? -4.016 2.114 -18.279 1.00 98.19 695 THR A N 1
ATOM 5380 C CA . THR A 1 695 ? -5.023 2.439 -17.247 1.00 98.19 695 THR A CA 1
ATOM 5381 C C . THR A 1 695 ? -5.172 3.939 -16.990 1.00 98.19 695 THR A C 1
ATOM 5383 O O . THR A 1 695 ? -6.212 4.391 -16.511 1.00 98.19 695 THR A O 1
ATOM 5386 N N . HIS A 1 696 ? -4.147 4.744 -17.296 1.00 98.12 696 HIS A N 1
ATOM 5387 C CA . HIS A 1 696 ? -4.162 6.194 -17.109 1.00 98.12 696 HIS A CA 1
ATOM 5388 C C . HIS A 1 696 ? -3.128 6.954 -17.961 1.00 98.12 696 HIS A C 1
ATOM 5390 O O . HIS A 1 696 ? -2.120 7.443 -17.427 1.00 98.12 696 HIS A O 1
ATOM 5396 N N . PRO A 1 697 ? -3.376 7.111 -19.275 1.00 98.25 697 PRO A N 1
ATOM 5397 C CA . PRO A 1 697 ? -2.450 7.784 -20.183 1.00 98.25 697 PRO A CA 1
ATOM 5398 C C . PRO A 1 697 ? -1.934 9.155 -19.707 1.00 98.25 697 PRO A C 1
ATOM 5400 O O . PRO A 1 697 ? -0.746 9.409 -19.896 1.00 98.25 697 PRO A O 1
ATOM 5403 N N . PRO A 1 698 ? -2.723 10.016 -19.021 1.00 98.00 698 PRO A N 1
ATOM 5404 C CA . PRO A 1 698 ? -2.203 11.276 -18.482 1.00 98.00 698 PRO A CA 1
ATOM 5405 C C . PRO A 1 698 ? -1.034 11.103 -17.502 1.00 98.00 698 PRO A C 1
ATOM 5407 O O . PRO A 1 698 ? -0.069 11.864 -17.559 1.00 98.00 698 PRO A O 1
ATOM 5410 N N . SER A 1 699 ? -1.065 10.077 -16.639 1.00 98.50 699 SER A N 1
ATOM 5411 C CA . SER A 1 699 ? 0.078 9.769 -15.767 1.00 98.50 699 SER A CA 1
ATOM 5412 C C . SER A 1 699 ? 1.279 9.306 -16.583 1.00 98.50 699 SER A C 1
ATOM 5414 O O . SER A 1 699 ? 2.375 9.799 -16.347 1.00 98.50 699 SER A O 1
ATOM 5416 N N . ALA A 1 700 ? 1.088 8.419 -17.566 1.00 98.69 700 ALA A N 1
ATOM 5417 C CA . ALA A 1 700 ? 2.186 7.964 -18.420 1.00 98.69 700 ALA A CA 1
ATOM 5418 C C . ALA A 1 700 ? 2.844 9.133 -19.173 1.00 98.69 700 ALA A C 1
ATOM 5420 O O . ALA A 1 700 ? 4.069 9.247 -19.189 1.00 98.69 700 ALA A O 1
ATOM 5421 N N . ARG A 1 701 ? 2.032 10.048 -19.717 1.00 98.69 701 ARG A N 1
ATOM 5422 C CA . ARG A 1 701 ? 2.511 11.270 -20.368 1.00 98.69 701 ARG A CA 1
ATOM 5423 C C . ARG A 1 701 ? 3.354 12.112 -19.418 1.00 98.69 701 ARG A C 1
ATOM 5425 O O . ARG A 1 701 ? 4.448 12.513 -19.790 1.00 98.69 701 ARG A O 1
ATOM 5432 N N . SER A 1 702 ? 2.868 12.360 -18.200 1.00 98.50 702 SER A N 1
ATOM 5433 C CA . SER A 1 702 ? 3.587 13.153 -17.192 1.00 98.50 702 SER A CA 1
ATOM 5434 C C . SER A 1 702 ? 4.959 12.549 -16.853 1.00 98.50 702 SER A C 1
ATOM 5436 O O . SER A 1 702 ? 5.969 13.250 -16.884 1.00 98.50 702 SER A O 1
ATOM 5438 N N . LEU A 1 703 ? 5.025 11.226 -16.650 1.00 98.75 703 LEU A N 1
ATOM 5439 C CA . LEU A 1 703 ? 6.280 10.515 -16.367 1.00 98.75 703 LEU A CA 1
ATOM 5440 C C . LEU A 1 703 ? 7.291 10.615 -17.522 1.00 98.75 703 LEU A C 1
ATOM 5442 O O . LEU A 1 703 ? 8.486 10.793 -17.290 1.00 98.75 703 LEU A O 1
ATOM 5446 N N . LEU A 1 704 ? 6.825 10.561 -18.773 1.00 98.88 704 LEU A N 1
ATOM 5447 C CA . LEU A 1 704 ? 7.685 10.776 -19.939 1.00 98.88 704 LEU A CA 1
ATOM 5448 C C . LEU A 1 704 ? 8.097 12.242 -20.103 1.00 98.88 704 LEU A C 1
ATOM 5450 O O . LEU A 1 704 ? 9.230 12.521 -20.499 1.00 98.88 704 LEU A O 1
ATOM 5454 N N . MET A 1 705 ? 7.215 13.186 -19.770 1.00 98.81 705 MET A N 1
ATOM 5455 C CA . MET A 1 705 ? 7.558 14.606 -19.772 1.00 98.81 705 MET A CA 1
ATOM 5456 C C . MET A 1 705 ? 8.648 14.922 -18.747 1.00 98.81 705 MET A C 1
ATOM 5458 O O . MET A 1 705 ? 9.519 15.727 -19.052 1.00 98.81 705 MET A O 1
ATOM 5462 N N . TYR A 1 706 ? 8.726 14.213 -17.620 1.00 98.81 706 TYR A N 1
ATOM 5463 C CA . TYR A 1 706 ? 9.874 14.330 -16.714 1.00 98.81 706 TYR A CA 1
ATOM 5464 C C . TYR A 1 706 ? 11.203 13.978 -17.397 1.00 98.81 706 TYR A C 1
ATOM 5466 O O . TYR A 1 706 ? 12.207 14.681 -17.225 1.00 98.81 706 TYR A O 1
ATOM 5474 N N . ARG A 1 707 ? 11.231 12.926 -18.226 1.00 98.75 707 ARG A N 1
ATOM 5475 C CA . ARG A 1 707 ? 12.419 12.595 -19.030 1.00 98.75 707 ARG A CA 1
ATOM 5476 C C . ARG A 1 707 ? 12.717 13.681 -20.062 1.00 98.75 707 ARG A C 1
ATOM 5478 O O . ARG A 1 707 ? 13.887 13.954 -20.333 1.00 98.75 707 ARG A O 1
ATOM 5485 N N . TYR A 1 708 ? 11.699 14.346 -20.595 1.00 98.81 708 TYR A N 1
ATOM 5486 C CA . TYR A 1 708 ? 11.892 15.478 -21.498 1.00 98.81 708 TYR A CA 1
ATOM 5487 C C . TYR A 1 708 ? 12.474 16.704 -20.778 1.00 98.81 708 TYR A C 1
ATOM 5489 O O . TYR A 1 708 ? 13.492 17.241 -21.216 1.00 98.81 708 TYR A O 1
ATOM 5497 N N . GLU A 1 709 ? 11.927 17.080 -19.620 1.00 98.50 709 GLU A N 1
ATOM 5498 C CA . GLU A 1 709 ? 12.431 18.178 -18.781 1.00 98.50 709 GLU A CA 1
ATOM 5499 C C . GLU A 1 709 ? 13.891 17.949 -18.342 1.00 98.50 709 GLU A C 1
ATOM 5501 O O . GLU A 1 709 ? 14.685 18.886 -18.229 1.00 98.50 709 GLU A O 1
ATOM 5506 N N . THR A 1 710 ? 14.290 16.686 -18.158 1.00 98.62 710 THR A N 1
ATOM 5507 C CA . THR A 1 710 ? 15.659 16.290 -17.780 1.00 98.62 710 THR A CA 1
ATOM 5508 C C . THR A 1 710 ? 16.587 15.992 -18.968 1.00 98.62 710 THR A C 1
ATOM 5510 O O . THR A 1 710 ? 17.796 15.805 -18.784 1.00 98.62 710 THR A O 1
ATOM 5513 N N . LEU A 1 711 ? 16.094 16.048 -20.212 1.00 98.88 711 LEU A N 1
ATOM 5514 C CA . LEU A 1 711 ? 16.889 15.839 -21.431 1.00 98.88 711 LEU A CA 1
ATOM 5515 C C . LEU A 1 711 ? 18.134 16.752 -21.528 1.00 98.88 711 LEU A C 1
ATOM 5517 O O . LEU A 1 711 ? 19.191 16.283 -21.975 1.00 98.88 711 LEU A O 1
ATOM 5521 N N . PRO A 1 712 ? 18.101 18.039 -21.109 1.00 98.81 712 PRO A N 1
ATOM 5522 C CA . PRO A 1 712 ? 19.299 18.876 -21.089 1.00 98.81 712 PRO A CA 1
ATOM 5523 C C . PRO A 1 712 ? 20.429 18.326 -20.205 1.00 98.81 712 PRO A C 1
ATOM 5525 O O . PRO A 1 712 ? 21.599 18.479 -20.572 1.00 98.81 712 PRO A O 1
ATOM 5528 N N . ALA A 1 713 ? 20.107 17.689 -19.075 1.00 98.62 713 ALA A N 1
ATOM 5529 C CA . ALA A 1 713 ? 21.088 17.057 -18.191 1.00 98.62 713 ALA A CA 1
ATOM 5530 C C . ALA A 1 713 ? 21.677 15.795 -18.834 1.00 98.62 713 ALA A C 1
ATOM 5532 O O . ALA A 1 713 ? 22.898 15.675 -18.947 1.00 98.62 713 ALA A O 1
ATOM 5533 N N . ALA A 1 714 ? 20.830 14.945 -19.423 1.00 98.81 714 ALA A N 1
ATOM 5534 C CA . ALA A 1 714 ? 21.268 13.769 -20.180 1.00 98.81 714 ALA A CA 1
ATOM 5535 C C . ALA A 1 714 ? 22.247 14.125 -21.324 1.00 98.81 714 ALA A C 1
ATOM 5537 O O . ALA A 1 714 ? 23.237 13.432 -21.578 1.00 98.81 714 ALA A O 1
ATOM 5538 N N . ARG A 1 715 ? 22.027 15.263 -21.998 1.00 98.88 715 ARG A N 1
ATOM 5539 C CA . ARG A 1 715 ? 22.949 15.804 -23.017 1.00 98.88 715 ARG A CA 1
ATOM 5540 C C . ARG A 1 715 ? 24.277 16.283 -22.435 1.00 98.88 715 ARG A C 1
ATOM 5542 O O . ARG A 1 715 ? 25.321 16.104 -23.063 1.00 98.88 715 ARG A O 1
ATOM 5549 N N . ARG A 1 716 ? 24.264 16.936 -21.266 1.00 98.75 716 ARG A N 1
ATOM 5550 C CA . ARG A 1 716 ? 25.501 17.347 -20.573 1.00 98.75 716 ARG A CA 1
ATOM 5551 C C . ARG A 1 716 ? 26.322 16.128 -20.181 1.00 98.75 716 ARG A C 1
ATOM 5553 O O . ARG A 1 716 ? 27.523 16.121 -20.441 1.00 98.75 716 ARG A O 1
ATOM 5560 N N . ARG A 1 717 ? 25.668 15.100 -19.647 1.00 98.25 717 ARG A N 1
ATOM 5561 C CA . ARG A 1 717 ? 26.303 13.851 -19.243 1.00 98.25 717 ARG A CA 1
ATOM 5562 C C . ARG A 1 717 ? 26.943 13.110 -20.417 1.00 98.25 717 ARG A C 1
ATOM 5564 O O . ARG A 1 717 ? 28.121 12.776 -20.338 1.00 98.25 717 ARG A O 1
ATOM 5571 N N . ALA A 1 718 ? 26.223 12.936 -21.531 1.00 98.62 718 ALA A N 1
ATOM 5572 C CA . ALA A 1 718 ? 26.794 12.340 -22.744 1.00 98.62 718 ALA A CA 1
ATOM 5573 C C . ALA A 1 718 ? 28.083 13.065 -23.172 1.00 98.62 718 ALA A C 1
ATOM 5575 O O . ALA A 1 718 ? 29.121 12.428 -23.343 1.00 98.62 718 ALA A O 1
ATOM 5576 N N . ARG A 1 719 ? 28.051 14.405 -23.238 1.00 98.50 719 ARG A N 1
ATOM 5577 C CA . ARG A 1 719 ? 29.234 15.216 -23.575 1.00 98.50 719 ARG A CA 1
ATOM 5578 C C . ARG A 1 719 ? 30.376 15.067 -22.573 1.00 98.50 719 ARG A C 1
ATOM 5580 O O . ARG A 1 719 ? 31.527 15.015 -22.994 1.00 98.50 719 ARG A O 1
ATOM 5587 N N . ALA A 1 720 ? 30.078 15.012 -21.275 1.00 97.62 720 ALA A N 1
ATOM 5588 C CA . ALA A 1 720 ? 31.089 14.850 -20.229 1.00 97.62 720 ALA A CA 1
ATOM 5589 C C . ALA A 1 720 ? 31.851 13.519 -20.357 1.00 97.62 720 ALA A C 1
ATOM 5591 O O . ALA A 1 720 ? 33.037 13.463 -20.044 1.00 97.62 720 ALA A O 1
ATOM 5592 N N . LEU A 1 721 ? 31.194 12.482 -20.883 1.00 96.62 721 LEU A N 1
ATOM 5593 C CA . LEU A 1 721 ? 31.788 11.174 -21.165 1.00 96.62 721 LEU A CA 1
ATOM 5594 C C . LEU A 1 721 ? 32.352 11.044 -22.594 1.00 96.62 721 LEU A C 1
ATOM 5596 O O . LEU A 1 721 ? 32.778 9.963 -22.990 1.00 96.62 721 LEU A O 1
ATOM 5600 N N . GLY A 1 722 ? 32.387 12.132 -23.372 1.00 97.56 722 GLY A N 1
ATOM 5601 C CA . GLY A 1 722 ? 32.930 12.145 -24.736 1.00 97.56 722 GLY A CA 1
ATOM 5602 C C . GLY A 1 722 ? 31.967 11.655 -25.824 1.00 97.56 722 GLY A C 1
ATOM 5603 O O . GLY A 1 722 ? 32.382 11.493 -26.970 1.00 97.56 722 GLY A O 1
ATOM 5604 N N . TYR A 1 723 ? 30.690 11.456 -25.497 1.00 98.44 723 TYR A N 1
ATOM 5605 C CA . TYR A 1 723 ? 29.641 11.046 -26.429 1.00 98.44 723 TYR A CA 1
ATOM 5606 C C . TYR A 1 723 ? 28.828 12.239 -26.956 1.00 98.44 723 TYR A C 1
ATOM 5608 O O . TYR A 1 723 ? 28.904 13.368 -26.464 1.00 98.44 723 TYR A O 1
ATOM 5616 N N . SER A 1 724 ? 28.027 11.984 -27.988 1.00 98.56 724 SER A N 1
ATOM 5617 C CA . SER A 1 724 ? 27.013 12.906 -28.513 1.00 98.56 724 SER A CA 1
ATOM 5618 C C . SER A 1 724 ? 25.614 12.509 -28.031 1.00 98.56 724 SER A C 1
ATOM 5620 O O . SER A 1 724 ? 25.451 11.519 -27.329 1.00 98.56 724 SER A O 1
ATOM 5622 N N . GLY A 1 725 ? 24.584 13.271 -28.407 1.00 98.75 725 GLY A N 1
ATOM 5623 C CA . GLY A 1 725 ? 23.199 12.915 -28.084 1.00 98.75 725 GLY A CA 1
ATOM 5624 C C . GLY A 1 725 ? 22.857 13.070 -26.601 1.00 98.75 725 GLY A C 1
ATOM 5625 O O . GLY A 1 725 ? 23.311 14.019 -25.962 1.00 98.75 725 GLY A O 1
ATOM 5626 N N . ALA A 1 726 ? 22.010 12.180 -26.089 1.00 98.88 726 ALA A N 1
ATOM 5627 C CA . ALA A 1 726 ? 21.550 12.161 -24.705 1.00 98.88 726 ALA A CA 1
ATOM 5628 C C . ALA A 1 726 ? 21.812 10.795 -24.065 1.00 98.88 726 ALA A C 1
ATOM 5630 O O . ALA A 1 726 ? 21.367 9.777 -24.590 1.00 98.88 726 ALA A O 1
ATOM 5631 N N . LEU A 1 727 ? 22.505 10.812 -22.926 1.00 98.81 727 LEU A N 1
ATOM 5632 C CA . LEU A 1 727 ? 22.689 9.663 -22.050 1.00 98.81 727 LEU A CA 1
ATOM 5633 C C . LEU A 1 727 ? 21.985 9.971 -20.731 1.00 98.81 727 LEU A C 1
ATOM 5635 O O . LEU A 1 727 ? 22.482 10.790 -19.955 1.00 98.81 727 LEU A O 1
ATOM 5639 N N . TYR A 1 728 ? 20.817 9.372 -20.515 1.00 98.88 728 TYR A N 1
ATOM 5640 C CA . TYR A 1 728 ? 20.095 9.517 -19.251 1.00 98.88 728 TYR A CA 1
ATOM 5641 C C . TYR A 1 728 ? 20.907 8.913 -18.095 1.00 98.88 728 TYR A C 1
ATOM 5643 O O . TYR A 1 728 ? 21.680 7.978 -18.326 1.00 98.88 728 TYR A O 1
ATOM 5651 N N . PRO A 1 729 ? 20.800 9.471 -16.876 1.00 98.31 729 PRO A N 1
ATOM 5652 C CA . PRO A 1 729 ? 21.469 8.900 -15.717 1.00 98.31 729 PRO A CA 1
ATOM 5653 C C . PRO A 1 729 ? 20.843 7.578 -15.304 1.00 98.31 729 PRO A C 1
ATOM 5655 O O . PRO A 1 729 ? 19.645 7.400 -15.520 1.00 98.31 729 PRO A O 1
ATOM 5658 N N . TRP A 1 730 ? 21.647 6.703 -14.694 1.00 98.50 730 TRP A N 1
ATOM 5659 C CA . TRP A 1 730 ? 21.149 5.455 -14.118 1.00 98.50 730 TRP A CA 1
ATOM 5660 C C . TRP A 1 730 ? 20.182 5.749 -12.967 1.00 98.50 730 TRP A C 1
ATOM 5662 O O . TRP A 1 730 ? 19.033 5.313 -12.989 1.00 98.50 730 TRP A O 1
ATOM 5672 N N . GLU A 1 731 ? 20.606 6.617 -12.045 1.00 98.25 731 GLU A N 1
ATOM 5673 C CA . GLU A 1 731 ? 19.780 7.145 -10.962 1.00 98.25 731 GLU A CA 1
ATOM 5674 C C . GLU A 1 731 ? 19.516 8.633 -11.187 1.00 98.25 731 GLU A C 1
ATOM 5676 O O . GLU A 1 731 ? 20.434 9.455 -11.177 1.00 98.25 731 GLU A O 1
ATOM 5681 N N . SER A 1 732 ? 18.249 8.991 -11.401 1.00 98.00 732 SER A N 1
ATOM 5682 C CA . SER A 1 732 ? 17.827 10.372 -11.644 1.00 98.00 732 SER A CA 1
ATOM 5683 C C . SER A 1 732 ? 17.084 10.991 -10.458 1.00 98.00 732 SER A C 1
ATOM 5685 O O . SER A 1 732 ? 16.430 10.293 -9.682 1.00 98.00 732 SER A O 1
ATOM 5687 N N . THR A 1 733 ? 17.148 12.322 -10.345 1.00 96.62 733 THR A N 1
ATOM 5688 C CA . THR A 1 733 ? 16.453 13.127 -9.318 1.00 96.62 733 THR A CA 1
ATOM 5689 C C . THR A 1 733 ? 15.737 14.331 -9.943 1.00 96.62 733 THR A C 1
ATOM 5691 O O . THR A 1 733 ? 15.509 14.383 -11.151 1.00 96.62 733 THR A O 1
ATOM 5694 N N . ASP A 1 734 ? 15.421 15.348 -9.140 1.00 94.12 734 ASP A N 1
ATOM 5695 C CA . ASP A 1 734 ? 14.944 16.668 -9.567 1.00 94.12 734 ASP A CA 1
ATOM 5696 C C . ASP A 1 734 ? 15.774 17.368 -10.661 1.00 94.12 734 ASP A C 1
ATOM 5698 O O . ASP A 1 734 ? 15.224 18.177 -11.403 1.00 94.12 734 ASP A O 1
ATOM 5702 N N . THR A 1 735 ? 17.078 17.096 -10.777 1.00 94.44 735 THR A N 1
ATOM 5703 C CA . THR A 1 735 ? 17.960 17.811 -11.727 1.00 94.44 735 THR A CA 1
ATOM 5704 C C . THR A 1 735 ? 18.189 17.083 -13.050 1.00 94.44 735 THR A C 1
ATOM 5706 O O . THR A 1 735 ? 18.669 17.694 -14.008 1.00 94.44 735 THR A O 1
ATOM 5709 N N . GLY A 1 736 ? 17.897 15.782 -13.104 1.00 96.38 736 GLY A N 1
ATOM 5710 C CA . GLY A 1 736 ? 18.254 14.930 -14.239 1.00 96.38 736 GLY A CA 1
ATOM 5711 C C . GLY A 1 736 ? 19.743 14.572 -14.353 1.00 96.38 736 GLY A C 1
ATOM 5712 O O . GLY A 1 736 ? 20.122 13.900 -15.310 1.00 96.38 736 GLY A O 1
ATOM 5713 N N . GLU A 1 737 ? 20.596 15.037 -13.436 1.00 96.12 737 GLU A N 1
ATOM 5714 C CA . GLU A 1 737 ? 22.017 14.666 -13.388 1.00 96.12 737 GLU A CA 1
ATOM 5715 C C . GLU A 1 737 ? 22.200 13.252 -12.805 1.00 96.12 737 GLU A C 1
ATOM 5717 O O . GLU A 1 737 ? 21.275 12.696 -12.216 1.00 96.12 737 GLU A O 1
ATOM 5722 N N . GLU A 1 738 ? 23.393 12.667 -12.970 1.00 96.69 738 GLU A N 1
ATOM 5723 C CA . GLU A 1 738 ? 23.732 11.387 -12.328 1.00 96.69 738 GLU A CA 1
ATOM 5724 C C . GLU A 1 738 ? 23.732 11.517 -10.811 1.00 96.69 738 GLU A C 1
ATOM 5726 O O . GLU A 1 738 ? 24.471 12.340 -10.264 1.00 96.69 738 GLU A O 1
ATOM 5731 N N . ALA A 1 739 ? 22.946 10.675 -10.149 1.00 95.94 739 ALA A N 1
ATOM 5732 C CA . ALA A 1 739 ? 22.883 10.597 -8.700 1.00 95.94 739 ALA A CA 1
ATOM 5733 C C . ALA A 1 739 ? 23.269 9.217 -8.151 1.00 95.94 739 ALA A C 1
ATOM 5735 O O . ALA A 1 739 ? 23.196 9.020 -6.944 1.00 95.94 739 ALA A O 1
ATOM 5736 N N . THR A 1 740 ? 23.723 8.285 -8.991 1.00 95.69 740 THR A N 1
ATOM 5737 C CA . THR A 1 740 ? 24.151 6.954 -8.547 1.00 95.69 740 THR A CA 1
ATOM 5738 C C . THR A 1 740 ? 25.298 7.092 -7.545 1.00 95.69 740 THR A C 1
ATOM 5740 O O . THR A 1 740 ? 26.311 7.733 -7.862 1.00 95.69 740 THR A O 1
ATOM 5743 N N . PRO A 1 741 ? 25.186 6.513 -6.335 1.00 92.75 741 PRO A N 1
ATOM 5744 C CA . PRO A 1 741 ? 26.284 6.504 -5.385 1.00 92.75 741 PRO A CA 1
ATOM 5745 C C . PRO A 1 741 ? 27.517 5.829 -6.002 1.00 92.75 741 PRO A C 1
ATOM 5747 O O . PRO A 1 741 ? 27.387 4.760 -6.581 1.00 92.75 741 PRO A O 1
ATOM 5750 N N . PRO A 1 742 ? 28.732 6.389 -5.868 1.00 91.19 742 PRO A N 1
ATOM 5751 C CA . PRO A 1 742 ? 29.931 5.787 -6.461 1.00 91.19 742 PRO A CA 1
ATOM 5752 C C . PRO A 1 742 ? 30.401 4.516 -5.734 1.00 91.19 742 PRO A C 1
ATOM 5754 O O . PRO A 1 742 ? 31.279 3.806 -6.226 1.00 91.19 742 PRO A O 1
ATOM 5757 N N . TYR A 1 743 ? 29.877 4.254 -4.535 1.00 90.88 743 TYR A N 1
ATOM 5758 C CA . TYR A 1 743 ? 30.179 3.076 -3.734 1.00 90.88 743 TYR A CA 1
ATOM 5759 C C . TYR A 1 743 ? 29.062 2.790 -2.720 1.00 90.88 743 TYR A C 1
ATOM 5761 O O . TYR A 1 743 ? 28.373 3.703 -2.264 1.00 90.88 743 TYR A O 1
ATOM 5769 N N . ALA A 1 744 ? 28.942 1.530 -2.311 1.00 86.44 744 ALA A N 1
ATOM 5770 C CA . ALA A 1 744 ? 28.215 1.099 -1.122 1.00 86.44 744 ALA A CA 1
ATOM 5771 C C . ALA A 1 744 ? 29.194 0.801 0.019 1.00 86.44 744 ALA A C 1
ATOM 5773 O O . ALA A 1 744 ? 30.350 0.445 -0.213 1.00 86.44 744 ALA A O 1
ATOM 5774 N N . ILE A 1 745 ? 28.722 0.915 1.261 1.00 85.19 745 ILE A N 1
ATOM 5775 C CA . ILE A 1 745 ? 29.461 0.470 2.447 1.00 85.19 745 ILE A CA 1
ATOM 5776 C C . ILE A 1 745 ? 28.695 -0.693 3.078 1.00 85.19 745 ILE A C 1
ATOM 5778 O O . ILE A 1 745 ? 27.531 -0.540 3.449 1.00 85.19 745 ILE A O 1
ATOM 5782 N N . THR A 1 746 ? 29.328 -1.859 3.202 1.00 84.19 746 THR A N 1
ATOM 5783 C CA . THR A 1 746 ? 28.701 -3.027 3.840 1.00 84.19 746 THR A CA 1
ATOM 5784 C C . THR A 1 746 ? 28.578 -2.832 5.356 1.00 84.19 746 THR A C 1
ATOM 5786 O O . THR A 1 746 ? 29.306 -2.023 5.936 1.00 84.19 746 THR A O 1
ATOM 5789 N N . PRO A 1 747 ? 27.741 -3.617 6.064 1.00 80.62 747 PRO A N 1
ATOM 5790 C CA . PRO A 1 747 ? 27.699 -3.586 7.530 1.00 80.62 747 PRO A CA 1
ATOM 5791 C C . PRO A 1 747 ? 29.052 -3.872 8.207 1.00 80.62 747 PRO A C 1
ATOM 5793 O O . PRO A 1 747 ? 29.264 -3.471 9.349 1.00 80.62 747 PRO A O 1
ATOM 5796 N N . ALA A 1 748 ? 29.974 -4.550 7.513 1.00 87.00 748 ALA A N 1
ATOM 5797 C CA . ALA A 1 748 ? 31.338 -4.801 7.980 1.00 87.00 748 ALA A CA 1
ATOM 5798 C C . ALA A 1 748 ? 32.309 -3.629 7.709 1.00 87.00 748 ALA A C 1
ATOM 5800 O O . ALA A 1 748 ? 33.471 -3.699 8.105 1.00 87.00 748 ALA A O 1
ATOM 5801 N N . GLY A 1 749 ? 31.846 -2.558 7.052 1.00 89.12 749 GLY A N 1
ATOM 5802 C CA . GLY A 1 749 ? 32.630 -1.371 6.702 1.00 89.12 749 GLY A CA 1
ATOM 5803 C C . GLY A 1 749 ? 33.398 -1.472 5.381 1.00 89.12 749 GLY A C 1
ATOM 5804 O O . GLY A 1 749 ? 34.233 -0.615 5.101 1.00 89.12 749 GLY A O 1
ATOM 5805 N N . GLU A 1 750 ? 33.154 -2.507 4.574 1.00 91.62 750 GLU A N 1
ATOM 5806 C CA . GLU A 1 750 ? 33.797 -2.670 3.266 1.00 91.62 750 GLU A CA 1
ATOM 5807 C C . GLU A 1 750 ? 33.206 -1.695 2.248 1.00 91.62 750 GLU A C 1
ATOM 5809 O O . GLU A 1 750 ? 31.987 -1.574 2.153 1.00 91.62 750 GLU A O 1
ATOM 5814 N N . VAL A 1 751 ? 34.069 -1.025 1.483 1.00 91.81 751 VAL A N 1
ATOM 5815 C CA . VAL A 1 751 ? 33.673 -0.111 0.407 1.00 91.81 751 VAL A CA 1
ATOM 5816 C C . VAL A 1 751 ? 33.627 -0.887 -0.904 1.00 91.81 751 VAL A C 1
ATOM 5818 O O . VAL A 1 751 ? 34.668 -1.315 -1.401 1.00 91.81 751 VAL A O 1
ATOM 5821 N N . ILE A 1 752 ? 32.433 -1.043 -1.466 1.00 91.12 752 ILE A N 1
ATOM 5822 C CA . ILE A 1 752 ? 32.195 -1.727 -2.738 1.00 91.12 752 ILE A CA 1
ATOM 5823 C C . ILE A 1 752 ? 31.913 -0.659 -3.799 1.00 91.12 752 ILE A C 1
ATOM 5825 O O . ILE A 1 752 ? 30.938 0.074 -3.638 1.00 91.12 752 ILE A O 1
ATOM 5829 N N . PRO A 1 753 ? 32.740 -0.519 -4.851 1.00 93.19 753 PRO A N 1
ATOM 5830 C CA . PRO A 1 753 ? 32.445 0.381 -5.964 1.00 93.19 753 PRO A CA 1
ATOM 5831 C C . PRO A 1 753 ? 31.108 0.035 -6.621 1.00 93.19 753 PRO A C 1
ATOM 5833 O O . PRO A 1 753 ? 30.784 -1.138 -6.761 1.00 93.19 753 PRO A O 1
ATOM 5836 N N . ILE A 1 754 ? 30.361 1.050 -7.046 1.00 94.25 754 ILE A N 1
ATOM 5837 C CA . ILE A 1 754 ? 29.137 0.879 -7.833 1.00 94.25 754 ILE A CA 1
ATOM 5838 C C . ILE A 1 754 ? 29.414 1.442 -9.225 1.00 94.25 754 ILE A C 1
ATOM 5840 O O . ILE A 1 754 ? 29.717 2.630 -9.374 1.00 94.25 754 ILE A O 1
ATOM 5844 N N . LEU A 1 755 ? 29.361 0.579 -10.240 1.00 96.00 755 LEU A N 1
ATOM 5845 C CA . LEU A 1 755 ? 29.709 0.932 -11.619 1.00 96.00 755 LEU A CA 1
ATOM 5846 C C . LEU A 1 755 ? 28.497 1.203 -12.516 1.00 96.00 755 LEU A C 1
ATOM 5848 O O . LEU A 1 755 ? 28.691 1.698 -13.628 1.00 96.00 755 LEU A O 1
ATOM 5852 N N . SER A 1 756 ? 27.272 0.948 -12.052 1.00 95.75 756 SER A N 1
ATOM 5853 C CA . SER A 1 756 ? 26.034 1.136 -12.826 1.00 95.75 756 SER A CA 1
ATOM 5854 C C . SER A 1 756 ? 25.919 2.553 -13.393 1.00 95.75 756 SER A C 1
ATOM 5856 O O . SER A 1 756 ? 25.838 2.746 -14.608 1.00 95.75 756 SER A O 1
ATOM 5858 N N . GLY A 1 757 ? 26.134 3.566 -12.551 1.00 94.00 757 GLY A N 1
ATOM 5859 C CA . GLY A 1 757 ? 26.192 4.975 -12.953 1.00 94.00 757 GLY A CA 1
ATOM 5860 C C . GLY A 1 757 ? 27.307 5.326 -13.953 1.00 94.00 757 GLY A C 1
ATOM 5861 O O . GLY A 1 757 ? 27.347 6.444 -14.453 1.00 94.00 757 GLY A O 1
ATOM 5862 N N . LEU A 1 758 ? 28.230 4.420 -14.277 1.00 95.19 758 LEU A N 1
ATOM 5863 C CA . LEU A 1 758 ? 29.273 4.620 -15.292 1.00 95.19 758 LEU A CA 1
ATOM 5864 C C . LEU A 1 758 ? 29.122 3.717 -16.518 1.00 95.19 758 LEU A C 1
ATOM 5866 O O . LEU A 1 758 ? 29.657 4.060 -17.574 1.00 95.19 758 LEU A O 1
ATOM 5870 N N . GLN A 1 759 ? 28.479 2.557 -16.381 1.00 97.38 759 GLN A N 1
ATOM 5871 C CA . GLN A 1 759 ? 28.521 1.491 -17.384 1.00 97.38 759 GLN A CA 1
ATOM 5872 C C . GLN A 1 759 ? 27.138 1.032 -17.859 1.00 97.38 759 GLN A C 1
ATOM 5874 O O . GLN A 1 759 ? 27.035 0.506 -18.972 1.00 97.38 759 GLN A O 1
ATOM 5879 N N . GLU A 1 760 ? 26.078 1.271 -17.090 1.00 98.12 760 GLU A N 1
ATOM 5880 C CA . GLU A 1 760 ? 24.728 0.768 -17.357 1.00 98.12 760 GLU A CA 1
ATOM 5881 C C . GLU A 1 760 ? 23.939 1.726 -18.256 1.00 98.12 760 GLU A C 1
ATOM 5883 O O . GLU A 1 760 ? 23.043 2.475 -17.868 1.00 98.12 760 GLU A O 1
ATOM 5888 N N . HIS A 1 761 ? 24.360 1.777 -19.517 1.00 98.50 761 HIS A N 1
ATOM 5889 C CA . HIS A 1 761 ? 23.890 2.783 -20.469 1.00 98.50 761 HIS A CA 1
ATOM 5890 C C . HIS A 1 761 ? 22.550 2.446 -21.139 1.00 98.50 761 HIS A C 1
ATOM 5892 O O . HIS A 1 761 ? 22.003 3.301 -21.848 1.00 98.50 761 HIS A O 1
ATOM 5898 N N . HIS A 1 762 ? 22.026 1.227 -20.953 1.00 98.75 762 HIS A N 1
ATOM 5899 C CA . HIS A 1 762 ? 20.812 0.772 -21.635 1.00 98.75 762 HIS A CA 1
ATOM 5900 C C . HIS A 1 762 ? 19.583 1.636 -21.310 1.00 98.75 762 HIS A C 1
ATOM 5902 O O . HIS A 1 762 ? 18.748 1.825 -22.195 1.00 98.75 762 HIS A O 1
ATOM 5908 N N . ILE A 1 763 ? 19.570 2.313 -20.152 1.00 98.75 763 ILE A N 1
ATOM 5909 C CA . ILE A 1 763 ? 18.526 3.267 -19.741 1.00 98.75 763 ILE A CA 1
ATOM 5910 C C . ILE A 1 763 ? 18.163 4.299 -20.819 1.00 98.75 763 ILE A C 1
ATOM 5912 O O . ILE A 1 763 ? 17.007 4.689 -20.964 1.00 98.75 763 ILE A O 1
ATOM 5916 N N . SER A 1 764 ? 19.121 4.720 -21.652 1.00 98.81 764 SER A N 1
ATOM 5917 C CA . SER A 1 764 ? 18.828 5.666 -22.741 1.00 98.81 764 SER A CA 1
ATOM 5918 C C . SER A 1 764 ? 17.996 5.052 -23.866 1.00 98.81 764 SER A C 1
ATOM 5920 O O . SER A 1 764 ? 17.195 5.747 -24.487 1.00 98.81 764 SER A O 1
ATOM 5922 N N . ALA A 1 765 ? 18.189 3.766 -24.161 1.00 98.88 765 ALA A N 1
ATOM 5923 C CA . ALA A 1 765 ? 17.320 3.048 -25.084 1.00 98.88 765 ALA A CA 1
ATOM 5924 C C . ALA A 1 765 ? 15.971 2.709 -24.439 1.00 98.88 765 ALA A C 1
ATOM 5926 O O . ALA A 1 765 ? 14.958 2.776 -25.128 1.00 98.88 765 ALA A O 1
ATOM 5927 N N . ASP A 1 766 ? 15.943 2.423 -23.137 1.00 98.94 766 ASP A N 1
ATOM 5928 C CA . ASP A 1 766 ? 14.711 2.126 -22.399 1.00 98.94 766 ASP A CA 1
ATOM 5929 C C . ASP A 1 766 ? 13.754 3.322 -22.372 1.00 98.94 766 ASP A C 1
ATOM 5931 O O . ASP A 1 766 ? 12.564 3.173 -22.647 1.00 98.94 766 ASP A O 1
ATOM 5935 N N . VAL A 1 767 ? 14.275 4.535 -22.148 1.00 98.94 767 VAL A N 1
ATOM 5936 C CA . VAL A 1 767 ? 13.478 5.770 -22.244 1.00 98.94 767 VAL A CA 1
ATOM 5937 C C . VAL A 1 767 ? 12.911 5.946 -23.655 1.00 98.94 767 VAL A C 1
ATOM 5939 O O . VAL A 1 767 ? 11.723 6.221 -23.811 1.00 98.94 767 VAL A O 1
ATOM 5942 N N . ALA A 1 768 ? 13.719 5.745 -24.701 1.00 98.94 768 ALA A N 1
ATOM 5943 C CA . ALA A 1 768 ? 13.239 5.815 -26.085 1.00 98.94 768 ALA A CA 1
ATOM 5944 C C . ALA A 1 768 ? 12.171 4.748 -26.386 1.00 98.94 768 ALA A C 1
ATOM 5946 O O . ALA A 1 768 ? 11.201 5.017 -27.098 1.00 98.94 768 ALA A O 1
ATOM 5947 N N . TYR A 1 769 ? 12.328 3.556 -25.811 1.00 98.88 769 TYR A N 1
ATOM 5948 C CA . TYR A 1 769 ? 11.361 2.470 -25.899 1.00 98.88 769 TYR A CA 1
ATOM 5949 C C . TYR A 1 769 ? 10.028 2.842 -25.273 1.00 98.88 769 TYR A C 1
ATOM 5951 O O . TYR A 1 769 ? 8.994 2.751 -25.933 1.00 98.88 769 TYR A O 1
ATOM 5959 N N . ALA A 1 770 ? 10.050 3.350 -24.050 1.00 98.88 770 ALA A N 1
ATOM 5960 C CA . ALA A 1 770 ? 8.866 3.813 -23.349 1.00 98.88 770 ALA A CA 1
ATOM 5961 C C . ALA A 1 770 ? 8.114 4.928 -24.099 1.00 98.88 770 ALA A C 1
ATOM 5963 O O . ALA A 1 770 ? 6.890 4.866 -24.216 1.00 98.88 770 ALA A O 1
ATOM 5964 N N . VAL A 1 771 ? 8.832 5.895 -24.682 1.00 98.88 771 VAL A N 1
ATOM 5965 C CA . VAL A 1 771 ? 8.245 6.940 -25.542 1.00 98.88 771 VAL A CA 1
ATOM 5966 C C . VAL A 1 771 ? 7.511 6.341 -26.731 1.00 98.88 771 VAL A C 1
ATOM 5968 O O . VAL A 1 771 ? 6.365 6.703 -27.001 1.00 98.88 771 VAL A O 1
ATOM 5971 N N . TRP A 1 772 ? 8.176 5.433 -27.445 1.00 98.69 772 TRP A N 1
ATOM 5972 C CA . TRP A 1 772 ? 7.601 4.794 -28.620 1.00 98.69 772 TRP A CA 1
ATOM 5973 C C . TRP A 1 772 ? 6.360 3.981 -28.257 1.00 98.69 772 TRP A C 1
ATOM 5975 O O . TRP A 1 772 ? 5.334 4.111 -28.919 1.00 98.69 772 TRP A O 1
ATOM 5985 N N . GLN A 1 773 ? 6.421 3.185 -27.185 1.00 98.62 773 GLN A N 1
ATOM 5986 C CA . GLN A 1 773 ? 5.289 2.374 -26.732 1.00 98.62 773 GLN A CA 1
ATOM 5987 C C . GLN A 1 773 ? 4.101 3.231 -26.287 1.00 98.62 773 GLN A C 1
ATOM 5989 O O . GLN A 1 773 ? 2.967 2.929 -26.656 1.00 98.62 773 GLN A O 1
ATOM 5994 N N . TYR A 1 774 ? 4.344 4.321 -25.552 1.00 98.81 774 TYR A N 1
ATOM 5995 C CA . TYR A 1 774 ? 3.291 5.269 -25.184 1.00 98.81 774 TYR A CA 1
ATOM 5996 C C . TYR A 1 774 ? 2.613 5.854 -26.424 1.00 98.81 774 TYR A C 1
ATOM 5998 O O . TYR A 1 774 ? 1.387 5.811 -26.528 1.00 98.81 774 TYR A O 1
ATOM 6006 N N . TRP A 1 775 ? 3.391 6.363 -27.385 1.00 98.62 775 TRP A N 1
ATOM 6007 C CA . TRP A 1 775 ? 2.830 6.959 -28.597 1.00 98.62 775 TRP A CA 1
ATOM 6008 C C . TRP A 1 775 ? 2.050 5.934 -29.428 1.00 98.62 775 TRP A C 1
ATOM 6010 O O . TRP A 1 775 ? 0.915 6.202 -29.813 1.00 98.62 775 TRP A O 1
ATOM 6020 N N . GLN A 1 776 ? 2.593 4.729 -29.623 1.00 98.19 776 GLN A N 1
ATOM 6021 C CA . GLN A 1 776 ? 1.915 3.650 -30.350 1.00 98.19 776 GLN A CA 1
ATOM 6022 C C . GLN A 1 776 ? 0.589 3.235 -29.701 1.00 98.19 776 GLN A C 1
ATOM 6024 O O . GLN A 1 776 ? -0.382 2.964 -30.405 1.00 98.19 776 GLN A O 1
ATOM 6029 N N . ALA A 1 777 ? 0.534 3.177 -28.368 1.00 98.31 777 ALA A N 1
ATOM 6030 C CA . ALA A 1 777 ? -0.665 2.757 -27.648 1.00 98.31 777 ALA A CA 1
ATOM 6031 C C . ALA A 1 777 ? -1.744 3.852 -27.576 1.00 98.31 777 ALA A C 1
ATOM 6033 O O . ALA A 1 777 ? -2.933 3.536 -27.566 1.00 98.31 777 ALA A O 1
ATOM 6034 N N . THR A 1 778 ? -1.343 5.124 -27.507 1.00 98.31 778 THR A N 1
ATOM 6035 C CA . THR A 1 778 ? -2.260 6.252 -27.254 1.00 98.31 778 THR A CA 1
ATOM 6036 C C . THR A 1 778 ? -2.621 7.055 -28.500 1.00 98.31 778 THR A C 1
ATOM 6038 O O . THR A 1 778 ? -3.671 7.693 -28.521 1.00 98.31 778 THR A O 1
ATOM 6041 N N . GLY A 1 779 ? -1.770 7.047 -29.530 1.00 98.06 779 GLY A N 1
ATOM 6042 C CA . GLY A 1 779 ? -1.895 7.938 -30.684 1.00 98.06 779 GLY A CA 1
ATOM 6043 C C . GLY A 1 779 ? -1.714 9.423 -30.340 1.00 98.06 779 GLY A C 1
ATOM 6044 O O . GLY A 1 779 ? -2.234 10.278 -31.054 1.00 98.06 779 GLY A O 1
ATOM 6045 N N . ASP A 1 780 ? -1.032 9.753 -29.235 1.00 98.44 780 ASP A N 1
ATOM 6046 C CA . ASP A 1 780 ? -0.778 11.137 -28.812 1.00 98.44 780 ASP A CA 1
ATOM 6047 C C . ASP A 1 780 ? 0.313 11.796 -29.678 1.00 98.44 780 ASP A C 1
ATOM 6049 O O . ASP A 1 780 ? 1.470 11.959 -29.275 1.00 98.44 780 ASP A O 1
ATOM 6053 N N . ASP A 1 781 ? -0.065 12.165 -30.904 1.00 98.38 781 ASP A N 1
ATOM 6054 C CA . ASP A 1 781 ? 0.808 12.845 -31.867 1.00 98.38 781 ASP A CA 1
ATOM 6055 C C . ASP A 1 781 ? 1.306 14.199 -31.343 1.00 98.38 781 ASP A C 1
ATOM 6057 O O . ASP A 1 781 ? 2.402 14.637 -31.694 1.00 98.38 781 ASP A O 1
ATOM 6061 N N . ALA A 1 782 ? 0.530 14.864 -30.479 1.00 98.25 782 ALA A N 1
ATOM 6062 C CA . ALA A 1 782 ? 0.923 16.135 -29.885 1.00 98.25 782 ALA A CA 1
ATOM 6063 C C . ALA A 1 782 ? 2.135 15.954 -28.964 1.00 98.25 782 ALA A C 1
ATOM 6065 O O . ALA A 1 782 ? 3.135 16.644 -29.147 1.00 98.25 782 ALA A O 1
ATOM 6066 N N . PHE A 1 783 ? 2.091 14.989 -28.037 1.00 98.62 783 PHE A N 1
ATOM 6067 C CA . PHE A 1 783 ? 3.256 14.617 -27.228 1.00 98.62 783 PHE A CA 1
ATOM 6068 C C . PHE A 1 783 ? 4.441 14.177 -28.091 1.00 98.62 783 PHE A C 1
ATOM 6070 O O . PHE A 1 783 ? 5.582 14.563 -27.824 1.00 98.62 783 PHE A O 1
ATOM 6077 N N . PHE A 1 784 ? 4.193 13.361 -29.118 1.00 98.62 784 PHE A N 1
ATOM 6078 C CA . PHE A 1 784 ? 5.276 12.829 -29.937 1.00 98.62 784 PHE A CA 1
ATOM 6079 C C . PHE A 1 784 ? 6.019 13.937 -30.693 1.00 98.62 784 PHE A C 1
ATOM 6081 O O . PHE A 1 784 ? 7.248 13.952 -30.694 1.00 98.62 784 PHE A O 1
ATOM 6088 N N . LEU A 1 785 ? 5.294 14.901 -31.267 1.00 98.19 785 LEU A N 1
ATOM 6089 C CA . LEU A 1 785 ? 5.883 16.053 -31.955 1.00 98.19 785 LEU A CA 1
ATOM 6090 C C . LEU A 1 785 ? 6.509 17.073 -30.994 1.00 98.19 785 LEU A C 1
ATOM 6092 O O . LEU A 1 785 ? 7.505 17.701 -31.347 1.00 98.19 785 LEU A O 1
ATOM 6096 N N . GLU A 1 786 ? 5.928 17.253 -29.807 1.00 97.75 786 GLU A N 1
ATOM 6097 C CA . GLU A 1 786 ? 6.414 18.190 -28.789 1.00 97.75 786 GLU A CA 1
ATOM 6098 C C . GLU A 1 786 ? 7.706 17.705 -28.116 1.00 97.75 786 GLU A C 1
ATOM 6100 O O . GLU A 1 786 ? 8.635 18.489 -27.945 1.00 97.75 786 GLU A O 1
ATOM 6105 N N . ALA A 1 787 ? 7.760 16.426 -27.734 1.00 98.69 787 ALA A N 1
ATOM 6106 C CA . ALA A 1 787 ? 8.808 15.876 -26.875 1.00 98.69 787 ALA A CA 1
ATOM 6107 C C . ALA A 1 787 ? 9.335 14.515 -27.355 1.00 98.69 787 ALA A C 1
ATOM 6109 O O . ALA A 1 787 ? 10.550 14.304 -27.426 1.00 98.69 787 ALA A O 1
ATOM 6110 N N . GLY A 1 788 ? 8.441 13.582 -27.702 1.00 98.75 788 GLY A N 1
ATOM 6111 C CA . GLY A 1 788 ? 8.799 12.181 -27.951 1.00 98.75 788 GLY A CA 1
ATOM 6112 C C . GLY A 1 788 ? 9.857 11.987 -29.044 1.00 98.75 788 GLY A C 1
ATOM 6113 O O . GLY A 1 788 ? 10.877 11.327 -28.821 1.00 98.75 788 GLY A O 1
ATOM 6114 N N . ALA A 1 789 ? 9.664 12.620 -30.200 1.00 98.75 789 ALA A N 1
ATOM 6115 C CA . ALA A 1 789 ? 10.577 12.533 -31.333 1.00 98.75 789 ALA A CA 1
ATOM 6116 C C . ALA A 1 789 ? 11.975 13.073 -30.988 1.00 98.75 789 ALA A C 1
ATOM 6118 O O . ALA A 1 789 ? 12.985 12.468 -31.354 1.00 98.75 789 ALA A O 1
ATOM 6119 N N . GLU A 1 790 ? 12.065 14.176 -30.235 1.00 98.81 790 GLU A N 1
ATOM 6120 C CA . GLU A 1 790 ? 13.353 14.736 -29.817 1.00 98.81 790 GLU A CA 1
ATOM 6121 C C . GLU A 1 790 ? 14.118 13.773 -28.899 1.00 98.81 790 GLU A C 1
ATOM 6123 O O . GLU A 1 790 ? 15.332 13.613 -29.063 1.00 98.81 790 GLU A O 1
ATOM 6128 N N . MET A 1 791 ? 13.430 13.103 -27.969 1.00 98.88 791 MET A N 1
ATOM 6129 C CA . MET A 1 791 ? 14.055 12.150 -27.043 1.00 98.88 791 MET A CA 1
ATOM 6130 C C . MET A 1 791 ? 14.577 10.901 -27.762 1.00 98.88 791 MET A C 1
ATOM 6132 O O . MET A 1 791 ? 15.723 10.499 -27.532 1.00 98.88 791 MET A O 1
ATOM 6136 N N . ILE A 1 792 ? 13.795 10.330 -28.685 1.00 98.94 792 ILE A N 1
ATOM 6137 C CA . ILE A 1 792 ? 14.223 9.185 -29.508 1.00 98.94 792 ILE A CA 1
ATOM 6138 C C . ILE A 1 792 ? 15.449 9.569 -30.348 1.00 98.94 792 ILE A C 1
ATOM 6140 O O . ILE A 1 792 ? 16.490 8.914 -30.290 1.00 98.94 792 ILE A O 1
ATOM 6144 N N . LEU A 1 793 ? 15.393 10.692 -31.071 1.00 98.88 793 LEU A N 1
ATOM 6145 C CA . LEU A 1 793 ? 16.513 11.143 -31.903 1.00 98.88 793 LEU A CA 1
ATOM 6146 C C . LEU A 1 793 ? 17.763 11.477 -31.073 1.00 98.88 793 LEU A C 1
ATOM 6148 O O . LEU A 1 793 ? 18.892 11.231 -31.508 1.00 98.88 793 LEU A O 1
ATOM 6152 N N . ALA A 1 794 ? 17.597 12.058 -29.882 1.00 98.88 794 ALA A N 1
ATOM 6153 C CA . ALA A 1 794 ? 18.714 12.414 -29.014 1.00 98.88 794 ALA A CA 1
ATOM 6154 C C . ALA A 1 794 ? 19.421 11.180 -28.438 1.00 98.88 794 ALA A C 1
ATOM 6156 O O . ALA A 1 794 ? 20.653 11.145 -28.425 1.00 98.88 794 ALA A O 1
ATOM 6157 N N . THR A 1 795 ? 18.676 10.168 -28.001 1.00 98.94 795 THR A N 1
ATOM 6158 C CA . THR A 1 795 ? 19.243 8.916 -27.472 1.00 98.94 795 THR A CA 1
ATOM 6159 C C . THR A 1 795 ? 19.838 8.047 -28.587 1.00 98.94 795 THR A C 1
ATOM 6161 O O . THR A 1 795 ? 20.925 7.495 -28.421 1.00 98.94 795 THR A O 1
ATOM 6164 N N . ALA A 1 796 ? 19.247 8.028 -29.784 1.00 98.88 796 ALA A N 1
ATOM 6165 C CA . ALA A 1 796 ? 19.853 7.394 -30.957 1.00 98.88 796 ALA A CA 1
ATOM 6166 C C . ALA A 1 796 ? 21.189 8.045 -31.359 1.00 98.88 796 ALA A C 1
ATOM 6168 O O . ALA A 1 796 ? 22.155 7.350 -31.679 1.00 98.88 796 ALA A O 1
ATOM 6169 N N . ARG A 1 797 ? 21.303 9.380 -31.277 1.00 98.88 797 ARG A N 1
ATOM 6170 C CA . ARG A 1 797 ? 22.589 10.083 -31.469 1.00 98.88 797 ARG A CA 1
ATOM 6171 C C . ARG A 1 797 ? 23.639 9.689 -30.431 1.00 98.88 797 ARG A C 1
ATOM 6173 O O . ARG A 1 797 ? 24.824 9.689 -30.762 1.00 98.88 797 ARG A O 1
ATOM 6180 N N . PHE A 1 798 ? 23.224 9.361 -29.206 1.00 98.88 798 PHE A N 1
ATOM 6181 C CA . PHE A 1 798 ? 24.128 8.805 -28.203 1.00 98.88 798 PHE A CA 1
ATOM 6182 C C . PHE A 1 798 ? 24.643 7.439 -28.646 1.00 98.88 798 PHE A C 1
ATOM 6184 O O . PHE A 1 798 ? 25.858 7.286 -28.785 1.00 98.88 798 PHE A O 1
ATOM 6191 N N . TRP A 1 799 ? 23.754 6.504 -28.990 1.00 98.81 799 TRP A N 1
ATOM 6192 C CA . TRP A 1 799 ? 24.150 5.170 -29.449 1.00 98.81 799 TRP A CA 1
ATOM 6193 C C . TRP A 1 799 ? 25.061 5.205 -30.677 1.00 98.81 799 TRP A C 1
ATOM 6195 O O . TRP A 1 799 ? 26.102 4.550 -30.683 1.00 98.81 799 TRP A O 1
ATOM 6205 N N . ALA A 1 800 ? 24.755 6.053 -31.662 1.00 98.62 800 ALA A N 1
ATOM 6206 C CA . ALA A 1 800 ? 25.597 6.244 -32.844 1.00 98.62 800 ALA A CA 1
ATOM 6207 C C . ALA A 1 800 ? 27.020 6.733 -32.508 1.00 98.62 800 ALA A C 1
ATOM 6209 O O . ALA A 1 800 ? 27.961 6.423 -33.232 1.00 98.62 800 ALA A O 1
ATOM 6210 N N . SER A 1 801 ? 27.190 7.486 -31.414 1.00 98.56 801 SER A N 1
ATOM 6211 C CA . SER A 1 801 ? 28.507 7.921 -30.924 1.00 98.56 801 SER A CA 1
ATOM 6212 C C . SER A 1 801 ? 29.171 6.944 -29.947 1.00 98.56 801 SER A C 1
ATOM 6214 O O . SER A 1 801 ? 30.368 7.059 -29.696 1.00 98.56 801 SER A O 1
ATOM 6216 N N . ARG A 1 802 ? 28.398 6.011 -29.377 1.00 98.00 802 ARG A N 1
ATOM 6217 C CA . ARG A 1 802 ? 28.831 5.056 -28.349 1.00 98.00 802 ARG A CA 1
ATOM 6218 C C . ARG A 1 802 ? 29.410 3.769 -28.934 1.00 98.00 802 ARG A C 1
ATOM 6220 O O . ARG A 1 802 ? 30.251 3.137 -28.287 1.00 98.00 802 ARG A O 1
ATOM 6227 N N . VAL A 1 803 ? 28.939 3.373 -30.116 1.00 97.88 803 VAL A N 1
ATOM 6228 C CA . VAL A 1 803 ? 29.421 2.186 -30.828 1.00 97.88 803 VAL A CA 1
ATOM 6229 C C . VAL A 1 803 ? 30.854 2.368 -31.324 1.00 97.88 803 VAL A C 1
ATOM 6231 O O . VAL A 1 803 ? 31.260 3.452 -31.739 1.00 97.88 803 VAL A O 1
ATOM 6234 N N . ILE A 1 804 ? 31.617 1.278 -31.330 1.00 97.19 804 ILE A N 1
ATOM 6235 C CA . ILE A 1 804 ? 32.986 1.239 -31.850 1.00 97.19 804 ILE A CA 1
ATOM 6236 C C . ILE A 1 804 ? 33.035 0.225 -32.988 1.00 97.19 804 ILE A C 1
ATOM 6238 O O . ILE A 1 804 ? 32.590 -0.909 -32.823 1.00 97.19 804 ILE A O 1
ATOM 6242 N N . GLN A 1 805 ? 33.578 0.616 -34.141 1.00 96.88 805 GLN A N 1
ATOM 6243 C CA . GLN A 1 805 ? 33.775 -0.313 -35.252 1.00 96.88 805 GLN A CA 1
ATOM 6244 C C . GLN A 1 805 ? 34.955 -1.253 -34.956 1.00 96.88 805 GLN A C 1
ATOM 6246 O O . GLN A 1 805 ? 36.066 -0.793 -34.686 1.00 96.88 805 GLN A O 1
ATOM 6251 N N . GLY A 1 806 ? 34.702 -2.560 -34.985 1.00 94.19 806 GLY A N 1
ATOM 6252 C CA . GLY A 1 806 ? 35.693 -3.618 -34.817 1.00 94.19 806 GLY A CA 1
ATOM 6253 C C . GLY A 1 806 ? 36.421 -3.972 -36.115 1.00 94.19 806 GLY A C 1
ATOM 6254 O O . GLY A 1 806 ? 36.051 -3.547 -37.211 1.00 94.19 806 GLY A O 1
ATOM 6255 N N . GLU A 1 807 ? 37.463 -4.797 -35.995 1.00 94.44 807 GLU A N 1
ATOM 6256 C CA . GLU A 1 807 ? 38.238 -5.309 -37.140 1.00 94.44 807 GLU A CA 1
ATOM 6257 C C . GLU A 1 807 ? 37.420 -6.244 -38.048 1.00 94.44 807 GLU A C 1
ATOM 6259 O O . GLU A 1 807 ? 37.749 -6.440 -39.217 1.00 94.44 807 GLU A O 1
ATOM 6264 N N . ASP A 1 808 ? 36.327 -6.798 -37.528 1.00 95.38 808 ASP A N 1
ATOM 6265 C CA . ASP A 1 808 ? 35.367 -7.637 -38.246 1.00 95.38 808 ASP A CA 1
ATOM 6266 C C . ASP A 1 808 ? 34.359 -6.827 -39.089 1.00 95.38 808 ASP A C 1
ATOM 6268 O O . ASP A 1 808 ? 33.438 -7.398 -39.679 1.00 95.38 808 ASP A O 1
ATOM 6272 N N . ASN A 1 809 ? 34.546 -5.504 -39.171 1.00 94.81 809 ASN A N 1
ATOM 6273 C CA . ASN A 1 809 ? 33.640 -4.534 -39.786 1.00 94.81 809 ASN A CA 1
ATOM 6274 C C . ASN A 1 809 ? 32.238 -4.493 -39.154 1.00 94.81 809 ASN A C 1
ATOM 6276 O O . ASN A 1 809 ? 31.288 -4.059 -39.811 1.00 94.81 809 ASN A O 1
ATOM 6280 N N . ARG A 1 810 ? 32.093 -4.913 -37.892 1.00 96.31 810 ARG A N 1
ATOM 6281 C CA . ARG A 1 810 ? 30.860 -4.765 -37.109 1.00 96.31 810 ARG A CA 1
ATOM 6282 C C . ARG A 1 810 ? 31.004 -3.653 -36.078 1.00 96.31 810 ARG A C 1
ATOM 6284 O O . ARG A 1 810 ? 32.099 -3.172 -35.804 1.00 96.31 810 ARG A O 1
ATOM 6291 N N . TYR A 1 811 ? 29.876 -3.210 -35.541 1.00 97.94 811 TYR A N 1
ATOM 6292 C CA . TYR A 1 811 ? 29.832 -2.247 -34.449 1.00 97.94 811 TYR A CA 1
ATOM 6293 C C . TYR A 1 811 ? 29.639 -2.988 -33.129 1.00 97.94 811 TYR A C 1
ATOM 6295 O O . TYR A 1 811 ? 28.776 -3.856 -33.040 1.00 97.94 811 TYR A O 1
ATOM 6303 N N . HIS A 1 812 ? 30.434 -2.620 -32.128 1.00 98.12 812 HIS A N 1
ATOM 6304 C CA . HIS A 1 812 ? 30.429 -3.211 -30.793 1.00 98.12 812 HIS A CA 1
ATOM 6305 C C . HIS A 1 812 ? 30.112 -2.162 -29.733 1.00 98.12 812 HIS A C 1
ATOM 6307 O O . HIS A 1 812 ? 30.522 -0.999 -29.859 1.00 98.12 812 HIS A O 1
ATOM 6313 N N . ILE A 1 813 ? 29.464 -2.591 -28.652 1.00 98.50 813 ILE A N 1
ATOM 6314 C CA . ILE A 1 813 ? 29.297 -1.793 -27.435 1.00 98.50 813 ILE A CA 1
ATOM 6315 C C . ILE A 1 813 ? 30.053 -2.513 -26.324 1.00 98.50 813 ILE A C 1
ATOM 6317 O O . ILE A 1 813 ? 29.642 -3.551 -25.823 1.00 98.50 813 ILE A O 1
ATOM 6321 N N . ARG A 1 814 ? 31.218 -1.964 -25.986 1.00 97.44 814 ARG A N 1
ATOM 6322 C CA . ARG A 1 814 ? 32.169 -2.564 -25.043 1.00 97.44 814 ARG A CA 1
ATOM 6323 C C . ARG A 1 814 ? 32.095 -1.939 -23.666 1.00 97.44 814 ARG A C 1
ATOM 6325 O O . ARG A 1 814 ? 31.824 -0.737 -23.600 1.00 97.44 814 ARG A O 1
ATOM 6332 N N . ARG A 1 815 ? 32.454 -2.685 -22.622 1.00 96.88 815 ARG A N 1
ATOM 6333 C CA . ARG A 1 815 ? 32.557 -2.215 -21.230 1.00 96.88 815 ARG A CA 1
ATOM 6334 C C . ARG A 1 815 ? 31.258 -1.592 -20.722 1.00 96.88 815 ARG A C 1
ATOM 6336 O O . ARG A 1 815 ? 31.182 -0.382 -20.478 1.00 96.88 815 ARG A O 1
ATOM 6343 N N . VAL A 1 816 ? 30.219 -2.410 -20.664 1.00 98.12 816 VAL A N 1
ATOM 6344 C CA . VAL A 1 816 ? 28.889 -2.046 -20.169 1.00 98.12 816 VAL A CA 1
ATOM 6345 C C . VAL A 1 816 ? 28.462 -2.970 -19.036 1.00 98.12 816 VAL A C 1
ATOM 6347 O O . VAL A 1 816 ? 29.072 -4.012 -18.814 1.00 98.12 816 VAL A O 1
ATOM 6350 N N . ILE A 1 817 ? 27.410 -2.557 -18.342 1.00 98.56 817 ILE A N 1
ATOM 6351 C CA . ILE A 1 817 ? 26.566 -3.413 -17.511 1.00 98.56 817 ILE A CA 1
ATOM 6352 C C . ILE A 1 817 ? 25.236 -3.538 -18.263 1.00 98.56 817 ILE A C 1
ATOM 6354 O O . ILE A 1 817 ? 24.728 -2.539 -18.783 1.00 98.56 817 ILE A O 1
ATOM 6358 N N . GLY A 1 818 ? 24.748 -4.768 -18.419 1.00 97.94 818 GLY A N 1
ATOM 6359 C CA . GLY A 1 818 ? 23.385 -5.036 -18.887 1.00 97.94 818 GLY A CA 1
ATOM 6360 C C . GLY A 1 818 ? 22.434 -5.200 -17.696 1.00 97.94 818 GLY A C 1
ATOM 6361 O O . GLY A 1 818 ? 22.897 -5.138 -16.564 1.00 97.94 818 GLY A O 1
ATOM 6362 N N . PRO A 1 819 ? 21.150 -5.533 -17.916 1.00 98.06 819 PRO A N 1
ATOM 6363 C CA . PRO A 1 819 ? 20.182 -5.695 -16.822 1.00 98.06 819 PRO A CA 1
ATOM 6364 C C . PRO A 1 819 ? 20.560 -6.729 -15.743 1.00 98.06 819 PRO A C 1
ATOM 6366 O O . PRO A 1 819 ? 19.971 -6.751 -14.665 1.00 98.06 819 PRO A O 1
ATOM 6369 N N . ASP A 1 820 ? 21.492 -7.638 -16.044 1.00 97.62 820 ASP A N 1
ATOM 6370 C CA . ASP A 1 820 ? 22.137 -8.489 -15.045 1.00 97.62 820 ASP A CA 1
ATOM 6371 C C . ASP A 1 820 ? 23.330 -7.751 -14.415 1.00 97.62 820 ASP A C 1
ATOM 6373 O O . ASP A 1 820 ? 24.476 -7.897 -14.852 1.00 97.62 820 ASP A O 1
ATOM 6377 N N . GLU A 1 821 ? 23.046 -6.978 -13.364 1.00 95.50 821 GLU A N 1
ATOM 6378 C CA . GLU A 1 821 ? 24.029 -6.161 -12.637 1.00 95.50 821 GLU A CA 1
ATOM 6379 C C . GLU A 1 821 ? 25.168 -6.977 -11.985 1.00 95.50 821 GLU A C 1
ATOM 6381 O O . GLU A 1 821 ? 26.159 -6.407 -11.533 1.00 95.50 821 GLU A O 1
ATOM 6386 N N . TYR A 1 822 ? 25.086 -8.316 -11.935 1.00 95.69 822 TYR A N 1
ATOM 6387 C CA . TYR A 1 822 ? 26.179 -9.150 -11.414 1.00 95.69 822 TYR A CA 1
ATOM 6388 C C . TYR A 1 822 ? 27.388 -9.236 -12.352 1.00 95.69 822 TYR A C 1
ATOM 6390 O O . TYR A 1 822 ? 28.467 -9.648 -11.914 1.00 95.69 822 TYR A O 1
ATOM 6398 N N . HIS A 1 823 ? 27.228 -8.872 -13.626 1.00 97.12 823 HIS A N 1
ATOM 6399 C CA . HIS A 1 823 ? 28.284 -8.945 -14.630 1.00 97.12 823 HIS A CA 1
ATOM 6400 C C . HIS A 1 823 ? 28.683 -7.550 -15.121 1.00 97.12 823 HIS A C 1
ATOM 6402 O O . HIS A 1 823 ? 28.072 -6.976 -16.021 1.00 97.12 823 HIS A O 1
ATOM 6408 N N . GLU A 1 824 ? 29.767 -7.035 -14.545 1.00 97.00 824 GLU A N 1
ATOM 6409 C CA . GLU A 1 824 ? 30.328 -5.722 -14.867 1.00 97.00 824 GLU A CA 1
ATOM 6410 C C . GLU A 1 824 ? 31.428 -5.777 -15.940 1.00 97.00 824 GLU A C 1
ATOM 6412 O O . GLU A 1 824 ? 32.063 -6.812 -16.154 1.00 97.00 824 GLU A O 1
ATOM 6417 N N . ASP A 1 825 ? 31.686 -4.635 -16.593 1.00 96.81 825 ASP A N 1
ATOM 6418 C CA . ASP A 1 825 ? 32.731 -4.453 -17.616 1.00 96.81 825 ASP A CA 1
ATOM 6419 C C . ASP A 1 825 ? 32.640 -5.452 -18.792 1.00 96.81 825 ASP A C 1
ATOM 6421 O O . ASP A 1 825 ? 33.658 -5.820 -19.384 1.00 96.81 825 ASP A O 1
ATOM 6425 N N . VAL A 1 826 ? 31.424 -5.883 -19.156 1.00 98.00 826 VAL A N 1
ATOM 6426 C CA . VAL A 1 826 ? 31.194 -6.847 -20.243 1.00 98.00 826 VAL A CA 1
ATOM 6427 C C . VAL A 1 826 ? 31.157 -6.180 -21.619 1.00 98.00 826 VAL A C 1
ATOM 6429 O O . VAL A 1 826 ? 30.828 -5.001 -21.764 1.00 98.00 826 VAL A O 1
ATOM 6432 N N . ASP A 1 827 ? 31.482 -6.955 -22.653 1.00 98.06 827 ASP A N 1
ATOM 6433 C CA . ASP A 1 827 ? 31.405 -6.540 -24.053 1.00 98.06 827 ASP A CA 1
ATOM 6434 C C . ASP A 1 827 ? 30.209 -7.198 -24.746 1.00 98.06 827 ASP A C 1
ATOM 6436 O O . ASP A 1 827 ? 29.946 -8.383 -24.544 1.00 98.06 827 ASP A O 1
ATOM 6440 N N . ASP A 1 828 ? 29.534 -6.435 -25.610 1.00 97.88 828 ASP A N 1
ATOM 6441 C CA . ASP A 1 828 ? 28.442 -6.906 -26.465 1.00 97.88 828 ASP A CA 1
ATOM 6442 C C . ASP A 1 828 ? 27.306 -7.601 -25.699 1.00 97.88 828 ASP A C 1
ATOM 6444 O O . ASP A 1 828 ? 26.779 -8.630 -26.136 1.00 97.88 828 ASP A O 1
ATOM 6448 N N . ASP A 1 829 ? 26.902 -7.008 -24.570 1.00 98.62 829 ASP A N 1
ATOM 6449 C CA . ASP A 1 829 ? 25.687 -7.411 -23.865 1.00 98.62 829 ASP A CA 1
ATOM 6450 C C . ASP A 1 829 ? 24.497 -7.452 -24.839 1.00 98.62 829 ASP A C 1
ATOM 6452 O O . ASP A 1 829 ? 24.219 -6.497 -25.576 1.00 98.62 829 ASP A O 1
ATOM 6456 N N . ALA A 1 830 ? 23.798 -8.586 -24.857 1.00 98.56 830 ALA A N 1
ATOM 6457 C CA . ALA A 1 830 ? 22.778 -8.861 -25.860 1.00 98.56 830 ALA A CA 1
ATOM 6458 C C . ALA A 1 830 ? 21.591 -7.895 -25.752 1.00 98.56 830 ALA A C 1
ATOM 6460 O O . ALA A 1 830 ? 21.064 -7.461 -26.781 1.00 98.56 830 ALA A O 1
ATOM 6461 N N . TYR A 1 831 ? 21.187 -7.542 -24.526 1.00 98.69 831 TYR A N 1
ATOM 6462 C CA . TYR A 1 831 ? 20.097 -6.598 -24.293 1.00 98.69 831 TYR A CA 1
ATOM 6463 C C . TYR A 1 831 ? 20.486 -5.200 -24.777 1.00 98.69 831 TYR A C 1
ATOM 6465 O O . TYR A 1 831 ? 19.793 -4.612 -25.607 1.00 98.69 831 TYR A O 1
ATOM 6473 N N . THR A 1 832 ? 21.640 -4.703 -24.333 1.00 98.81 832 THR A N 1
ATOM 6474 C CA . THR A 1 832 ? 22.156 -3.373 -24.667 1.00 98.81 832 THR A CA 1
ATOM 6475 C C . THR A 1 832 ? 22.350 -3.208 -26.172 1.00 98.81 832 THR A C 1
ATOM 6477 O O . THR A 1 832 ? 21.873 -2.227 -26.744 1.00 98.81 832 THR A O 1
ATOM 6480 N N . ASN A 1 833 ? 22.985 -4.176 -26.845 1.00 98.69 833 ASN A N 1
ATOM 6481 C CA . ASN A 1 833 ? 23.172 -4.133 -28.297 1.00 98.69 833 ASN A CA 1
ATOM 6482 C C . ASN A 1 833 ? 21.828 -4.153 -29.041 1.00 98.69 833 ASN A C 1
ATOM 6484 O O . ASN A 1 833 ? 21.630 -3.366 -29.971 1.00 98.69 833 ASN A O 1
ATOM 6488 N N . GLY A 1 834 ? 20.895 -5.014 -28.621 1.00 98.69 834 GLY A N 1
ATOM 6489 C CA . GLY A 1 834 ? 19.564 -5.107 -29.221 1.00 98.69 834 GLY A CA 1
ATOM 6490 C C . GLY A 1 834 ? 18.752 -3.820 -29.064 1.00 98.69 834 GLY A C 1
ATOM 6491 O O . GLY A 1 834 ? 18.187 -3.321 -30.037 1.00 98.69 834 GLY A O 1
ATOM 6492 N N . MET A 1 835 ? 18.746 -3.236 -27.867 1.00 98.81 835 MET A N 1
ATOM 6493 C CA . MET A 1 835 ? 18.019 -2.000 -27.568 1.00 98.81 835 MET A CA 1
ATOM 6494 C C . MET A 1 835 ? 18.647 -0.772 -28.238 1.00 98.81 835 MET A C 1
ATOM 6496 O O . MET A 1 835 ? 17.927 0.098 -28.733 1.00 98.81 835 MET A O 1
ATOM 6500 N N . ALA A 1 836 ? 19.977 -0.714 -28.338 1.00 98.81 836 ALA A N 1
ATOM 6501 C CA . ALA A 1 836 ? 20.675 0.322 -29.096 1.00 98.81 836 ALA A CA 1
ATOM 6502 C C . ALA A 1 836 ? 20.338 0.254 -30.593 1.00 98.81 836 ALA A C 1
ATOM 6504 O O . ALA A 1 836 ? 20.017 1.279 -31.200 1.00 98.81 836 ALA A O 1
ATOM 6505 N N . GLN A 1 837 ? 20.364 -0.949 -31.184 1.00 98.75 837 GLN A N 1
ATOM 6506 C CA . GLN A 1 837 ? 19.947 -1.163 -32.570 1.00 98.75 837 GLN A CA 1
ATOM 6507 C C . GLN A 1 837 ? 18.487 -0.744 -32.773 1.00 98.75 837 GLN A C 1
ATOM 6509 O O . GLN A 1 837 ? 18.195 0.028 -33.686 1.00 98.75 837 GLN A O 1
ATOM 6514 N N . TRP A 1 838 ? 17.584 -1.208 -31.907 1.00 98.81 838 TRP A N 1
ATOM 6515 C CA . TRP A 1 838 ? 16.165 -0.871 -31.974 1.00 98.81 838 TRP A CA 1
ATOM 6516 C C . TRP A 1 838 ? 15.943 0.648 -31.926 1.00 98.81 838 TRP A C 1
ATOM 6518 O O . TRP A 1 838 ? 15.201 1.182 -32.750 1.00 98.81 838 TRP A O 1
ATOM 6528 N N . ASN A 1 839 ? 16.631 1.362 -31.029 1.00 98.88 839 ASN A N 1
ATOM 6529 C CA . ASN A 1 839 ? 16.517 2.816 -30.919 1.00 98.88 839 ASN A CA 1
ATOM 6530 C C . ASN A 1 839 ? 16.998 3.518 -32.203 1.00 98.88 839 ASN A C 1
ATOM 6532 O O . ASN A 1 839 ? 16.312 4.391 -32.729 1.00 98.88 839 ASN A O 1
ATOM 6536 N N . LEU A 1 840 ? 18.133 3.093 -32.770 1.00 98.81 840 LEU A N 1
ATOM 6537 C CA . LEU A 1 840 ? 18.635 3.628 -34.042 1.00 98.81 840 LEU A CA 1
ATOM 6538 C C . LEU A 1 840 ? 17.639 3.422 -35.196 1.00 98.81 840 LEU A C 1
ATOM 6540 O O . LEU A 1 840 ? 17.416 4.344 -35.980 1.00 98.81 840 LEU A O 1
ATOM 6544 N N . GLU A 1 841 ? 17.019 2.245 -35.294 1.00 98.69 841 GLU A N 1
ATOM 6545 C CA . GLU A 1 841 ? 16.010 1.947 -36.319 1.00 98.69 841 GLU A CA 1
ATOM 6546 C C . GLU A 1 841 ? 14.755 2.817 -36.159 1.00 98.69 841 GLU A C 1
ATOM 6548 O O . GLU A 1 841 ? 14.303 3.436 -37.125 1.00 98.69 841 GLU A O 1
ATOM 6553 N N . ARG A 1 842 ? 14.222 2.925 -34.935 1.00 98.62 842 ARG A N 1
ATOM 6554 C CA . ARG A 1 842 ? 13.053 3.767 -34.633 1.00 98.62 842 ARG A CA 1
ATOM 6555 C C . ARG A 1 842 ? 13.334 5.250 -34.812 1.00 98.62 842 ARG A C 1
ATOM 6557 O O . ARG A 1 842 ? 12.447 5.995 -35.211 1.00 98.62 842 ARG A O 1
ATOM 6564 N N . ALA A 1 843 ? 14.559 5.697 -34.562 1.00 98.62 843 ALA A N 1
ATOM 6565 C CA . ALA A 1 843 ? 14.969 7.067 -34.831 1.00 98.62 843 ALA A CA 1
ATOM 6566 C C . ALA A 1 843 ? 14.978 7.388 -36.331 1.00 98.62 843 ALA A C 1
ATOM 6568 O O . ALA A 1 843 ? 14.571 8.484 -36.713 1.00 98.62 843 ALA A O 1
ATOM 6569 N N . VAL A 1 844 ? 15.396 6.447 -37.188 1.00 98.38 844 VAL A N 1
ATOM 6570 C CA . VAL A 1 844 ? 15.284 6.612 -38.648 1.00 98.38 844 VAL A CA 1
ATOM 6571 C C . VAL A 1 844 ? 13.820 6.690 -39.064 1.00 98.38 844 VAL A C 1
ATOM 6573 O O . VAL A 1 844 ? 13.470 7.573 -39.838 1.00 98.38 844 VAL A O 1
ATOM 6576 N N . GLU A 1 845 ? 12.975 5.813 -38.524 1.00 97.81 845 GLU A N 1
ATOM 6577 C CA . GLU A 1 845 ? 11.531 5.813 -38.780 1.00 97.81 845 GLU A CA 1
ATOM 6578 C C . GLU A 1 845 ? 10.853 7.105 -38.302 1.00 97.81 845 GLU A C 1
ATOM 6580 O O . GLU A 1 845 ? 10.030 7.659 -39.011 1.00 97.81 845 GLU A O 1
ATOM 6585 N N . THR A 1 846 ? 11.260 7.638 -37.149 1.00 97.00 846 THR A N 1
ATOM 6586 C CA . THR A 1 846 ? 10.756 8.905 -36.589 1.00 97.00 846 THR A CA 1
ATOM 6587 C C . THR A 1 846 ? 11.153 10.124 -37.432 1.00 97.00 846 THR A C 1
ATOM 6589 O O . THR A 1 846 ? 10.466 11.141 -37.420 1.00 97.00 846 THR A O 1
ATOM 6592 N N . ALA A 1 847 ? 12.300 10.066 -38.115 1.00 95.19 847 ALA A N 1
ATOM 6593 C CA . ALA A 1 847 ? 12.806 11.164 -38.938 1.00 95.19 847 ALA A CA 1
ATOM 6594 C C . ALA A 1 847 ? 12.215 11.202 -40.359 1.00 95.19 847 ALA A C 1
ATOM 6596 O O . ALA A 1 847 ? 12.369 12.223 -41.038 1.00 95.19 847 ALA A O 1
ATOM 6597 N N . GLN A 1 848 ? 11.638 10.090 -40.822 1.00 91.12 848 GLN A N 1
ATOM 6598 C CA . GLN A 1 848 ? 10.987 9.945 -42.129 1.00 91.12 848 GLN A CA 1
ATOM 6599 C C . GLN A 1 848 ? 9.547 10.442 -42.068 1.00 91.12 848 GLN A C 1
ATOM 6601 O O . GLN A 1 848 ? 9.132 11.074 -43.068 1.00 91.12 848 GLN A O 1
#

Secondary structure (DSSP, 8-state):
--------PPPGGGSS--SEEEEETBTTTBSSTTS--HHHHHHHHHHHHTT-EEEEE-SS-HHHHHHHTGGG--SGGGGGEEEEETTTTEEEEE-TT--EEEEEE----HHHHHHHHHHHHHHHHHHHHHH----EEE--STTEEEEES---GGGSS--GGGHHHHHHHHHHHHHHTT-TTHHHHHHHHHHHHHHHHT-TT-EEEE-SSEEEEES--HHHHHHHIIIIIIGGGT--GGGEEEEES--S-BTTB--TTGGG--GGGTTPEEEE-S--TT---TTEEE--SHHHHHHHHHHHHHHHHHHHHHHHHHHHHTT-SS-----------PPPPGGGEEEEES--TTTHHHHHHHT-EE-SSEEE----SS--SS----EEEEEEEE--TTS--EEEEE-EEEEEEEEETTEEP-TTSSEEEEEEEEEETTTTEEEEEEEEE-TT--EEEEEEEEEE-SSSTTEEEEEEEEEESS--EEEEEEEEEE---GGGBTTEEEEEEEEE-TTPPPPTT--S--EEEEEEEEETTT--EEEEEEEEEEE-SSS-----EEEEEE-SSEEEEEEEEEEPTT--EEEEEEEEEEETTT-TTHHHHHHHHHHHHHHH-HHHHHHHHHHHHHHHHHHH----TT-HHHHHHHHHHHHHHHTT--TT-TT----TTTTS-SGGGG-B-HHIIIIIHHHHHHH-HHHHHHHHHHHHHHHHHHHHHHHHTT--S----SSB-TT-S----SEEE-TT--EEE--HHHH-TTHHHHHHHHHHHHHHHH--HHHIIIIIHHHHHHHHHHHHHH-EE-TTS-EE--SB--S-TTS-SBSS-HHHHHHHHHHHHHHHHHH-

Foldseek 3Di:
DDDDDDDPDDDPLLLAFFQEEEEECDFFADVDLPDQSVLVQVLVLLCLVLNHAYEYEYLADPVSCCVRHQVPRAAQSQQSYWYQYNFNQWIWGADRGSDIDTQDGDAQDPLLLVLQVQLLVVLQCVLCVQQVQHWDWDSPGGFKIWIFQDPDPVVPDDRPVCLVVLLVVQQVSCVNSPNVLTPVSSQVSSQVSCVVSPVPQWDWDDPSRITMTGDHHNLSSLVCCLPVPCVVVVRDLLSYEYEYAFQADDPNHGTSCVSVPDPSSPNHQAEHQHPRPVDHDPRYHYPHDINVVSSVSSVSSSVNSVVVVVVVVVVVVVPPDDDDDDDDPPDDPDDPDCLLKDKDWDDDLVCQLVQQLLQWAFQQQKIWTLFDLADDPSTDIFIFGFQQWFDDVVAFIFTARFWDQSHKWKDFQNHTDDSVAAAWPTWMWMQRLLLSKIWIWTWGQHPVGWIKIKIKIWHQFNLDNQKTKMKIKIARAPDWGKMKMWRKGFQPRVVCPPQKDKFKDWAFDPPDDDDPPDPDGDTFIWIWIAGPPVRKIKIKTKDKDKDWFDPDPWDWDKDWDDDGGMTTIMIMTTGDHGGMIMMMMMMGMDMCVVPVCRHNVRNNVSVVDVVCDDVNSSVNRSVVSNLLCVLQQDDDPSDSPVNSVSSSVSSVLSRQFDLPALLGFAAPSRNSDGPLSRWDALCRLPPRLVSCLRRPLSRSLSRLSNVQVLQVQQQVVCVVVVAFFGQFFRTQGSNSHHRDDQWDQDPVRDTGGDCCRPAARLSLLSSLVSLVVSCVSPVPVVSCVVGNLSSLLRSLSRLVRQWDQDPVRDTKRFQHDYPPSVDGRHIRDPSSVVSSVVSNVVNVVSVD

Sequence (848 aa):
MNDASEGAVMPADIMRPFSLIAFDWDGTAVTSRWEDATPVRQRLEALLRLGVWIVIITGTNFQNIDRQLSASIVGPHKRRLYICTNRGSEVYTFDAQSQPLAVWRRVATPEENQLLTAVADAIRQTIQAHTGLRIDVIYDRPNRRKIDLIPLPAWADPPKAALGELLRAVEERLRESGISAGLREVIQLTKAVALEKGLREARITSDVKHVEVGLTDKGDSIAWMMRELAAPQDIPAQEILVVGDEFGPIAGFDGSDERMMIPAATGATFVSVGPEPNGVPPGVIHLGGGPPRFLELLDQQIRLHETAASVAVRDHVSASSTSPPDHMATASTHRPDASWLLVEQGFDPAREHEIESLFTVANGYIGTRGSLAERSSASRPATLVAGVFLHPPNSIRALLLAPDWARIMVCVEGEELRLDRGRTLEHRRILDMRRGVLERIWRQSDDIGRITCLHFYRFVSLADRHALVEWVTITPENYSGKIAVDCVVDGNLESAAGIARVSVVEVPLLHAQPADGEPGPATCPALVVSLRESGIVLSFATTSVFHPGGDLDVQAEHTRLVTTDSIGDRWIWMADMGTMYRIDKLVSTYTSRDVSDAIRVSVQHLSQLAEQGADSLLQESVQDWETRHQAADVEIRGDSTAQRAIRLAVYHLIGSANPEDPRISVGARALTGEAYLGHIFWDTEIYMLPFFVFTHPPSARSLLMYRYETLPAARRRARALGYSGALYPWESTDTGEEATPPYAITPAGEVIPILSGLQEHHISADVAYAVWQYWQATGDDAFFLEAGAEMILATARFWASRVIQGEDNRYHIRRVIGPDEYHEDVDDDAYTNGMAQWNLERAVETAQ